Protein 6G58 (pdb70)

Organism: Staphylococcus aureus (strain Mu50 / ATCC 700699) (NCBI:txid158878)

Structure (mmCIF, N/CA/C/O backbone):
data_6G58
#
_entry.id   6G58
#
_cell.length_a   85.543
_cell.length_b   106.767
_cell.length_c   130.835
_cell.angle_alpha   90.00
_cell.angle_beta   90.00
_cell.angle_gamma   90.00
#
_symmetry.space_group_name_H-M   'P 21 21 21'
#
loop_
_entity.id
_entity.type
_entity.pdbx_description
1 polymer 'Alanine racemase 1'
2 non-polymer '(6-but-3-ynyl-4-methyl-5-oxidanyl-pyridin-3-yl)methyl dihydrogen phosphate'
3 non-polymer 'SODIUM ION'
4 non-polymer (4S)-2-METHYL-2,4-PENTANEDIOL
5 non-polymer 'ACETATE ION'
6 non-polymer 'CHLORIDE ION'
7 non-polymer (4R)-2-METHYLPENTANE-2,4-DIOL
8 non-polymer GLYCEROL
9 water water
#
loop_
_atom_site.group_PDB
_atom_site.id
_atom_site.type_symbol
_atom_site.label_atom_id
_atom_site.label_alt_id
_atom_site.label_comp_id
_atom_site.label_asym_id
_atom_site.label_entity_id
_atom_site.label_seq_id
_atom_site.pdbx_PDB_ins_code
_atom_site.Cartn_x
_atom_site.Cartn_y
_atom_site.Cartn_z
_atom_site.occupancy
_atom_site.B_iso_or_equiv
_atom_site.auth_seq_id
_atom_site.auth_comp_id
_atom_site.auth_asym_id
_atom_site.auth_atom_id
_atom_site.pdbx_PDB_model_num
ATOM 1 N N . PHE A 1 23 ? 2.617 30.967 41.348 1.00 79.92 1 PHE A N 1
ATOM 2 C CA . PHE A 1 23 ? 3.532 30.443 40.275 1.00 82.24 1 PHE A CA 1
ATOM 3 C C . PHE A 1 23 ? 4.793 29.812 40.915 1.00 73.67 1 PHE A C 1
ATOM 4 O O . PHE A 1 23 ? 4.661 28.879 41.710 1.00 66.78 1 PHE A O 1
ATOM 12 N N . SER A 1 24 ? 5.994 30.333 40.629 1.00 61.59 2 SER A N 1
ATOM 13 C CA . SER A 1 24 ? 7.277 29.774 41.133 1.00 56.25 2 SER A CA 1
ATOM 14 C C . SER A 1 24 ? 7.484 29.820 42.700 1.00 44.89 2 SER A C 1
ATOM 15 O O . SER A 1 24 ? 7.263 30.854 43.361 1.00 42.08 2 SER A O 1
ATOM 18 N N . ASP A 1 25 ? 7.830 28.658 43.257 1.00 38.77 3 ASP A N 1
ATOM 19 C CA . ASP A 1 25 ? 8.069 28.494 44.676 1.00 37.71 3 ASP A CA 1
ATOM 20 C C . ASP A 1 25 ? 9.464 29.057 45.018 1.00 35.23 3 ASP A C 1
ATOM 21 O O . ASP A 1 25 ? 10.333 29.263 44.175 1.00 40.18 3 ASP A O 1
ATOM 26 N N . LYS A 1 26 ? 9.630 29.343 46.286 1.00 34.20 4 LYS A N 1
ATOM 27 C CA . LYS A 1 26 ? 10.898 29.682 46.878 1.00 32.61 4 LYS A CA 1
ATOM 28 C C . LYS A 1 26 ? 11.508 28.397 47.410 1.00 28.68 4 LYS A C 1
ATOM 29 O O . LYS A 1 26 ? 10.804 27.401 47.510 1.00 26.73 4 LYS A O 1
ATOM 35 N N . TYR A 1 27 ? 12.801 28.408 47.680 1.00 26.57 5 TYR A N 1
ATOM 36 C CA . TYR A 1 27 ? 13.455 27.310 48.379 1.00 25.87 5 TYR A CA 1
ATOM 37 C C . TYR A 1 27 ? 14.608 27.892 49.212 1.00 25.29 5 TYR A C 1
ATOM 38 O O . TYR A 1 27 ? 15.193 28.897 48.848 1.00 24.36 5 TYR A O 1
ATOM 47 N N . TYR A 1 28 ? 14.891 27.245 50.326 1.00 22.90 6 TYR A N 1
ATOM 48 C CA . TYR A 1 28 ? 15.708 27.816 51.370 1.00 23.30 6 TYR A CA 1
ATOM 49 C C . TYR A 1 28 ? 16.906 26.919 51.765 1.00 22.55 6 TYR A C 1
ATOM 50 O O . TYR A 1 28 ? 17.449 27.041 52.870 1.00 23.76 6 TYR A O 1
ATOM 59 N N . ARG A 1 29 ? 17.290 26.021 50.869 1.00 21.21 7 ARG A N 1
ATOM 60 C CA . ARG A 1 29 ? 18.481 25.200 51.042 1.00 21.97 7 ARG A CA 1
ATOM 61 C C . ARG A 1 29 ? 19.069 25.018 49.674 1.00 22.86 7 ARG A C 1
ATOM 62 O O . ARG A 1 29 ? 18.330 24.675 48.766 1.00 22.39 7 ARG A O 1
ATOM 70 N N . SER A 1 30 ? 20.384 25.173 49.531 1.00 23.64 8 SER A N 1
ATOM 71 C CA A SER A 1 30 ? 21.004 25.099 48.200 0.70 26.06 8 SER A CA 1
ATOM 72 C CA B SER A 1 30 ? 21.042 25.101 48.234 0.30 24.79 8 SER A CA 1
ATOM 73 C C . SER A 1 30 ? 21.340 23.664 47.779 1.00 24.89 8 SER A C 1
ATOM 74 O O . SER A 1 30 ? 22.499 23.282 47.645 1.00 25.92 8 SER A O 1
ATOM 79 N N . ALA A 1 31 ? 20.287 22.887 47.556 1.00 22.78 9 ALA A N 1
ATOM 80 C CA . ALA A 1 31 ? 20.364 21.539 47.013 1.00 23.14 9 ALA A CA 1
ATOM 81 C C . ALA A 1 31 ? 19.098 21.371 46.172 1.00 22.92 9 ALA A C 1
ATOM 82 O O . ALA A 1 31 ? 18.001 21.660 46.636 1.00 22.15 9 ALA A O 1
ATOM 84 N N . TYR A 1 32 ? 19.252 20.928 44.934 1.00 21.48 10 TYR A N 1
ATOM 85 C CA . TYR A 1 32 ? 18.148 20.945 44.014 1.00 21.71 10 TYR A CA 1
ATOM 86 C C . TYR A 1 32 ? 18.445 20.108 42.803 1.00 21.54 10 TYR A C 1
ATOM 87 O O . TYR A 1 32 ? 19.591 19.739 42.561 1.00 22.42 10 TYR A O 1
ATOM 96 N N . MET A 1 33 ? 17.382 19.806 42.055 1.00 23.58 11 MET A N 1
ATOM 97 C CA . MET A 1 33 ? 17.472 19.208 40.732 1.00 25.32 11 MET A CA 1
ATOM 98 C C . MET A 1 33 ? 17.221 20.237 39.645 1.00 24.94 11 MET A C 1
ATOM 99 O O . MET A 1 33 ? 16.223 20.961 39.722 1.00 28.08 11 MET A O 1
ATOM 104 N N . ASN A 1 34 ? 18.108 20.318 38.646 1.00 24.84 12 ASN A N 1
ATOM 105 C CA . ASN A 1 34 ? 17.803 21.035 37.411 1.00 25.17 12 ASN A CA 1
ATOM 106 C C . ASN A 1 34 ? 17.130 20.049 36.475 1.00 27.01 12 ASN A C 1
ATOM 107 O O . ASN A 1 34 ? 17.636 18.928 36.268 1.00 26.94 12 ASN A O 1
ATOM 112 N N . VAL A 1 35 ? 15.990 20.446 35.914 1.00 25.63 13 VAL A N 1
ATOM 113 C CA . VAL A 1 35 ? 15.251 19.618 34.967 1.00 25.46 13 VAL A CA 1
ATOM 114 C C . VAL A 1 35 ? 15.148 20.392 33.681 1.00 26.69 13 VAL A C 1
ATOM 115 O O . VAL A 1 35 ? 14.516 21.450 33.641 1.00 27.72 13 VAL A O 1
ATOM 119 N N . ASP A 1 36 ? 15.803 19.885 32.651 1.00 25.58 14 ASP A N 1
ATOM 120 C CA . ASP A 1 36 ? 15.909 20.559 31.362 1.00 28.28 14 ASP A CA 1
ATOM 121 C C . ASP A 1 36 ? 14.701 20.115 30.495 1.00 29.17 14 ASP A C 1
ATOM 122 O O . ASP A 1 36 ? 14.736 19.048 29.872 1.00 27.35 14 ASP A O 1
ATOM 127 N N . LEU A 1 37 ? 13.645 20.930 30.487 1.00 27.15 15 LEU A N 1
ATOM 128 C CA . LEU A 1 37 ? 12.459 20.639 29.669 1.00 29.62 15 LEU A CA 1
ATOM 129 C C . LEU A 1 37 ? 12.738 20.650 28.162 1.00 29.31 15 LEU A C 1
ATOM 130 O O . LEU A 1 37 ? 12.059 19.955 27.405 1.00 28.08 15 LEU A O 1
ATOM 135 N N . ASN A 1 38 ? 13.722 21.429 27.734 1.00 30.82 16 ASN A N 1
ATOM 136 C CA . ASN A 1 38 ? 14.076 21.443 26.326 1.00 32.29 16 ASN A CA 1
ATOM 137 C C . ASN A 1 38 ? 14.656 20.103 25.904 1.00 31.03 16 ASN A C 1
ATOM 138 O O . ASN A 1 38 ? 14.399 19.613 24.799 1.00 29.87 16 ASN A O 1
ATOM 143 N N . ALA A 1 39 ? 15.441 19.503 26.782 1.00 29.55 17 ALA A N 1
ATOM 144 C CA . ALA A 1 39 ? 15.973 18.171 26.522 1.00 28.76 17 ALA A CA 1
ATOM 145 C C . ALA A 1 39 ? 14.849 17.144 26.413 1.00 26.98 17 ALA A C 1
ATOM 146 O O . ALA A 1 39 ? 14.858 16.319 25.492 1.00 27.11 17 ALA A O 1
ATOM 148 N N . VAL A 1 40 ? 13.877 17.211 27.322 1.00 26.51 18 VAL A N 1
ATOM 149 C CA . VAL A 1 40 ? 12.735 16.309 27.279 1.00 27.09 18 VAL A CA 1
ATOM 150 C C . VAL A 1 40 ? 11.945 16.445 25.952 1.00 29.03 18 VAL A C 1
ATOM 151 O O . VAL A 1 40 ? 11.653 15.434 25.290 1.00 26.24 18 VAL A O 1
ATOM 155 N N . ALA A 1 41 ? 11.621 17.679 25.567 1.00 29.28 19 ALA A N 1
ATOM 156 C CA . ALA A 1 41 ? 10.932 17.934 24.300 1.00 30.54 19 ALA A CA 1
ATOM 157 C C . ALA A 1 41 ? 11.751 17.422 23.105 1.00 32.18 19 ALA A C 1
ATOM 158 O O . ALA A 1 41 ? 11.208 16.854 22.147 1.00 30.70 19 ALA A O 1
ATOM 160 N N . SER A 1 42 ? 13.060 17.606 23.180 1.00 32.30 20 SER A N 1
ATOM 161 C CA . SER A 1 42 ? 13.930 17.170 22.114 1.00 35.02 20 SER A CA 1
ATOM 162 C C . SER A 1 42 ? 13.919 15.613 22.000 1.00 30.69 20 SER A C 1
ATOM 163 O O . SER A 1 42 ? 13.838 15.058 20.912 1.00 29.71 20 SER A O 1
ATOM 166 N N . ASN A 1 43 ? 13.935 14.922 23.135 1.00 28.43 21 ASN A N 1
ATOM 167 C CA . ASN A 1 43 ? 13.854 13.465 23.151 1.00 28.13 21 ASN A CA 1
ATOM 168 C C . ASN A 1 43 ? 12.496 12.948 22.647 1.00 27.55 21 ASN A C 1
ATOM 169 O O . ASN A 1 43 ? 12.439 11.972 21.891 1.00 25.88 21 ASN A O 1
ATOM 174 N N . PHE A 1 44 ? 11.420 13.628 23.035 1.00 26.73 22 PHE A N 1
ATOM 175 C CA . PHE A 1 44 ? 10.087 13.338 22.509 1.00 28.25 22 PHE A CA 1
ATOM 176 C C . PHE A 1 44 ? 10.064 13.445 20.965 1.00 30.73 22 PHE A C 1
ATOM 177 O O . PHE A 1 44 ? 9.513 12.579 20.299 1.00 29.98 22 PHE A O 1
ATOM 185 N N . LYS A 1 45 ? 10.673 14.499 20.415 1.00 32.42 23 LYS A N 1
ATOM 186 C CA . LYS A 1 45 ? 10.776 14.686 18.953 1.00 35.49 23 LYS A CA 1
ATOM 187 C C . LYS A 1 45 ? 11.587 13.602 18.253 1.00 33.54 23 LYS A C 1
ATOM 188 O O . LYS A 1 45 ? 11.254 13.216 17.140 1.00 33.46 23 LYS A O 1
ATOM 194 N N . VAL A 1 46 ? 12.658 13.132 18.889 1.00 31.58 24 VAL A N 1
ATOM 195 C CA . VAL A 1 46 ? 13.395 11.985 18.398 1.00 33.34 24 VAL A CA 1
ATOM 196 C C . VAL A 1 46 ? 12.444 10.793 18.204 1.00 32.04 24 VAL A C 1
ATOM 197 O O . VAL A 1 46 ? 12.447 10.189 17.154 1.00 31.84 24 VAL A O 1
ATOM 201 N N . PHE A 1 47 ? 11.638 10.473 19.208 1.00 31.03 25 PHE A N 1
ATOM 202 C CA . PHE A 1 47 ? 10.698 9.344 19.094 1.00 30.70 25 PHE A CA 1
ATOM 203 C C . PHE A 1 47 ? 9.605 9.570 18.063 1.00 31.55 25 PHE A C 1
ATOM 204 O O . PHE A 1 47 ? 9.256 8.638 17.320 1.00 29.05 25 PHE A O 1
ATOM 212 N N . SER A 1 48 ? 9.085 10.796 17.992 1.00 31.25 26 SER A N 1
ATOM 213 C CA A SER A 1 48 ? 8.102 11.120 16.960 0.70 35.21 26 SER A CA 1
ATOM 214 C CA B SER A 1 48 ? 8.114 11.169 16.955 0.30 31.50 26 SER A CA 1
ATOM 215 C C . SER A 1 48 ? 8.669 10.978 15.542 1.00 34.81 26 SER A C 1
ATOM 216 O O . SER A 1 48 ? 7.969 10.546 14.644 1.00 36.51 26 SER A O 1
ATOM 221 N N . THR A 1 49 ? 9.931 11.322 15.366 1.00 34.79 27 THR A N 1
ATOM 222 C CA . THR A 1 49 ? 10.633 11.218 14.089 1.00 39.10 27 THR A CA 1
ATOM 223 C C . THR A 1 49 ? 10.980 9.779 13.762 1.00 37.98 27 THR A C 1
ATOM 224 O O . THR A 1 49 ? 10.848 9.383 12.617 1.00 38.54 27 THR A O 1
ATOM 228 N N . LEU A 1 50 ? 11.402 8.990 14.750 1.00 34.52 28 LEU A N 1
ATOM 229 C CA . LEU A 1 50 ? 11.592 7.540 14.538 1.00 35.56 28 LEU A CA 1
ATOM 230 C C . LEU A 1 50 ? 10.310 6.787 14.144 1.00 34.39 28 LEU A C 1
ATOM 231 O O . LEU A 1 50 ? 10.389 5.783 13.444 1.00 33.01 28 LEU A O 1
ATOM 236 N N . HIS A 1 51 ? 9.157 7.250 14.635 1.00 31.94 29 HIS A N 1
ATOM 237 C CA . HIS A 1 51 ? 7.863 6.583 14.452 1.00 31.56 29 HIS A CA 1
ATOM 238 C C . HIS A 1 51 ? 6.829 7.607 13.959 1.00 32.51 29 HIS A C 1
ATOM 239 O O . HIS A 1 51 ? 5.869 7.947 14.682 1.00 31.64 29 HIS A O 1
ATOM 246 N N . PRO A 1 52 ? 7.026 8.111 12.725 1.00 33.74 30 PRO A N 1
ATOM 247 C CA . PRO A 1 52 ? 6.228 9.233 12.241 1.00 36.37 30 PRO A CA 1
ATOM 248 C C . PRO A 1 52 ? 4.742 8.928 12.068 1.00 37.52 30 PRO A C 1
ATOM 249 O O . PRO A 1 52 ? 3.950 9.853 12.065 1.00 37.97 30 PRO A O 1
ATOM 253 N N . ASN A 1 53 ? 4.356 7.665 11.945 1.00 37.46 31 ASN A N 1
ATOM 254 C CA . ASN A 1 53 ? 2.943 7.325 11.816 1.00 41.79 31 ASN A CA 1
ATOM 255 C C . ASN A 1 53 ? 2.326 6.771 13.095 1.00 38.72 31 ASN A C 1
ATOM 256 O O . ASN A 1 53 ? 1.228 6.213 13.055 1.00 38.38 31 ASN A O 1
ATOM 261 N N . LYS A 1 54 ? 2.998 6.956 14.227 1.00 33.85 32 LYS A N 1
ATOM 262 C CA . LYS A 1 54 ? 2.494 6.485 15.496 1.00 32.65 32 LYS A CA 1
ATOM 263 C C . LYS A 1 54 ? 2.258 7.652 16.488 1.00 32.38 32 LYS A C 1
ATOM 264 O O . LYS A 1 54 ? 2.947 8.675 16.458 1.00 31.80 32 LYS A O 1
ATOM 270 N N . THR A 1 55 ? 1.284 7.456 17.360 1.00 31.83 33 THR A N 1
ATOM 271 C CA . THR A 1 55 ? 1.078 8.314 18.508 1.00 30.19 33 THR A CA 1
ATOM 272 C C . THR A 1 55 ? 2.128 7.981 19.561 1.00 28.77 33 THR A C 1
ATOM 273 O O . THR A 1 55 ? 2.327 6.814 19.873 1.00 27.50 33 THR A O 1
ATOM 277 N N . VAL A 1 56 ? 2.805 8.995 20.108 1.00 28.21 34 VAL A N 1
ATOM 278 C CA . VAL A 1 56 ? 3.771 8.797 21.161 1.00 27.41 34 VAL A CA 1
ATOM 279 C C . VAL A 1 56 ? 3.030 8.980 22.496 1.00 27.18 34 VAL A C 1
ATOM 280 O O . VAL A 1 56 ? 2.720 10.094 22.891 1.00 27.14 34 VAL A O 1
ATOM 284 N N . MET A 1 57 ? 2.739 7.870 23.164 1.00 25.26 35 MET A N 1
ATOM 285 C CA . MET A 1 57 ? 2.029 7.872 24.433 1.00 26.01 35 MET A CA 1
ATOM 286 C C . MET A 1 57 ? 3.102 8.041 25.504 1.00 26.55 35 MET A C 1
ATOM 287 O O . MET A 1 57 ? 3.712 7.059 25.960 1.00 26.87 35 MET A O 1
ATOM 292 N N . ALA A 1 58 ? 3.393 9.290 25.848 1.00 25.85 36 ALA A N 1
ATOM 293 C CA . ALA A 1 58 ? 4.483 9.588 26.745 1.00 24.91 36 ALA A CA 1
ATOM 294 C C . ALA A 1 58 ? 4.201 8.999 28.155 1.00 25.28 36 ALA A C 1
ATOM 295 O O . ALA A 1 58 ? 3.136 9.246 28.744 1.00 22.60 36 ALA A O 1
ATOM 297 N N . VAL A 1 59 ? 5.135 8.211 28.667 1.00 22.46 37 VAL A N 1
ATOM 298 C CA . VAL A 1 59 ? 4.961 7.579 29.959 1.00 22.65 37 VAL A CA 1
ATOM 299 C C . VAL A 1 59 ? 5.499 8.510 31.045 1.00 22.80 37 VAL A C 1
ATOM 300 O O . VAL A 1 59 ? 6.706 8.777 31.112 1.00 24.58 37 VAL A O 1
ATOM 304 N N . VAL A 1 60 ? 4.592 9.027 31.865 1.00 22.11 38 VAL A N 1
ATOM 305 C CA . VAL A 1 60 ? 4.921 9.991 32.896 1.00 21.68 38 VAL A CA 1
ATOM 306 C C . VAL A 1 60 ? 4.523 9.468 34.288 1.00 22.30 38 VAL A C 1
ATOM 307 O O . VAL A 1 60 ? 4.323 10.259 35.248 1.00 22.76 38 VAL A O 1
ATOM 311 N N . LYS A 1 61 ? 4.467 8.145 34.412 1.00 22.45 39 LYS A N 1
ATOM 312 C CA . LYS A 1 61 ? 4.261 7.478 35.714 1.00 23.91 39 LYS A CA 1
ATOM 313 C C . LYS A 1 61 ? 5.361 7.888 36.714 1.00 21.59 39 LYS A C 1
ATOM 314 O O . LYS A 1 61 ? 6.439 8.368 36.332 1.00 21.06 39 LYS A O 1
ATOM 320 N N . ALA A 1 62 ? 5.105 7.633 37.979 1.00 22.37 40 ALA A N 1
ATOM 321 C CA . ALA A 1 62 ? 6.059 7.888 39.055 1.00 21.74 40 ALA A CA 1
ATOM 322 C C . ALA A 1 62 ? 6.609 9.299 39.008 1.00 22.52 40 ALA A C 1
ATOM 323 O O . ALA A 1 62 ? 7.820 9.530 39.146 1.00 21.51 40 ALA A O 1
ATOM 325 N N . ASN A 1 63 ? 5.698 10.251 38.815 1.00 23.58 41 ASN A N 1
ATOM 326 C CA . ASN A 1 63 ? 6.036 11.660 38.774 1.00 24.75 41 ASN A CA 1
ATOM 327 C C . ASN A 1 63 ? 7.028 11.971 37.674 1.00 22.03 41 ASN A C 1
ATOM 328 O O . ASN A 1 63 ? 7.989 12.670 37.896 1.00 20.87 41 ASN A O 1
ATOM 333 N N . ALA A 1 64 ? 6.792 11.391 36.505 1.00 20.41 42 ALA A N 1
ATOM 334 C CA . ALA A 1 64 ? 7.732 11.439 35.369 1.00 21.16 42 ALA A CA 1
ATOM 335 C C . ALA A 1 64 ? 9.123 11.024 35.790 1.00 22.44 42 ALA A C 1
ATOM 336 O O . ALA A 1 64 ? 10.102 11.719 35.544 1.00 21.74 42 ALA A O 1
ATOM 338 N N . TYR A 1 65 ? 9.178 9.889 36.471 1.00 21.44 43 TYR A N 1
ATOM 339 C CA . TYR A 1 65 ? 10.433 9.262 36.884 1.00 23.00 43 TYR A CA 1
ATOM 340 C C . TYR A 1 65 ? 11.236 10.259 37.761 1.00 23.38 43 TYR A C 1
ATOM 341 O O . TYR A 1 65 ? 12.459 10.302 37.727 1.00 25.33 43 TYR A O 1
ATOM 350 N N . GLY A 1 66 ? 10.513 11.021 38.578 1.00 22.68 44 GLY A N 1
ATOM 351 C CA . GLY A 1 66 ? 11.124 11.996 39.487 1.00 23.34 44 GLY A CA 1
ATOM 352 C C . GLY A 1 66 ? 11.255 13.410 38.969 1.00 23.91 44 GLY A C 1
ATOM 353 O O . GLY A 1 66 ? 11.545 14.323 39.751 1.00 22.80 44 GLY A O 1
ATOM 354 N N . LEU A 1 67 ? 11.049 13.623 37.671 1.00 22.18 45 LEU A N 1
ATOM 355 C CA . LEU A 1 67 ? 11.181 14.960 37.088 1.00 23.34 45 LEU A CA 1
ATOM 356 C C . LEU A 1 67 ? 10.035 15.890 37.398 1.00 23.65 45 LEU A C 1
ATOM 357 O O . LEU A 1 67 ? 10.232 17.105 37.378 1.00 24.42 45 LEU A O 1
ATOM 362 N N . GLY A 1 68 ? 8.855 15.331 37.714 1.00 23.74 46 GLY A N 1
ATOM 363 C CA . GLY A 1 68 ? 7.618 16.106 37.952 1.00 23.01 46 GLY A CA 1
ATOM 364 C C . GLY A 1 68 ? 6.642 15.924 36.796 1.00 24.25 46 GLY A C 1
ATOM 365 O O . GLY A 1 68 ? 6.803 16.535 35.723 1.00 23.40 46 GLY A O 1
ATOM 366 N N . SER A 1 69 ? 5.621 15.092 37.003 1.00 24.64 47 SER A N 1
ATOM 367 C CA . SER A 1 69 ? 4.718 14.714 35.917 1.00 23.61 47 SER A CA 1
ATOM 368 C C . SER A 1 69 ? 3.874 15.891 35.416 1.00 25.29 47 SER A C 1
ATOM 369 O O . SER A 1 69 ? 3.621 15.990 34.228 1.00 23.40 47 SER A O 1
ATOM 372 N N . VAL A 1 70 ? 3.464 16.782 36.304 1.00 25.31 48 VAL A N 1
ATOM 373 C CA . VAL A 1 70 ? 2.627 17.913 35.883 1.00 27.66 48 VAL A CA 1
ATOM 374 C C . VAL A 1 70 ? 3.415 18.820 34.918 1.00 28.50 48 VAL A C 1
ATOM 375 O O . VAL A 1 70 ? 2.933 19.134 33.815 1.00 27.35 48 VAL A O 1
ATOM 379 N N . LYS A 1 71 ? 4.612 19.234 35.318 1.00 27.32 49 LYS A N 1
ATOM 380 C CA . LYS A 1 71 ? 5.412 20.121 34.474 1.00 28.33 49 LYS A CA 1
ATOM 381 C C . LYS A 1 71 ? 5.866 19.473 33.183 1.00 26.60 49 LYS A C 1
ATOM 382 O O . LYS A 1 71 ? 5.817 20.112 32.102 1.00 26.70 49 LYS A O 1
ATOM 388 N N . VAL A 1 72 ? 6.279 18.210 33.267 1.00 23.57 50 VAL A N 1
ATOM 389 C CA . VAL A 1 72 ? 6.674 17.462 32.079 1.00 25.78 50 VAL A CA 1
ATOM 390 C C . VAL A 1 72 ? 5.509 17.302 31.087 1.00 27.10 50 VAL A C 1
ATOM 391 O O . VAL A 1 72 ? 5.673 17.565 29.882 1.00 27.80 50 VAL A O 1
ATOM 395 N N . ALA A 1 73 ? 4.342 16.912 31.585 1.00 25.94 51 ALA A N 1
ATOM 396 C CA . ALA A 1 73 ? 3.207 16.681 30.726 1.00 26.83 51 ALA A CA 1
ATOM 397 C C . ALA A 1 73 ? 2.732 17.971 30.084 1.00 29.23 51 ALA A C 1
ATOM 398 O O . ALA A 1 73 ? 2.395 17.968 28.899 1.00 27.14 51 ALA A O 1
ATOM 400 N N . ARG A 1 74 ? 2.715 19.067 30.843 1.00 29.84 52 ARG A N 1
ATOM 401 C CA . ARG A 1 74 ? 2.321 20.367 30.282 1.00 33.19 52 ARG A CA 1
ATOM 402 C C . ARG A 1 74 ? 3.270 20.777 29.156 1.00 31.43 52 ARG A C 1
ATOM 403 O O . ARG A 1 74 ? 2.836 21.219 28.097 1.00 33.34 52 ARG A O 1
ATOM 411 N N . HIS A 1 75 ? 4.565 20.606 29.383 1.00 28.31 53 HIS A N 1
ATOM 412 C CA . HIS A 1 75 ? 5.549 20.974 28.387 1.00 28.99 53 HIS A CA 1
ATOM 413 C C . HIS A 1 75 ? 5.440 20.084 27.134 1.00 29.13 53 HIS A C 1
ATOM 414 O O . HIS A 1 75 ? 5.563 20.556 26.001 1.00 29.69 53 HIS A O 1
ATOM 421 N N . LEU A 1 76 ? 5.216 18.794 27.336 1.00 28.79 54 LEU A N 1
ATOM 422 C CA . LEU A 1 76 ? 5.051 17.895 26.199 1.00 27.80 54 LEU A CA 1
ATOM 423 C C . LEU A 1 76 ? 3.795 18.216 25.396 1.00 28.88 54 LEU A C 1
ATOM 424 O O . LEU A 1 76 ? 3.843 18.189 24.162 1.00 28.42 54 LEU A O 1
ATOM 429 N N . MET A 1 77 ? 2.700 18.587 26.055 1.00 28.62 55 MET A N 1
ATOM 430 C CA . MET A 1 77 ? 1.492 19.034 25.335 1.00 30.76 55 MET A CA 1
ATOM 431 C C . MET A 1 77 ? 1.773 20.248 24.472 1.00 33.13 55 MET A C 1
ATOM 432 O O . MET A 1 77 ? 1.271 20.331 23.358 1.00 33.13 55 MET A O 1
ATOM 437 N N . GLU A 1 78 ? 2.604 21.166 24.963 1.00 32.33 56 GLU A N 1
ATOM 438 C CA . GLU A 1 78 ? 2.980 22.329 24.181 1.00 36.45 56 GLU A CA 1
ATOM 439 C C . GLU A 1 78 ? 3.822 21.960 22.964 1.00 36.19 56 GLU A C 1
ATOM 440 O O . GLU A 1 78 ? 3.923 22.756 22.067 1.00 36.54 56 GLU A O 1
ATOM 446 N N . ASN A 1 79 ? 4.436 20.775 22.959 1.00 33.58 57 ASN A N 1
ATOM 447 C CA . ASN A 1 79 ? 5.210 20.271 21.835 1.00 35.73 57 ASN A CA 1
ATOM 448 C C . ASN A 1 79 ? 4.479 19.143 21.077 1.00 37.59 57 ASN A C 1
ATOM 449 O O . ASN A 1 79 ? 5.100 18.340 20.391 1.00 39.63 57 ASN A O 1
ATOM 454 N N . GLY A 1 80 ? 3.157 19.105 21.191 1.00 35.64 58 GLY A N 1
ATOM 455 C CA . GLY A 1 80 ? 2.343 18.201 20.405 1.00 36.64 58 GLY A CA 1
ATOM 456 C C . GLY A 1 80 ? 1.922 16.875 21.018 1.00 34.57 58 GLY A C 1
ATOM 457 O O . GLY A 1 80 ? 1.228 16.126 20.350 1.00 33.16 58 GLY A O 1
ATOM 458 N N . ALA A 1 81 ? 2.281 16.564 22.268 1.00 31.35 59 ALA A N 1
ATOM 459 C CA . ALA A 1 81 ? 1.799 15.318 22.877 1.00 28.86 59 ALA A CA 1
ATOM 460 C C . ALA A 1 81 ? 0.292 15.317 23.082 1.00 29.12 59 ALA A C 1
ATOM 461 O O . ALA A 1 81 ? -0.272 16.317 23.517 1.00 29.53 59 ALA A O 1
ATOM 463 N N . THR A 1 82 ? -0.347 14.199 22.773 1.00 27.85 60 THR A N 1
ATOM 464 C CA . THR A 1 82 ? -1.791 14.049 22.881 1.00 29.89 60 THR A CA 1
ATOM 465 C C . THR A 1 82 ? -2.241 12.901 23.755 1.00 27.81 60 THR A C 1
ATOM 466 O O . THR A 1 82 ? -3.437 12.709 23.930 1.00 27.48 60 THR A O 1
ATOM 470 N N . PHE A 1 83 ? -1.315 12.134 24.316 1.00 26.59 61 PHE A N 1
ATOM 471 C CA . PHE A 1 83 ? -1.652 10.923 25.049 1.00 26.07 61 PHE A CA 1
ATOM 472 C C . PHE A 1 83 ? -0.510 10.666 26.030 1.00 24.64 61 PHE A C 1
ATOM 473 O O . PHE A 1 83 ? 0.651 10.676 25.641 1.00 24.41 61 PHE A O 1
ATOM 481 N N . PHE A 1 84 ? -0.866 10.464 27.298 1.00 25.23 62 PHE A N 1
ATOM 482 C CA . PHE A 1 84 ? 0.038 10.098 28.380 1.00 23.31 62 PHE A CA 1
ATOM 483 C C . PHE A 1 84 ? -0.391 8.769 28.999 1.00 24.21 62 PHE A C 1
ATOM 484 O O . PHE A 1 84 ? -1.548 8.402 28.946 1.00 23.49 62 PHE A O 1
ATOM 492 N N . ALA A 1 85 ? 0.571 8.068 29.590 1.00 23.61 63 ALA A N 1
ATOM 493 C CA . ALA A 1 85 ? 0.317 6.878 30.376 1.00 23.69 63 ALA A CA 1
ATOM 494 C C . ALA A 1 85 ? 0.889 7.111 31.772 1.00 22.83 63 ALA A C 1
ATOM 495 O O . ALA A 1 85 ? 1.965 7.708 31.933 1.00 22.09 63 ALA A O 1
ATOM 497 N N . VAL A 1 86 ? 0.149 6.650 32.766 1.00 22.41 64 VAL A N 1
ATOM 498 C CA . VAL A 1 86 ? 0.570 6.736 34.167 1.00 23.01 64 VAL A CA 1
ATOM 499 C C . VAL A 1 86 ? 0.303 5.370 34.814 1.00 24.24 64 VAL A C 1
ATOM 500 O O . VAL A 1 86 ? -0.370 4.505 34.222 1.00 24.14 64 VAL A O 1
ATOM 504 N N . ALA A 1 87 ? 0.788 5.190 36.030 1.00 22.01 65 ALA A N 1
ATOM 505 C CA . ALA A 1 87 ? 0.627 3.924 36.751 1.00 24.53 65 ALA A CA 1
ATOM 506 C C . ALA A 1 87 ? -0.696 3.804 37.504 1.00 23.98 65 ALA A C 1
ATOM 507 O O . ALA A 1 87 ? -1.208 2.705 37.651 1.00 24.11 65 ALA A O 1
ATOM 509 N N . THR A 1 88 ? -1.231 4.925 37.993 1.00 23.54 66 THR A N 1
ATOM 510 C CA . THR A 1 88 ? -2.332 4.904 38.927 1.00 23.50 66 THR A CA 1
ATOM 511 C C . THR A 1 88 ? -3.330 6.005 38.587 1.00 22.77 66 THR A C 1
ATOM 512 O O . THR A 1 88 ? -2.980 7.018 37.993 1.00 21.45 66 THR A O 1
ATOM 516 N N . LEU A 1 89 ? -4.565 5.805 39.007 1.00 24.75 67 LEU A N 1
ATOM 517 C CA . LEU A 1 89 ? -5.594 6.857 38.844 1.00 25.00 67 LEU A CA 1
ATOM 518 C C . LEU A 1 89 ? -5.237 8.143 39.602 1.00 24.73 67 LEU A C 1
ATOM 519 O O . LEU A 1 89 ? -5.549 9.216 39.137 1.00 26.46 67 LEU A O 1
ATOM 524 N N . ASP A 1 90 ? -4.588 8.043 40.758 1.00 24.74 68 ASP A N 1
ATOM 525 C CA . ASP A 1 90 ? -4.141 9.242 41.489 1.00 25.48 68 ASP A CA 1
ATOM 526 C C . ASP A 1 90 ? -3.252 10.123 40.578 1.00 22.53 68 ASP A C 1
ATOM 527 O O . ASP A 1 90 ? -3.413 11.337 40.518 1.00 23.49 68 ASP A O 1
ATOM 532 N N . GLU A 1 91 ? -2.321 9.490 39.892 1.00 22.09 69 GLU A N 1
ATOM 533 C CA . GLU A 1 91 ? -1.464 10.169 38.914 1.00 21.65 69 GLU A CA 1
ATOM 534 C C . GLU A 1 91 ? -2.232 10.817 37.775 1.00 22.81 69 GLU A C 1
ATOM 535 O O . GLU A 1 91 ? -1.879 11.912 37.334 1.00 23.83 69 GLU A O 1
ATOM 541 N N . ALA A 1 92 ? -3.262 10.134 37.283 1.00 22.37 70 ALA A N 1
ATOM 542 C CA . ALA A 1 92 ? -4.096 10.661 36.202 1.00 22.93 70 ALA A CA 1
ATOM 543 C C . ALA A 1 92 ? -4.901 11.859 36.691 1.00 24.10 70 ALA A C 1
ATOM 544 O O . ALA A 1 92 ? -4.963 12.880 35.997 1.00 23.54 70 ALA A O 1
ATOM 546 N N . ILE A 1 93 ? -5.473 11.752 37.887 1.00 24.25 71 ILE A N 1
ATOM 547 C CA . ILE A 1 93 ? -6.271 12.843 38.441 1.00 26.60 71 ILE A CA 1
ATOM 548 C C . ILE A 1 93 ? -5.364 14.044 38.727 1.00 27.36 71 ILE A C 1
ATOM 549 O O . ILE A 1 93 ? -5.763 15.187 38.492 1.00 26.31 71 ILE A O 1
ATOM 554 N N . GLU A 1 94 ? -4.158 13.784 39.227 1.00 24.03 72 GLU A N 1
ATOM 555 C CA . GLU A 1 94 ? -3.205 14.883 39.440 1.00 24.74 72 GLU A CA 1
ATOM 556 C C . GLU A 1 94 ? -2.965 15.690 38.137 1.00 24.54 72 GLU A C 1
ATOM 557 O O . GLU A 1 94 ? -2.988 16.946 38.160 1.00 27.52 72 GLU A O 1
ATOM 563 N N . LEU A 1 95 ? -2.779 14.985 37.021 1.00 24.34 73 LEU A N 1
ATOM 564 C CA . LEU A 1 95 ? -2.608 15.643 35.730 1.00 23.94 73 LEU A CA 1
ATOM 565 C C . LEU A 1 95 ? -3.850 16.479 35.372 1.00 26.24 73 LEU A C 1
ATOM 566 O O . LEU A 1 95 ? -3.717 17.671 35.025 1.00 26.48 73 LEU A O 1
ATOM 571 N N . ARG A 1 96 ? -5.039 15.871 35.489 1.00 26.17 74 ARG A N 1
ATOM 572 C CA . ARG A 1 96 ? -6.324 16.552 35.190 1.00 29.06 74 ARG A CA 1
ATOM 573 C C . ARG A 1 96 ? -6.568 17.778 36.051 1.00 29.01 74 ARG A C 1
ATOM 574 O O . ARG A 1 96 ? -7.042 18.790 35.565 1.00 29.78 74 ARG A O 1
ATOM 582 N N . MET A 1 97 ? -6.253 17.694 37.332 1.00 29.73 75 MET A N 1
ATOM 583 C CA . MET A 1 97 ? -6.427 18.828 38.236 1.00 32.65 75 MET A CA 1
ATOM 584 C C . MET A 1 97 ? -5.497 19.994 37.881 1.00 32.48 75 MET A C 1
ATOM 585 O O . MET A 1 97 ? -5.725 21.081 38.344 1.00 33.28 75 MET A O 1
ATOM 590 N N . HIS A 1 98 ? -4.400 19.750 37.173 1.00 31.13 76 HIS A N 1
ATOM 591 C CA . HIS A 1 98 ? -3.444 20.817 36.813 1.00 32.93 76 HIS A CA 1
ATOM 592 C C . HIS A 1 98 ? -3.525 21.178 35.329 1.00 34.56 76 HIS A C 1
ATOM 593 O O . HIS A 1 98 ? -2.597 21.730 34.775 1.00 38.74 76 HIS A O 1
ATOM 600 N N . GLY A 1 99 ? -4.660 20.855 34.713 1.00 34.85 77 GLY A N 1
ATOM 601 C CA . GLY A 1 99 ? -5.011 21.374 33.406 1.00 34.81 77 GLY A CA 1
ATOM 602 C C . GLY A 1 99 ? -4.694 20.483 32.237 1.00 34.03 77 GLY A C 1
ATOM 603 O O . GLY A 1 99 ? -4.897 20.930 31.122 1.00 33.48 77 GLY A O 1
ATOM 604 N N . ILE A 1 100 ? -4.185 19.261 32.447 1.00 31.17 78 ILE A N 1
ATOM 605 C CA . ILE A 1 100 ? -3.872 18.364 31.330 1.00 31.03 78 ILE A CA 1
ATOM 606 C C . ILE A 1 100 ? -5.169 17.804 30.721 1.00 30.38 78 ILE A C 1
ATOM 607 O O . ILE A 1 100 ? -5.990 17.201 31.409 1.00 28.84 78 ILE A O 1
ATOM 612 N N . THR A 1 101 ? -5.350 18.060 29.435 1.00 31.40 79 THR A N 1
ATOM 613 C CA . THR A 1 101 ? -6.564 17.672 28.694 1.00 32.86 79 THR A CA 1
ATOM 614 C C . THR A 1 101 ? -6.306 16.561 27.689 1.00 30.04 79 THR A C 1
ATOM 615 O O . THR A 1 101 ? -7.209 16.132 27.008 1.00 32.32 79 THR A O 1
ATOM 619 N N . ALA A 1 102 ? -5.064 16.093 27.591 1.00 31.02 80 ALA A N 1
ATOM 620 C CA . ALA A 1 102 ? -4.752 14.961 26.752 1.00 30.30 80 ALA A CA 1
ATOM 621 C C . ALA A 1 102 ? -5.422 13.680 27.225 1.00 31.11 80 ALA A C 1
ATOM 622 O O . ALA A 1 102 ? -5.810 13.569 28.388 1.00 30.79 80 ALA A O 1
ATOM 624 N N . LYS A 1 103 ? -5.470 12.686 26.347 1.00 28.74 81 LYS A N 1
ATOM 625 C CA . LYS A 1 103 ? -5.868 11.353 26.734 1.00 29.30 81 LYS A CA 1
ATOM 626 C C . LYS A 1 103 ? -4.862 10.787 27.718 1.00 26.36 81 LYS A C 1
ATOM 627 O O . LYS A 1 103 ? -3.673 11.102 27.657 1.00 26.20 81 LYS A O 1
ATOM 633 N N . ILE A 1 104 ? -5.358 10.051 28.702 1.00 25.48 82 ILE A N 1
ATOM 634 C CA . ILE A 1 104 ? -4.513 9.425 29.726 1.00 25.23 82 ILE A CA 1
ATOM 635 C C . ILE A 1 104 ? -4.954 7.984 29.923 1.00 25.82 82 ILE A C 1
ATOM 636 O O . ILE A 1 104 ? -6.130 7.733 30.151 1.00 29.51 82 ILE A O 1
ATOM 641 N N . LEU A 1 105 ? -3.996 7.057 29.890 1.00 23.83 83 LEU A N 1
ATOM 642 C CA . LEU A 1 105 ? -4.232 5.650 30.199 1.00 24.55 83 LEU A CA 1
ATOM 643 C C . LEU A 1 105 ? -3.561 5.316 31.527 1.00 23.92 83 LEU A C 1
ATOM 644 O O . LEU A 1 105 ? -2.372 5.571 31.704 1.00 23.10 83 LEU A O 1
ATOM 649 N N . VAL A 1 106 ? -4.337 4.723 32.443 1.00 24.18 84 VAL A N 1
ATOM 650 C CA . VAL A 1 106 ? -3.816 4.137 33.669 1.00 23.15 84 VAL A CA 1
ATOM 651 C C . VAL A 1 106 ? -3.375 2.700 33.325 1.00 24.92 84 VAL A C 1
ATOM 652 O O . VAL A 1 106 ? -4.180 1.878 32.879 1.00 25.68 84 VAL A O 1
ATOM 656 N N . LEU A 1 107 ? -2.093 2.430 33.532 1.00 24.05 85 LEU A N 1
ATOM 657 C CA . LEU A 1 107 ? -1.472 1.139 33.199 1.00 25.92 85 LEU A CA 1
ATOM 658 C C . LEU A 1 107 ? -1.661 0.053 34.268 1.00 29.17 85 LEU A C 1
ATOM 659 O O . LEU A 1 107 ? -1.595 -1.142 33.946 1.00 25.29 85 LEU A O 1
ATOM 664 N N . GLY A 1 108 ? -1.853 0.471 35.529 1.00 26.23 86 GLY A N 1
ATOM 665 C CA . GLY A 1 108 ? -2.167 -0.463 36.614 1.00 27.46 86 GLY A CA 1
ATOM 666 C C . GLY A 1 108 ? -3.642 -0.831 36.632 1.00 28.52 86 GLY A C 1
ATOM 667 O O . GLY A 1 108 ? -4.443 -0.266 35.880 1.00 30.02 86 GLY A O 1
ATOM 668 N N . VAL A 1 109 ? -4.002 -1.730 37.535 1.00 29.31 87 VAL A N 1
ATOM 669 C CA . VAL A 1 109 ? -5.365 -2.201 37.675 1.00 31.27 87 VAL A CA 1
ATOM 670 C C . VAL A 1 109 ? -6.099 -1.356 38.721 1.00 31.56 87 VAL A C 1
ATOM 671 O O . VAL A 1 109 ? -5.728 -1.369 39.869 1.00 31.87 87 VAL A O 1
ATOM 675 N N . LEU A 1 110 ? -7.133 -0.633 38.294 1.00 29.17 88 LEU A N 1
ATOM 676 C CA . LEU A 1 110 ? -7.926 0.190 39.178 1.00 31.58 88 LEU A CA 1
ATOM 677 C C . LEU A 1 110 ? -8.807 -0.677 40.064 1.00 32.22 88 LEU A C 1
ATOM 678 O O . LEU A 1 110 ? -9.447 -1.584 39.570 1.00 33.87 88 LEU A O 1
ATOM 683 N N . PRO A 1 111 ? -8.855 -0.414 41.372 1.00 31.70 89 PRO A N 1
ATOM 684 C CA . PRO A 1 111 ? -9.935 -1.096 42.144 1.00 35.35 89 PRO A CA 1
ATOM 685 C C . PRO A 1 111 ? -11.329 -0.842 41.548 1.00 36.14 89 PRO A C 1
ATOM 686 O O . PRO A 1 111 ? -11.675 0.311 41.228 1.00 36.12 89 PRO A O 1
ATOM 690 N N . ALA A 1 112 ? -12.106 -1.905 41.376 1.00 37.47 90 ALA A N 1
ATOM 691 C CA . ALA A 1 112 ? -13.393 -1.830 40.708 1.00 39.98 90 ALA A CA 1
ATOM 692 C C . ALA A 1 112 ? -14.347 -0.818 41.349 1.00 40.28 90 ALA A C 1
ATOM 693 O O . ALA A 1 112 ? -15.114 -0.161 40.624 1.00 40.52 90 ALA A O 1
ATOM 695 N N . LYS A 1 113 ? -14.274 -0.660 42.676 1.00 40.83 91 LYS A N 1
ATOM 696 C CA . LYS A 1 113 ? -15.124 0.302 43.372 1.00 43.22 91 LYS A CA 1
ATOM 697 C C . LYS A 1 113 ? -14.929 1.744 42.925 1.00 41.00 91 LYS A C 1
ATOM 698 O O . LYS A 1 113 ? -15.817 2.561 43.126 1.00 42.95 91 LYS A O 1
ATOM 704 N N . ASP A 1 114 ? -13.766 2.061 42.340 1.00 38.43 92 ASP A N 1
ATOM 705 C CA . ASP A 1 114 ? -13.407 3.434 41.946 1.00 36.63 92 ASP A CA 1
ATOM 706 C C . ASP A 1 114 ? -13.705 3.747 40.475 1.00 36.02 92 ASP A C 1
ATOM 707 O O . ASP A 1 114 ? -13.319 4.796 39.971 1.00 33.09 92 ASP A O 1
ATOM 712 N N . ILE A 1 115 ? -14.405 2.843 39.793 1.00 35.03 93 ILE A N 1
ATOM 713 C CA . ILE A 1 115 ? -14.672 2.998 38.370 1.00 34.95 93 ILE A CA 1
ATOM 714 C C . ILE A 1 115 ? -15.337 4.340 37.981 1.00 35.34 93 ILE A C 1
ATOM 715 O O . ILE A 1 115 ? -14.955 4.937 36.983 1.00 31.65 93 ILE A O 1
ATOM 720 N N . ASP A 1 116 ? -16.290 4.816 38.776 1.00 35.60 94 ASP A N 1
ATOM 721 C CA . ASP A 1 116 ? -16.983 6.077 38.470 1.00 38.68 94 ASP A CA 1
ATOM 722 C C . ASP A 1 116 ? -16.021 7.282 38.408 1.00 37.20 94 ASP A C 1
ATOM 723 O O . ASP A 1 116 ? -16.262 8.209 37.635 1.00 35.12 94 ASP A O 1
ATOM 728 N N . LYS A 1 117 ? -14.945 7.268 39.214 1.00 36.76 95 LYS A N 1
ATOM 729 C CA . LYS A 1 117 ? -13.969 8.363 39.218 1.00 35.72 95 LYS A CA 1
ATOM 730 C C . LYS A 1 117 ? -13.182 8.409 37.933 1.00 33.22 95 LYS A C 1
ATOM 731 O O . LYS A 1 117 ? -12.893 9.490 37.436 1.00 31.24 95 LYS A O 1
ATOM 737 N N . ALA A 1 118 ? -12.838 7.248 37.382 1.00 33.03 96 ALA A N 1
ATOM 738 C CA . ALA A 1 118 ? -12.165 7.201 36.084 1.00 32.64 96 ALA A CA 1
ATOM 739 C C . ALA A 1 118 ? -13.074 7.7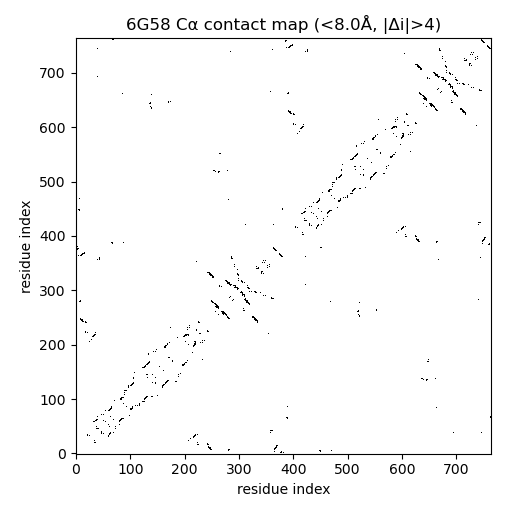69 35.000 1.00 31.40 96 ALA A C 1
ATOM 740 O O . ALA A 1 118 ? -12.642 8.546 34.160 1.00 32.00 96 ALA A O 1
ATOM 742 N N . ILE A 1 119 ? -14.346 7.389 35.039 1.00 32.70 97 ILE A N 1
ATOM 743 C CA . ILE A 1 119 ? -15.319 7.896 34.063 1.00 33.73 97 ILE A CA 1
ATOM 744 C C . ILE A 1 119 ? -15.441 9.408 34.197 1.00 34.38 97 ILE A C 1
ATOM 745 O O . ILE A 1 119 ? -15.363 10.132 33.210 1.00 36.39 97 ILE A O 1
ATOM 750 N N . GLN A 1 120 ? -15.640 9.876 35.418 1.00 35.75 98 GLN A N 1
ATOM 751 C CA . GLN A 1 120 ? -15.790 11.310 35.682 1.00 37.43 98 GLN A CA 1
ATOM 752 C C . GLN A 1 120 ? -14.613 12.122 35.127 1.00 34.16 98 GLN A C 1
ATOM 753 O O . GLN A 1 120 ? -14.809 13.152 34.533 1.00 32.90 98 GLN A O 1
ATOM 759 N N . HIS A 1 121 ? -13.398 11.639 35.346 1.00 32.76 99 HIS A N 1
ATOM 760 C CA . HIS A 1 121 ? -12.185 12.338 34.928 1.00 34.24 99 HIS A CA 1
ATOM 761 C C . HIS A 1 121 ? -11.694 12.006 33.509 1.00 33.48 99 HIS A C 1
ATOM 762 O O . HIS A 1 121 ? -10.630 12.463 33.120 1.00 33.16 99 HIS A O 1
ATOM 769 N N . ARG A 1 122 ? -12.466 11.236 32.735 1.00 32.93 100 ARG A N 1
ATOM 770 C CA . ARG A 1 122 ? -12.141 10.969 31.339 1.00 33.31 100 ARG A CA 1
ATOM 771 C C . ARG A 1 122 ? -10.778 10.296 31.194 1.00 31.75 100 ARG A C 1
ATOM 772 O O . ARG A 1 122 ? -9.951 10.662 30.341 1.00 32.43 100 ARG A O 1
ATOM 780 N N . VAL A 1 123 ? -10.559 9.293 32.030 1.00 30.34 101 VAL A N 1
ATOM 781 C CA . VAL A 1 123 ? -9.306 8.560 32.057 1.00 27.25 101 VAL A CA 1
ATOM 782 C C . VAL A 1 123 ? -9.529 7.147 31.533 1.00 27.54 101 VAL A C 1
ATOM 783 O O . VAL A 1 123 ? -10.460 6.451 31.983 1.00 30.05 101 VAL A O 1
ATOM 787 N N . ALA A 1 124 ? -8.678 6.703 30.615 1.00 26.28 102 ALA A N 1
ATOM 788 C CA . ALA A 1 124 ? -8.775 5.340 30.083 1.00 27.60 102 ALA A CA 1
ATOM 789 C C . ALA A 1 124 ? -8.146 4.368 31.079 1.00 26.90 102 ALA A C 1
ATOM 790 O O . ALA A 1 124 ? -7.182 4.722 31.757 1.00 27.53 102 ALA A O 1
ATOM 792 N N . LEU A 1 125 ? -8.710 3.167 31.160 1.00 27.56 103 LEU A N 1
ATOM 793 C CA . LEU A 1 125 ? -8.257 2.112 32.075 1.00 26.71 103 LEU A CA 1
ATOM 794 C C . LEU A 1 125 ? -7.795 0.868 31.367 1.00 25.97 103 LEU A C 1
ATOM 795 O O . LEU A 1 125 ? -8.273 0.509 30.275 1.00 26.45 103 LEU A O 1
ATOM 800 N N . THR A 1 126 ? -6.870 0.188 32.022 1.00 27.24 104 THR A N 1
ATOM 801 C CA . THR A 1 126 ? -6.372 -1.109 31.614 1.00 26.81 104 THR A CA 1
ATOM 802 C C . THR A 1 126 ? -7.316 -2.241 32.097 1.00 27.11 104 THR A C 1
ATOM 803 O O . THR A 1 126 ? -7.693 -2.290 33.269 1.00 28.89 104 THR A O 1
ATOM 807 N N . VAL A 1 127 ? -7.674 -3.137 31.186 1.00 26.71 105 VAL A N 1
ATOM 808 C CA . VAL A 1 127 ? -8.438 -4.348 31.505 1.00 27.63 105 VAL A CA 1
ATOM 809 C C . VAL A 1 127 ? -7.494 -5.543 31.601 1.00 28.40 105 VAL A C 1
ATOM 810 O O . VAL A 1 127 ? -6.961 -5.977 30.587 1.00 28.14 105 VAL A O 1
ATOM 814 N N . PRO A 1 128 ? -7.305 -6.100 32.815 1.00 29.37 106 PRO A N 1
ATOM 815 C CA . PRO A 1 128 ? -6.352 -7.200 32.969 1.00 30.76 106 PRO A CA 1
ATOM 816 C C . PRO A 1 128 ? -6.946 -8.597 32.833 1.00 32.45 106 PRO A C 1
ATOM 817 O O . PRO A 1 128 ? -6.209 -9.540 32.691 1.00 34.62 106 PRO A O 1
ATOM 821 N N . SER A 1 129 ? -8.265 -8.719 32.904 1.00 32.42 107 SER A N 1
ATOM 822 C CA . SER A 1 129 ? -8.910 -10.025 33.007 1.00 33.87 107 SER A CA 1
ATOM 823 C C . SER A 1 129 ? -10.381 -9.839 32.779 1.00 35.03 107 SER A C 1
ATOM 824 O O . SER A 1 129 ? -10.892 -8.712 32.922 1.00 34.00 107 SER A O 1
ATOM 827 N N . LYS A 1 130 ? -11.067 -10.935 32.468 1.00 35.85 108 LYS A N 1
ATOM 828 C CA . LYS A 1 130 ? -12.519 -10.904 32.324 1.00 40.17 108 LYS A CA 1
ATOM 829 C C . LYS A 1 130 ? -13.222 -10.583 33.648 1.00 40.11 108 LYS A C 1
ATOM 830 O O . LYS A 1 130 ? -14.180 -9.810 33.680 1.00 39.49 108 LYS A O 1
ATOM 836 N N . GLN A 1 131 ? -12.709 -11.128 34.734 1.00 41.89 109 GLN A N 1
ATOM 837 C CA . GLN A 1 131 ? -13.321 -10.987 36.069 1.00 45.42 109 GLN A CA 1
ATOM 838 C C . GLN A 1 131 ? -13.281 -9.506 36.495 1.00 41.66 109 GLN A C 1
ATOM 839 O O . GLN A 1 131 ? -14.263 -8.984 37.032 1.00 41.15 109 GLN A O 1
ATOM 845 N N . TRP A 1 132 ? -12.142 -8.836 36.251 1.00 40.00 110 TRP A N 1
ATOM 846 C CA . TRP A 1 132 ? -12.034 -7.420 36.557 1.00 39.09 110 TRP A CA 1
ATOM 847 C C . TRP A 1 132 ? -13.116 -6.645 35.822 1.00 36.99 110 TRP A C 1
ATOM 848 O O . TRP A 1 132 ? -13.795 -5.809 36.402 1.00 34.63 110 TRP A O 1
ATOM 859 N N . LEU A 1 133 ? -13.264 -6.895 34.533 1.00 36.18 111 LEU A N 1
ATOM 860 C CA . LEU A 1 133 ? -14.251 -6.151 33.746 1.00 36.84 111 LEU A CA 1
ATOM 861 C C . LEU A 1 133 ? -15.674 -6.347 34.270 1.00 39.14 111 LEU A C 1
ATOM 862 O O . LEU A 1 133 ? -16.448 -5.379 34.351 1.00 39.48 111 LEU A O 1
ATOM 867 N N . LYS A 1 134 ? -16.017 -7.573 34.626 1.00 39.18 112 LYS A N 1
ATOM 868 C CA . LYS A 1 134 ? -17.329 -7.839 35.178 1.00 44.36 112 LYS A CA 1
ATOM 869 C C . LYS A 1 134 ? -17.562 -7.097 36.502 1.00 44.64 112 LYS A C 1
ATOM 870 O O . LYS A 1 134 ? -18.638 -6.552 36.716 1.00 43.88 112 LYS A O 1
ATOM 876 N N . GLU A 1 135 ? -16.561 -7.092 37.375 1.00 44.02 113 GLU A N 1
ATOM 877 C CA . GLU A 1 135 ? -16.643 -6.331 38.616 1.00 47.30 113 GLU A CA 1
ATOM 878 C C . GLU A 1 135 ? -16.753 -4.821 38.359 1.00 44.01 113 GLU A C 1
ATOM 879 O O . GLU A 1 135 ? -17.495 -4.120 39.055 1.00 44.14 113 GLU A O 1
ATOM 885 N N . ALA A 1 136 ? -15.996 -4.311 37.390 1.00 40.44 114 ALA A N 1
ATOM 886 C CA . ALA A 1 136 ? -16.045 -2.888 37.081 1.00 39.80 114 ALA A CA 1
ATOM 887 C C . ALA A 1 136 ? -17.435 -2.483 36.646 1.00 40.44 114 ALA A C 1
ATOM 888 O O . ALA A 1 136 ? -17.954 -1.476 37.096 1.00 41.79 114 ALA A O 1
ATOM 890 N N . ILE A 1 137 ? -18.037 -3.301 35.787 1.00 42.78 115 ILE A N 1
ATOM 891 C CA . ILE A 1 137 ? -19.387 -3.071 35.268 1.00 43.55 115 ILE A CA 1
ATOM 892 C C . ILE A 1 137 ? -20.378 -3.036 36.410 1.00 45.00 115 ILE A C 1
ATOM 893 O O . ILE A 1 137 ? -21.204 -2.159 36.425 1.00 45.98 115 ILE A O 1
ATOM 898 N N . LYS A 1 138 ? -20.298 -3.970 37.356 1.00 46.91 116 LYS A N 1
ATOM 899 C CA . LYS A 1 138 ? -21.198 -3.949 38.518 1.00 51.27 116 LYS A CA 1
ATOM 900 C C . LYS A 1 138 ? -21.083 -2.683 39.352 1.00 49.01 116 LYS A C 1
ATOM 901 O O . LYS A 1 138 ? -22.014 -2.335 40.043 1.00 49.60 116 LYS A O 1
ATOM 907 N N . ASN A 1 139 ? -19.931 -2.024 39.337 1.00 45.81 117 ASN A N 1
ATOM 908 C CA . ASN A 1 139 ? -19.730 -0.815 40.147 1.00 45.96 117 ASN A CA 1
ATOM 909 C C . ASN A 1 139 ? -20.044 0.504 39.452 1.00 44.40 117 ASN A C 1
ATOM 910 O O . ASN A 1 139 ? -19.952 1.529 40.063 1.00 44.52 117 ASN A O 1
ATOM 915 N N . ILE A 1 140 ? -20.420 0.482 38.183 1.00 44.35 118 ILE A N 1
ATOM 916 C CA . ILE A 1 140 ? -20.837 1.694 37.472 1.00 45.04 118 ILE A CA 1
ATOM 917 C C . ILE A 1 140 ? -22.241 2.071 37.941 1.00 48.35 118 ILE A C 1
ATOM 918 O O . ILE A 1 140 ? -23.184 1.347 37.699 1.00 48.78 118 ILE A O 1
ATOM 923 N N . SER A 1 141 ? -22.362 3.199 38.629 1.00 49.45 119 SER A N 1
ATOM 924 C CA . SER A 1 141 ? -23.615 3.574 39.288 1.00 54.74 119 SER A CA 1
ATOM 925 C C . SER A 1 141 ? -24.658 4.161 38.340 1.00 56.94 119 SER A C 1
ATOM 926 O O . SER A 1 141 ? -25.835 4.133 38.658 1.00 59.14 119 SER A O 1
ATOM 929 N N . GLY A 1 142 ? -24.225 4.729 37.214 1.00 56.35 120 GLY A N 1
ATOM 930 C CA . GLY A 1 142 ? -25.086 5.571 36.365 1.00 58.71 120 GLY A CA 1
ATOM 931 C C . GLY A 1 142 ? -25.008 7.078 36.619 1.00 59.55 120 GLY A C 1
ATOM 932 O O . GLY A 1 142 ? -25.564 7.855 35.868 1.00 62.30 120 GLY A O 1
ATOM 933 N N . GLU A 1 143 ? -24.319 7.491 37.673 1.00 62.33 121 GLU A N 1
ATOM 934 C CA . GLU A 1 143 ? -24.152 8.919 38.015 1.00 65.59 121 GLU A CA 1
ATOM 935 C C . GLU A 1 143 ? -23.174 9.599 37.049 1.00 61.40 121 GLU A C 1
ATOM 936 O O . GLU A 1 143 ? -23.259 10.787 36.810 1.00 61.44 121 GLU A O 1
ATOM 942 N N . GLN A 1 144 ? -22.219 8.831 36.533 1.00 55.50 122 GLN A N 1
ATOM 943 C CA . GLN A 1 144 ? -21.267 9.290 35.523 1.00 53.74 122 GLN A CA 1
ATOM 944 C C . GLN A 1 144 ? -21.636 8.546 34.240 1.00 53.71 122 GLN A C 1
ATOM 945 O O . GLN A 1 144 ? -21.469 7.334 34.172 1.00 52.72 122 GLN A O 1
ATOM 951 N N . GLU A 1 145 ? -22.169 9.285 33.261 1.00 56.62 123 GLU A N 1
ATOM 952 C CA . GLU A 1 145 ? -22.752 8.730 32.023 1.00 58.82 123 GLU A CA 1
ATOM 953 C C . GLU A 1 145 ? -21.843 8.766 30.780 1.00 54.48 123 GLU A C 1
ATOM 954 O O . GLU A 1 145 ? -22.219 8.256 29.721 1.00 54.06 123 GLU A O 1
ATOM 960 N N . LYS A 1 146 ? -20.671 9.379 30.908 1.00 49.18 124 LYS A N 1
ATOM 961 C CA . LYS A 1 146 ? -19.728 9.506 29.814 1.00 47.70 124 LYS A CA 1
ATOM 962 C C . LYS A 1 146 ? -19.087 8.147 29.484 1.00 44.90 124 LYS A C 1
ATOM 963 O O . LYS A 1 146 ? -19.150 7.196 30.280 1.00 42.19 124 LYS A O 1
ATOM 969 N N . LYS A 1 147 ? -18.492 8.046 28.302 1.00 43.30 125 LYS A N 1
ATOM 970 C CA . LYS A 1 147 ? -17.885 6.783 27.866 1.00 43.69 125 LYS A CA 1
ATOM 971 C C . LYS A 1 147 ? -16.726 6.365 28.760 1.00 39.68 125 LYS A C 1
ATOM 972 O O . LYS A 1 147 ? -15.988 7.201 29.257 1.00 39.10 125 LYS A O 1
ATOM 978 N N . LEU A 1 148 ? -16.601 5.067 28.992 1.00 37.65 126 LEU A N 1
ATOM 979 C CA . LEU A 1 148 ? -15.470 4.494 29.692 1.00 34.88 126 LEU A CA 1
ATOM 980 C C . LEU A 1 148 ? -14.537 3.888 28.636 1.00 32.61 126 LEU A C 1
ATOM 981 O O . LEU A 1 148 ? -14.909 2.942 27.945 1.00 30.70 126 LEU A O 1
ATOM 986 N N . TRP A 1 149 ? -13.343 4.452 28.517 1.00 29.87 127 TRP A N 1
ATOM 987 C CA . TRP A 1 149 ? -12.380 4.040 27.516 1.00 31.40 127 TRP A CA 1
ATOM 988 C C . TRP A 1 149 ? -11.486 2.952 28.120 1.00 29.07 127 TRP A C 1
ATOM 989 O O . TRP A 1 149 ? -10.946 3.136 29.208 1.00 27.57 127 TRP A O 1
ATOM 1000 N N . LEU A 1 150 ? -11.365 1.830 27.411 1.00 27.58 128 LEU A N 1
ATOM 1001 C CA . LEU A 1 150 ? -10.692 0.640 27.890 1.00 26.17 128 LEU A CA 1
ATOM 1002 C C . LEU A 1 150 ? -9.610 0.192 26.932 1.00 26.44 128 LEU A C 1
ATOM 1003 O O . LEU A 1 150 ? -9.821 0.144 25.706 1.00 26.44 128 LEU A O 1
ATOM 1008 N N . HIS A 1 151 ? -8.437 -0.126 27.488 1.00 25.19 129 HIS A N 1
ATOM 1009 C CA . HIS A 1 151 ? -7.351 -0.768 26.755 1.00 25.20 129 HIS A CA 1
ATOM 1010 C C . HIS A 1 151 ? -7.133 -2.137 27.375 1.00 25.99 129 HIS A C 1
ATOM 1011 O O . HIS A 1 151 ? -6.881 -2.235 28.564 1.00 25.11 129 HIS A O 1
ATOM 1018 N N . ILE A 1 152 ? -7.243 -3.181 26.555 1.00 27.89 130 ILE A N 1
ATOM 1019 C CA . ILE A 1 152 ? -7.113 -4.546 27.036 1.00 29.07 130 ILE A CA 1
ATOM 1020 C C . ILE A 1 152 ? -5.640 -4.906 27.065 1.00 26.52 130 ILE A C 1
ATOM 1021 O O . ILE A 1 152 ? -4.938 -4.734 26.074 1.00 26.81 130 ILE A O 1
ATOM 1026 N N . LYS A 1 153 ? -5.179 -5.408 28.207 1.00 25.92 131 LYS A N 1
ATOM 1027 C CA . LYS A 1 153 ? -3.793 -5.790 28.354 1.00 26.15 131 LYS A CA 1
ATOM 1028 C C . LYS A 1 153 ? -3.648 -7.292 28.092 1.00 27.15 131 LYS A C 1
ATOM 1029 O O . LYS A 1 153 ? -4.315 -8.124 28.743 1.00 27.90 131 LYS A O 1
ATOM 1035 N N . LEU A 1 154 ? -2.763 -7.629 27.152 1.00 27.32 132 LEU A N 1
ATOM 1036 C CA . LEU A 1 154 ? -2.369 -9.002 26.886 1.00 27.86 132 LEU A CA 1
ATOM 1037 C C . LEU A 1 154 ? -1.008 -9.342 27.507 1.00 27.97 132 LEU A C 1
ATOM 1038 O O . LEU A 1 154 ? -0.067 -8.548 27.443 1.00 28.12 132 LEU A O 1
ATOM 1043 N N . ASP A 1 155 ? -0.922 -10.540 28.086 1.00 29.68 133 ASP A N 1
ATOM 1044 C CA . ASP A 1 155 ? 0.313 -11.077 28.603 1.00 29.76 133 ASP A CA 1
ATOM 1045 C C . ASP A 1 155 ? 0.899 -11.973 27.517 1.00 30.43 133 ASP A C 1
ATOM 1046 O O . ASP A 1 155 ? 0.316 -13.008 27.200 1.00 32.11 133 ASP A O 1
ATOM 1051 N N . THR A 1 156 ? 2.017 -11.534 26.940 1.00 30.59 134 THR A N 1
ATOM 1052 C CA . THR A 1 156 ? 2.747 -12.286 25.938 1.00 31.51 134 THR A CA 1
ATOM 1053 C C . THR A 1 156 ? 4.099 -12.771 26.460 1.00 37.16 134 THR A C 1
ATOM 1054 O O . THR A 1 156 ? 4.916 -13.212 25.674 1.00 37.35 134 THR A O 1
ATOM 1058 N N . GLY A 1 157 ? 4.341 -12.688 27.777 1.00 37.27 135 GLY A N 1
ATOM 1059 C CA . GLY A 1 157 ? 5.612 -13.159 28.355 1.00 39.78 135 GLY A CA 1
ATOM 1060 C C . GLY A 1 157 ? 6.097 -12.455 29.600 1.00 38.59 135 GLY A C 1
ATOM 1061 O O . GLY A 1 157 ? 6.897 -13.027 30.361 1.00 42.79 135 GLY A O 1
ATOM 1062 N N . MET A 1 158 ? 5.640 -11.229 29.831 1.00 35.87 136 MET A N 1
ATOM 1063 C CA . MET A 1 158 ? 6.017 -10.487 31.060 1.00 36.53 136 MET A CA 1
ATOM 1064 C C . MET A 1 158 ? 5.569 -11.220 32.332 1.00 38.75 136 MET A C 1
ATOM 1065 O O . MET A 1 158 ? 6.240 -11.156 33.389 1.00 40.16 136 MET A O 1
ATOM 1070 N N . GLY A 1 159 ? 4.435 -11.924 32.230 1.00 39.77 137 GLY A N 1
ATOM 1071 C CA . GLY A 1 159 ? 3.952 -12.764 33.316 1.00 41.06 137 GLY A CA 1
ATOM 1072 C C . GLY A 1 159 ? 3.409 -11.980 34.488 1.00 40.88 137 GLY A C 1
ATOM 1073 O O . GLY A 1 159 ? 3.409 -12.488 35.604 1.00 46.75 137 GLY A O 1
ATOM 1074 N N . ARG A 1 160 ? 2.957 -10.746 34.273 1.00 40.62 138 ARG A N 1
ATOM 1075 C CA . ARG A 1 160 ? 2.245 -10.028 35.339 1.00 46.16 138 ARG A CA 1
ATOM 1076 C C . ARG A 1 160 ? 0.748 -10.205 35.040 1.00 49.12 138 ARG A C 1
ATOM 1077 O O . ARG A 1 160 ? 0.334 -11.277 34.564 1.00 52.80 138 ARG A O 1
ATOM 1085 N N . LEU A 1 161 ? -0.088 -9.219 35.313 1.00 47.80 139 LEU A N 1
ATOM 1086 C CA . LEU A 1 161 ? -1.493 -9.372 34.927 1.00 49.16 139 LEU A CA 1
ATOM 1087 C C . LEU A 1 161 ? -1.628 -9.135 33.424 1.00 43.20 139 LEU A C 1
ATOM 1088 O O . LEU A 1 161 ? -0.807 -8.476 32.770 1.00 45.35 139 LEU A O 1
ATOM 1093 N N . GLY A 1 162 ? -2.635 -9.772 32.879 1.00 39.48 140 GLY A N 1
ATOM 1094 C CA . GLY A 1 162 ? -2.953 -9.653 31.480 1.00 36.33 140 GLY A CA 1
ATOM 1095 C C . GLY A 1 162 ? -3.537 -10.952 30.986 1.00 33.30 140 GLY A C 1
ATOM 1096 O O . GLY A 1 162 ? -3.257 -12.018 31.526 1.00 34.01 140 GLY A O 1
ATOM 1097 N N . ILE A 1 163 ? -4.295 -10.835 29.915 1.00 30.14 141 ILE A N 1
ATOM 1098 C CA . ILE A 1 163 ? -4.963 -11.965 29.301 1.00 32.47 141 ILE A CA 1
ATOM 1099 C C . ILE A 1 163 ? -3.970 -12.710 28.425 1.00 30.76 141 ILE A C 1
ATOM 1100 O O . ILE A 1 163 ? -3.306 -12.092 27.576 1.00 27.42 141 ILE A O 1
ATOM 1105 N N . LYS A 1 164 ? -3.828 -14.009 28.642 1.00 34.30 142 LYS A N 1
ATOM 1106 C CA . LYS A 1 164 ? -2.864 -14.785 27.864 1.00 39.30 142 LYS A CA 1
ATOM 1107 C C . LYS A 1 164 ? -3.467 -15.605 26.764 1.00 38.94 142 LYS A C 1
ATOM 1108 O O . LYS A 1 164 ? -2.721 -16.021 25.881 1.00 37.54 142 LYS A O 1
ATOM 1114 N N . ASP A 1 165 ? -4.769 -15.856 26.798 1.00 38.07 143 ASP A N 1
ATOM 1115 C CA . ASP A 1 165 ? -5.369 -16.702 25.778 1.00 42.65 143 ASP A CA 1
ATOM 1116 C C . ASP A 1 165 ? -6.353 -15.928 24.890 1.00 39.14 143 ASP A C 1
ATOM 1117 O O . ASP A 1 165 ? -7.080 -15.052 25.325 1.00 34.61 143 ASP A O 1
ATOM 1122 N N . THR A 1 166 ? -6.352 -16.301 23.620 1.00 37.73 144 THR A N 1
ATOM 1123 C CA . THR A 1 166 ? -7.169 -15.670 22.624 1.00 36.55 144 THR A CA 1
ATOM 1124 C C . THR A 1 166 ? -8.675 -15.739 22.884 1.00 36.83 144 THR A C 1
ATOM 1125 O O . THR A 1 166 ? -9.353 -14.730 22.695 1.00 35.77 144 THR A O 1
ATOM 1129 N N . ASN A 1 167 ? -9.191 -16.879 23.341 1.00 37.62 145 ASN A N 1
ATOM 1130 C CA . ASN A 1 167 ? -10.635 -17.000 23.626 1.00 40.91 145 ASN A CA 1
ATOM 1131 C C . ASN A 1 167 ? -11.090 -15.982 24.656 1.00 38.44 145 ASN A C 1
ATOM 1132 O O . ASN A 1 167 ? -12.139 -15.349 24.494 1.00 37.73 145 ASN A O 1
ATOM 1137 N N . THR A 1 168 ? -10.301 -15.821 25.725 1.00 37.21 146 THR A N 1
ATOM 1138 C CA . THR A 1 168 ? -10.617 -14.829 26.747 1.00 36.12 146 THR A CA 1
ATOM 1139 C C . THR A 1 168 ? -10.595 -13.402 26.190 1.00 32.90 146 THR A C 1
ATOM 1140 O O . THR A 1 168 ? -11.443 -12.582 26.505 1.00 33.65 146 THR A O 1
ATOM 1144 N N . TYR A 1 169 ? -9.604 -13.100 25.367 1.00 31.45 147 TYR A N 1
ATOM 1145 C CA . TYR A 1 169 ? -9.510 -11.801 24.696 1.00 30.16 147 TYR A CA 1
ATOM 1146 C C . TYR A 1 169 ? -10.784 -11.522 23.906 1.00 31.51 147 TYR A C 1
ATOM 1147 O O . TYR A 1 169 ? -11.387 -10.449 24.051 1.00 31.83 147 TYR A O 1
ATOM 1156 N N . GLN A 1 170 ? -11.206 -12.494 23.106 1.00 32.69 148 GLN A N 1
ATOM 1157 C CA . GLN A 1 170 ? -12.430 -12.354 22.320 1.00 34.79 148 GLN A CA 1
ATOM 1158 C C . GLN A 1 170 ? -13.661 -12.166 23.218 1.00 35.58 148 GLN A C 1
ATOM 1159 O O . GLN A 1 170 ? -14.514 -11.331 22.928 1.00 35.01 148 GLN A O 1
ATOM 1165 N N . GLU A 1 171 ? -13.739 -12.911 24.315 1.00 36.44 149 GLU A N 1
ATOM 1166 C CA . GLU A 1 171 ? -14.890 -12.773 25.216 1.00 39.31 149 GLU A CA 1
ATOM 1167 C C . GLU A 1 171 ? -14.964 -11.381 25.860 1.00 37.42 149 GLU A C 1
ATOM 1168 O O . GLU A 1 171 ? -16.050 -10.807 26.043 1.00 38.15 149 GLU A O 1
ATOM 1174 N N . VAL A 1 172 ? -13.805 -10.833 26.209 1.00 34.31 150 VAL A N 1
ATOM 1175 C CA . VAL A 1 172 ? -13.767 -9.515 26.812 1.00 34.58 150 VAL A CA 1
ATOM 1176 C C . VAL A 1 172 ? -14.247 -8.472 25.818 1.00 34.74 150 VAL A C 1
ATOM 1177 O O . VAL A 1 172 ? -15.036 -7.581 26.157 1.00 34.34 150 VAL A O 1
ATOM 1181 N N . ILE A 1 173 ? -13.795 -8.590 24.579 1.00 33.91 151 ILE A N 1
ATOM 1182 C CA . ILE A 1 173 ? -14.268 -7.675 23.528 1.00 33.78 151 ILE A CA 1
ATOM 1183 C C . ILE A 1 173 ? -15.796 -7.819 23.372 1.00 35.66 151 ILE A C 1
ATOM 1184 O O . ILE A 1 173 ? -16.523 -6.824 23.289 1.00 34.94 151 ILE A O 1
ATOM 1189 N N . GLU A 1 174 ? -16.286 -9.056 23.364 1.00 38.41 152 GLU A N 1
ATOM 1190 C CA . GLU A 1 174 ? -17.726 -9.282 23.247 1.00 43.26 152 GLU A CA 1
ATOM 1191 C C . GLU A 1 174 ? -18.516 -8.681 24.416 1.00 41.22 152 GLU A C 1
ATOM 1192 O O . GLU A 1 174 ? -19.623 -8.225 24.238 1.00 42.90 152 GLU A O 1
ATOM 1198 N N . ILE A 1 175 ? -17.962 -8.703 25.611 1.00 39.14 153 ILE A N 1
ATOM 1199 C CA . ILE A 1 175 ? -18.611 -8.051 26.754 1.00 40.50 153 ILE A CA 1
ATOM 1200 C C . ILE A 1 175 ? -18.656 -6.535 26.547 1.00 39.19 153 ILE A C 1
ATOM 1201 O O . ILE A 1 175 ? -19.702 -5.897 26.757 1.00 39.01 153 ILE A O 1
ATOM 1206 N N . ILE A 1 176 ? -17.530 -5.964 26.126 1.00 36.59 154 ILE A N 1
ATOM 1207 C CA . ILE A 1 176 ? -17.481 -4.529 25.859 1.00 37.06 154 ILE A CA 1
ATOM 1208 C C . ILE A 1 176 ? -18.533 -4.138 24.794 1.00 39.53 154 ILE A C 1
ATOM 1209 O O . ILE A 1 176 ? -19.198 -3.083 24.915 1.00 40.94 154 ILE A O 1
ATOM 1214 N N . GLN A 1 177 ? -18.704 -4.981 23.778 1.00 39.59 155 GLN A N 1
ATOM 1215 C CA . GLN A 1 177 ? -19.678 -4.727 22.721 1.00 42.86 155 GLN A CA 1
ATOM 1216 C C . GLN A 1 177 ? -21.135 -4.765 23.168 1.00 46.12 155 GLN A C 1
ATOM 1217 O O . GLN A 1 177 ? -21.973 -4.250 22.460 1.00 49.17 155 GLN A O 1
ATOM 1223 N N . GLN A 1 178 ? -21.438 -5.354 24.318 1.00 47.07 156 GLN A N 1
ATOM 1224 C CA . GLN A 1 178 ? -22.810 -5.369 24.863 1.00 49.17 156 GLN A CA 1
ATOM 1225 C C . GLN A 1 178 ? -23.188 -4.124 25.629 1.00 48.18 156 GLN A C 1
ATOM 1226 O O . GLN A 1 178 ? -24.344 -3.994 25.967 1.00 49.62 156 GLN A O 1
ATOM 1232 N N . TYR A 1 179 ? -22.250 -3.216 25.918 1.00 44.46 157 TYR A N 1
ATOM 1233 C CA . TYR A 1 179 ? -22.563 -1.995 26.694 1.00 45.17 157 TYR A CA 1
ATOM 1234 C C . TYR A 1 179 ? -22.131 -0.767 25.926 1.00 44.49 157 TYR A C 1
ATOM 1235 O O . TYR A 1 179 ? -20.930 -0.573 25.662 1.00 40.90 157 TYR A O 1
ATOM 1244 N N . GLU A 1 180 ? -23.108 0.047 25.553 1.00 45.02 158 GLU A N 1
ATOM 1245 C CA . GLU A 1 180 ? -22.880 1.256 24.796 1.00 47.35 158 GLU A CA 1
ATOM 1246 C C . GLU A 1 180 ? -21.869 2.190 25.492 1.00 42.97 158 GLU A C 1
ATOM 1247 O O . GLU A 1 180 ? -21.080 2.848 24.824 1.00 40.94 158 GLU A O 1
ATOM 1253 N N . GLN A 1 181 ? -21.911 2.264 26.826 1.00 41.32 159 GLN A N 1
ATOM 1254 C CA . GLN A 1 181 ? -21.000 3.130 27.587 1.00 40.15 159 GLN A CA 1
ATOM 1255 C C . GLN A 1 181 ? -19.503 2.709 27.514 1.00 38.62 159 GLN A C 1
ATOM 1256 O O . GLN A 1 181 ? -18.603 3.551 27.649 1.00 37.69 159 GLN A O 1
ATOM 1262 N N . LEU A 1 182 ? -19.244 1.425 27.284 1.00 36.43 160 LEU A N 1
ATOM 1263 C CA . LEU A 1 182 ? -17.911 0.876 27.275 1.00 34.86 160 LEU A CA 1
ATOM 1264 C C . LEU A 1 182 ? -17.287 0.927 25.868 1.00 34.07 160 LEU A C 1
ATOM 1265 O O . LEU A 1 182 ? -17.911 0.515 24.893 1.00 34.58 160 LEU A O 1
ATOM 1270 N N . VAL A 1 183 ? -16.064 1.428 25.759 1.00 31.87 161 VAL A N 1
ATOM 1271 C CA . VAL A 1 183 ? -15.388 1.554 24.475 1.00 32.15 161 VAL A CA 1
ATOM 1272 C C . VAL A 1 183 ? -14.116 0.702 24.494 1.00 31.47 161 VAL A C 1
ATOM 1273 O O . VAL A 1 183 ? -13.276 0.839 25.375 1.00 30.62 161 VAL A O 1
ATOM 1277 N N . PHE A 1 184 ? -13.971 -0.133 23.480 1.00 30.50 162 PHE A N 1
ATOM 1278 C CA . PHE A 1 184 ? -12.732 -0.872 23.238 1.00 30.22 162 PHE A CA 1
ATOM 1279 C C . PHE A 1 184 ? -11.789 0.060 22.476 1.00 29.32 162 PHE A C 1
ATOM 1280 O O . PHE A 1 184 ? -11.817 0.109 21.248 1.00 30.06 162 PHE A O 1
ATOM 1288 N N . GLU A 1 185 ? -10.983 0.813 23.227 1.00 27.36 163 GLU A N 1
ATOM 1289 C CA . GLU A 1 185 ? -10.164 1.876 22.674 1.00 27.47 163 GLU A CA 1
ATOM 1290 C C . GLU A 1 185 ? -8.774 1.359 22.229 1.00 26.26 163 GLU A C 1
ATOM 1291 O O . GLU A 1 185 ? -8.207 1.826 21.235 1.00 26.66 163 GLU A O 1
ATOM 1297 N N . GLY A 1 186 ? -8.234 0.403 22.965 1.00 25.99 164 GLY A N 1
ATOM 1298 C CA . GLY A 1 186 ? -6.904 -0.074 22.700 1.00 25.48 164 GLY A CA 1
ATOM 1299 C C . GLY A 1 186 ? -6.622 -1.470 23.150 1.00 24.98 164 GLY A C 1
ATOM 1300 O O . GLY A 1 186 ? -7.382 -2.071 23.904 1.00 25.55 164 GLY A O 1
ATOM 1301 N N . VAL A 1 187 ? -5.529 -2.005 22.619 1.00 24.30 165 VAL A N 1
ATOM 1302 C CA . VAL A 1 187 ? -5.009 -3.289 23.071 1.00 25.19 165 VAL A CA 1
ATOM 1303 C C . VAL A 1 187 ? -3.493 -3.155 23.141 1.00 24.63 165 VAL A C 1
ATOM 1304 O O . VAL A 1 187 ? -2.889 -2.483 22.306 1.00 26.08 165 VAL A O 1
ATOM 1308 N N . PHE A 1 188 ? -2.884 -3.762 24.157 1.00 24.88 166 PHE A N 1
ATOM 1309 C CA . PHE A 1 188 ? -1.470 -3.643 24.350 1.00 24.02 166 PHE A CA 1
ATOM 1310 C C . PHE A 1 188 ? -0.827 -4.828 25.058 1.00 25.32 166 PHE A C 1
ATOM 1311 O O . PHE A 1 188 ? -1.506 -5.655 25.671 1.00 25.70 166 PHE A O 1
ATOM 1319 N N . THR A 1 189 ? 0.479 -4.906 24.928 1.00 25.34 167 THR A N 1
ATOM 1320 C CA . THR A 1 189 ? 1.297 -5.819 25.720 1.00 25.88 167 THR A CA 1
ATOM 1321 C C . THR A 1 189 ? 2.601 -5.083 26.075 1.00 25.05 167 THR A C 1
ATOM 1322 O O . THR A 1 189 ? 2.772 -3.912 25.737 1.00 24.50 167 THR A O 1
ATOM 1326 N N . HIS A 1 190 ? 3.474 -5.778 26.778 1.00 25.00 168 HIS A N 1
ATOM 1327 C CA . HIS A 1 190 ? 4.702 -5.187 27.323 1.00 27.04 168 HIS A CA 1
ATOM 1328 C C . HIS A 1 190 ? 5.828 -6.203 27.242 1.00 26.24 168 HIS A C 1
ATOM 1329 O O . HIS A 1 190 ? 5.639 -7.369 27.567 1.00 28.20 168 HIS A O 1
ATOM 1336 N N . PHE A 1 191 ? 6.985 -5.734 26.800 1.00 28.71 169 PHE A N 1
ATOM 1337 C CA . PHE A 1 191 ? 8.182 -6.552 26.694 1.00 30.37 169 PHE A CA 1
ATOM 1338 C C . PHE A 1 191 ? 8.943 -6.701 28.000 1.00 32.78 169 PHE A C 1
ATOM 1339 O O . PHE A 1 191 ? 9.224 -5.710 28.682 1.00 32.81 169 PHE A O 1
ATOM 1347 N N . ALA A 1 192 ? 9.357 -7.935 28.287 1.00 32.93 170 ALA A N 1
ATOM 1348 C CA . ALA A 1 192 ? 10.167 -8.235 29.473 1.00 32.72 170 ALA A CA 1
ATOM 1349 C C . ALA A 1 192 ? 11.654 -7.950 29.333 1.00 33.83 170 ALA A C 1
ATOM 1350 O O . ALA A 1 192 ? 12.305 -7.606 30.321 1.00 32.72 170 ALA A O 1
ATOM 1352 N N . CYS A 1 193 ? 12.198 -8.132 28.126 1.00 32.79 171 CYS A N 1
ATOM 1353 C CA . CYS A 1 193 ? 13.641 -8.195 27.899 1.00 34.81 171 CYS A CA 1
ATOM 1354 C C . CYS A 1 193 ? 14.039 -7.423 26.647 1.00 34.87 171 CYS A C 1
ATOM 1355 O O . CYS A 1 193 ? 15.022 -7.767 26.000 1.00 34.95 171 CYS A O 1
ATOM 1358 N N . ALA A 1 194 ? 13.309 -6.352 26.316 1.00 32.14 172 ALA A N 1
ATOM 1359 C CA . ALA A 1 194 ? 13.618 -5.596 25.103 1.00 30.71 172 ALA A CA 1
ATOM 1360 C C . ALA A 1 194 ? 14.962 -4.882 25.185 1.00 32.65 172 ALA A C 1
ATOM 1361 O O . ALA A 1 194 ? 15.502 -4.505 24.170 1.00 33.44 172 ALA A O 1
ATOM 1363 N N . ASP A 1 195 ? 15.505 -4.693 26.395 1.00 33.71 173 ASP A N 1
ATOM 1364 C CA . ASP A 1 195 ? 16.771 -3.998 26.575 1.00 36.32 173 ASP A CA 1
ATOM 1365 C C . ASP A 1 195 ? 17.968 -4.963 26.621 1.00 38.12 173 ASP A C 1
ATOM 1366 O O . ASP A 1 195 ? 19.090 -4.540 26.948 1.00 36.37 173 ASP A O 1
ATOM 1371 N N . GLU A 1 196 ? 17.743 -6.237 26.297 1.00 38.62 174 GLU A N 1
ATOM 1372 C CA . GLU A 1 196 ? 18.838 -7.199 26.267 1.00 43.51 174 GLU A CA 1
ATOM 1373 C C . GLU A 1 196 ? 18.785 -8.063 25.009 1.00 42.38 174 GLU A C 1
ATOM 1374 O O . GLU A 1 196 ? 17.722 -8.220 24.417 1.00 37.21 174 GLU A O 1
ATOM 1380 N N . PRO A 1 197 ? 19.946 -8.595 24.572 1.00 44.71 175 PRO A N 1
ATOM 1381 C CA . PRO A 1 197 ? 19.906 -9.478 23.393 1.00 46.52 175 PRO A CA 1
ATOM 1382 C C . PRO A 1 197 ? 19.120 -10.774 23.689 1.00 45.27 175 PRO A C 1
ATOM 1383 O O . PRO A 1 197 ? 18.985 -11.182 24.841 1.00 47.57 175 PRO A O 1
ATOM 1387 N N . GLY A 1 198 ? 18.590 -11.390 22.651 1.00 45.46 176 GLY A N 1
ATOM 1388 C CA . GLY A 1 198 ? 17.761 -12.577 22.786 1.00 45.28 176 GLY A CA 1
ATOM 1389 C C . GLY A 1 198 ? 16.523 -12.469 21.907 1.00 42.17 176 GLY A C 1
ATOM 1390 O O . GLY A 1 198 ? 16.140 -11.390 21.450 1.00 41.48 176 GLY A O 1
ATOM 1391 N N . ASP A 1 199 ? 15.885 -13.611 21.692 1.00 40.37 177 ASP A N 1
ATOM 1392 C CA . ASP A 1 199 ? 14.699 -13.698 20.861 1.00 39.74 177 ASP A CA 1
ATOM 1393 C C . ASP A 1 199 ? 13.418 -13.396 21.597 1.00 37.10 177 ASP A C 1
ATOM 1394 O O . ASP A 1 199 ? 12.366 -13.368 20.966 1.00 35.00 177 ASP A O 1
ATOM 1399 N N . MET A 1 200 ? 13.448 -13.188 22.915 1.00 35.67 178 MET A N 1
ATOM 1400 C CA . MET A 1 200 ? 12.192 -13.054 23.642 1.00 36.21 178 MET A CA 1
ATOM 1401 C C . MET A 1 200 ? 11.308 -11.931 23.086 1.00 34.06 178 MET A C 1
ATOM 1402 O O . MET A 1 200 ? 10.119 -12.091 22.928 1.00 32.97 178 MET A O 1
ATOM 1407 N N . THR A 1 201 ? 11.903 -10.804 22.764 1.00 34.04 179 THR A N 1
ATOM 1408 C CA . THR A 1 201 ? 11.147 -9.669 22.279 1.00 32.75 179 THR A CA 1
ATOM 1409 C C . THR A 1 201 ? 10.452 -9.928 20.945 1.00 33.64 179 THR A C 1
ATOM 1410 O O . THR A 1 201 ? 9.277 -9.614 20.791 1.00 32.19 179 THR A O 1
ATOM 1414 N N . THR A 1 202 ? 11.158 -10.504 19.984 1.00 35.53 180 THR A N 1
ATOM 1415 C CA A THR A 1 202 ? 10.572 -10.895 18.701 0.70 37.08 180 THR A CA 1
ATOM 1416 C CA B THR A 1 202 ? 10.541 -10.870 18.717 0.30 33.58 180 THR A CA 1
ATOM 1417 C C . THR A 1 202 ? 9.436 -11.904 18.899 1.00 34.20 180 THR A C 1
ATOM 1418 O O . THR A 1 202 ? 8.417 -11.797 18.267 1.00 33.01 180 THR A O 1
ATOM 1425 N N . GLU A 1 203 ? 9.643 -12.886 19.783 1.00 32.93 181 GLU A N 1
ATOM 1426 C CA . GLU A 1 203 ? 8.593 -13.867 20.090 1.00 33.13 181 GLU A CA 1
ATOM 1427 C C . GLU A 1 203 ? 7.338 -13.232 20.690 1.00 29.99 181 GLU A C 1
ATOM 1428 O O . GLU A 1 203 ? 6.214 -13.590 20.319 1.00 27.94 181 GLU A O 1
ATOM 1434 N N . GLN A 1 204 ? 7.528 -12.312 21.631 1.00 29.13 182 GLN A N 1
ATOM 1435 C CA . GLN A 1 204 ? 6.409 -11.605 22.226 1.00 29.32 182 GLN A CA 1
ATOM 1436 C C . GLN A 1 204 ? 5.645 -10.801 21.181 1.00 28.42 182 GLN A C 1
ATOM 1437 O O . GLN A 1 204 ? 4.415 -10.776 21.219 1.00 28.67 182 GLN A O 1
ATOM 1443 N N . TYR A 1 205 ? 6.365 -10.112 20.298 1.00 29.35 183 TYR A N 1
ATOM 1444 C CA . TYR A 1 205 ? 5.743 -9.276 19.257 1.00 28.26 183 TYR A CA 1
ATOM 1445 C C . TYR A 1 205 ? 4.923 -10.127 18.309 1.00 28.69 183 TYR A C 1
ATOM 1446 O O . TYR A 1 205 ? 3.783 -9.771 17.975 1.00 27.55 183 TYR A O 1
ATOM 1455 N N . GLN A 1 206 ? 5.466 -11.270 17.892 1.00 30.08 184 GLN A N 1
ATOM 1456 C CA . GLN A 1 206 ? 4.701 -12.189 17.032 1.00 31.80 184 GLN A CA 1
ATOM 1457 C C . GLN A 1 206 ? 3.463 -12.755 17.757 1.00 30.12 184 GLN A C 1
ATOM 1458 O O . GLN A 1 206 ? 2.404 -12.876 17.158 1.00 30.01 184 GLN A O 1
ATOM 1464 N N . ARG A 1 207 ? 3.609 -13.128 19.023 1.00 30.23 185 ARG A N 1
ATOM 1465 C CA . ARG A 1 207 ? 2.466 -13.611 19.806 1.00 29.91 185 ARG A CA 1
ATOM 1466 C C . ARG A 1 207 ? 1.377 -12.520 19.928 1.00 29.77 185 ARG A C 1
ATOM 1467 O O . ARG A 1 207 ? 0.186 -12.816 19.821 1.00 30.61 185 ARG A O 1
ATOM 1475 N N . PHE A 1 208 ? 1.800 -11.273 20.117 1.00 28.04 186 PHE A N 1
ATOM 1476 C CA . PHE A 1 208 ? 0.879 -10.130 20.211 1.00 27.95 186 PHE A CA 1
ATOM 1477 C C . PHE A 1 208 ? 0.061 -9.992 18.928 1.00 27.89 186 PHE A C 1
ATOM 1478 O O . PHE A 1 208 ? -1.147 -9.886 18.957 1.00 27.39 186 PHE A O 1
ATOM 1486 N N . LYS A 1 209 ? 0.745 -10.002 17.800 1.00 29.96 187 LYS A N 1
ATOM 1487 C CA . LYS A 1 209 ? 0.074 -9.957 16.523 1.00 31.72 187 LYS A CA 1
ATOM 1488 C C . LYS A 1 209 ? -0.880 -11.139 16.320 1.00 32.87 187 LYS A C 1
ATOM 1489 O O . LYS A 1 209 ? -1.988 -10.951 15.808 1.00 32.44 187 LYS A O 1
ATOM 1495 N N . ASP A 1 210 ? -0.441 -12.346 16.691 1.00 33.81 188 ASP A N 1
ATOM 1496 C CA . ASP A 1 210 ? -1.290 -13.524 16.536 1.00 35.11 188 ASP A CA 1
ATOM 1497 C C . ASP A 1 210 ? -2.602 -13.387 17.320 1.00 33.93 188 ASP A C 1
ATOM 1498 O O . ASP A 1 210 ? -3.646 -13.811 16.854 1.00 38.15 188 ASP A O 1
ATOM 1503 N N . MET A 1 211 ? -2.554 -12.812 18.514 1.00 31.35 189 MET A N 1
ATOM 1504 C CA . MET A 1 211 ? -3.760 -12.634 19.317 1.00 30.21 189 MET A CA 1
ATOM 1505 C C . MET A 1 211 ? -4.615 -11.512 18.756 1.00 28.64 189 MET A C 1
ATOM 1506 O O . MET A 1 211 ? -5.802 -11.693 18.548 1.00 30.00 189 MET A O 1
ATOM 1511 N N . VAL A 1 212 ? -3.998 -10.369 18.453 1.00 28.41 190 VAL A N 1
ATOM 1512 C CA . VAL A 1 212 ? -4.748 -9.195 17.995 1.00 27.35 190 VAL A CA 1
ATOM 1513 C C . VAL A 1 212 ? -5.433 -9.461 16.636 1.00 29.33 190 VAL A C 1
ATOM 1514 O O . VAL A 1 212 ? -6.545 -9.001 16.404 1.00 30.11 190 VAL A O 1
ATOM 1518 N N . ASN A 1 213 ? -4.781 -10.236 15.764 1.00 31.18 191 ASN A N 1
ATOM 1519 C CA . ASN A 1 213 ? -5.372 -10.645 14.493 1.00 32.03 191 ASN A CA 1
ATOM 1520 C C . ASN A 1 213 ? -6.565 -11.586 14.603 1.00 33.01 191 ASN A C 1
ATOM 1521 O O . ASN A 1 213 ? -7.195 -11.846 13.597 1.00 32.19 191 ASN A O 1
ATOM 1526 N N . GLU A 1 214 ? -6.892 -12.117 15.783 1.00 32.60 192 GLU A N 1
ATOM 1527 C CA . GLU A 1 214 ? -8.084 -12.974 15.935 1.00 36.29 192 GLU A CA 1
ATOM 1528 C C . GLU A 1 214 ? -9.351 -12.224 16.354 1.00 36.20 192 GLU A C 1
ATOM 1529 O O . GLU A 1 214 ? -10.365 -12.850 16.640 1.00 37.46 192 GLU A O 1
ATOM 1535 N N . ALA A 1 215 ? -9.308 -10.906 16.394 1.00 33.27 193 ALA A N 1
ATOM 1536 C CA . ALA A 1 215 ? -10.511 -10.121 16.712 1.00 34.56 193 ALA A CA 1
ATOM 1537 C C . ALA A 1 215 ? -10.488 -8.795 15.984 1.00 34.98 193 ALA A C 1
ATOM 1538 O O . ALA A 1 215 ? -9.469 -8.391 15.425 1.00 34.85 193 ALA A O 1
ATOM 1540 N N . ILE A 1 216 ? -11.608 -8.101 16.036 1.00 36.49 194 ILE A N 1
ATOM 1541 C CA . ILE A 1 216 ? -11.707 -6.725 15.560 1.00 37.87 194 ILE A CA 1
ATOM 1542 C C . ILE A 1 216 ? -10.614 -5.872 16.219 1.00 34.10 194 ILE A C 1
ATOM 1543 O O . ILE A 1 216 ? -10.299 -6.043 17.385 1.00 34.94 194 ILE A O 1
ATOM 1548 N N . LYS A 1 217 ? -9.980 -5.016 15.438 1.00 33.19 195 LYS A N 1
ATOM 1549 C CA . LYS A 1 217 ? -8.870 -4.196 15.915 1.00 32.67 195 LYS A CA 1
ATOM 1550 C C . LYS A 1 217 ? -9.396 -2.877 16.477 1.00 31.47 195 LYS A C 1
ATOM 1551 O O . LYS A 1 217 ? -10.234 -2.248 15.860 1.00 30.76 195 LYS A O 1
ATOM 1557 N N . PRO A 1 218 ? -8.914 -2.467 17.659 1.00 30.46 196 PRO A N 1
ATOM 1558 C CA . PRO A 1 218 ? -9.282 -1.197 18.216 1.00 31.02 196 PRO A CA 1
ATOM 1559 C C . PRO A 1 218 ? -8.445 -0.072 17.640 1.00 31.12 196 PRO A C 1
ATOM 1560 O O . PRO A 1 218 ? -7.499 -0.319 16.883 1.00 30.75 196 PRO A O 1
ATOM 1564 N N . GLU A 1 219 ? -8.765 1.146 18.042 1.00 32.08 197 GLU A N 1
ATOM 1565 C CA . GLU A 1 219 ? -8.084 2.331 17.543 1.00 33.95 197 GLU A CA 1
ATOM 1566 C C . GLU A 1 219 ? -6.580 2.377 17.866 1.00 32.38 197 GLU A C 1
ATOM 1567 O O . GLU A 1 219 ? -5.794 2.784 17.012 1.00 31.51 197 GLU A O 1
ATOM 1573 N N . TYR A 1 220 ? -6.192 1.983 19.083 1.00 29.47 198 TYR A N 1
ATOM 1574 C CA . TYR A 1 220 ? -4.781 2.042 19.531 1.00 28.76 198 TYR A CA 1
ATOM 1575 C C . TYR A 1 220 ? -4.220 0.650 19.762 1.00 28.07 198 TYR A C 1
ATOM 1576 O O . TYR A 1 220 ? -4.817 -0.173 20.468 1.00 29.99 198 TYR A O 1
ATOM 1585 N N . ILE A 1 221 ? -3.065 0.383 19.164 1.00 27.61 199 ILE A N 1
ATOM 1586 C CA . ILE A 1 221 ? -2.395 -0.909 19.255 1.00 26.26 199 ILE A CA 1
ATOM 1587 C C . ILE A 1 221 ? -0.952 -0.596 19.630 1.00 26.92 199 ILE A C 1
ATOM 1588 O O . ILE A 1 221 ? -0.248 0.071 18.863 1.00 25.54 199 ILE A O 1
ATOM 1593 N N . HIS A 1 222 ? -0.510 -1.037 20.815 1.00 26.42 200 HIS A N 1
ATOM 1594 C CA . HIS A 1 222 ? 0.772 -0.596 21.338 1.00 25.12 200 HIS A CA 1
ATOM 1595 C C . HIS A 1 222 ? 1.514 -1.683 22.137 1.00 25.79 200 HIS A C 1
ATOM 1596 O O . HIS A 1 222 ? 0.921 -2.433 22.911 1.00 24.02 200 HIS A O 1
ATOM 1603 N N . CYS A 1 223 ? 2.816 -1.795 21.898 1.00 26.65 201 CYS A N 1
ATOM 1604 C CA . CYS A 1 223 ? 3.643 -2.736 22.656 1.00 26.84 201 CYS A CA 1
ATOM 1605 C C . CYS A 1 223 ? 5.044 -2.269 23.056 1.00 26.36 201 CYS A C 1
ATOM 1606 O O . CYS A 1 223 ? 5.667 -2.958 23.853 1.00 28.65 201 CYS A O 1
ATOM 1609 N N . GLN A 1 224 ? 5.536 -1.147 22.529 1.00 27.16 202 GLN A N 1
ATOM 1610 C CA . GLN A 1 224 ? 6.949 -0.748 22.672 1.00 25.80 202 GLN A CA 1
ATOM 1611 C C . GLN A 1 224 ? 7.176 0.265 23.822 1.00 23.81 202 GLN A C 1
ATOM 1612 O O . GLN A 1 224 ? 6.587 1.339 23.844 1.00 24.37 202 GLN A O 1
ATOM 1618 N N . ASN A 1 225 ? 8.045 -0.116 24.736 1.00 24.02 203 ASN A N 1
ATOM 1619 C CA . ASN A 1 225 ? 8.663 0.774 25.732 1.00 23.61 203 ASN A CA 1
ATOM 1620 C C . ASN A 1 225 ? 9.829 1.513 25.052 1.00 24.56 203 ASN A C 1
ATOM 1621 O O . ASN A 1 225 ? 9.944 1.477 23.801 1.00 24.46 203 ASN A O 1
ATOM 1626 N N . SER A 1 226 ? 10.688 2.189 25.813 1.00 22.53 204 SER A N 1
ATOM 1627 C CA . SER A 1 226 ? 11.827 2.903 25.204 1.00 23.13 204 SER A CA 1
ATOM 1628 C C . SER A 1 226 ? 12.687 1.953 24.361 1.00 25.96 204 SER A C 1
ATOM 1629 O O . SER A 1 226 ? 13.063 2.259 23.216 1.00 24.05 204 SER A O 1
ATOM 1632 N N . ALA A 1 227 ? 13.041 0.812 24.953 1.00 25.34 205 ALA A N 1
ATOM 1633 C CA . ALA A 1 227 ? 13.924 -0.149 24.279 1.00 26.11 205 ALA A CA 1
ATOM 1634 C C . ALA A 1 227 ? 13.286 -0.670 22.988 1.00 26.89 205 ALA A C 1
ATOM 1635 O O . ALA A 1 227 ? 13.909 -0.711 21.927 1.00 28.44 205 ALA A O 1
ATOM 1637 N N . GLY A 1 228 ? 12.027 -1.073 23.079 1.00 26.52 206 GLY A N 1
ATOM 1638 C CA . GLY A 1 228 ? 11.285 -1.509 21.896 1.00 27.43 206 GLY A CA 1
ATOM 1639 C C . GLY A 1 228 ? 11.175 -0.456 20.804 1.00 26.66 206 GLY A C 1
ATOM 1640 O O . GLY A 1 228 ? 11.224 -0.780 19.609 1.00 27.69 206 GLY A O 1
ATOM 1641 N N . SER A 1 229 ? 10.999 0.792 21.221 1.00 26.49 207 SER A N 1
ATOM 1642 C CA . SER A 1 229 ? 10.857 1.914 20.310 1.00 27.97 207 SER A CA 1
ATOM 1643 C C . SER A 1 229 ? 12.162 2.263 19.636 1.00 29.04 207 SER A C 1
ATOM 1644 O O . SER A 1 229 ? 12.166 2.733 18.498 1.00 30.08 207 SER A O 1
ATOM 1647 N N . LEU A 1 230 ? 13.269 2.066 20.348 1.00 28.77 208 LEU A N 1
ATOM 1648 C CA . LEU A 1 230 ? 14.605 2.318 19.794 1.00 29.42 208 LEU A CA 1
ATOM 1649 C C . LEU A 1 230 ? 15.100 1.193 18.899 1.00 30.74 208 LEU A C 1
ATOM 1650 O O . LEU A 1 230 ? 15.887 1.447 18.039 1.00 31.06 208 LEU A O 1
ATOM 1655 N N . LEU A 1 231 ? 14.645 -0.048 19.098 1.00 31.45 209 LEU A N 1
ATOM 1656 C CA . LEU A 1 231 ? 15.228 -1.219 18.413 1.00 33.38 209 LEU A CA 1
ATOM 1657 C C . LEU A 1 231 ? 14.369 -1.854 17.342 1.00 34.33 209 LEU A C 1
ATOM 1658 O O . LEU A 1 231 ? 14.867 -2.662 16.588 1.00 33.25 209 LEU A O 1
ATOM 1663 N N . MET A 1 232 ? 13.088 -1.520 17.276 1.00 34.91 210 MET A N 1
ATOM 1664 C CA . MET A 1 232 ? 12.163 -2.148 16.330 1.00 36.92 210 MET A CA 1
ATOM 1665 C C . MET A 1 232 ? 11.230 -1.117 15.765 1.00 34.16 210 MET A C 1
ATOM 1666 O O . MET A 1 232 ? 10.886 -0.146 16.448 1.00 29.98 210 MET A O 1
ATOM 1671 N N . ASP A 1 233 ? 10.773 -1.360 14.546 1.00 32.59 211 ASP A N 1
ATOM 1672 C CA . ASP A 1 233 ? 9.763 -0.515 13.937 1.00 35.48 211 ASP A CA 1
ATOM 1673 C C . ASP A 1 233 ? 8.353 -0.880 14.429 1.00 34.50 211 ASP A C 1
ATOM 1674 O O . ASP A 1 233 ? 7.570 -0.003 14.773 1.00 37.29 211 ASP A O 1
ATOM 1679 N N . CYS A 1 234 ? 8.067 -2.176 14.516 1.00 34.09 212 CYS A N 1
ATOM 1680 C CA . CYS A 1 234 ? 6.736 -2.684 14.866 1.00 33.03 212 CYS A CA 1
ATOM 1681 C C . CYS A 1 234 ? 5.615 -2.022 14.057 1.00 33.05 212 CYS A C 1
ATOM 1682 O O . CYS A 1 234 ? 4.769 -1.374 14.627 1.00 31.55 212 CYS A O 1
ATOM 1685 N N . GLN A 1 235 ? 5.597 -2.228 12.746 1.00 33.44 213 GLN A N 1
ATOM 1686 C CA . GLN A 1 235 ? 4.615 -1.614 11.860 1.00 36.96 213 GLN A CA 1
ATOM 1687 C C . GLN A 1 235 ? 3.162 -1.906 12.195 1.00 35.23 213 GLN A C 1
ATOM 1688 O O . GLN A 1 235 ? 2.290 -1.167 11.806 1.00 37.92 213 GLN A O 1
ATOM 1694 N N . PHE A 1 236 ? 2.910 -3.035 12.827 1.00 33.79 214 PHE A N 1
ATOM 1695 C CA . PHE A 1 236 ? 1.577 -3.431 13.244 1.00 32.26 214 PHE A CA 1
ATOM 1696 C C . PHE A 1 236 ? 0.979 -2.468 14.291 1.00 31.69 214 PHE A C 1
ATOM 1697 O O . PHE A 1 236 ? -0.217 -2.296 14.354 1.00 32.67 214 PHE A O 1
ATOM 1705 N N . CYS A 1 237 ? 1.821 -1.903 15.146 1.00 30.86 215 CYS A N 1
ATOM 1706 C CA . CYS A 1 237 ? 1.399 -0.973 16.199 1.00 31.73 215 CYS A CA 1
ATOM 1707 C C . CYS A 1 237 ? 1.229 0.436 15.662 1.00 33.41 215 CYS A C 1
ATOM 1708 O O . CYS A 1 237 ? 1.841 0.796 14.634 1.00 34.36 215 CYS A O 1
ATOM 1711 N N . ASN A 1 238 ? 0.359 1.224 16.287 1.00 28.36 216 ASN A N 1
ATOM 1712 C CA . ASN A 1 238 ? 0.165 2.600 15.859 1.00 30.13 216 ASN A CA 1
ATOM 1713 C C . ASN A 1 238 ? 0.392 3.585 17.022 1.00 28.82 216 ASN A C 1
ATOM 1714 O O . ASN A 1 238 ? 0.080 4.771 16.909 1.00 29.65 216 ASN A O 1
ATOM 1719 N N . ALA A 1 239 ? 0.937 3.090 18.132 1.00 27.65 217 ALA A N 1
ATOM 1720 C CA . ALA A 1 239 ? 1.371 3.918 19.243 1.00 26.47 217 ALA A CA 1
ATOM 1721 C C . ALA A 1 239 ? 2.524 3.233 19.971 1.00 26.23 217 ALA A C 1
ATOM 1722 O O . ALA A 1 239 ? 2.647 1.990 19.944 1.00 25.82 217 ALA A O 1
ATOM 1724 N N . ILE A 1 240 ? 3.372 4.060 20.590 1.00 24.99 218 ILE A N 1
ATOM 1725 C CA . ILE A 1 240 ? 4.514 3.613 21.384 1.00 24.81 218 ILE A CA 1
ATOM 1726 C C . ILE A 1 240 ? 4.426 4.251 22.786 1.00 25.13 218 ILE A C 1
ATOM 1727 O O . ILE A 1 240 ? 3.760 5.290 22.963 1.00 23.15 218 ILE A O 1
ATOM 1732 N N . ARG A 1 241 ? 5.099 3.622 23.754 1.00 22.37 219 ARG A N 1
ATOM 1733 C CA . ARG A 1 241 ? 5.064 4.048 25.161 1.00 23.39 219 ARG A CA 1
ATOM 1734 C C . ARG A 1 241 ? 6.466 4.235 25.715 1.00 23.23 219 ARG A C 1
ATOM 1735 O O . ARG A 1 241 ? 6.884 3.494 26.588 1.00 24.75 219 ARG A O 1
ATOM 1743 N N . PRO A 1 242 ? 7.206 5.239 25.234 1.00 24.38 220 PRO A N 1
ATOM 1744 C CA . PRO A 1 242 ? 8.526 5.496 25.818 1.00 24.75 220 PRO A CA 1
ATOM 1745 C C . PRO A 1 242 ? 8.416 6.252 27.138 1.00 23.16 220 PRO A C 1
ATOM 1746 O O . PRO A 1 242 ? 7.650 7.217 27.232 1.00 24.10 220 PRO A O 1
ATOM 1750 N N . GLY A 1 243 ? 9.180 5.806 28.121 1.00 23.51 221 GLY A N 1
ATOM 1751 C CA . GLY A 1 243 ? 9.347 6.477 29.403 1.00 23.85 221 GLY A CA 1
ATOM 1752 C C . GLY A 1 243 ? 10.770 6.990 29.565 1.00 23.43 221 GLY A C 1
ATOM 1753 O O . GLY A 1 243 ? 11.056 8.139 29.227 1.00 23.30 221 GLY A O 1
ATOM 1754 N N . ILE A 1 244 ? 11.679 6.142 30.034 1.00 23.40 222 ILE A N 1
ATOM 1755 C CA . ILE A 1 244 ? 12.993 6.625 30.451 1.00 23.87 222 ILE A CA 1
ATOM 1756 C C . ILE A 1 244 ? 13.772 7.367 29.367 1.00 25.56 222 ILE A C 1
ATOM 1757 O O . ILE A 1 244 ? 14.502 8.328 29.677 1.00 24.22 222 ILE A O 1
ATOM 1762 N N . SER A 1 245 ? 13.626 6.960 28.104 1.00 23.34 223 SER A N 1
ATOM 1763 C CA . SER A 1 245 ? 14.348 7.642 27.056 1.00 24.16 223 SER A CA 1
ATOM 1764 C C . SER A 1 245 ? 13.790 9.028 26.706 1.00 24.37 223 SER A C 1
ATOM 1765 O O . SER A 1 245 ? 14.525 9.854 26.157 1.00 27.00 223 SER A O 1
ATOM 1768 N N . LEU A 1 246 ? 12.547 9.325 27.068 1.00 24.94 224 LEU A N 1
ATOM 1769 C CA . LEU A 1 246 ? 12.058 10.717 26.980 1.00 25.31 224 LEU A CA 1
ATOM 1770 C C . LEU A 1 246 ? 12.859 11.626 27.858 1.00 24.96 224 LEU A C 1
ATOM 1771 O O . LEU A 1 246 ? 13.006 12.792 27.563 1.00 25.06 224 LEU A O 1
ATOM 1776 N N . TYR A 1 247 ? 13.335 11.091 28.982 1.00 24.64 225 TYR A N 1
ATOM 1777 C CA . TYR A 1 247 ? 14.056 11.885 29.954 1.00 23.63 225 TYR A CA 1
ATOM 1778 C C . TYR A 1 247 ? 15.553 11.901 29.674 1.00 24.70 225 TYR A C 1
ATOM 1779 O O . TYR A 1 247 ? 16.294 12.590 30.344 1.00 25.67 225 TYR A O 1
ATOM 1788 N N . GLY A 1 248 ? 15.971 11.150 28.649 1.00 25.11 226 GLY A N 1
ATOM 1789 C CA . GLY A 1 248 ? 17.286 11.258 28.111 1.00 25.12 226 GLY A CA 1
ATOM 1790 C C . GLY A 1 248 ? 18.230 10.139 28.445 1.00 25.28 226 GLY A C 1
ATOM 1791 O O . GLY A 1 248 ? 19.433 10.315 28.256 1.00 25.58 226 GLY A O 1
ATOM 1792 N N . TYR A 1 249 ? 17.707 9.001 28.907 1.00 24.42 227 TYR A N 1
ATOM 1793 C CA . TYR A 1 249 ? 18.539 7.858 29.329 1.00 24.72 227 TYR A CA 1
ATOM 1794 C C . TYR A 1 249 ? 18.245 6.643 28.463 1.00 24.38 227 TYR A C 1
ATOM 1795 O O . TYR A 1 249 ? 17.076 6.337 28.181 1.00 24.29 227 TYR A O 1
ATOM 1804 N N . TYR A 1 250 ? 19.303 5.927 28.094 1.00 24.82 228 TYR A N 1
ATOM 1805 C CA . TYR A 1 250 ? 19.152 4.652 27.436 1.00 27.53 228 TYR A CA 1
ATOM 1806 C C . TYR A 1 250 ? 18.686 3.609 28.468 1.00 27.47 228 TYR A C 1
ATOM 1807 O O . TYR A 1 250 ? 19.158 3.615 29.589 1.00 27.25 228 TYR A O 1
ATOM 1816 N N . PRO A 1 251 ? 17.777 2.702 28.073 1.00 29.25 229 PRO A N 1
ATOM 1817 C CA . PRO A 1 251 ? 17.302 1.694 29.028 1.00 29.76 229 PRO A CA 1
ATOM 1818 C C . PRO A 1 251 ? 18.345 0.718 29.468 1.00 29.96 229 PRO A C 1
ATOM 1819 O O . PRO A 1 251 ? 18.187 0.118 30.509 1.00 30.70 229 PRO A O 1
ATOM 1823 N N . SER A 1 252 ? 19.380 0.519 28.661 1.00 30.16 230 SER A N 1
ATOM 1824 C CA . SER A 1 252 ? 20.512 -0.286 29.059 1.00 31.25 230 SER A CA 1
ATOM 1825 C C . SER A 1 252 ? 21.703 0.098 28.203 1.00 32.76 230 SER A C 1
ATOM 1826 O O . SER A 1 252 ? 21.587 0.777 27.166 1.00 30.49 230 SER A O 1
ATOM 1829 N N . GLU A 1 253 ? 22.842 -0.405 28.609 1.00 33.10 231 GLU A N 1
ATOM 1830 C CA . GLU A 1 253 ? 24.077 -0.218 27.859 1.00 37.37 231 GLU A CA 1
ATOM 1831 C C . GLU A 1 253 ? 23.997 -0.904 26.493 1.00 37.17 231 GLU A C 1
ATOM 1832 O O . GLU A 1 253 ? 24.459 -0.376 25.506 1.00 36.11 231 GLU A O 1
ATOM 1838 N N . TYR A 1 254 ? 23.412 -2.087 26.464 1.00 36.56 232 TYR A N 1
ATOM 1839 C CA . TYR A 1 254 ? 23.201 -2.798 25.217 1.00 38.98 232 TYR A CA 1
ATOM 1840 C C . TYR A 1 254 ? 22.420 -1.920 24.213 1.00 36.26 232 TYR A C 1
ATOM 1841 O O . TYR A 1 254 ? 22.808 -1.805 23.056 1.00 37.98 232 TYR A O 1
ATOM 1850 N N . VAL A 1 255 ? 21.336 -1.305 24.652 1.00 33.51 233 VAL A N 1
ATOM 1851 C CA . VAL A 1 255 ? 20.565 -0.432 23.772 1.00 33.51 233 VAL A CA 1
ATOM 1852 C C . VAL A 1 255 ? 21.428 0.759 23.265 1.00 33.50 233 VAL A C 1
ATOM 1853 O O . VAL A 1 255 ? 21.474 1.034 22.047 1.00 32.77 233 VAL A O 1
ATOM 1857 N N . GLN A 1 256 ? 22.144 1.412 24.177 1.00 32.14 234 GLN A N 1
ATOM 1858 C CA . GLN A 1 256 ? 23.029 2.522 23.810 1.00 33.52 234 GLN A CA 1
ATOM 1859 C C . GLN A 1 256 ? 24.045 2.091 22.753 1.00 35.84 234 GLN A C 1
ATOM 1860 O O . GLN A 1 256 ? 24.288 2.822 21.791 1.00 36.21 234 GLN A O 1
ATOM 1866 N N . GLN A 1 257 ? 24.617 0.908 22.925 1.00 37.45 235 GLN A N 1
ATOM 1867 C CA . GLN A 1 257 ? 25.615 0.384 22.003 1.00 43.40 235 GLN A CA 1
ATOM 1868 C C . GLN A 1 257 ? 25.005 0.083 20.625 1.00 43.39 235 GLN A C 1
ATOM 1869 O O . GLN A 1 257 ? 25.686 0.253 19.618 1.00 40.67 235 GLN A O 1
ATOM 1875 N N . LYS A 1 258 ? 23.752 -0.371 20.591 1.00 42.20 236 LYS A N 1
ATOM 1876 C CA . LYS A 1 258 ? 23.098 -0.753 19.341 1.00 47.29 236 LYS A CA 1
ATOM 1877 C C . LYS A 1 258 ? 22.565 0.419 18.509 1.00 46.14 236 LYS A C 1
ATOM 1878 O O . LYS A 1 258 ? 22.513 0.293 17.295 1.00 47.87 236 LYS A O 1
ATOM 1884 N N . VAL A 1 259 ? 22.136 1.519 19.131 1.00 41.33 237 VAL A N 1
ATOM 1885 C CA . VAL A 1 259 ? 21.483 2.584 18.369 1.00 42.40 237 VAL A CA 1
ATOM 1886 C C . VAL A 1 259 ? 22.358 3.812 18.135 1.00 43.90 237 VAL A C 1
ATOM 1887 O O . VAL A 1 259 ? 23.235 4.140 18.958 1.00 40.35 237 VAL A O 1
ATOM 1891 N N . LYS A 1 260 ? 22.093 4.504 17.031 1.00 41.52 238 LYS A N 1
ATOM 1892 C CA . LYS A 1 260 ? 22.794 5.753 16.720 1.00 46.01 238 LYS A CA 1
ATOM 1893 C C . LYS A 1 260 ? 22.137 7.026 17.255 1.00 47.36 238 LYS A C 1
ATOM 1894 O O . LYS A 1 260 ? 22.817 8.068 17.323 1.00 53.19 238 LYS A O 1
ATOM 1900 N N . VAL A 1 261 ? 20.878 6.962 17.657 1.00 45.21 239 VAL A N 1
ATOM 1901 C CA . VAL A 1 261 ? 20.179 8.163 18.086 1.00 44.36 239 VAL A CA 1
ATOM 1902 C C . VAL A 1 261 ? 20.794 8.668 19.389 1.00 41.05 239 VAL A C 1
ATOM 1903 O O . VAL A 1 261 ? 21.177 7.869 20.258 1.00 37.42 239 VAL A O 1
ATOM 1907 N N . HIS A 1 262 ? 20.951 9.988 19.468 1.00 40.64 240 HIS A N 1
ATOM 1908 C CA . HIS A 1 262 ? 21.515 10.624 20.640 1.00 44.23 240 HIS A CA 1
ATOM 1909 C C . HIS A 1 262 ? 20.354 11.072 21.533 1.00 38.79 240 HIS A C 1
ATOM 1910 O O . HIS A 1 262 ? 19.435 11.765 21.075 1.00 43.05 240 HIS A O 1
ATOM 1917 N N . LEU A 1 263 ? 20.356 10.627 22.778 1.00 33.54 241 LEU A N 1
ATOM 1918 C CA . LEU A 1 263 ? 19.402 11.108 23.766 1.00 30.53 241 LEU A CA 1
ATOM 1919 C C . LEU A 1 263 ? 20.090 12.133 24.660 1.00 31.05 241 LEU A C 1
ATOM 1920 O O . LEU A 1 263 ? 21.275 11.970 24.969 1.00 33.09 241 LEU A O 1
ATOM 1925 N N . LYS A 1 264 ? 19.358 13.170 25.072 1.00 30.69 242 LYS A N 1
ATOM 1926 C CA . LYS A 1 264 ? 19.902 14.266 25.877 1.00 32.42 242 LYS A CA 1
ATOM 1927 C C . LYS A 1 264 ? 19.427 14.081 27.304 1.00 29.07 242 LYS A C 1
ATOM 1928 O O . LYS A 1 264 ? 18.236 14.207 27.574 1.00 26.64 242 LYS A O 1
ATOM 1934 N N . PRO A 1 265 ? 20.364 13.792 28.226 1.00 29.00 243 PRO A N 1
ATOM 1935 C CA . PRO A 1 265 ? 20.010 13.725 29.647 1.00 28.80 243 PRO A CA 1
ATOM 1936 C C . PRO A 1 265 ? 19.369 15.010 30.163 1.00 27.79 243 PRO A C 1
ATOM 1937 O O . PRO A 1 265 ? 19.854 16.092 29.864 1.00 29.25 243 PRO A O 1
ATOM 1941 N N . SER A 1 266 ? 18.284 14.881 30.923 1.00 25.38 244 SER A N 1
ATOM 1942 C CA . SER A 1 266 ? 17.507 16.040 31.371 1.00 26.02 244 SER A CA 1
ATOM 1943 C C . SER A 1 266 ? 17.742 16.487 32.821 1.00 25.12 244 SER A C 1
ATOM 1944 O O . SER A 1 266 ? 17.285 17.564 33.199 1.00 28.76 244 SER A O 1
ATOM 1947 N N . VAL A 1 267 ? 18.444 15.687 33.613 1.00 24.11 245 VAL A N 1
ATOM 1948 C CA . VAL A 1 267 ? 18.569 15.933 35.059 1.00 24.03 245 VAL A CA 1
ATOM 1949 C C . VAL A 1 267 ? 19.997 16.241 35.479 1.00 25.76 245 VAL A C 1
ATOM 1950 O O . VAL A 1 267 ? 20.959 15.553 35.064 1.00 26.07 245 VAL A O 1
ATOM 1954 N N . GLN A 1 268 ? 20.141 17.284 36.298 1.00 25.74 246 GLN A N 1
ATOM 1955 C CA . GLN A 1 268 ? 21.328 17.419 37.157 1.00 27.51 246 GLN A CA 1
ATOM 1956 C C . GLN A 1 268 ? 20.890 17.451 38.613 1.00 26.20 246 GLN A C 1
ATOM 1957 O O . GLN A 1 268 ? 19.838 18.038 38.930 1.00 24.53 246 GLN A O 1
ATOM 1963 N N . LEU A 1 269 ? 21.718 16.885 39.482 1.00 22.92 247 LEU A N 1
ATOM 1964 C CA . LEU A 1 269 ? 21.534 17.017 40.926 1.00 21.98 247 LEU A CA 1
ATOM 1965 C C . LEU A 1 269 ? 22.681 17.860 41.453 1.00 22.13 247 LEU A C 1
ATOM 1966 O O . LEU A 1 269 ? 23.840 17.480 41.324 1.00 25.14 247 LEU A O 1
ATOM 1971 N N . ILE A 1 270 ? 22.351 18.995 42.070 1.00 23.00 248 ILE A N 1
ATOM 1972 C CA . ILE A 1 270 ? 23.304 20.026 42.440 1.00 24.16 248 ILE A CA 1
ATOM 1973 C C . ILE A 1 270 ? 23.181 20.310 43.934 1.00 24.89 248 ILE A C 1
ATOM 1974 O O . ILE A 1 270 ? 22.083 20.299 44.483 1.00 23.95 248 ILE A O 1
ATOM 1979 N N . ALA A 1 271 ? 24.301 20.600 44.572 1.00 25.32 249 ALA A N 1
ATOM 1980 C CA . ALA A 1 271 ? 24.298 21.190 45.903 1.00 26.79 249 ALA A CA 1
ATOM 1981 C C . ALA A 1 271 ? 25.485 22.135 46.006 1.00 28.50 249 ALA A C 1
ATOM 1982 O O . ALA A 1 271 ? 26.487 21.959 45.299 1.00 33.29 249 ALA A O 1
ATOM 1984 N N . ASN A 1 272 ? 25.354 23.172 46.808 1.00 26.02 250 ASN A N 1
ATOM 1985 C CA . ASN A 1 272 ? 26.443 24.122 47.018 1.00 28.10 250 ASN A CA 1
ATOM 1986 C C . ASN A 1 272 ? 27.124 23.826 48.341 1.00 28.94 250 ASN A C 1
ATOM 1987 O O . ASN A 1 272 ? 26.466 23.510 49.326 1.00 28.55 250 ASN A O 1
ATOM 1992 N N . VAL A 1 273 ? 28.449 23.983 48.366 1.00 30.47 251 VAL A N 1
ATOM 1993 C CA . VAL A 1 273 ? 29.223 23.796 49.577 1.00 30.47 251 VAL A CA 1
ATOM 1994 C C . VAL A 1 273 ? 28.740 24.829 50.581 1.00 30.69 251 VAL A C 1
ATOM 1995 O O . VAL A 1 273 ? 28.702 26.022 50.275 1.00 32.07 251 VAL A O 1
ATOM 1999 N N . VAL A 1 274 ? 28.396 24.375 51.777 1.00 30.32 252 VAL A N 1
ATOM 2000 C CA . VAL A 1 274 ? 27.978 25.282 52.832 1.00 32.08 252 VAL A CA 1
ATOM 2001 C C . VAL A 1 274 ? 29.208 25.960 53.407 1.00 35.63 252 VAL A C 1
ATOM 2002 O O . VAL A 1 274 ? 29.267 27.181 53.474 1.00 38.17 252 VAL A O 1
ATOM 2006 N N . GLN A 1 275 ? 30.162 25.161 53.878 1.00 38.59 253 GLN A N 1
ATOM 2007 C CA . GLN A 1 275 ? 31.471 25.653 54.314 1.00 39.97 253 GLN A CA 1
ATOM 2008 C C . GLN A 1 275 ? 32.478 24.505 54.243 1.00 38.81 253 GLN A C 1
ATOM 2009 O O . GLN A 1 275 ? 32.098 23.330 54.144 1.00 35.79 253 GLN A O 1
ATOM 2015 N N . THR A 1 276 ? 33.753 24.880 54.199 1.00 39.68 254 THR A N 1
ATOM 2016 C CA . THR A 1 276 ? 34.868 23.960 54.281 1.00 41.52 254 THR A CA 1
ATOM 2017 C C . THR A 1 276 ? 35.486 24.023 55.655 1.00 44.45 254 THR A C 1
ATOM 2018 O O . THR A 1 276 ? 35.334 25.009 56.375 1.00 41.82 254 THR A O 1
ATOM 2022 N N . LYS A 1 277 ? 36.240 22.979 55.972 1.00 47.84 255 LYS A N 1
ATOM 2023 C CA . LYS A 1 277 ? 36.841 22.794 57.287 1.00 53.82 255 LYS A CA 1
ATOM 2024 C C . LYS A 1 277 ? 38.107 21.931 57.147 1.00 50.90 255 LYS A C 1
ATOM 2025 O O . LYS A 1 277 ? 38.192 21.120 56.236 1.00 48.61 255 LYS A O 1
ATOM 2031 N N . THR A 1 278 ? 39.074 22.087 58.041 1.00 53.78 256 THR A N 1
ATOM 2032 C CA . THR A 1 278 ? 40.316 21.298 58.019 1.00 55.00 256 THR A CA 1
ATOM 2033 C C . THR A 1 278 ? 40.294 20.267 59.126 1.00 56.34 256 THR A C 1
ATOM 2034 O O . THR A 1 278 ? 40.220 20.629 60.288 1.00 53.88 256 THR A O 1
ATOM 2038 N N . LEU A 1 279 ? 40.346 18.986 58.772 1.00 58.38 257 LEU A N 1
ATOM 2039 C CA . LEU A 1 279 ? 40.576 17.922 59.766 1.00 60.26 257 LEU A CA 1
ATOM 2040 C C . LEU A 1 279 ? 42.049 17.749 59.943 1.00 61.50 257 LEU A C 1
ATOM 2041 O O . LEU A 1 279 ? 42.769 17.715 58.961 1.00 65.35 257 LEU A O 1
ATOM 2046 N N . GLN A 1 280 ? 42.477 17.583 61.179 1.00 63.97 258 GLN A N 1
ATOM 2047 C CA . GLN A 1 280 ? 43.846 17.203 61.481 1.00 70.54 258 GLN A CA 1
ATOM 2048 C C . GLN A 1 280 ? 43.930 15.682 61.594 1.00 69.00 258 GLN A C 1
ATOM 2049 O O . GLN A 1 280 ? 42.909 14.997 61.778 1.00 61.75 258 GLN A O 1
ATOM 2055 N N . ALA A 1 281 ? 45.150 15.167 61.458 1.00 67.09 259 ALA A N 1
ATOM 2056 C CA . ALA A 1 281 ? 45.446 13.746 61.635 1.00 67.45 259 ALA A CA 1
ATOM 2057 C C . ALA A 1 281 ? 44.812 13.219 62.929 1.00 64.58 259 ALA A C 1
ATOM 2058 O O . ALA A 1 281 ? 44.939 13.852 63.983 1.00 61.67 259 ALA A O 1
ATOM 2060 N N . GLY A 1 282 ? 44.115 12.081 62.837 1.00 59.54 260 GLY A N 1
ATOM 2061 C CA . GLY A 1 282 ? 43.456 11.478 64.002 1.00 57.55 260 GLY A CA 1
ATOM 2062 C C . GLY A 1 282 ? 42.019 11.943 64.235 1.00 55.14 260 GLY A C 1
ATOM 2063 O O . GLY A 1 282 ? 41.325 11.377 65.074 1.00 55.35 260 GLY A O 1
ATOM 2064 N N . GLU A 1 283 ? 41.551 12.953 63.508 1.00 52.63 261 GLU A N 1
ATOM 2065 C CA . GLU A 1 283 ? 40.153 13.379 63.639 1.00 51.92 261 GLU A CA 1
ATOM 2066 C C . GLU A 1 283 ? 39.284 12.636 62.650 1.00 47.58 261 GLU A C 1
ATOM 2067 O O . GLU A 1 283 ? 39.653 12.477 61.478 1.00 46.01 261 GLU A O 1
ATOM 2073 N N . SER A 1 284 ? 38.126 12.210 63.133 1.00 43.28 262 SER A N 1
ATOM 2074 C CA . SER A 1 284 ? 37.183 11.442 62.339 1.00 41.61 262 SER A CA 1
ATOM 2075 C C . SER A 1 284 ? 36.029 12.305 61.847 1.00 37.55 262 SER A C 1
ATOM 2076 O O . SER A 1 284 ? 35.888 13.452 62.238 1.00 37.38 262 SER A O 1
ATOM 2079 N N . VAL A 1 285 ? 35.223 11.755 60.962 1.00 35.74 263 VAL A N 1
ATOM 2080 C CA . VAL A 1 285 ? 34.071 12.458 60.467 1.00 35.02 263 VAL A CA 1
ATOM 2081 C C . VAL A 1 285 ? 32.849 11.552 60.355 1.00 31.75 263 VAL A C 1
ATOM 2082 O O . VAL A 1 285 ? 32.912 10.397 59.866 1.00 29.31 263 VAL A O 1
ATOM 2086 N N . SER A 1 286 ? 31.722 12.129 60.794 1.00 29.70 264 SER A N 1
ATOM 2087 C CA . SER A 1 286 ? 30.387 11.594 60.634 1.00 28.74 264 SER A CA 1
ATOM 2088 C C . SER A 1 286 ? 30.111 10.356 61.549 1.00 28.12 264 SER A C 1
ATOM 2089 O O . SER A 1 286 ? 30.930 9.985 62.398 1.00 26.53 264 SER A O 1
ATOM 2092 N N . TYR A 1 287 ? 28.924 9.775 61.395 1.00 27.83 265 TYR A N 1
ATOM 2093 C CA . TYR A 1 287 ? 28.480 8.690 62.291 1.00 27.50 265 TYR A CA 1
ATOM 2094 C C . TYR A 1 287 ? 29.411 7.474 62.192 1.00 28.89 265 TYR A C 1
ATOM 2095 O O . TYR A 1 287 ? 29.839 7.098 61.096 1.00 28.47 265 TYR A O 1
ATOM 2104 N N . GLY A 1 288 ? 29.700 6.865 63.334 1.00 29.36 266 GLY A N 1
ATOM 2105 C CA . GLY A 1 288 ? 30.527 5.695 63.355 1.00 30.89 266 GLY A CA 1
ATOM 2106 C C . GLY A 1 288 ? 32.018 5.986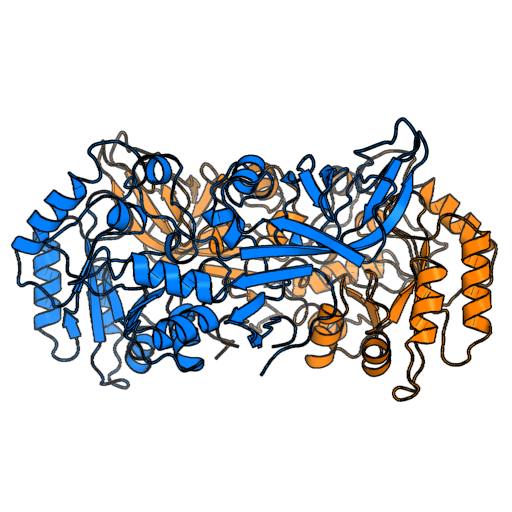 63.249 1.00 33.16 266 GLY A C 1
ATOM 2107 O O . GLY A 1 288 ? 32.826 5.036 63.339 1.00 35.10 266 GLY A O 1
ATOM 2108 N N . ALA A 1 289 ? 32.418 7.260 63.084 1.00 31.77 267 ALA A N 1
ATOM 2109 C CA . ALA A 1 289 ? 33.843 7.618 62.936 1.00 33.08 267 ALA A CA 1
ATOM 2110 C C . ALA A 1 289 ? 34.516 6.696 61.882 1.00 34.49 267 ALA A C 1
ATOM 2111 O O . ALA A 1 289 ? 35.551 6.144 62.083 1.00 36.08 267 ALA A O 1
ATOM 2113 N N . THR A 1 290 ? 33.863 6.575 60.751 1.00 33.51 268 THR A N 1
ATOM 2114 C CA . THR A 1 290 ? 34.181 5.608 59.717 1.00 37.05 268 THR A CA 1
ATOM 2115 C C . THR A 1 290 ? 35.323 6.097 58.784 1.00 36.40 268 THR A C 1
ATOM 2116 O O . THR A 1 290 ? 35.920 5.312 58.028 1.00 37.74 268 THR A O 1
ATOM 2120 N N . TYR A 1 291 ? 35.600 7.400 58.822 1.00 35.28 269 TYR A N 1
ATOM 2121 C CA . TYR A 1 291 ? 36.750 8.005 58.138 1.00 36.98 269 TYR A CA 1
ATOM 2122 C C . TYR A 1 291 ? 37.532 8.775 59.175 1.00 39.72 269 TYR A C 1
ATOM 2123 O O . TYR A 1 291 ? 36.962 9.572 59.918 1.00 34.88 269 TYR A O 1
ATOM 2132 N N . THR A 1 292 ? 38.837 8.527 59.215 1.00 42.62 270 THR A N 1
ATOM 2133 C CA . THR A 1 292 ? 39.769 9.236 60.091 1.00 47.15 270 THR A CA 1
ATOM 2134 C C . THR A 1 292 ? 40.888 9.783 59.204 1.00 48.59 270 THR A C 1
ATOM 2135 O O . THR A 1 292 ? 41.449 9.051 58.402 1.00 48.65 270 THR A O 1
ATOM 2139 N N . ALA A 1 293 ? 41.187 11.068 59.337 1.00 50.19 271 ALA A N 1
ATOM 2140 C CA . ALA A 1 293 ? 42.283 11.687 58.589 1.00 53.58 271 ALA A CA 1
ATOM 2141 C C . ALA A 1 293 ? 43.642 11.161 59.069 1.00 57.49 271 ALA A C 1
ATOM 2142 O O . ALA A 1 293 ? 43.896 11.043 60.279 1.00 57.05 271 ALA A O 1
ATOM 2144 N N . THR A 1 294 ? 44.499 10.844 58.101 1.00 63.26 272 THR A N 1
ATOM 2145 C CA . THR A 1 294 ? 45.895 10.456 58.353 1.00 70.90 272 THR A CA 1
ATOM 2146 C C . THR A 1 294 ? 46.817 11.693 58.372 1.00 74.94 272 THR A C 1
ATOM 2147 O O . THR A 1 294 ? 47.753 11.735 59.163 1.00 79.12 272 THR A O 1
ATOM 2151 N N . ASP A 1 295 ? 46.538 12.687 57.517 1.00 76.49 273 ASP A N 1
ATOM 2152 C CA . ASP A 1 295 ? 47.238 13.999 57.521 1.00 81.88 273 ASP A CA 1
ATOM 2153 C C . ASP A 1 295 ? 46.231 15.144 57.275 1.00 78.86 273 ASP A C 1
ATOM 2154 O O . ASP A 1 295 ? 45.069 14.865 56.972 1.00 70.22 273 ASP A O 1
ATOM 2159 N N . PRO A 1 296 ? 46.658 16.431 57.434 1.00 77.73 274 PRO A N 1
ATOM 2160 C CA . PRO A 1 296 ? 45.729 17.562 57.243 1.00 68.81 274 PRO A CA 1
ATOM 2161 C C . PRO A 1 296 ? 44.920 17.499 55.942 1.00 64.43 274 PRO A C 1
ATOM 2162 O O . PRO A 1 296 ? 45.476 17.502 54.856 1.00 62.12 274 PRO A O 1
ATOM 2166 N N . THR A 1 297 ? 43.604 17.442 56.101 1.00 59.92 275 THR A N 1
ATOM 2167 C CA . THR A 1 297 ? 42.670 17.169 55.035 1.00 59.30 275 THR A CA 1
ATOM 2168 C C . THR A 1 297 ? 41.592 18.254 55.070 1.00 55.86 275 THR A C 1
ATOM 2169 O O . THR A 1 297 ? 40.981 18.465 56.113 1.00 56.49 275 THR A O 1
ATOM 2173 N N . THR A 1 298 ? 41.366 18.942 53.958 1.00 51.85 276 THR A N 1
ATOM 2174 C CA . THR A 1 298 ? 40.228 19.839 53.835 1.00 48.15 276 THR A CA 1
ATOM 2175 C C . THR A 1 298 ? 38.969 19.054 53.441 1.00 42.96 276 THR A C 1
ATOM 2176 O O . THR A 1 298 ? 39.005 18.195 52.536 1.00 40.34 276 THR A O 1
ATOM 2180 N N . ILE A 1 299 ? 37.864 19.332 54.145 1.00 37.95 277 ILE A N 1
ATOM 2181 C CA . ILE A 1 299 ? 36.574 18.739 53.840 1.00 35.20 277 ILE A CA 1
ATOM 2182 C C . ILE A 1 299 ? 35.529 19.831 53.557 1.00 33.41 277 ILE A C 1
ATOM 2183 O O . ILE A 1 299 ? 35.695 20.984 53.955 1.00 32.77 277 ILE A O 1
ATOM 2188 N N . ALA A 1 300 ? 34.498 19.455 52.820 1.00 29.55 278 ALA A N 1
ATOM 2189 C CA . ALA A 1 300 ? 33.401 20.342 52.488 1.00 29.75 278 ALA A CA 1
ATOM 2190 C C . ALA A 1 300 ? 32.110 19.660 52.950 1.00 27.79 278 ALA A C 1
ATOM 2191 O O . ALA A 1 300 ? 31.936 18.468 52.718 1.00 27.36 278 ALA A O 1
ATOM 2193 N N . LEU A 1 301 ? 31.222 20.444 53.567 1.00 27.83 279 LEU A N 1
ATOM 2194 C CA . LEU A 1 301 ? 29.880 20.004 53.936 1.00 28.65 279 LEU A CA 1
ATOM 2195 C C . LEU A 1 301 ? 28.857 20.423 52.873 1.00 27.18 279 LEU A C 1
ATOM 2196 O O . LEU A 1 301 ? 28.796 21.596 52.514 1.00 25.96 279 LEU A O 1
ATOM 2201 N N . LEU A 1 302 ? 28.086 19.451 52.391 1.00 25.34 280 LEU A N 1
ATOM 2202 C CA . LEU A 1 302 ? 27.038 19.650 51.420 1.00 25.31 280 LEU A CA 1
ATOM 2203 C C . LEU A 1 302 ? 25.694 19.418 52.081 1.00 24.18 280 LEU A C 1
ATOM 2204 O O . LEU A 1 302 ? 25.537 18.452 52.841 1.00 21.78 280 LEU A O 1
ATOM 2209 N N . PRO A 1 303 ? 24.701 20.280 51.784 1.00 24.18 281 PRO A N 1
ATOM 2210 C CA . PRO A 1 303 ? 23.395 20.214 52.404 1.00 24.01 281 PRO A CA 1
ATOM 2211 C C . PRO A 1 303 ? 22.469 19.259 51.637 1.00 22.88 281 PRO A C 1
ATOM 2212 O O . PRO A 1 303 ? 21.416 19.656 51.145 1.00 23.37 281 PRO A O 1
ATOM 2216 N N . ILE A 1 304 ? 22.876 18.008 51.550 1.00 21.76 282 ILE A N 1
ATOM 2217 C CA . ILE A 1 304 ? 22.082 16.975 50.907 1.00 21.75 282 ILE A CA 1
ATOM 2218 C C . ILE A 1 304 ? 22.476 15.647 51.551 1.00 21.50 282 ILE A C 1
ATOM 2219 O O . ILE A 1 304 ? 23.619 15.473 51.972 1.00 21.55 282 ILE A O 1
ATOM 2224 N N . GLY A 1 305 ? 21.523 14.733 51.662 1.00 20.38 283 GLY A N 1
ATOM 2225 C CA . GLY A 1 305 ? 21.784 13.435 52.279 1.00 21.17 283 GLY A CA 1
ATOM 2226 C C . GLY A 1 305 ? 20.822 12.357 51.794 1.00 20.86 283 GLY A C 1
ATOM 2227 O O . GLY A 1 305 ? 20.111 12.530 50.772 1.00 20.83 283 GLY A O 1
ATOM 2228 N N . TYR A 1 306 ? 20.765 11.256 52.523 1.00 20.11 284 TYR A N 1
ATOM 2229 C CA . TYR A 1 306 ? 19.958 10.128 52.063 1.00 20.18 284 TYR A CA 1
ATOM 2230 C C . TYR A 1 306 ? 18.455 10.317 52.119 1.00 20.66 284 TYR A C 1
ATOM 2231 O O . TYR A 1 306 ? 17.741 9.651 51.352 1.00 19.79 284 TYR A O 1
ATOM 2240 N N . ALA A 1 307 ? 17.952 11.253 52.920 1.00 17.86 285 ALA A N 1
ATOM 2241 C CA . ALA A 1 307 ? 16.540 11.593 52.847 1.00 18.94 285 ALA A CA 1
ATOM 2242 C C . ALA A 1 307 ? 16.182 12.327 51.573 1.00 19.64 285 ALA A C 1
ATOM 2243 O O . ALA A 1 307 ? 14.997 12.426 51.241 1.00 22.49 285 ALA A O 1
ATOM 2245 N N . ASP A 1 308 ? 17.185 12.851 50.870 1.00 19.52 286 ASP A N 1
ATOM 2246 C CA . ASP A 1 308 ? 16.993 13.431 49.539 1.00 20.34 286 ASP A CA 1
ATOM 2247 C C . ASP A 1 308 ? 17.109 12.420 48.405 1.00 21.41 286 ASP A C 1
ATOM 2248 O O . ASP A 1 308 ? 16.805 12.774 47.243 1.00 19.39 286 ASP A O 1
ATOM 2253 N N . GLY A 1 309 ? 17.520 11.191 48.727 1.00 20.34 287 GLY A N 1
ATOM 2254 C CA . GLY A 1 309 ? 17.738 10.163 47.714 1.00 25.28 287 GLY A CA 1
ATOM 2255 C C . GLY A 1 309 ? 19.179 9.918 47.342 1.00 23.38 287 GLY A C 1
ATOM 2256 O O . GLY A 1 309 ? 19.449 9.048 46.488 1.00 23.06 287 GLY A O 1
ATOM 2257 N N . TYR A 1 310 ? 20.108 10.662 47.960 1.00 22.74 288 TYR A N 1
ATOM 2258 C CA . TYR A 1 310 ? 21.548 10.424 47.794 1.00 21.47 288 TYR A CA 1
ATOM 2259 C C . TYR A 1 310 ? 21.944 9.393 48.867 1.00 22.02 288 TYR A C 1
ATOM 2260 O O . TYR A 1 310 ? 22.356 9.731 49.995 1.00 22.62 288 TYR A O 1
ATOM 2269 N N . LEU A 1 311 ? 21.731 8.134 48.538 1.00 20.71 289 LEU A N 1
ATOM 2270 C CA . LEU A 1 311 ? 21.709 7.063 49.555 1.00 21.73 289 LEU A CA 1
ATOM 2271 C C . LEU A 1 311 ? 23.055 6.812 50.236 1.00 22.67 289 LEU A C 1
ATOM 2272 O O . LEU A 1 311 ? 24.127 7.203 49.730 1.00 22.78 289 LEU A O 1
ATOM 2277 N N . ARG A 1 312 ? 23.006 6.133 51.375 1.00 21.39 290 ARG A N 1
ATOM 2278 C CA . ARG A 1 312 ? 24.199 5.886 52.199 1.00 22.68 290 ARG A CA 1
ATOM 2279 C C . ARG A 1 312 ? 25.291 5.163 51.410 1.00 23.46 290 ARG A C 1
ATOM 2280 O O . ARG A 1 312 ? 26.474 5.427 51.606 1.00 23.95 290 ARG A O 1
ATOM 2288 N N . ILE A 1 313 ? 24.878 4.286 50.499 1.00 22.92 291 ILE A N 1
ATOM 2289 C CA . ILE A 1 313 ? 25.835 3.538 49.669 1.00 24.57 291 ILE A CA 1
ATOM 2290 C C . ILE A 1 313 ? 26.707 4.438 48.789 1.00 23.98 291 ILE A C 1
ATOM 2291 O O . ILE A 1 313 ? 27.709 3.986 48.273 1.00 24.13 291 ILE A O 1
ATOM 2296 N N . MET A 1 314 ? 26.330 5.708 48.626 1.00 23.01 292 MET A N 1
ATOM 2297 C CA . MET A 1 314 ? 27.133 6.658 47.858 1.00 24.71 292 MET A CA 1
ATOM 2298 C C . MET A 1 314 ? 28.474 6.993 48.503 1.00 25.19 292 MET A C 1
ATOM 2299 O O . MET A 1 314 ? 29.346 7.548 47.845 1.00 24.59 292 MET A O 1
ATOM 2304 N N . GLN A 1 315 ? 28.663 6.679 49.786 1.00 25.51 293 GLN A N 1
ATOM 2305 C CA . GLN A 1 315 ? 29.978 6.819 50.402 1.00 25.07 293 GLN A CA 1
ATOM 2306 C C . GLN A 1 315 ? 31.050 6.118 49.555 1.00 26.99 293 GLN A C 1
ATOM 2307 O O . GLN A 1 315 ? 30.871 4.971 49.115 1.00 27.10 293 GLN A O 1
ATOM 2313 N N . GLY A 1 316 ? 32.150 6.828 49.303 1.00 27.56 294 GLY A N 1
ATOM 2314 C CA . GLY A 1 316 ? 33.202 6.341 48.404 1.00 31.48 294 GLY A CA 1
ATOM 2315 C C . GLY A 1 316 ? 33.060 6.768 46.939 1.00 32.33 294 GLY A C 1
ATOM 2316 O O . GLY A 1 316 ? 33.958 6.496 46.164 1.00 33.55 294 GLY A O 1
ATOM 2317 N N A SER A 1 317 ? 31.952 7.425 46.578 0.70 31.67 295 SER A N 1
ATOM 2318 N N B SER A 1 317 ? 31.953 7.426 46.576 0.30 31.09 295 SER A N 1
ATOM 2319 C CA A SER A 1 317 ? 31.770 7.972 45.221 0.70 32.22 295 SER A CA 1
ATOM 2320 C CA B SER A 1 317 ? 31.778 7.965 45.218 0.30 31.38 295 SER A CA 1
ATOM 2321 C C A SER A 1 317 ? 32.583 9.240 45.049 0.70 32.15 295 SER A C 1
ATOM 2322 C C B SER A 1 317 ? 32.568 9.245 45.049 0.30 31.69 295 SER A C 1
ATOM 2323 O O A SER A 1 317 ? 33.049 9.829 46.022 0.70 31.03 295 SER A O 1
ATOM 2324 O O B SER A 1 317 ? 33.046 9.825 46.024 0.30 31.28 295 SER A O 1
ATOM 2329 N N . PHE A 1 318 ? 32.666 9.690 43.800 1.00 31.73 296 PHE A N 1
ATOM 2330 C CA . PHE A 1 318 ? 33.255 10.964 43.462 1.00 32.60 296 PHE A CA 1
ATOM 2331 C C . PHE A 1 318 ? 32.141 11.890 42.977 1.00 33.97 296 PHE A C 1
ATOM 2332 O O . PHE A 1 318 ? 31.195 11.458 42.278 1.00 34.69 296 PHE A O 1
ATOM 2340 N N . VAL A 1 319 ? 32.235 13.151 43.399 1.00 30.43 297 VAL A N 1
ATOM 2341 C CA . VAL A 1 319 ? 31.359 14.220 42.927 1.00 29.62 297 VAL A CA 1
ATOM 2342 C C . VAL A 1 319 ? 32.262 15.280 42.308 1.00 31.36 297 VAL A C 1
ATOM 2343 O O . VAL A 1 319 ? 33.466 15.246 42.503 1.00 31.45 297 VAL A O 1
ATOM 2347 N N . ASN A 1 320 ? 31.663 16.229 41.593 1.00 30.50 298 ASN A N 1
ATOM 2348 C CA . ASN A 1 320 ? 32.392 17.227 40.843 1.00 31.61 298 ASN A CA 1
ATOM 2349 C C . ASN A 1 320 ? 32.212 18.560 41.535 1.00 32.17 298 ASN A C 1
ATOM 2350 O O . ASN A 1 320 ? 31.166 19.197 41.403 1.00 30.66 298 ASN A O 1
ATOM 2355 N N . VAL A 1 321 ? 33.237 18.978 42.271 1.00 34.93 299 VAL A N 1
ATOM 2356 C CA . VAL A 1 321 ? 33.200 20.232 43.023 1.00 36.20 299 VAL A CA 1
ATOM 2357 C C . VAL A 1 321 ? 33.945 21.267 42.223 1.00 40.15 299 VAL A C 1
ATOM 2358 O O . VAL A 1 321 ? 35.180 21.252 42.162 1.00 43.01 299 VAL A O 1
ATOM 2362 N N . ASN A 1 322 ? 33.174 22.135 41.569 1.00 42.69 300 ASN A N 1
ATOM 2363 C CA . ASN A 1 322 ? 33.711 23.224 40.769 1.00 46.22 300 ASN A CA 1
ATOM 2364 C C . ASN A 1 322 ? 34.848 22.761 39.827 1.00 46.88 300 ASN A C 1
ATOM 2365 O O . ASN A 1 322 ? 35.861 23.426 39.704 1.00 47.83 300 ASN A O 1
ATOM 2370 N N . GLY A 1 323 ? 34.665 21.607 39.179 1.00 44.15 301 GLY A N 1
ATOM 2371 C CA . GLY A 1 323 ? 35.661 21.034 38.249 1.00 45.99 301 GLY A CA 1
ATOM 2372 C C . GLY A 1 323 ? 36.568 19.937 38.818 1.00 47.71 301 GLY A C 1
ATOM 2373 O O . GLY A 1 323 ? 37.155 19.165 38.058 1.00 47.97 301 GLY A O 1
ATOM 2374 N N . HIS A 1 324 ? 36.682 19.848 40.145 1.00 44.61 302 HIS A N 1
ATOM 2375 C CA . HIS A 1 324 ? 37.564 18.884 40.799 1.00 45.36 302 HIS A CA 1
ATOM 2376 C C . HIS A 1 324 ? 36.806 17.626 41.192 1.00 40.60 302 HIS A C 1
ATOM 2377 O O . HIS A 1 324 ? 35.741 17.723 41.827 1.00 40.21 302 HIS A O 1
ATOM 2384 N N . GLN A 1 325 ? 37.367 16.458 40.887 1.00 38.61 303 GLN A N 1
ATOM 2385 C CA . GLN A 1 325 ? 36.778 15.178 41.320 1.00 37.79 303 GLN A CA 1
ATOM 2386 C C . GLN A 1 325 ? 37.093 14.928 42.814 1.00 38.05 303 GLN A C 1
ATOM 2387 O O . GLN A 1 325 ? 38.248 14.810 43.187 1.00 40.95 303 GLN A O 1
ATOM 2393 N N . CYS A 1 326 ? 36.053 14.845 43.641 1.00 34.77 304 CYS A N 1
ATOM 2394 C CA . CYS A 1 326 ? 36.194 14.788 45.108 1.00 36.39 304 CYS A CA 1
ATOM 2395 C C . CYS A 1 326 ? 35.439 13.622 45.716 1.00 32.63 304 CYS A C 1
ATOM 2396 O O . CYS A 1 326 ? 34.274 13.408 45.400 1.00 32.00 304 CYS A O 1
ATOM 2399 N N . GLU A 1 327 ? 36.098 12.906 46.625 1.00 32.87 305 GLU A N 1
ATOM 2400 C CA . GLU A 1 327 ? 35.539 11.708 47.236 1.00 32.31 305 GLU A CA 1
ATOM 2401 C C . GLU A 1 327 ? 34.537 12.013 48.377 1.00 29.88 305 GLU A C 1
ATOM 2402 O O . GLU A 1 327 ? 34.832 12.799 49.268 1.00 29.39 305 GLU A O 1
ATOM 2408 N N . VAL A 1 328 ? 33.398 11.330 48.376 1.00 26.95 306 VAL A N 1
ATOM 2409 C CA . VAL A 1 328 ? 32.471 11.348 49.495 1.00 26.83 306 VAL A CA 1
ATOM 2410 C C . VAL A 1 328 ? 33.061 10.488 50.607 1.00 28.02 306 VAL A C 1
ATOM 2411 O O . VAL A 1 328 ? 33.324 9.306 50.403 1.00 27.92 306 VAL A O 1
ATOM 2415 N N . ILE A 1 329 ? 33.282 11.087 51.764 1.00 27.93 307 ILE A N 1
ATOM 2416 C CA . ILE A 1 329 ? 33.951 10.417 52.868 1.00 29.78 307 ILE A CA 1
ATOM 2417 C C . ILE A 1 329 ? 33.086 10.438 54.128 1.00 28.05 307 ILE A C 1
ATOM 2418 O O . ILE A 1 329 ? 32.263 11.345 54.334 1.00 26.26 307 ILE A O 1
ATOM 2423 N N . GLY A 1 330 ? 33.297 9.424 54.969 1.00 27.27 308 GLY A N 1
ATOM 2424 C CA . GLY A 1 330 ? 32.448 9.209 56.129 1.00 27.60 308 GLY A CA 1
ATOM 2425 C C . GLY A 1 330 ? 31.038 8.822 55.734 1.00 26.61 308 GLY A C 1
ATOM 2426 O O . GLY A 1 330 ? 30.678 8.839 54.545 1.00 24.94 308 GLY A O 1
ATOM 2427 N N . ARG A 1 331 ? 30.227 8.485 56.723 1.00 25.90 309 ARG A N 1
ATOM 2428 C CA . ARG A 1 331 ? 28.844 8.122 56.469 1.00 25.10 309 ARG A CA 1
ATOM 2429 C C . ARG A 1 331 ? 28.081 9.300 55.887 1.00 23.71 309 ARG A C 1
ATOM 2430 O O . ARG A 1 331 ? 28.194 10.441 56.360 1.00 23.68 309 ARG A O 1
ATOM 2438 N N . VAL A 1 332 ? 27.296 9.000 54.857 1.00 23.15 310 VAL A N 1
ATOM 2439 C CA . VAL A 1 332 ? 26.302 9.937 54.361 1.00 22.85 310 VAL A CA 1
ATOM 2440 C C . VAL A 1 332 ? 25.203 10.003 55.425 1.00 21.72 310 VAL A C 1
ATOM 2441 O O . VAL A 1 332 ? 24.748 8.950 55.930 1.00 22.74 310 VAL A O 1
ATOM 2445 N N . CYS A 1 333 ? 24.809 11.216 55.785 1.00 21.76 311 CYS A N 1
ATOM 2446 C CA . CYS A 1 333 ? 23.764 11.429 56.798 1.00 22.37 311 CYS A CA 1
ATOM 2447 C C . CYS A 1 333 ? 22.436 11.703 56.120 1.00 19.81 311 CYS A C 1
ATOM 2448 O O . CYS A 1 333 ? 22.355 11.841 54.904 1.00 19.52 311 CYS A O 1
ATOM 2451 N N . MET A 1 334 ? 21.387 11.762 56.920 1.00 19.45 312 MET A N 1
ATOM 2452 C CA . MET A 1 334 ? 20.040 12.010 56.420 1.00 22.22 312 MET A CA 1
ATOM 2453 C C . MET A 1 334 ? 19.984 13.299 55.589 1.00 20.70 312 MET A C 1
ATOM 2454 O O . MET A 1 334 ? 19.337 13.344 54.523 1.00 17.67 312 MET A O 1
ATOM 2459 N N . ASP A 1 335 ? 20.676 14.333 56.081 1.00 19.12 313 ASP A N 1
ATOM 2460 C CA . ASP A 1 335 ? 20.572 15.677 55.507 1.00 21.77 313 ASP A CA 1
ATOM 2461 C C . ASP A 1 335 ? 21.896 16.312 55.072 1.00 22.59 313 ASP A C 1
ATOM 2462 O O . ASP A 1 335 ? 21.887 17.460 54.585 1.00 21.20 313 ASP A O 1
ATOM 2467 N N . GLN A 1 336 ? 23.011 15.595 55.242 1.00 21.36 314 GLN A N 1
ATOM 2468 C CA . GLN A 1 336 ? 24.337 16.174 55.047 1.00 22.44 314 GLN A CA 1
ATOM 2469 C C . GLN A 1 336 ? 25.293 15.127 54.491 1.00 22.99 314 GLN A C 1
ATOM 2470 O O . GLN A 1 336 ? 25.199 13.933 54.835 1.00 22.99 314 GLN A O 1
ATOM 2476 N N . THR A 1 337 ? 26.221 15.594 53.639 1.00 23.17 315 THR A N 1
ATOM 2477 C CA . THR A 1 337 ? 27.196 14.733 52.999 1.00 22.33 315 THR A CA 1
ATOM 2478 C C . THR A 1 337 ? 28.542 15.414 53.116 1.00 23.00 315 THR A C 1
ATOM 2479 O O . THR A 1 337 ? 28.630 16.623 52.935 1.00 23.39 315 THR A O 1
ATOM 2483 N N . ILE A 1 338 ? 29.585 14.655 53.422 1.00 23.24 316 ILE A N 1
ATOM 2484 C CA . ILE A 1 338 ? 30.926 15.210 53.546 1.00 26.49 316 ILE A CA 1
ATOM 2485 C C . ILE A 1 338 ? 31.797 14.782 52.357 1.00 26.15 316 ILE A C 1
ATOM 2486 O O . ILE A 1 338 ? 31.823 13.611 52.009 1.00 25.42 316 ILE A O 1
ATOM 2491 N N A VAL A 1 339 ? 32.546 15.727 51.799 0.70 28.68 317 VAL A N 1
ATOM 2492 N N B VAL A 1 339 ? 32.518 15.739 51.767 0.30 26.51 317 VAL A N 1
ATOM 2493 C CA A VAL A 1 339 ? 33.425 15.487 50.657 0.70 30.81 317 VAL A CA 1
ATOM 2494 C CA B VAL A 1 339 ? 33.442 15.457 50.666 0.30 27.19 317 VAL A CA 1
ATOM 2495 C C A VAL A 1 339 ? 34.841 15.981 50.953 0.70 31.19 317 VAL A C 1
ATOM 2496 C C B VAL A 1 339 ? 34.841 15.982 50.948 0.30 29.54 317 VAL A C 1
ATOM 2497 O O A VAL A 1 339 ? 35.019 17.039 51.570 0.70 31.83 317 VAL A O 1
ATOM 2498 O O B VAL A 1 339 ? 35.011 17.039 51.560 0.30 30.30 317 VAL A O 1
ATOM 2505 N N . LYS A 1 340 ? 35.841 15.206 50.532 1.00 31.64 318 LYS A N 1
ATOM 2506 C CA . LYS A 1 340 ? 37.245 15.573 50.666 1.00 34.75 318 LYS A CA 1
ATOM 2507 C C . LYS A 1 340 ? 37.631 16.420 49.462 1.00 36.24 318 LYS A C 1
ATOM 2508 O O . LYS A 1 340 ? 37.450 16.000 48.321 1.00 35.97 318 LYS A O 1
ATOM 2514 N N . VAL A 1 341 ? 38.186 17.596 49.714 1.00 36.61 319 VAL A N 1
ATOM 2515 C CA . VAL A 1 341 ? 38.363 18.601 48.677 1.00 38.10 319 VAL A CA 1
ATOM 2516 C C . VAL A 1 341 ? 39.738 19.238 48.684 1.00 41.60 319 VAL A C 1
ATOM 2517 O O . VAL A 1 341 ? 40.386 19.287 49.730 1.00 42.08 319 VAL A O 1
ATOM 2521 N N . PRO A 1 342 ? 40.194 19.723 47.509 1.00 44.76 320 PRO A N 1
ATOM 2522 C CA . PRO A 1 342 ? 41.412 20.509 47.478 1.00 48.18 320 PRO A CA 1
ATOM 2523 C C . PRO A 1 342 ? 41.210 21.894 48.102 1.00 51.97 320 PRO A C 1
ATOM 2524 O O . PRO A 1 342 ? 40.078 22.361 48.220 1.00 48.45 320 PRO A O 1
ATOM 2528 N N . ASP A 1 343 ? 42.309 22.540 48.473 1.00 55.85 321 ASP A N 1
ATOM 2529 C CA . ASP A 1 343 ? 42.282 23.820 49.209 1.00 59.75 321 ASP A CA 1
ATOM 2530 C C . ASP A 1 343 ? 41.618 24.986 48.456 1.00 57.44 321 ASP A C 1
ATOM 2531 O O . ASP A 1 343 ? 41.139 25.917 49.070 1.00 54.86 321 ASP A O 1
ATOM 2536 N N . GLN A 1 344 ? 41.584 24.915 47.133 1.00 59.57 322 GLN A N 1
ATOM 2537 C CA . GLN A 1 344 ? 40.888 25.904 46.284 1.00 63.00 322 GLN A CA 1
ATOM 2538 C C . GLN A 1 344 ? 39.346 25.934 46.497 1.00 58.44 322 GLN A C 1
ATOM 2539 O O . GLN A 1 344 ? 38.695 26.954 46.280 1.00 60.04 322 GLN A O 1
ATOM 2545 N N . VAL A 1 345 ? 38.764 24.809 46.900 1.00 53.93 323 VAL A N 1
ATOM 2546 C CA . VAL A 1 345 ? 37.323 24.733 47.156 1.00 47.57 323 VAL A CA 1
ATOM 2547 C C . VAL A 1 345 ? 36.938 25.655 48.311 1.00 48.65 323 VAL A C 1
ATOM 2548 O O . VAL A 1 345 ? 37.632 25.679 49.348 1.00 46.52 323 VAL A O 1
ATOM 2552 N N . LYS A 1 346 ? 35.862 26.432 48.099 1.00 47.59 324 LYS A N 1
ATOM 2553 C CA . LYS A 1 346 ? 35.327 27.339 49.128 1.00 48.91 324 LYS A CA 1
ATOM 2554 C C . LYS A 1 346 ? 33.791 27.311 49.201 1.00 45.63 324 LYS A C 1
ATOM 2555 O O . LYS A 1 346 ? 33.109 26.759 48.304 1.00 40.28 324 LYS A O 1
ATOM 2561 N N . ALA A 1 347 ? 33.265 27.913 50.274 1.00 41.83 325 ALA A N 1
ATOM 2562 C CA . ALA A 1 347 ? 31.828 28.054 50.500 1.00 40.01 325 ALA A CA 1
ATOM 2563 C C . ALA A 1 347 ? 31.152 28.654 49.279 1.00 38.66 325 ALA A C 1
ATOM 2564 O O . ALA A 1 347 ? 31.667 29.581 48.674 1.00 39.57 325 ALA A O 1
ATOM 2566 N N . GLY A 1 348 ? 30.020 28.082 48.903 1.00 34.91 326 GLY A N 1
ATOM 2567 C CA . GLY A 1 348 ? 29.254 28.564 47.768 1.00 36.02 326 GLY A CA 1
ATOM 2568 C C . GLY A 1 348 ? 29.562 27.859 46.459 1.00 37.76 326 GLY A C 1
ATOM 2569 O O . GLY A 1 348 ? 28.815 28.037 45.505 1.00 38.96 326 GLY A O 1
ATOM 2570 N N . ASP A 1 349 ? 30.650 27.078 46.377 1.00 37.32 327 ASP A N 1
ATOM 2571 C CA . ASP A 1 349 ? 30.992 26.388 45.135 1.00 37.28 327 ASP A CA 1
ATOM 2572 C C . ASP A 1 349 ? 29.899 25.378 44.797 1.00 35.08 327 ASP A C 1
ATOM 2573 O O . ASP A 1 349 ? 29.379 24.699 45.683 1.00 32.38 327 ASP A O 1
ATOM 2578 N N . SER A 1 350 ? 29.565 25.280 43.513 1.00 36.13 328 SER A N 1
ATOM 2579 C CA . SER A 1 350 ? 28.611 24.309 43.020 1.00 35.96 328 SER A CA 1
ATOM 2580 C C . SER A 1 350 ? 29.205 22.923 42.954 1.00 34.09 328 SER A C 1
ATOM 2581 O O . SER A 1 350 ? 30.341 22.743 42.530 1.00 35.43 328 SER A O 1
ATOM 2584 N N . VAL A 1 351 ? 28.403 21.939 43.345 1.00 31.21 329 VAL A N 1
ATOM 2585 C CA . VAL A 1 351 ? 28.768 20.554 43.286 1.00 29.86 329 VAL A CA 1
ATOM 2586 C C . VAL A 1 351 ? 27.763 19.843 42.414 1.00 29.14 329 VAL A C 1
ATOM 2587 O O . VAL A 1 351 ? 26.546 19.938 42.641 1.00 29.90 329 VAL A O 1
ATOM 2591 N N . ILE A 1 352 ? 28.266 19.145 41.396 1.00 30.00 330 ILE A N 1
ATOM 2592 C CA . ILE A 1 352 ? 27.431 18.276 40.593 1.00 26.78 330 ILE A CA 1
ATOM 2593 C C . ILE A 1 352 ? 27.553 16.873 41.168 1.00 26.33 330 ILE A C 1
ATOM 2594 O O . ILE A 1 352 ? 28.637 16.287 41.171 1.00 27.81 330 ILE A O 1
ATOM 2599 N N . LEU A 1 353 ? 26.437 16.346 41.660 1.00 25.71 331 LEU A N 1
ATOM 2600 C CA . LEU A 1 353 ? 26.352 14.999 42.159 1.00 25.89 331 LEU A CA 1
ATOM 2601 C C . LEU A 1 353 ? 25.782 14.053 41.098 1.00 24.49 331 LEU A C 1
ATOM 2602 O O . LEU A 1 353 ? 26.122 12.867 41.101 1.00 25.87 331 LEU A O 1
ATOM 2607 N N . ILE A 1 354 ? 24.872 14.549 40.253 1.00 24.13 332 ILE A N 1
ATOM 2608 C CA . ILE A 1 354 ? 24.407 13.804 39.066 1.00 24.58 332 ILE A CA 1
ATOM 2609 C C . ILE A 1 354 ? 24.499 14.765 37.925 1.00 25.90 332 ILE A C 1
ATOM 2610 O O . ILE A 1 354 ? 23.970 15.883 38.005 1.00 26.27 332 ILE A O 1
ATOM 2615 N N . ASP A 1 355 ? 25.239 14.366 36.895 1.00 24.53 333 ASP A N 1
ATOM 2616 C CA . ASP A 1 355 ? 25.531 15.227 35.776 1.00 27.76 333 ASP A CA 1
ATOM 2617 C C . ASP A 1 355 ? 24.631 14.867 34.582 1.00 28.52 333 ASP A C 1
ATOM 2618 O O . ASP A 1 355 ? 24.268 13.698 34.400 1.00 29.10 333 ASP A O 1
ATOM 2623 N N . ASN A 1 356 ? 24.326 15.871 33.755 1.00 28.18 334 ASN A N 1
ATOM 2624 C CA . ASN A 1 356 ? 23.487 15.682 32.571 1.00 28.89 334 ASN A CA 1
ATOM 2625 C C . ASN A 1 356 ? 24.314 15.300 31.348 1.00 30.55 334 ASN A C 1
ATOM 2626 O O . ASN A 1 356 ? 24.101 15.829 30.272 1.00 30.91 334 ASN A O 1
ATOM 2631 N N . HIS A 1 357 ? 25.269 14.391 31.521 1.00 31.55 335 HIS A N 1
ATOM 2632 C CA . HIS A 1 357 ? 26.073 13.870 30.427 1.00 33.41 335 HIS A CA 1
ATOM 2633 C C . HIS A 1 357 ? 26.283 12.403 30.712 1.00 32.57 335 HIS A C 1
ATOM 2634 O O . HIS A 1 357 ? 26.566 12.023 31.862 1.00 32.49 335 HIS A O 1
ATOM 2641 N N . ARG A 1 358 ? 26.141 11.580 29.681 1.00 32.93 336 ARG A N 1
ATOM 2642 C CA . ARG A 1 358 ? 26.327 10.144 29.839 1.00 33.80 336 ARG A CA 1
ATOM 2643 C C . ARG A 1 358 ? 27.785 9.754 30.105 1.00 34.15 336 ARG A C 1
ATOM 2644 O O . ARG A 1 358 ? 28.022 8.857 30.895 1.00 33.58 336 ARG A O 1
ATOM 2652 N N . GLU A 1 359 ? 28.727 10.456 29.476 1.00 40.94 337 GLU A N 1
ATOM 2653 C CA . GLU A 1 359 ? 30.161 10.205 29.604 1.00 45.26 337 GLU A CA 1
ATOM 2654 C C . GLU A 1 359 ? 30.743 11.019 30.747 1.00 41.66 337 GLU A C 1
ATOM 2655 O O . GLU A 1 359 ? 31.506 11.950 30.542 1.00 45.06 337 GLU A O 1
ATOM 2661 N N . SER A 1 360 ? 30.366 10.708 31.952 1.00 38.13 338 SER A N 1
ATOM 2662 C CA . SER A 1 360 ? 30.762 11.529 33.094 1.00 36.89 338 SER A CA 1
ATOM 2663 C C . SER A 1 360 ? 30.882 10.586 34.267 1.00 34.87 338 SER A C 1
ATOM 2664 O O . SER A 1 360 ? 30.070 9.646 34.380 1.00 32.40 338 SER A O 1
ATOM 2667 N N . PRO A 1 361 ? 31.845 10.863 35.164 1.00 35.15 339 PRO A N 1
ATOM 2668 C CA . PRO A 1 361 ? 31.890 10.108 36.423 1.00 35.30 339 PRO A CA 1
ATOM 2669 C C . PRO A 1 361 ? 30.730 10.374 37.391 1.00 33.24 339 PRO A C 1
ATOM 2670 O O . PRO A 1 361 ? 30.617 9.695 38.428 1.00 33.71 339 PRO A O 1
ATOM 2674 N N . GLN A 1 362 ? 29.867 11.342 37.066 1.00 31.41 340 GLN A N 1
ATOM 2675 C CA . GLN A 1 362 ? 28.648 11.610 37.802 1.00 28.66 340 GLN A CA 1
ATOM 2676 C C . GLN A 1 362 ? 27.397 11.322 36.976 1.00 27.21 340 GLN A C 1
ATOM 2677 O O . GLN A 1 362 ? 26.314 11.802 37.307 1.00 26.18 340 GLN A O 1
ATOM 2683 N N . SER A 1 363 ? 27.516 10.535 35.911 1.00 28.26 341 SER A N 1
ATOM 2684 C CA . SER A 1 363 ? 26.357 10.179 35.139 1.00 27.86 341 SER A CA 1
ATOM 2685 C C . SER A 1 363 ? 25.389 9.375 36.004 1.00 28.36 341 SER A C 1
ATOM 2686 O O . SER A 1 363 ? 25.803 8.732 36.972 1.00 28.27 341 SER A O 1
ATOM 2689 N N . VAL A 1 364 ? 24.120 9.383 35.643 1.00 26.88 342 VAL A N 1
ATOM 2690 C CA A VAL A 1 364 ? 23.122 8.554 36.331 0.70 27.03 342 VAL A CA 1
ATOM 2691 C CA B VAL A 1 364 ? 23.128 8.550 36.328 0.30 25.81 342 VAL A CA 1
ATOM 2692 C C . VAL A 1 364 ? 23.509 7.061 36.305 1.00 26.82 342 VAL A C 1
ATOM 2693 O O . VAL A 1 364 ? 23.247 6.336 37.278 1.00 25.46 342 VAL A O 1
ATOM 2700 N N . GLU A 1 365 ? 24.115 6.607 35.217 1.00 27.08 343 GLU A N 1
ATOM 2701 C CA . GLU A 1 365 ? 24.511 5.203 35.112 1.00 29.49 343 GLU A CA 1
ATOM 2702 C C . GLU A 1 365 ? 25.647 4.840 36.110 1.00 30.41 343 GLU A C 1
ATOM 2703 O O . GLU A 1 365 ? 25.682 3.719 36.618 1.00 30.89 343 GLU A O 1
ATOM 2709 N N . VAL A 1 366 ? 26.587 5.763 36.321 1.00 29.28 344 VAL A N 1
ATOM 2710 C CA . VAL A 1 366 ? 27.690 5.544 37.257 1.00 30.44 344 VAL A CA 1
ATOM 2711 C C . VAL A 1 366 ? 27.124 5.537 38.686 1.00 29.03 344 VAL A C 1
ATOM 2712 O O . VAL A 1 366 ? 27.513 4.692 39.513 1.00 30.49 344 VAL A O 1
ATOM 2716 N N . VAL A 1 367 ? 26.195 6.451 38.968 1.00 25.32 345 VAL A N 1
ATOM 2717 C CA . VAL A 1 367 ? 25.506 6.476 40.232 1.00 25.15 345 VAL A CA 1
ATOM 2718 C C . VAL A 1 367 ? 24.712 5.198 40.452 1.00 25.96 345 VAL A C 1
ATOM 2719 O O . VAL A 1 367 ? 24.721 4.647 41.578 1.00 25.43 345 VAL A O 1
ATOM 2723 N N . ALA A 1 368 ? 24.061 4.704 39.404 1.00 24.02 346 ALA A N 1
ATOM 2724 C CA . ALA A 1 368 ? 23.340 3.453 39.483 1.00 25.68 346 ALA A CA 1
ATOM 2725 C C . ALA A 1 368 ? 24.289 2.273 39.799 1.00 27.58 346 ALA A C 1
ATOM 2726 O O . ALA A 1 368 ? 23.936 1.383 40.599 1.00 27.83 346 ALA A O 1
ATOM 2728 N N . GLU A 1 369 ? 25.456 2.255 39.169 1.00 29.48 347 GLU A N 1
ATOM 2729 C CA . GLU A 1 369 ? 26.453 1.205 39.457 1.00 34.26 347 GLU A CA 1
ATOM 2730 C C . GLU A 1 369 ? 26.896 1.270 40.937 1.00 31.20 347 GLU A C 1
ATOM 2731 O O . GLU A 1 369 ? 26.964 0.247 41.586 1.00 31.88 347 GLU A O 1
ATOM 2737 N N . LYS A 1 370 ? 27.157 2.466 41.455 1.00 28.99 348 LYS A N 1
ATOM 2738 C CA . LYS A 1 370 ? 27.501 2.615 42.900 1.00 29.41 348 LYS A CA 1
ATOM 2739 C C . LYS A 1 370 ? 26.379 2.084 43.804 1.00 27.92 348 LYS A C 1
ATOM 2740 O O . LYS A 1 370 ? 26.648 1.426 44.815 1.00 28.39 348 LYS A O 1
ATOM 2746 N N . GLN A 1 371 ? 25.128 2.351 43.412 1.00 26.07 349 GLN A N 1
ATOM 2747 C CA . GLN A 1 371 ? 23.949 1.867 44.117 1.00 25.06 349 GLN A CA 1
ATOM 2748 C C . GLN A 1 371 ? 23.567 0.417 43.850 1.00 26.85 349 GLN A C 1
ATOM 2749 O O . GLN A 1 371 ? 22.602 -0.078 44.462 1.00 27.50 349 GLN A O 1
ATOM 2755 N N . HIS A 1 372 ? 24.287 -0.273 42.947 1.00 28.62 350 HIS A N 1
ATOM 2756 C CA . HIS A 1 372 ? 23.992 -1.650 42.552 1.00 30.79 350 HIS A CA 1
ATOM 2757 C C . HIS A 1 372 ? 22.565 -1.761 42.078 1.00 28.88 350 HIS A C 1
ATOM 2758 O O . HIS A 1 372 ? 21.809 -2.655 42.496 1.00 30.15 350 HIS A O 1
ATOM 2765 N N . THR A 1 373 ? 22.191 -0.840 41.199 1.00 26.41 351 THR A N 1
ATOM 2766 C CA . THR A 1 373 ? 20.829 -0.791 40.693 1.00 26.15 351 THR A CA 1
ATOM 2767 C C . THR A 1 373 ? 20.830 -0.281 39.246 1.00 26.61 351 THR A C 1
ATOM 2768 O O . THR A 1 373 ? 21.864 -0.258 38.607 1.00 25.32 351 THR A O 1
ATOM 2772 N N . ILE A 1 374 ? 19.673 0.161 38.767 1.00 26.20 352 ILE A N 1
ATOM 2773 C CA . ILE A 1 374 ? 19.528 0.664 37.410 1.00 25.86 352 ILE A CA 1
ATOM 2774 C C . ILE A 1 374 ? 19.156 2.145 37.451 1.00 25.59 352 ILE A C 1
ATOM 2775 O O . ILE A 1 374 ? 18.696 2.673 38.505 1.00 23.77 352 ILE A O 1
ATOM 2780 N N . ASN A 1 375 ? 19.442 2.842 36.351 1.00 25.51 353 ASN A N 1
ATOM 2781 C CA . ASN A 1 375 ? 19.214 4.306 36.253 1.00 23.87 353 ASN A CA 1
ATOM 2782 C C . ASN A 1 375 ? 17.784 4.715 36.679 1.00 22.86 353 ASN A C 1
ATOM 2783 O O . ASN A 1 375 ? 17.616 5.678 37.402 1.00 21.55 353 ASN A O 1
ATOM 2788 N N . TYR A 1 376 ? 16.786 3.908 36.310 1.00 21.59 354 TYR A N 1
ATOM 2789 C CA . TYR A 1 376 ? 15.388 4.138 36.698 1.00 21.81 354 TYR A CA 1
ATOM 2790 C C . TYR A 1 376 ? 15.236 4.413 38.206 1.00 21.76 354 TYR A C 1
ATOM 2791 O O . TYR A 1 376 ? 14.512 5.350 38.624 1.00 21.04 354 TYR A O 1
ATOM 2800 N N . GLU A 1 377 ? 15.894 3.582 39.019 1.00 21.32 355 GLU A N 1
ATOM 2801 C CA . GLU A 1 377 ? 15.739 3.675 40.461 1.00 21.80 355 GLU A CA 1
ATOM 2802 C C . GLU A 1 377 ? 16.487 4.853 41.032 1.00 21.67 355 GLU A C 1
ATOM 2803 O O . GLU A 1 377 ? 16.024 5.482 41.994 1.00 22.32 355 GLU A O 1
ATOM 2809 N N . VAL A 1 378 ? 17.618 5.207 40.429 1.00 21.88 356 VAL A N 1
ATOM 2810 C CA . VAL A 1 378 ? 18.372 6.373 40.896 1.00 21.61 356 VAL A CA 1
ATOM 2811 C C . VAL A 1 378 ? 17.464 7.630 40.828 1.00 22.61 356 VAL A C 1
ATOM 2812 O O . VAL A 1 378 ? 17.425 8.433 41.772 1.00 22.09 356 VAL A O 1
ATOM 2816 N N . LEU A 1 379 ? 16.769 7.773 39.709 1.00 22.57 357 LEU A N 1
ATOM 2817 C CA . LEU A 1 379 ? 15.855 8.896 39.478 1.00 23.14 357 LEU A CA 1
ATOM 2818 C C . LEU A 1 379 ? 14.629 8.831 40.412 1.00 23.21 357 LEU A C 1
ATOM 2819 O O . LEU A 1 379 ? 14.246 9.842 40.985 1.00 24.72 357 LEU A O 1
ATOM 2824 N N . CYS A 1 380 ? 14.022 7.656 40.558 1.00 21.75 358 CYS A N 1
ATOM 2825 C CA . CYS A 1 380 ? 12.873 7.527 41.419 1.00 21.83 358 CYS A CA 1
ATOM 2826 C C . CYS A 1 380 ? 13.195 7.803 42.897 1.00 21.84 358 CYS A C 1
ATOM 2827 O O . CYS A 1 380 ? 12.310 8.242 43.635 1.00 21.79 358 CYS A O 1
ATOM 2830 N N . ASN A 1 381 ? 14.434 7.539 43.304 1.00 19.89 359 ASN A N 1
ATOM 2831 C CA . ASN A 1 381 ? 14.860 7.764 44.687 1.00 21.12 359 ASN A CA 1
ATOM 2832 C C . ASN A 1 381 ? 14.878 9.268 45.089 1.00 19.69 359 ASN A C 1
ATOM 2833 O O . ASN A 1 381 ? 14.898 9.568 46.251 1.00 18.33 359 ASN A O 1
ATOM 2838 N N . LEU A 1 382 ? 14.943 10.181 44.133 1.00 21.78 360 LEU A N 1
ATOM 2839 C CA . LEU A 1 382 ? 15.112 11.599 44.424 1.00 21.92 360 LEU A CA 1
ATOM 2840 C C . LEU A 1 382 ? 13.847 12.113 45.086 1.00 21.04 360 LEU A C 1
ATOM 2841 O O . LEU A 1 382 ? 12.772 12.015 44.532 1.00 24.20 360 LEU A O 1
ATOM 2846 N N . SER A 1 383 ? 13.970 12.599 46.311 1.00 20.68 361 SER A N 1
ATOM 2847 C CA . SER A 1 383 ? 12.804 12.697 47.182 1.00 22.09 361 SER A CA 1
ATOM 2848 C C . SER A 1 383 ? 12.076 14.020 47.008 1.00 21.43 361 SER A C 1
ATOM 2849 O O . SER A 1 383 ? 12.552 14.938 46.342 1.00 20.34 361 SER A O 1
ATOM 2852 N N . ARG A 1 384 ? 10.922 14.095 47.636 1.00 20.27 362 ARG A N 1
ATOM 2853 C CA . ARG A 1 384 ? 10.095 15.297 47.610 1.00 22.02 362 ARG A CA 1
ATOM 2854 C C . ARG A 1 384 ? 10.789 16.549 48.211 1.00 21.53 362 ARG A C 1
ATOM 2855 O O . ARG A 1 384 ? 10.351 17.668 47.961 1.00 22.15 362 ARG A O 1
ATOM 2863 N N . ARG A 1 385 ? 11.830 16.353 49.017 1.00 20.99 363 ARG A N 1
ATOM 2864 C CA . ARG A 1 385 ? 12.496 17.479 49.656 1.00 20.54 363 ARG A CA 1
ATOM 2865 C C . ARG A 1 385 ? 13.342 18.282 48.674 1.00 21.62 363 ARG A C 1
ATOM 2866 O O . ARG A 1 385 ? 13.607 19.465 48.918 1.00 22.45 363 ARG A O 1
ATOM 2874 N N . LEU A 1 386 ? 13.752 17.670 47.552 1.00 19.98 364 LEU A N 1
ATOM 2875 C CA . LEU A 1 386 ? 14.499 18.404 46.551 1.00 20.02 364 LEU A CA 1
ATOM 2876 C C . LEU A 1 386 ? 13.599 19.285 45.698 1.00 19.85 364 LEU A C 1
ATOM 2877 O O . LEU A 1 386 ? 12.717 18.788 45.003 1.00 19.53 364 LEU A O 1
ATOM 2882 N N . PRO A 1 387 ? 13.864 20.590 45.693 1.00 20.14 365 PRO A N 1
ATOM 2883 C CA . PRO A 1 387 ? 13.162 21.398 44.672 1.00 21.38 365 PRO A CA 1
ATOM 2884 C C . PRO A 1 387 ? 13.533 20.949 43.237 1.00 21.65 365 PRO A C 1
ATOM 2885 O O . PRO A 1 387 ? 14.659 20.526 43.005 1.00 20.91 365 PRO A O 1
ATOM 2889 N N . ARG A 1 388 ? 12.590 21.060 42.315 1.00 20.90 366 ARG A N 1
ATOM 2890 C CA . ARG A 1 388 ? 12.847 20.890 40.894 1.00 21.69 366 ARG A CA 1
ATOM 2891 C C . ARG A 1 388 ? 12.854 22.244 40.282 1.00 23.27 366 ARG A C 1
ATOM 2892 O O . ARG A 1 388 ? 11.880 22.977 40.409 1.00 23.63 366 ARG A O 1
ATOM 2900 N N . ILE A 1 389 ? 13.967 22.600 39.644 1.00 23.54 367 ILE A N 1
ATOM 2901 C CA . ILE A 1 389 ? 14.109 23.855 38.945 1.00 24.63 367 ILE A CA 1
ATOM 2902 C C . ILE A 1 389 ? 14.078 23.566 37.441 1.00 26.13 367 ILE A C 1
ATOM 2903 O O . ILE A 1 389 ? 15.005 22.950 36.887 1.00 25.57 367 ILE A O 1
ATOM 2908 N N . TYR A 1 390 ? 13.018 24.016 36.795 1.00 26.62 368 TYR A N 1
ATOM 2909 C CA . TYR A 1 390 ? 12.766 23.730 35.408 1.00 28.93 368 TYR A CA 1
ATOM 2910 C C . TYR A 1 390 ? 13.376 24.807 34.528 1.00 32.32 368 TYR A C 1
ATOM 2911 O O . TYR A 1 390 ? 13.215 26.000 34.799 1.00 33.23 368 TYR A O 1
ATOM 2920 N N . HIS A 1 391 ? 14.022 24.359 33.448 1.00 33.47 369 HIS A N 1
ATOM 2921 C CA . HIS A 1 391 ? 14.623 25.229 32.481 1.00 36.33 369 HIS A CA 1
ATOM 2922 C C . HIS A 1 391 ? 13.915 25.034 31.158 1.00 39.68 369 HIS A C 1
ATOM 2923 O O . HIS A 1 391 ? 13.763 23.915 30.678 1.00 36.33 369 HIS A O 1
ATOM 2930 N N . ASP A 1 392 ? 13.441 26.152 30.614 1.00 40.86 370 ASP A N 1
ATOM 2931 C CA . ASP A 1 392 ? 12.909 26.203 29.274 1.00 46.54 370 ASP A CA 1
ATOM 2932 C C . ASP A 1 392 ? 13.440 27.450 28.576 1.00 49.97 370 ASP A C 1
ATOM 2933 O O . ASP A 1 392 ? 12.875 28.536 28.742 1.00 53.65 370 ASP A O 1
ATOM 2938 N N . GLY A 1 393 ? 14.547 27.300 27.836 1.00 49.07 371 GLY A N 1
ATOM 2939 C CA . GLY A 1 393 ? 15.286 28.432 27.316 1.00 54.76 371 GLY A CA 1
ATOM 2940 C C . GLY A 1 393 ? 15.920 29.199 28.472 1.00 56.52 371 GLY A C 1
ATOM 2941 O O . GLY A 1 393 ? 16.508 28.599 29.397 1.00 54.41 371 GLY A O 1
ATOM 2942 N N . ASP A 1 394 ? 15.782 30.513 28.429 1.00 61.58 372 ASP A N 1
ATOM 2943 C CA . ASP A 1 394 ? 16.141 31.375 29.565 1.00 64.18 372 ASP A CA 1
ATOM 2944 C C . ASP A 1 394 ? 15.090 31.362 30.685 1.00 58.80 372 ASP A C 1
ATOM 2945 O O . ASP A 1 394 ? 15.400 31.885 31.761 1.00 58.13 372 ASP A O 1
ATOM 2950 N N . GLN A 1 395 ? 13.909 30.765 30.504 1.00 54.69 373 GLN A N 1
ATOM 2951 C CA . GLN A 1 395 ? 12.915 30.726 31.587 1.00 52.67 373 GLN A CA 1
ATOM 2952 C C . GLN A 1 395 ? 13.216 29.647 32.624 1.00 46.63 373 GLN A C 1
ATOM 2953 O O . GLN A 1 395 ? 13.671 28.554 32.295 1.00 42.15 373 GLN A O 1
ATOM 2959 N N . ARG A 1 396 ? 12.949 29.990 33.872 1.00 44.39 374 ARG A N 1
ATOM 2960 C CA . ARG A 1 396 ? 13.304 29.209 35.024 1.00 43.23 374 ARG A CA 1
ATOM 2961 C C . ARG A 1 396 ? 12.055 29.195 35.910 1.00 41.78 374 ARG A C 1
ATOM 2962 O O . ARG A 1 396 ? 11.411 30.232 36.071 1.00 43.01 374 ARG A O 1
ATOM 2970 N N . PHE A 1 397 ? 11.706 28.039 36.478 1.00 38.18 375 PHE A N 1
ATOM 2971 C CA . PHE A 1 397 ? 10.482 27.866 37.291 1.00 37.56 375 PHE A CA 1
ATOM 2972 C C . PHE A 1 397 ? 10.801 26.836 38.357 1.00 32.09 375 PHE A C 1
ATOM 2973 O O . PHE A 1 397 ? 11.376 25.801 38.039 1.00 29.65 375 PHE A O 1
ATOM 2981 N N . VAL A 1 398 ? 10.377 27.068 39.588 1.00 29.56 376 VAL A N 1
ATOM 2982 C CA . VAL A 1 398 ? 10.708 26.212 40.721 1.00 27.40 376 VAL A CA 1
ATOM 2983 C C . VAL A 1 398 ? 9.465 25.563 41.328 1.00 26.66 376 VAL A C 1
ATOM 2984 O O . VAL A 1 398 ? 8.484 26.239 41.536 1.00 28.40 376 VAL A O 1
ATOM 2988 N N A THR A 1 399 ? 9.521 24.260 41.583 0.70 26.65 377 THR A N 1
ATOM 2989 N N B THR A 1 399 ? 9.513 24.253 41.565 0.30 24.56 377 THR A N 1
ATOM 2990 C CA A THR A 1 399 ? 8.536 23.539 42.378 0.70 27.94 377 THR A CA 1
ATOM 2991 C CA B THR A 1 399 ? 8.524 23.557 42.391 0.30 23.89 377 THR A CA 1
ATOM 2992 C C A THR A 1 399 ? 9.232 23.045 43.643 0.70 26.24 377 THR A C 1
ATOM 2993 C C B THR A 1 399 ? 9.226 23.043 43.642 0.30 23.34 377 THR A C 1
ATOM 2994 O O A THR A 1 399 ? 10.270 22.391 43.578 0.70 24.48 377 THR A O 1
ATOM 2995 O O B THR A 1 399 ? 10.272 22.400 43.571 0.30 22.09 377 THR A O 1
ATOM 3002 N N . ASN A 1 400 ? 8.652 23.364 44.794 1.00 23.69 378 ASN A N 1
ATOM 3003 C CA . ASN A 1 400 ? 9.185 22.931 46.079 1.00 23.60 378 ASN A CA 1
ATOM 3004 C C . ASN A 1 400 ? 7.972 22.386 46.800 1.00 23.58 378 ASN A C 1
ATOM 3005 O O . ASN A 1 400 ? 7.135 23.161 47.277 1.00 24.97 378 ASN A O 1
ATOM 3010 N N . GLU A 1 401 ? 7.876 21.067 46.864 1.00 23.77 379 GLU A N 1
ATOM 3011 C CA . GLU A 1 401 ? 6.701 20.352 47.392 1.00 26.57 379 GLU A CA 1
ATOM 3012 C C . GLU A 1 401 ? 6.380 20.719 48.840 1.00 24.86 379 GLU A C 1
ATOM 3013 O O . GLU A 1 401 ? 5.220 20.726 49.214 1.00 24.52 379 GLU A O 1
ATOM 3019 N N . LEU A 1 402 ? 7.407 21.035 49.636 1.00 23.12 380 LEU A N 1
ATOM 3020 C CA . LEU A 1 402 ? 7.229 21.370 51.045 1.00 23.34 380 LEU A CA 1
ATOM 3021 C C . LEU A 1 402 ? 6.401 22.618 51.222 1.00 25.46 380 LEU A C 1
ATOM 3022 O O . LEU A 1 402 ? 5.727 22.753 52.221 1.00 27.01 380 LEU A O 1
ATOM 3027 N N . LEU A 1 403 ? 6.471 23.553 50.268 1.00 26.98 381 LEU A N 1
ATOM 3028 C CA . LEU A 1 403 ? 5.768 24.829 50.365 1.00 30.00 381 LEU A CA 1
ATOM 3029 C C . LEU A 1 403 ? 4.501 24.913 49.521 1.00 32.63 381 LEU A C 1
ATOM 3030 O O . LEU A 1 403 ? 3.929 25.981 49.420 1.00 33.87 381 LEU A O 1
ATOM 3035 N N . LYS A 1 404 ? 4.053 23.786 48.969 1.00 37.52 382 LYS A N 1
ATOM 3036 C CA . LYS A 1 404 ? 2.920 23.683 48.012 1.00 48.95 382 LYS A CA 1
ATOM 3037 C C . LYS A 1 404 ? 1.682 23.493 48.841 1.00 57.66 382 LYS A C 1
ATOM 3038 O O . LYS A 1 404 ? 0.639 24.096 48.574 1.00 68.37 382 LYS A O 1
ATOM 3045 N N . PHE B 1 23 ? -8.720 17.061 46.927 1.00 77.26 1 PHE B N 1
ATOM 3046 C CA . PHE B 1 23 ? -9.147 15.623 47.099 1.00 75.03 1 PHE B CA 1
ATOM 3047 C C . PHE B 1 23 ? -8.104 14.775 47.874 1.00 70.13 1 PHE B C 1
ATOM 3048 O O . PHE B 1 23 ? -8.105 13.541 47.748 1.00 66.54 1 PHE B O 1
ATOM 3056 N N . SER B 1 24 ? -7.245 15.404 48.690 1.00 67.85 2 SER B N 1
ATOM 3057 C CA . SER B 1 24 ? -6.059 14.709 49.289 1.00 68.79 2 SER B CA 1
ATOM 3058 C C . SER B 1 24 ? -6.352 13.658 50.369 1.00 65.86 2 SER B C 1
ATOM 3059 O O . SER B 1 24 ? -5.413 13.077 50.929 1.00 60.26 2 SER B O 1
ATOM 3062 N N . ASP B 1 25 ? -7.634 13.475 50.678 1.00 66.61 3 ASP B N 1
ATOM 3063 C CA . ASP B 1 25 ? -8.081 12.518 51.686 1.00 66.22 3 ASP B CA 1
ATOM 3064 C C . ASP B 1 25 ? -8.700 11.261 51.064 1.00 59.27 3 ASP B C 1
ATOM 3065 O O . ASP B 1 25 ? -9.443 10.531 51.699 1.00 61.61 3 ASP B O 1
ATOM 3070 N N . LYS B 1 26 ? -8.379 11.038 49.803 1.00 53.42 4 LYS B N 1
ATOM 3071 C CA . LYS B 1 26 ? -8.818 9.878 49.055 1.00 48.04 4 LYS B CA 1
ATOM 3072 C C . LYS B 1 26 ? -7.607 9.278 48.338 1.00 38.16 4 LYS B C 1
ATOM 3073 O O . LYS B 1 26 ? -6.625 9.963 48.082 1.00 34.35 4 LYS B O 1
ATOM 3079 N N . TYR B 1 27 ? -7.676 7.991 48.037 1.00 31.85 5 TYR B N 1
ATOM 3080 C CA . TYR B 1 27 ? -6.616 7.310 47.300 1.00 28.98 5 TYR B CA 1
ATOM 3081 C C . TYR B 1 27 ? -7.253 6.275 46.372 1.00 28.51 5 TYR B C 1
ATOM 3082 O O . TYR B 1 27 ? -8.316 5.764 46.655 1.00 28.17 5 TYR B O 1
ATOM 3091 N N . TYR B 1 28 ? -6.562 5.948 45.295 1.00 25.95 6 TYR B N 1
ATOM 3092 C CA . TYR B 1 28 ? -7.132 5.156 44.237 1.00 27.75 6 TYR B CA 1
ATOM 3093 C C . TYR B 1 28 ? -6.265 3.950 43.823 1.00 26.80 6 TYR B C 1
ATOM 3094 O O . TYR B 1 28 ? -6.385 3.420 42.695 1.00 28.80 6 TYR B O 1
ATOM 3103 N N . ARG B 1 29 ? -5.400 3.520 44.720 1.00 25.50 7 ARG B N 1
ATOM 3104 C CA . ARG B 1 29 ? -4.584 2.309 44.528 1.00 25.82 7 ARG B CA 1
ATOM 3105 C C . ARG B 1 29 ? -4.407 1.730 45.911 1.00 26.43 7 ARG B C 1
ATOM 3106 O O . ARG B 1 29 ? -4.085 2.472 46.850 1.00 24.47 7 ARG B O 1
ATOM 3114 N N . SER B 1 30 ? -4.564 0.417 46.048 1.00 27.58 8 SER B N 1
ATOM 3115 C CA . SER B 1 30 ? -4.531 -0.221 47.373 1.00 29.81 8 SER B CA 1
ATOM 3116 C C . SER B 1 30 ? -3.113 -0.543 47.857 1.00 27.10 8 SER B C 1
ATOM 3117 O O . SER B 1 30 ? -2.743 -1.689 48.011 1.00 29.13 8 SER B O 1
ATOM 3120 N N . ALA B 1 31 ? -2.331 0.509 48.091 1.00 24.99 9 ALA B N 1
ATOM 3121 C CA . ALA B 1 31 ? -0.987 0.431 48.648 1.00 26.08 9 ALA B CA 1
ATOM 3122 C C . ALA B 1 31 ? -0.834 1.694 49.495 1.00 25.24 9 ALA B C 1
ATOM 3123 O O . ALA B 1 31 ? -1.131 2.780 49.022 1.00 25.32 9 ALA B O 1
ATOM 3125 N N . TYR B 1 32 ? -0.384 1.546 50.731 1.00 25.40 10 TYR B N 1
ATOM 3126 C CA . TYR B 1 32 ? -0.414 2.649 51.660 1.00 23.09 10 TYR B CA 1
ATOM 3127 C C . TYR B 1 32 ? 0.425 2.348 52.870 1.00 23.12 10 TYR B C 1
ATOM 3128 O O . TYR B 1 32 ? 0.808 1.189 53.109 1.00 22.95 10 TYR B O 1
ATOM 3137 N N . MET B 1 33 ? 0.744 3.407 53.608 1.00 23.18 11 MET B N 1
ATOM 3138 C CA . MET B 1 33 ? 1.351 3.313 54.947 1.00 23.28 11 MET B CA 1
ATOM 3139 C C . MET B 1 33 ? 0.308 3.553 56.024 1.00 24.52 11 MET B C 1
ATOM 3140 O O . MET B 1 33 ? -0.409 4.564 55.940 1.00 27.92 11 MET B O 1
ATOM 3145 N N . ASN B 1 34 ? 0.202 2.674 57.015 1.00 24.61 12 ASN B N 1
ATOM 3146 C CA . ASN B 1 34 ? -0.503 2.997 58.265 1.00 24.83 12 ASN B CA 1
ATOM 3147 C C . ASN B 1 34 ? 0.495 3.670 59.196 1.00 25.88 12 ASN B C 1
ATOM 3148 O O . ASN B 1 34 ? 1.593 3.141 59.412 1.00 26.95 12 ASN B O 1
ATOM 3153 N N . VAL B 1 35 ? 0.132 4.832 59.728 1.00 25.66 13 VAL B N 1
ATOM 3154 C CA . VAL B 1 35 ? 0.952 5.556 60.684 1.00 24.34 13 VAL B CA 1
ATOM 3155 C C . VAL B 1 35 ? 0.153 5.675 61.968 1.00 24.42 13 VAL B C 1
ATOM 3156 O O . VAL B 1 35 ? -0.888 6.325 62.002 1.00 25.06 13 VAL B O 1
ATOM 3160 N N . ASP B 1 36 ? 0.639 5.003 63.014 1.00 23.75 14 ASP B N 1
ATOM 3161 C CA . ASP B 1 36 ? -0.038 4.948 64.290 1.00 25.25 14 ASP B CA 1
ATOM 3162 C C . ASP B 1 36 ? 0.422 6.156 65.146 1.00 23.20 14 ASP B C 1
ATOM 3163 O O . ASP B 1 36 ? 1.483 6.111 65.767 1.00 22.67 14 ASP B O 1
ATOM 3168 N N . LEU B 1 37 ? -0.356 7.240 65.130 1.00 23.97 15 LEU B N 1
ATOM 3169 C CA . LEU B 1 37 ? 0.001 8.446 65.911 1.00 24.52 15 LEU B CA 1
ATOM 3170 C C . LEU B 1 37 ? -0.058 8.193 67.426 1.00 26.38 15 LEU B C 1
ATOM 3171 O O . LEU B 1 37 ? 0.621 8.862 68.182 1.00 25.41 15 LEU B O 1
ATOM 3176 N N . ASN B 1 38 ? -0.862 7.239 67.877 1.00 27.20 16 ASN B N 1
ATOM 3177 C CA . ASN B 1 38 ? -0.912 6.908 69.280 1.00 29.76 16 ASN B CA 1
ATOM 3178 C C . ASN B 1 38 ? 0.397 6.283 69.720 1.00 28.61 16 ASN B C 1
ATOM 3179 O O . ASN B 1 38 ? 0.887 6.533 70.833 1.00 26.31 16 ASN B O 1
ATOM 3184 N N . ALA B 1 39 ? 0.989 5.479 68.856 1.00 25.94 17 ALA B N 1
ATOM 3185 C CA . ALA B 1 39 ? 2.308 4.915 69.133 1.00 25.14 17 ALA B CA 1
ATOM 3186 C C . ALA B 1 39 ? 3.363 6.028 69.250 1.00 26.49 17 ALA B C 1
ATOM 3187 O O . ALA B 1 39 ? 4.179 6.020 70.179 1.00 23.96 17 ALA B O 1
ATOM 3189 N N . VAL B 1 40 ? 3.326 6.986 68.321 1.00 24.75 18 VAL B N 1
ATOM 3190 C CA . VAL B 1 40 ? 4.240 8.114 68.366 1.00 23.43 18 VAL B CA 1
ATOM 3191 C C . VAL B 1 40 ? 4.098 8.926 69.680 1.00 23.50 18 VAL B C 1
ATOM 3192 O O . VAL B 1 40 ? 5.107 9.225 70.343 1.00 24.94 18 VAL B O 1
ATOM 3196 N N . ALA B 1 41 ? 2.873 9.259 70.054 1.00 23.39 19 ALA B N 1
ATOM 3197 C CA . ALA B 1 41 ? 2.607 9.984 71.296 1.00 26.58 19 ALA B CA 1
ATOM 3198 C C . ALA B 1 41 ? 3.089 9.175 72.516 1.00 27.62 19 ALA B C 1
ATOM 3199 O O . ALA B 1 41 ? 3.654 9.733 73.465 1.00 27.32 19 ALA B O 1
ATOM 3201 N N . SER B 1 42 ? 2.881 7.867 72.461 1.00 26.46 20 SER B N 1
ATOM 3202 C CA . SER B 1 42 ? 3.312 6.997 73.531 1.00 29.57 20 SER B CA 1
ATOM 3203 C C . SER B 1 42 ? 4.862 7.003 73.662 1.00 28.04 20 SER B C 1
ATOM 3204 O O . SER B 1 42 ? 5.394 7.102 74.783 1.00 26.04 20 SER B O 1
ATOM 3207 N N . ASN B 1 43 ? 5.574 6.980 72.529 1.00 24.32 21 ASN B N 1
ATOM 3208 C CA . ASN B 1 43 ? 7.019 7.029 72.540 1.00 24.18 21 ASN B CA 1
ATOM 3209 C C . ASN B 1 43 ? 7.538 8.379 73.044 1.00 24.19 21 ASN B C 1
ATOM 3210 O O . ASN B 1 43 ? 8.499 8.437 73.808 1.00 23.24 21 ASN B O 1
ATOM 3215 N N . PHE B 1 44 ? 6.885 9.465 72.629 1.00 23.42 22 PHE B N 1
ATOM 3216 C CA . PHE B 1 44 ? 7.185 10.801 73.142 1.00 24.03 22 PHE B CA 1
ATOM 3217 C C . PHE B 1 44 ? 7.062 10.849 74.683 1.00 26.59 22 PHE B C 1
ATOM 3218 O O . PHE B 1 44 ? 7.934 11.388 75.338 1.00 25.19 22 PHE B O 1
ATOM 3226 N N . LYS B 1 45 ? 5.993 10.269 75.224 1.00 28.75 23 LYS B N 1
ATOM 3227 C CA . LYS B 1 45 ? 5.781 10.192 76.687 1.00 32.39 23 LYS B CA 1
ATOM 3228 C C . LYS B 1 45 ? 6.842 9.370 77.413 1.00 30.44 23 LYS B C 1
ATOM 3229 O O . LYS B 1 45 ? 7.209 9.708 78.526 1.00 31.21 23 LYS B O 1
ATOM 3235 N N . VAL B 1 46 ? 7.311 8.288 76.798 1.00 28.85 24 VAL B N 1
ATOM 3236 C CA . VAL B 1 46 ? 8.430 7.532 77.327 1.00 29.00 24 VAL B CA 1
ATOM 3237 C C . VAL B 1 46 ? 9.640 8.468 77.519 1.00 27.25 24 VAL B C 1
ATOM 3238 O O . VAL B 1 46 ? 10.237 8.462 78.579 1.00 24.86 24 VAL B O 1
ATOM 3242 N N . PHE B 1 47 ? 9.978 9.257 76.504 1.00 24.47 25 PHE B N 1
ATOM 3243 C CA . PHE B 1 47 ? 11.104 10.195 76.608 1.00 24.89 25 PHE B CA 1
ATOM 3244 C C . PHE B 1 47 ? 10.880 11.287 77.650 1.00 27.48 25 PHE B C 1
ATOM 3245 O O . PHE B 1 47 ? 11.809 11.631 78.403 1.00 27.65 25 PHE B O 1
ATOM 3253 N N . SER B 1 48 ? 9.661 11.827 77.694 1.00 28.34 26 SER B N 1
ATOM 3254 C CA . SER B 1 48 ? 9.296 12.818 78.696 1.00 30.85 26 SER B CA 1
ATOM 3255 C C . SER B 1 48 ? 9.463 12.283 80.133 1.00 31.74 26 SER B C 1
ATOM 3256 O O . SER B 1 48 ? 9.886 13.015 81.018 1.00 33.32 26 SER B O 1
ATOM 3259 N N . THR B 1 49 ? 9.098 11.025 80.328 1.00 31.05 27 THR B N 1
ATOM 3260 C CA . THR B 1 49 ? 9.164 10.347 81.594 1.00 33.13 27 THR B CA 1
ATOM 3261 C C . THR B 1 49 ? 10.589 9.980 81.961 1.00 32.86 27 THR B C 1
ATOM 3262 O O . THR B 1 49 ? 10.955 10.107 83.119 1.00 31.16 27 THR B O 1
ATOM 3266 N N . LEU B 1 50 ? 11.389 9.534 81.008 1.00 30.91 28 LEU B N 1
ATOM 3267 C CA . LEU B 1 50 ? 12.830 9.325 81.252 1.00 30.68 28 LEU B CA 1
ATOM 3268 C C . LEU B 1 50 ? 13.608 10.596 81.621 1.00 30.69 28 LEU B C 1
ATOM 3269 O O . LEU B 1 50 ? 14.601 10.507 82.332 1.00 27.37 28 LEU B O 1
ATOM 3274 N N . HIS B 1 51 ? 13.166 11.753 81.110 1.00 27.20 29 HIS B N 1
ATOM 3275 C CA . HIS B 1 51 ? 13.847 13.020 81.286 1.00 27.37 29 HIS B CA 1
ATOM 3276 C C . HIS B 1 51 ? 12.828 14.075 81.759 1.00 28.14 29 HIS B C 1
ATOM 3277 O O . HIS B 1 51 ? 12.537 15.040 81.039 1.00 25.68 29 HIS B O 1
ATOM 3284 N N . PRO B 1 52 ? 12.289 13.894 82.988 1.00 28.41 30 PRO B N 1
ATOM 3285 C CA . PRO B 1 52 ? 11.203 14.748 83.450 1.00 30.01 30 PRO B CA 1
ATOM 3286 C C . PRO B 1 52 ? 11.582 16.221 83.624 1.00 30.00 30 PRO B C 1
ATOM 3287 O O . PRO B 1 52 ? 10.709 17.058 83.656 1.00 32.32 30 PRO B O 1
ATOM 3291 N N . ASN B 1 53 ? 12.856 16.544 83.742 1.00 32.00 31 ASN B N 1
ATOM 3292 C CA . ASN B 1 53 ? 13.280 17.941 83.894 1.00 36.32 31 ASN B CA 1
ATOM 3293 C C . ASN B 1 53 ? 13.822 18.555 82.588 1.00 31.73 31 ASN B C 1
ATOM 3294 O O . ASN B 1 53 ? 14.406 19.629 82.630 1.00 32.54 31 ASN B O 1
ATOM 3299 N N . LYS B 1 54 ? 13.607 17.883 81.454 1.00 27.97 32 LYS B N 1
ATOM 3300 C CA . LYS B 1 54 ? 14.069 18.365 80.186 1.00 27.08 32 LYS B CA 1
ATOM 3301 C C . LYS B 1 54 ? 12.929 18.599 79.195 1.00 26.53 32 LYS B C 1
ATOM 3302 O O . LYS B 1 54 ? 11.912 17.883 79.203 1.00 26.74 32 LYS B O 1
ATOM 3308 N N . THR B 1 55 ? 13.129 19.572 78.315 1.00 24.03 33 THR B N 1
ATOM 3309 C CA . THR B 1 55 ? 12.268 19.777 77.174 1.00 23.81 33 THR B CA 1
ATOM 3310 C C . THR B 1 55 ? 12.603 18.717 76.113 1.00 23.66 33 THR B C 1
ATOM 3311 O O . THR B 1 55 ? 13.760 18.511 75.810 1.00 21.89 33 THR B O 1
ATOM 3315 N N . VAL B 1 56 ? 11.591 18.052 75.571 1.00 22.58 34 VAL B N 1
ATOM 3316 C CA . VAL B 1 56 ? 11.778 17.088 74.498 1.00 23.02 34 VAL B CA 1
ATOM 3317 C C . VAL B 1 56 ? 11.610 17.822 73.169 1.00 23.50 34 VAL B C 1
ATOM 3318 O O . VAL B 1 56 ? 10.509 18.157 72.769 1.00 26.33 34 VAL B O 1
ATOM 3322 N N . MET B 1 57 ? 12.728 18.108 72.512 1.00 22.59 35 MET B N 1
ATOM 3323 C CA . MET B 1 57 ? 12.755 18.785 71.225 1.00 21.54 35 MET B CA 1
ATOM 3324 C C . MET B 1 57 ? 12.591 17.701 70.171 1.00 22.28 35 MET B C 1
ATOM 3325 O O . MET B 1 57 ? 13.560 17.076 69.752 1.00 23.42 35 MET B O 1
ATOM 3330 N N . ALA B 1 58 ? 11.347 17.419 69.811 1.00 21.66 36 ALA B N 1
ATOM 3331 C CA . ALA B 1 58 ? 11.043 16.322 68.892 1.00 20.36 36 ALA B CA 1
ATOM 3332 C C . ALA B 1 58 ? 11.664 16.598 67.506 1.00 20.50 36 ALA B C 1
ATOM 3333 O O . ALA B 1 58 ? 11.447 17.661 66.907 1.00 19.68 36 ALA B O 1
ATOM 3335 N N . VAL B 1 59 ? 12.450 15.652 67.013 1.00 19.84 37 VAL B N 1
ATOM 3336 C CA . VAL B 1 59 ? 13.093 15.798 65.724 1.00 19.21 37 VAL B CA 1
ATOM 3337 C C . VAL B 1 59 ? 12.179 15.261 64.639 1.00 20.45 37 VAL B C 1
ATOM 3338 O O . VAL B 1 59 ? 11.913 14.049 64.575 1.00 20.64 37 VAL B O 1
ATOM 3342 N N . VAL B 1 60 ? 11.673 16.168 63.806 1.00 18.61 38 VAL B N 1
ATOM 3343 C CA . VAL B 1 60 ? 10.715 15.828 62.772 1.00 19.74 38 VAL B CA 1
ATOM 3344 C C . VAL B 1 60 ? 11.253 16.198 61.375 1.00 19.89 38 VAL B C 1
ATOM 3345 O O . VAL B 1 60 ? 10.482 16.346 60.427 1.00 19.02 38 VAL B O 1
ATOM 3349 N N . LYS B 1 61 ? 12.576 16.295 61.264 1.00 20.37 39 LYS B N 1
ATOM 3350 C CA . LYS B 1 61 ? 13.250 16.480 59.960 1.00 20.95 39 LYS B CA 1
ATOM 3351 C C . LYS B 1 61 ? 12.858 15.360 58.970 1.00 20.07 39 LYS B C 1
ATOM 3352 O O . LYS B 1 61 ? 12.384 14.272 59.343 1.00 20.54 39 LYS B O 1
ATOM 3358 N N . ALA B 1 62 ? 13.109 15.631 57.690 1.00 22.09 40 ALA B N 1
ATOM 3359 C CA . ALA B 1 62 ? 12.894 14.654 56.624 1.00 20.51 40 ALA B CA 1
ATOM 3360 C C . ALA B 1 62 ? 11.471 14.093 56.656 1.00 19.97 40 ALA B C 1
ATOM 3361 O O . ALA B 1 62 ? 11.238 12.883 56.521 1.00 18.24 40 ALA B O 1
ATOM 3363 N N . ASN B 1 63 ? 10.517 15.006 56.840 1.00 19.66 41 ASN B N 1
ATOM 3364 C CA . ASN B 1 63 ? 9.121 14.659 56.855 1.00 20.46 41 ASN B CA 1
ATOM 3365 C C . ASN B 1 63 ? 8.789 13.675 57.954 1.00 19.70 41 ASN B C 1
ATOM 3366 O O . ASN B 1 63 ? 8.079 12.720 57.735 1.00 18.68 41 ASN B O 1
ATOM 3371 N N . ALA B 1 64 ? 9.362 13.913 59.133 1.00 20.51 42 ALA B N 1
ATOM 3372 C CA . ALA B 1 64 ? 9.288 12.978 60.267 1.00 21.69 42 ALA B CA 1
ATOM 3373 C C . ALA B 1 64 ? 9.697 11.577 59.854 1.00 21.51 42 ALA B C 1
ATOM 3374 O O . ALA B 1 64 ? 8.989 10.593 60.087 1.00 19.37 42 ALA B O 1
ATOM 3376 N N . TYR B 1 65 ? 10.839 11.519 59.170 1.00 22.18 43 TYR B N 1
ATOM 3377 C CA . TYR B 1 65 ? 11.454 10.262 58.764 1.00 22.21 43 TYR B CA 1
ATOM 3378 C C . TYR B 1 65 ? 10.452 9.460 57.877 1.00 24.81 43 TYR B C 1
ATOM 3379 O O . TYR B 1 65 ? 10.346 8.232 57.972 1.00 27.15 43 TYR B O 1
ATOM 3388 N N . GLY B 1 66 ? 9.696 10.186 57.055 1.00 22.67 44 GLY B N 1
ATOM 3389 C CA . GLY B 1 66 ? 8.709 9.606 56.156 1.00 23.15 44 GLY B CA 1
ATOM 3390 C C . GLY B 1 66 ? 7.294 9.440 56.681 1.00 24.50 44 GLY B C 1
ATOM 3391 O O . GLY B 1 66 ? 6.409 9.128 55.899 1.00 22.77 44 GLY B O 1
ATOM 3392 N N . LEU B 1 67 ? 7.069 9.657 57.978 1.00 20.94 45 LEU B N 1
ATOM 3393 C CA . LEU B 1 67 ? 5.724 9.547 58.540 1.00 22.16 45 LEU B CA 1
ATOM 3394 C C . LEU B 1 67 ? 4.810 10.706 58.181 1.00 23.13 45 LEU B C 1
ATOM 3395 O O . LEU B 1 67 ? 3.596 10.522 58.153 1.00 23.93 45 LEU B O 1
ATOM 3400 N N . GLY B 1 68 ? 5.396 11.873 57.881 1.00 21.39 46 GLY B N 1
ATOM 3401 C CA . GLY B 1 68 ? 4.644 13.111 57.615 1.00 21.82 46 GLY B CA 1
ATOM 3402 C C . GLY B 1 68 ? 4.837 14.092 58.769 1.00 21.03 46 GLY B C 1
ATOM 3403 O O . GLY B 1 68 ? 4.216 13.936 59.843 1.00 20.25 46 GLY B O 1
ATOM 3404 N N . SER B 1 69 ? 5.692 15.100 58.576 1.00 18.74 47 SER B N 1
ATOM 3405 C CA . SER B 1 69 ? 6.064 15.994 59.656 1.00 20.13 47 SER B CA 1
ATOM 3406 C C . SER B 1 69 ? 4.898 16.860 60.108 1.00 21.74 47 SER B C 1
ATOM 3407 O O . SER B 1 69 ? 4.785 17.136 61.296 1.00 21.05 47 SER B O 1
ATOM 3410 N N . VAL B 1 70 ? 4.015 17.255 59.189 1.00 21.15 48 VAL B N 1
ATOM 3411 C CA . VAL B 1 70 ? 2.902 18.104 59.570 1.00 22.09 48 VAL B CA 1
ATOM 3412 C C . VAL B 1 70 ? 1.990 17.351 60.546 1.00 22.94 48 VAL B C 1
ATOM 3413 O O . VAL B 1 70 ? 1.699 17.850 61.637 1.00 22.77 48 VAL B O 1
ATOM 3417 N N . LYS B 1 71 ? 1.532 16.155 60.152 1.00 23.70 49 LYS B N 1
ATOM 3418 C CA A LYS B 1 71 ? 0.648 15.384 61.007 0.70 26.88 49 LYS B CA 1
ATOM 3419 C CA B LYS B 1 71 ? 0.629 15.378 60.996 0.30 22.90 49 LYS B CA 1
ATOM 3420 C C . LYS B 1 71 ? 1.292 14.956 62.324 1.00 23.71 49 LYS B C 1
ATOM 3421 O O . LYS B 1 71 ? 0.655 15.024 63.379 1.00 24.82 49 LYS B O 1
ATOM 3432 N N . VAL B 1 72 ? 2.545 14.516 62.270 1.00 22.99 50 VAL B N 1
ATOM 3433 C CA . VAL B 1 72 ? 3.282 14.149 63.476 1.00 21.77 50 VAL B CA 1
ATOM 3434 C C . VAL B 1 72 ? 3.449 15.321 64.448 1.00 23.14 50 VAL B C 1
ATOM 3435 O O . VAL B 1 72 ? 3.178 15.195 65.651 1.00 21.06 50 VAL B O 1
ATOM 3439 N N . ALA B 1 73 ? 3.863 16.476 63.936 1.00 21.64 51 ALA B N 1
ATOM 3440 C CA . ALA B 1 73 ? 4.102 17.610 64.787 1.00 21.51 51 ALA B CA 1
ATOM 3441 C C . ALA B 1 73 ? 2.807 18.119 65.390 1.00 22.17 51 ALA B C 1
ATOM 3442 O O . ALA B 1 73 ? 2.780 18.476 66.574 1.00 22.42 51 ALA B O 1
ATOM 3444 N N . ARG B 1 74 ? 1.736 18.153 64.594 1.00 22.68 52 ARG B N 1
ATOM 3445 C CA . ARG B 1 74 ? 0.422 18.581 65.120 1.00 23.89 52 ARG B CA 1
ATOM 3446 C C . ARG B 1 74 ? -0.045 17.646 66.247 1.00 25.76 52 ARG B C 1
ATOM 3447 O O . ARG B 1 74 ? -0.510 18.105 67.292 1.00 21.46 52 ARG B O 1
ATOM 3455 N N . HIS B 1 75 ? 0.118 16.341 66.038 1.00 24.31 53 HIS B N 1
ATOM 3456 C CA . HIS B 1 75 ? -0.287 15.386 67.054 1.00 26.07 53 HIS B CA 1
ATOM 3457 C C . HIS B 1 75 ? 0.585 15.499 68.324 1.00 24.24 53 HIS B C 1
ATOM 3458 O O . HIS B 1 75 ? 0.089 15.390 69.432 1.00 25.60 53 HIS B O 1
ATOM 3465 N N . LEU B 1 76 ? 1.886 15.703 68.153 1.00 24.46 54 LEU B N 1
ATOM 3466 C CA . LEU B 1 76 ? 2.754 15.873 69.299 1.00 24.42 54 LEU B CA 1
ATOM 3467 C C . LEU B 1 76 ? 2.421 17.144 70.084 1.00 25.17 54 LEU B C 1
ATOM 3468 O O . LEU B 1 76 ? 2.416 17.105 71.313 1.00 24.88 54 LEU B O 1
ATOM 3473 N N . MET B 1 77 ? 2.076 18.238 69.399 1.00 22.87 55 MET B N 1
ATOM 3474 C CA . MET B 1 77 ? 1.614 19.442 70.107 1.00 25.13 55 MET B CA 1
ATOM 3475 C C . MET B 1 77 ? 0.378 19.185 70.937 1.00 26.57 55 MET B C 1
ATOM 3476 O O . MET B 1 77 ? 0.268 19.687 72.036 1.00 26.96 55 MET B O 1
ATOM 3481 N N . GLU B 1 78 ? -0.537 18.358 70.425 1.00 27.72 56 GLU B N 1
ATOM 3482 C CA . GLU B 1 78 ? -1.724 17.985 71.175 1.00 29.58 56 GLU B CA 1
ATOM 3483 C C . GLU B 1 78 ? -1.389 17.156 72.406 1.00 30.20 56 GLU B C 1
ATOM 3484 O O . GLU B 1 78 ? -2.216 17.056 73.273 1.00 30.15 56 GLU B O 1
ATOM 3490 N N . ASN B 1 79 ? -0.211 16.543 72.453 1.00 27.74 57 ASN B N 1
ATOM 3491 C CA . ASN B 1 79 ? 0.256 15.765 73.601 1.00 30.28 57 ASN B CA 1
ATOM 3492 C C . ASN B 1 79 ? 1.376 16.493 74.375 1.00 32.69 57 ASN B C 1
ATOM 3493 O O . ASN B 1 79 ? 2.176 15.863 75.067 1.00 35.37 57 ASN B O 1
ATOM 3498 N N . GLY B 1 80 ? 1.420 17.817 74.257 1.00 30.89 58 GLY B N 1
ATOM 3499 C CA . GLY B 1 80 ? 2.310 18.634 75.055 1.00 31.81 58 GLY B CA 1
ATOM 3500 C C . GLY B 1 80 ? 3.669 19.031 74.479 1.00 31.42 58 GLY B C 1
ATOM 3501 O O . GLY B 1 80 ? 4.410 19.721 75.160 1.00 30.11 58 GLY B O 1
ATOM 3502 N N . ALA B 1 81 ? 4.019 18.645 73.252 1.00 27.30 59 ALA B N 1
ATOM 3503 C CA . ALA B 1 81 ? 5.278 19.106 72.664 1.00 25.83 59 ALA B CA 1
ATOM 3504 C C . ALA B 1 81 ? 5.294 20.611 72.436 1.00 27.60 59 ALA B C 1
ATOM 3505 O O . ALA B 1 81 ? 4.306 21.193 71.986 1.00 26.56 59 ALA B O 1
ATOM 3507 N N . THR B 1 82 ? 6.419 21.236 72.765 1.00 25.11 60 THR B N 1
ATOM 3508 C CA . THR B 1 82 ? 6.590 22.677 72.669 1.00 26.02 60 THR B CA 1
ATOM 3509 C C . THR B 1 82 ? 7.771 23.100 71.811 1.00 23.84 60 THR B C 1
ATOM 3510 O O . THR B 1 82 ? 7.983 24.296 71.648 1.00 24.86 60 THR B O 1
ATOM 3514 N N . PHE B 1 83 ? 8.535 22.151 71.254 1.00 21.90 61 PHE B N 1
ATOM 3515 C CA . PHE B 1 83 ? 9.746 22.477 70.538 1.00 22.39 61 PHE B CA 1
ATOM 3516 C C . PHE B 1 83 ? 10.021 21.336 69.562 1.00 21.51 61 PHE B C 1
ATOM 3517 O O . PHE B 1 83 ? 9.986 20.165 69.950 1.00 21.50 61 PHE B O 1
ATOM 3525 N N . PHE B 1 84 ? 10.234 21.688 68.296 1.00 21.23 62 PHE B N 1
ATOM 3526 C CA . PHE B 1 84 ? 10.618 20.776 67.235 1.00 20.69 62 PHE B CA 1
ATOM 3527 C C . PHE B 1 84 ? 11.953 21.189 66.638 1.00 21.29 62 PHE B C 1
ATOM 3528 O O . PHE B 1 84 ? 12.309 22.360 66.658 1.00 20.20 62 PHE B O 1
ATOM 3536 N N . ALA B 1 85 ? 12.644 20.213 66.056 1.00 18.86 63 ALA B N 1
ATOM 3537 C CA . ALA B 1 85 ? 13.825 20.468 65.270 1.00 20.00 63 ALA B CA 1
ATOM 3538 C C . ALA B 1 85 ? 13.606 19.871 63.891 1.00 19.79 63 ALA B C 1
ATOM 3539 O O . ALA B 1 85 ? 12.994 18.800 63.747 1.00 18.80 63 ALA B O 1
ATOM 3541 N N . VAL B 1 86 ? 14.080 20.602 62.889 1.00 18.92 64 VAL B N 1
ATOM 3542 C CA . VAL B 1 86 ? 14.021 20.172 61.492 1.00 19.86 64 VAL B CA 1
ATOM 3543 C C . VAL B 1 86 ? 15.370 20.432 60.853 1.00 19.39 64 VAL B C 1
ATOM 3544 O O . VAL B 1 86 ? 16.221 21.088 61.446 1.00 18.74 64 VAL B O 1
ATOM 3548 N N . ALA B 1 87 ? 15.564 19.942 59.627 1.00 18.59 65 ALA B N 1
ATOM 3549 C CA . ALA B 1 87 ? 16.828 20.092 58.923 1.00 20.44 65 ALA B CA 1
ATOM 3550 C C . ALA B 1 87 ? 16.970 21.398 58.168 1.00 18.97 65 ALA B C 1
ATOM 3551 O O . ALA B 1 87 ? 18.079 21.906 58.044 1.00 20.21 65 ALA B O 1
ATOM 3553 N N . THR B 1 88 ? 15.854 21.947 57.670 1.00 18.68 66 THR B N 1
ATOM 3554 C CA . THR B 1 88 ? 15.903 23.028 56.727 1.00 18.14 66 THR B CA 1
ATOM 3555 C C . THR B 1 88 ? 14.804 24.048 57.047 1.00 19.26 66 THR B C 1
ATOM 3556 O O . THR B 1 88 ? 13.782 23.711 57.639 1.00 18.68 66 THR B O 1
ATOM 3560 N N . LEU B 1 89 ? 15.012 25.279 56.604 1.00 17.50 67 LEU B N 1
ATOM 3561 C CA . LEU B 1 89 ? 13.997 26.314 56.752 1.00 18.54 67 LEU B CA 1
ATOM 3562 C C . LEU B 1 89 ? 12.703 25.965 55.988 1.00 18.76 67 LEU B C 1
ATOM 3563 O O . LEU B 1 89 ? 11.629 26.300 56.439 1.00 18.71 67 LEU B O 1
ATOM 3568 N N . ASP B 1 90 ? 12.807 25.296 54.844 1.00 20.39 68 ASP B N 1
ATOM 3569 C CA . ASP B 1 90 ? 11.605 24.851 54.113 1.00 21.36 68 ASP B CA 1
ATOM 3570 C C . ASP B 1 90 ? 10.723 23.991 55.024 1.00 19.85 68 ASP B C 1
ATOM 3571 O O . ASP B 1 90 ? 9.506 24.159 55.069 1.00 21.57 68 ASP B O 1
ATOM 3576 N N . GLU B 1 91 ? 11.342 23.052 55.718 1.00 18.13 69 GLU B N 1
ATOM 3577 C CA . GLU B 1 91 ? 10.650 22.204 56.681 1.00 19.25 69 GLU B CA 1
ATOM 3578 C C . GLU B 1 91 ? 9.992 23.006 57.825 1.00 18.57 69 GLU B C 1
ATOM 3579 O O . GLU B 1 91 ? 8.922 22.658 58.264 1.00 20.29 69 GLU B O 1
ATOM 3585 N N . ALA B 1 92 ? 10.665 24.041 58.312 1.00 19.55 70 ALA B N 1
ATOM 3586 C CA . ALA B 1 92 ? 10.146 24.868 59.372 1.00 18.84 70 ALA B CA 1
ATOM 3587 C C . ALA B 1 92 ? 8.954 25.687 58.863 1.00 18.95 70 ALA B C 1
ATOM 3588 O O . ALA B 1 92 ? 7.946 25.779 59.546 1.00 19.89 70 ALA B O 1
ATOM 3590 N N . ILE B 1 93 ? 9.078 26.267 57.668 1.00 18.67 71 ILE B N 1
ATOM 3591 C CA . ILE B 1 93 ? 8.005 27.057 57.087 1.00 19.63 71 ILE B CA 1
ATOM 3592 C C . ILE B 1 93 ? 6.797 26.151 56.800 1.00 21.71 71 ILE B C 1
ATOM 3593 O O . ILE B 1 93 ? 5.646 26.542 57.032 1.00 20.25 71 ILE B O 1
ATOM 3598 N N . GLU B 1 94 ? 7.061 24.940 56.339 1.00 20.71 72 GLU B N 1
ATOM 3599 C CA . GLU B 1 94 ? 5.970 23.979 56.105 1.00 22.47 72 GLU B CA 1
ATOM 3600 C C . GLU B 1 94 ? 5.168 23.745 57.411 1.00 21.93 72 GLU B C 1
ATOM 3601 O O . GLU B 1 94 ? 3.956 23.749 57.397 1.00 23.84 72 GLU B O 1
ATOM 3607 N N . LEU B 1 95 ? 5.863 23.560 58.524 1.00 20.20 73 LEU B N 1
ATOM 3608 C CA . LEU B 1 95 ? 5.203 23.415 59.824 1.00 19.53 73 LEU B CA 1
ATOM 3609 C C . LEU B 1 95 ? 4.371 24.655 60.170 1.00 21.02 73 LEU B C 1
ATOM 3610 O O . LEU B 1 95 ? 3.203 24.514 60.538 1.00 20.79 73 LEU B O 1
ATOM 3615 N N . ARG B 1 96 ? 4.963 25.848 60.032 1.00 20.95 74 ARG B N 1
ATOM 3616 C CA . ARG B 1 96 ? 4.258 27.135 60.313 1.00 22.24 74 ARG B CA 1
ATOM 3617 C C . ARG B 1 96 ? 3.015 27.335 59.460 1.00 23.71 74 ARG B C 1
ATOM 3618 O O . ARG B 1 96 ? 1.980 27.767 59.950 1.00 23.44 74 ARG B O 1
ATOM 3626 N N . MET B 1 97 ? 3.115 27.006 58.171 1.00 23.63 75 MET B N 1
ATOM 3627 C CA . MET B 1 97 ? 1.997 27.137 57.269 1.00 25.69 75 MET B CA 1
ATOM 3628 C C . MET B 1 97 ? 0.851 26.175 57.630 1.00 26.23 75 MET B C 1
ATOM 3629 O O . MET B 1 97 ? -0.236 26.349 57.154 1.00 24.43 75 MET B O 1
ATOM 3634 N N . HIS B 1 98 ? 1.123 25.087 58.334 1.00 23.57 76 HIS B N 1
ATOM 3635 C CA . HIS B 1 98 ? 0.101 24.079 58.655 1.00 23.26 76 HIS B CA 1
ATOM 3636 C C . HIS B 1 98 ? -0.196 24.081 60.156 1.00 24.83 76 HIS B C 1
ATOM 3637 O O . HIS B 1 98 ? -0.672 23.080 60.723 1.00 24.46 76 HIS B O 1
ATOM 3644 N N . GLY B 1 99 ? 0.019 25.244 60.778 1.00 24.71 77 GLY B N 1
ATOM 3645 C CA . GLY B 1 99 ? -0.568 25.554 62.081 1.00 25.19 77 GLY B CA 1
ATOM 3646 C C . GLY B 1 99 ? 0.313 25.295 63.292 1.00 23.58 77 GLY B C 1
ATOM 3647 O O . GLY B 1 99 ? -0.133 25.417 64.420 1.00 25.61 77 GLY B O 1
ATOM 3648 N N . ILE B 1 100 ? 1.566 24.909 63.094 1.00 21.99 78 ILE B N 1
ATOM 3649 C CA . ILE B 1 100 ? 2.489 24.673 64.224 1.00 21.23 78 ILE B CA 1
ATOM 3650 C C . ILE B 1 100 ? 2.956 26.030 64.779 1.00 23.25 78 ILE B C 1
ATOM 3651 O O . ILE B 1 100 ? 3.520 26.858 64.062 1.00 21.57 78 ILE B O 1
ATOM 3656 N N . THR B 1 101 ? 2.685 26.250 66.057 1.00 23.59 79 THR B N 1
ATOM 3657 C CA . THR B 1 101 ? 3.060 27.469 66.778 1.00 25.45 79 THR B CA 1
ATOM 3658 C C . THR B 1 101 ? 4.142 27.201 67.814 1.00 26.50 79 THR B C 1
ATOM 3659 O O . THR B 1 101 ? 4.581 28.110 68.493 1.00 27.73 79 THR B O 1
ATOM 3663 N N . ALA B 1 102 ? 4.600 25.961 67.927 1.00 25.87 80 ALA B N 1
ATOM 3664 C CA . ALA B 1 102 ? 5.732 25.630 68.785 1.00 24.27 80 ALA B CA 1
ATOM 3665 C C . ALA B 1 102 ? 7.027 26.290 68.311 1.00 22.81 80 ALA B C 1
ATOM 3666 O O . ALA B 1 102 ? 7.157 26.685 67.157 1.00 21.07 80 ALA B O 1
ATOM 3668 N N . LYS B 1 103 ? 8.005 26.317 69.197 1.00 21.64 81 LYS B N 1
ATOM 3669 C CA . LYS B 1 103 ? 9.356 26.713 68.819 1.00 22.98 81 LYS B CA 1
ATOM 3670 C C . LYS B 1 103 ? 9.916 25.687 67.845 1.00 19.96 81 LYS B C 1
ATOM 3671 O O . LYS B 1 103 ? 9.590 24.493 67.921 1.00 21.66 81 LYS B O 1
ATOM 3677 N N . ILE B 1 104 ? 10.646 26.175 66.865 1.00 19.64 82 ILE B N 1
ATOM 3678 C CA . ILE B 1 104 ? 11.284 25.319 65.853 1.00 19.79 82 ILE B CA 1
ATOM 3679 C C . ILE B 1 104 ? 12.739 25.765 65.678 1.00 21.12 82 ILE B C 1
ATOM 3680 O O . ILE B 1 104 ? 12.995 26.935 65.439 1.00 22.59 82 ILE B O 1
ATOM 3685 N N . LEU B 1 105 ? 13.653 24.806 65.702 1.00 19.83 83 LEU B N 1
ATOM 3686 C CA . LEU B 1 105 ? 15.066 25.021 65.400 1.00 20.17 83 LEU B CA 1
ATOM 3687 C C . LEU B 1 105 ? 15.394 24.329 64.084 1.00 19.02 83 LEU B C 1
ATOM 3688 O O . LEU B 1 105 ? 15.127 23.149 63.919 1.00 17.54 83 LEU B O 1
ATOM 3693 N N . VAL B 1 106 ? 16.013 25.080 63.177 1.00 18.98 84 VAL B N 1
ATOM 3694 C CA . VAL B 1 106 ? 16.613 24.540 61.949 1.00 18.98 84 VAL B CA 1
ATOM 3695 C C . VAL B 1 106 ? 18.032 24.112 62.309 1.00 18.98 84 VAL B C 1
ATOM 3696 O O . VAL B 1 106 ? 18.858 24.930 62.751 1.00 18.87 84 VAL B O 1
ATOM 3700 N N . LEU B 1 107 ? 18.292 22.827 62.121 1.00 19.83 85 LEU B N 1
ATOM 3701 C CA . LEU B 1 107 ? 19.600 22.195 62.463 1.00 20.58 85 LEU B CA 1
ATOM 3702 C C . LEU B 1 107 ? 20.694 22.393 61.419 1.00 23.30 85 LEU B C 1
ATOM 3703 O O . LEU B 1 107 ? 21.871 22.328 61.754 1.00 21.95 85 LEU B O 1
ATOM 3708 N N . GLY B 1 108 ? 20.302 22.580 60.158 1.00 22.41 86 GLY B N 1
ATOM 3709 C CA . GLY B 1 108 ? 21.246 22.882 59.075 1.00 23.39 86 GLY B CA 1
ATOM 3710 C C . GLY B 1 108 ? 21.598 24.364 59.038 1.00 22.79 86 GLY B C 1
ATOM 3711 O O . GLY B 1 108 ? 21.076 25.162 59.811 1.00 23.29 86 GLY B O 1
ATOM 3712 N N . VAL B 1 109 ? 22.470 24.725 58.128 1.00 22.15 87 VAL B N 1
ATOM 3713 C CA . VAL B 1 109 ? 22.983 26.078 57.989 1.00 24.64 87 VAL B CA 1
ATOM 3714 C C . VAL B 1 109 ? 22.148 26.808 56.938 1.00 27.35 87 VAL B C 1
ATOM 3715 O O . VAL B 1 109 ? 22.160 26.417 55.773 1.00 27.17 87 VAL B O 1
ATOM 3719 N N . LEU B 1 110 ? 21.430 27.847 57.348 1.00 22.69 88 LEU B N 1
ATOM 3720 C CA . LEU B 1 110 ? 20.622 28.643 56.447 1.00 22.66 88 LEU B CA 1
ATOM 3721 C C . LEU B 1 110 ? 21.516 29.530 55.598 1.00 25.38 88 LEU B C 1
ATOM 3722 O O . LEU B 1 110 ? 22.409 30.167 56.110 1.00 27.41 88 LEU B O 1
ATOM 3727 N N . PRO B 1 111 ? 21.291 29.577 54.271 1.00 27.15 89 PRO B N 1
ATOM 3728 C CA . PRO B 1 111 ? 21.995 30.645 53.519 1.00 26.94 89 PRO B CA 1
ATOM 3729 C C . PRO B 1 111 ? 21.734 32.049 54.109 1.00 27.27 89 PRO B C 1
ATOM 3730 O O . PRO B 1 111 ? 20.577 32.405 54.390 1.00 23.02 89 PRO B O 1
ATOM 3734 N N . ALA B 1 112 ? 22.792 32.830 54.272 1.00 27.30 90 ALA B N 1
ATOM 3735 C CA . ALA B 1 112 ? 22.710 34.109 54.954 1.00 30.74 90 ALA B CA 1
ATOM 3736 C C . ALA B 1 112 ? 21.730 35.070 54.278 1.00 31.83 90 ALA B C 1
ATOM 3737 O O . ALA B 1 112 ? 21.056 35.853 54.969 1.00 28.38 90 ALA B O 1
ATOM 3739 N N . LYS B 1 113 ? 21.613 34.997 52.949 1.00 33.02 91 LYS B N 1
ATOM 3740 C CA . LYS B 1 113 ? 20.679 35.859 52.230 1.00 35.63 91 LYS B CA 1
ATOM 3741 C C . LYS B 1 113 ? 19.220 35.658 52.621 1.00 33.00 91 LYS B C 1
ATOM 3742 O O . LYS B 1 113 ? 18.408 36.538 52.371 1.00 33.24 91 LYS B O 1
ATOM 3748 N N . ASP B 1 114 ? 18.881 34.507 53.206 1.00 28.80 92 ASP B N 1
ATOM 3749 C CA . ASP B 1 114 ? 17.495 34.155 53.571 1.00 27.71 92 ASP B CA 1
ATOM 3750 C C . ASP B 1 114 ? 17.143 34.455 55.028 1.00 25.64 92 ASP B C 1
ATOM 3751 O O . ASP B 1 114 ? 16.076 34.083 55.510 1.00 24.90 92 ASP B O 1
ATOM 3756 N N . ILE B 1 115 ? 18.031 35.146 55.727 1.00 26.91 93 ILE B N 1
ATOM 3757 C CA . ILE B 1 115 ? 17.869 35.395 57.172 1.00 25.81 93 ILE B CA 1
ATOM 3758 C C . ILE B 1 115 ? 16.548 36.060 57.545 1.00 22.83 93 ILE B C 1
ATOM 3759 O O . ILE B 1 115 ? 15.949 35.680 58.518 1.00 21.65 93 ILE B O 1
ATOM 3764 N N . ASP B 1 116 ? 16.090 37.031 56.757 1.00 23.69 94 ASP B N 1
ATOM 3765 C CA . ASP B 1 116 ? 14.829 37.742 57.054 1.00 27.15 94 ASP B CA 1
ATOM 3766 C C . ASP B 1 116 ? 13.611 36.778 57.102 1.00 27.02 94 ASP B C 1
ATOM 3767 O O . ASP B 1 116 ? 12.679 37.036 57.856 1.00 24.81 94 ASP B O 1
ATOM 3772 N N . LYS B 1 117 ? 13.623 35.698 56.300 1.00 25.35 95 LYS B N 1
ATOM 3773 C CA . LYS B 1 117 ? 12.523 34.727 56.301 1.00 26.68 95 LYS B CA 1
ATOM 3774 C C . LYS B 1 117 ? 12.466 33.935 57.587 1.00 25.15 95 LYS B C 1
ATOM 3775 O O . LYS B 1 117 ? 11.380 33.671 58.090 1.00 26.21 95 LYS B O 1
ATOM 3781 N N . ALA B 1 118 ? 13.614 33.596 58.143 1.00 24.12 96 ALA B N 1
ATOM 3782 C CA . ALA B 1 118 ? 13.652 32.931 59.439 1.00 23.81 96 ALA B CA 1
ATOM 3783 C C . ALA B 1 118 ? 13.100 33.851 60.525 1.00 24.41 96 ALA B C 1
ATOM 3784 O O . ALA B 1 118 ? 12.300 33.425 61.378 1.00 24.60 96 ALA B O 1
ATOM 3786 N N . ILE B 1 119 ? 13.485 35.116 60.471 1.00 23.69 97 ILE B N 1
ATOM 3787 C CA . ILE B 1 119 ? 12.991 36.104 61.445 1.00 24.86 97 ILE B CA 1
ATOM 3788 C C . ILE B 1 119 ? 11.493 36.234 61.306 1.00 26.69 97 ILE B C 1
ATOM 3789 O O . ILE B 1 119 ? 10.765 36.193 62.304 1.00 25.19 97 ILE B O 1
ATOM 3794 N N . GLN B 1 120 ? 11.018 36.416 60.075 1.00 24.96 98 GLN B N 1
ATOM 3795 C CA . GLN B 1 120 ? 9.602 36.601 59.829 1.00 26.18 98 GLN B CA 1
ATOM 3796 C C . GLN B 1 120 ? 8.771 35.457 60.380 1.00 26.27 98 GLN B C 1
ATOM 3797 O O . GLN B 1 120 ? 7.723 35.674 60.942 1.00 24.00 98 GLN B O 1
ATOM 3803 N N . HIS B 1 121 ? 9.231 34.227 60.165 1.00 26.45 99 HIS B N 1
ATOM 3804 C CA . HIS B 1 121 ? 8.487 33.026 60.577 1.00 25.41 99 HIS B CA 1
ATOM 3805 C C . HIS B 1 121 ? 8.809 32.544 62.001 1.00 24.56 99 HIS B C 1
ATOM 3806 O O . HIS B 1 121 ? 8.320 31.492 62.405 1.00 25.26 99 HIS B O 1
ATOM 3813 N N . ARG B 1 122 ? 9.598 33.302 62.771 1.00 23.73 100 ARG B N 1
ATOM 3814 C CA . ARG B 1 122 ? 9.842 33.000 64.174 1.00 25.02 100 ARG B CA 1
ATOM 3815 C C . ARG B 1 122 ? 10.486 31.606 64.334 1.00 23.00 100 ARG B C 1
ATOM 3816 O O . ARG B 1 122 ? 10.107 30.798 65.193 1.00 22.65 100 ARG B O 1
ATOM 3824 N N . VAL B 1 123 ? 11.473 31.365 63.501 1.00 21.43 101 VAL B N 1
ATOM 3825 C CA . VAL B 1 123 ? 12.201 30.103 63.481 1.00 21.09 101 VAL B CA 1
ATOM 3826 C C . VAL B 1 123 ? 13.607 30.319 64.009 1.00 20.57 101 VAL B C 1
ATOM 3827 O O . VAL B 1 123 ? 14.314 31.242 63.547 1.00 23.40 101 VAL B O 1
ATOM 3831 N N . ALA B 1 124 ? 14.034 29.481 64.951 1.00 19.29 102 ALA B N 1
ATOM 3832 C CA . ALA B 1 124 ? 15.384 29.577 65.485 1.00 19.97 102 ALA B CA 1
ATOM 3833 C C . ALA B 1 124 ? 16.363 28.914 64.500 1.00 20.49 102 ALA B C 1
ATOM 3834 O O . ALA B 1 124 ? 16.004 27.943 63.836 1.00 19.80 102 ALA B O 1
ATOM 3836 N N . LEU B 1 125 ? 17.565 29.471 64.417 1.00 19.75 103 LEU B N 1
ATOM 3837 C CA . LEU B 1 125 ? 18.612 29.007 63.522 1.00 20.12 103 LEU B CA 1
ATOM 3838 C C . LEU B 1 125 ? 19.858 28.539 64.270 1.00 20.31 103 LEU B C 1
ATOM 3839 O O . LEU B 1 125 ? 20.204 29.004 65.369 1.00 20.17 103 LEU B O 1
ATOM 3844 N N . THR B 1 126 ? 20.537 27.615 63.625 1.00 20.49 104 THR B N 1
ATOM 3845 C CA . THR B 1 126 ? 21.833 27.104 64.033 1.00 19.58 104 THR B CA 1
ATOM 3846 C C . THR B 1 126 ? 22.956 28.033 63.562 1.00 19.88 104 THR B C 1
ATOM 3847 O O . THR B 1 126 ? 23.025 28.406 62.395 1.00 20.23 104 THR B O 1
ATOM 3851 N N . VAL B 1 127 ? 23.840 28.393 64.487 1.00 18.61 105 VAL B N 1
ATOM 3852 C CA . VAL B 1 127 ? 25.080 29.126 64.180 1.00 19.17 105 VAL B CA 1
ATOM 3853 C C . VAL B 1 127 ? 26.248 28.151 64.083 1.00 20.49 105 VAL B C 1
ATOM 3854 O O . VAL B 1 127 ? 26.651 27.597 65.098 1.00 20.31 105 VAL B O 1
ATOM 3858 N N . PRO B 1 128 ? 26.823 27.961 62.872 1.00 19.82 106 PRO B N 1
ATOM 3859 C CA . PRO B 1 128 ? 27.895 26.994 62.724 1.00 22.30 106 PRO B CA 1
ATOM 3860 C C . PRO B 1 128 ? 29.296 27.539 62.877 1.00 24.35 106 PRO B C 1
ATOM 3861 O O . PRO B 1 128 ? 30.242 26.746 62.999 1.00 24.73 106 PRO B O 1
ATOM 3865 N N . SER B 1 129 ? 29.439 28.866 62.805 1.00 24.69 107 SER B N 1
ATOM 3866 C CA . SER B 1 129 ? 30.722 29.497 62.737 1.00 25.70 107 SER B CA 1
ATOM 3867 C C . SER B 1 129 ? 30.543 30.976 62.995 1.00 25.59 107 SER B C 1
ATOM 3868 O O . SER B 1 129 ? 29.449 31.502 62.836 1.00 25.33 107 SER B O 1
ATOM 3871 N N . LYS B 1 130 ? 31.638 31.643 63.352 1.00 26.14 108 LYS B N 1
ATOM 3872 C CA . LYS B 1 130 ? 31.626 33.084 63.537 1.00 28.37 108 LYS B CA 1
ATOM 3873 C C . LYS B 1 130 ? 31.356 33.809 62.197 1.00 29.69 108 LYS B C 1
ATOM 3874 O O . LYS B 1 130 ? 30.591 34.792 62.160 1.00 28.28 108 LYS B O 1
ATOM 3880 N N . GLN B 1 131 ? 31.944 33.306 61.115 1.00 29.32 109 GLN B N 1
ATOM 3881 C CA . GLN B 1 131 ? 31.777 33.968 59.812 1.00 31.78 109 GLN B CA 1
ATOM 3882 C C . GLN B 1 131 ? 30.332 33.924 59.329 1.00 28.24 109 GLN B C 1
ATOM 3883 O O . GLN B 1 131 ? 29.832 34.910 58.788 1.00 29.03 109 GLN B O 1
ATOM 3889 N N . TRP B 1 132 ? 29.657 32.797 59.531 1.00 26.15 110 TRP B N 1
ATOM 3890 C CA . TRP B 1 132 ? 28.237 32.698 59.196 1.00 25.31 110 TRP B CA 1
ATOM 3891 C C . TRP B 1 132 ? 27.460 33.792 59.945 1.00 25.02 110 TRP B C 1
ATOM 3892 O O . TRP B 1 132 ? 26.639 34.482 59.361 1.00 24.51 110 TRP B O 1
ATOM 3903 N N . LEU B 1 133 ? 27.692 33.934 61.234 1.00 24.00 111 LEU B N 1
ATOM 3904 C CA . LEU B 1 133 ? 26.964 34.950 62.004 1.00 24.29 111 LEU B CA 1
ATOM 3905 C C . LEU B 1 133 ? 27.199 36.375 61.501 1.00 24.90 111 LEU B C 1
ATOM 3906 O O . LEU B 1 133 ? 26.262 37.177 61.408 1.00 26.57 111 LEU B O 1
ATOM 3911 N N . LYS B 1 134 ? 28.425 36.688 61.172 1.00 26.18 112 LYS B N 1
ATOM 3912 C CA . LYS B 1 134 ? 28.737 38.004 60.613 1.00 32.11 112 LYS B CA 1
ATOM 3913 C C . LYS B 1 134 ? 28.023 38.241 59.273 1.00 31.81 112 LYS B C 1
ATOM 3914 O O . LYS B 1 134 ? 27.495 39.328 59.046 1.00 31.04 112 LYS B O 1
ATOM 3920 N N . GLU B 1 135 ? 27.989 37.228 58.415 1.00 30.93 113 GLU B N 1
ATOM 3921 C CA . GLU B 1 135 ? 27.239 37.319 57.166 1.00 34.00 113 GLU B CA 1
ATOM 3922 C C . GLU B 1 135 ? 25.744 37.450 57.400 1.00 31.05 113 GLU B C 1
ATOM 3923 O O . GLU B 1 135 ? 25.066 38.200 56.689 1.00 30.32 113 GLU B O 1
ATOM 3929 N N . ALA B 1 136 ? 25.212 36.715 58.358 1.00 27.81 114 ALA B N 1
ATOM 3930 C CA . ALA B 1 136 ? 23.781 36.787 58.667 1.00 27.69 114 ALA B CA 1
ATOM 3931 C C . ALA B 1 136 ? 23.402 38.196 59.082 1.00 28.73 114 ALA B C 1
ATOM 3932 O O . ALA B 1 136 ? 22.402 38.720 58.595 1.00 30.77 114 ALA B O 1
ATOM 3934 N N . ILE B 1 137 ? 24.226 38.800 59.940 1.00 28.36 115 ILE B N 1
ATOM 3935 C CA . ILE B 1 137 ? 24.015 40.155 60.426 1.00 30.87 115 ILE B CA 1
ATOM 3936 C C . ILE B 1 137 ? 23.995 41.135 59.276 1.00 33.68 115 ILE B C 1
ATOM 3937 O O . ILE B 1 137 ? 23.117 41.972 59.240 1.00 34.62 115 ILE B O 1
ATOM 3942 N N . LYS B 1 138 ? 24.938 41.027 58.340 1.00 33.86 116 LYS B N 1
ATOM 3943 C CA . LYS B 1 138 ? 24.945 41.918 57.174 1.00 38.02 116 LYS B CA 1
ATOM 3944 C C . LYS B 1 138 ? 23.685 41.798 56.316 1.00 34.72 116 LYS B C 1
ATOM 3945 O O . LYS B 1 138 ? 23.364 42.702 55.605 1.00 34.39 116 LYS B O 1
ATOM 3951 N N . ASN B 1 139 ? 23.022 40.657 56.336 1.00 32.01 117 ASN B N 1
ATOM 3952 C CA . ASN B 1 139 ? 21.829 40.451 55.499 1.00 35.62 117 ASN B CA 1
ATOM 3953 C C . ASN B 1 139 ? 20.487 40.773 56.160 1.00 34.90 117 ASN B C 1
ATOM 3954 O O . ASN B 1 139 ? 19.475 40.670 55.519 1.00 34.64 117 ASN B O 1
ATOM 3959 N N . ILE B 1 140 ? 20.489 41.164 57.426 1.00 33.65 118 ILE B N 1
ATOM 3960 C CA . ILE B 1 140 ? 19.262 41.579 58.105 1.00 33.52 118 ILE B CA 1
ATOM 3961 C C . ILE B 1 140 ? 18.887 42.969 57.625 1.00 34.20 118 ILE B C 1
ATOM 3962 O O . ILE B 1 140 ? 19.597 43.913 57.894 1.00 35.65 118 ILE B O 1
ATOM 3967 N N . SER B 1 141 ? 17.777 43.085 56.901 1.00 35.51 119 SER B N 1
ATOM 3968 C CA . SER B 1 141 ? 17.443 44.326 56.196 1.00 41.72 119 SER B CA 1
ATOM 3969 C C . SER B 1 141 ? 16.841 45.408 57.099 1.00 45.48 119 SER B C 1
ATOM 3970 O O . SER B 1 141 ? 16.908 46.578 56.749 1.00 48.21 119 SER B O 1
ATOM 3973 N N . GLY B 1 142 ? 16.241 45.014 58.229 1.00 45.49 120 GLY B N 1
ATOM 3974 C CA . GLY B 1 142 ? 15.394 45.937 59.010 1.00 52.28 120 GLY B CA 1
ATOM 3975 C C . GLY B 1 142 ? 13.893 45.873 58.717 1.00 52.16 120 GLY B C 1
ATOM 3976 O O . GLY B 1 142 ? 13.109 46.458 59.443 1.00 54.09 120 GLY B O 1
ATOM 3977 N N . GLU B 1 143 ? 13.496 45.141 57.678 1.00 53.84 121 GLU B N 1
ATOM 3978 C CA . GLU B 1 143 ? 12.071 44.960 57.336 1.00 57.72 121 GLU B CA 1
ATOM 3979 C C . GLU B 1 143 ? 11.402 43.996 58.332 1.00 53.41 121 GLU B C 1
ATOM 3980 O O . GLU B 1 143 ? 10.208 44.095 58.585 1.00 51.56 121 GLU B O 1
ATOM 3986 N N . GLN B 1 144 ? 12.180 43.046 58.858 1.00 44.18 122 GLN B N 1
ATOM 3987 C CA . GLN B 1 144 ? 11.717 42.106 59.876 1.00 42.35 122 GLN B CA 1
ATOM 3988 C C . GLN B 1 144 ? 12.444 42.481 61.157 1.00 43.94 122 GLN B C 1
ATOM 3989 O O . GLN B 1 144 ? 13.658 42.306 61.239 1.00 41.42 122 GLN B O 1
ATOM 3995 N N . GLU B 1 145 ? 11.700 43.027 62.122 1.00 46.36 123 GLU B N 1
ATOM 3996 C CA . GLU B 1 145 ? 12.251 43.629 63.352 1.00 51.01 123 GLU B CA 1
ATOM 3997 C C . GLU B 1 145 ? 12.198 42.735 64.608 1.00 46.60 123 GLU B C 1
ATOM 3998 O O . GLU B 1 145 ? 12.707 43.122 65.659 1.00 50.75 123 GLU B O 1
ATOM 4004 N N . LYS B 1 146 ? 11.569 41.569 64.494 1.00 42.05 124 LYS B N 1
ATOM 4005 C CA . LYS B 1 146 ? 11.449 40.639 65.604 1.00 41.14 124 LYS B CA 1
ATOM 4006 C C . LYS B 1 146 ? 12.797 39.998 65.933 1.00 36.17 124 LYS B C 1
ATOM 4007 O O . LYS B 1 146 ? 13.740 40.034 65.135 1.00 32.23 124 LYS B O 1
ATOM 4013 N N . LYS B 1 147 ? 12.867 39.382 67.101 1.00 35.56 125 LYS B N 1
ATOM 4014 C CA . LYS B 1 147 ? 14.115 38.759 67.550 1.00 34.93 125 LYS B CA 1
ATOM 4015 C C . LYS B 1 147 ? 14.503 37.599 66.668 1.00 31.55 125 LYS B C 1
ATOM 4016 O O . LYS B 1 147 ? 13.648 36.887 66.154 1.00 30.21 125 LYS B O 1
ATOM 4022 N N . LEU B 1 148 ? 15.805 37.424 66.461 1.00 27.58 126 LEU B N 1
ATOM 4023 C CA . LEU B 1 148 ? 16.339 36.254 65.796 1.00 25.23 126 LEU B CA 1
ATOM 4024 C C . LEU B 1 148 ? 16.902 35.328 66.882 1.00 25.28 126 LEU B C 1
ATOM 4025 O O . LEU B 1 148 ? 17.842 35.699 67.601 1.00 23.82 126 LEU B O 1
ATOM 4030 N N . TRP B 1 149 ? 16.309 34.150 67.008 1.00 24.32 127 TRP B N 1
ATOM 4031 C CA . TRP B 1 149 ? 16.694 33.189 68.021 1.00 24.08 127 TRP B CA 1
ATOM 4032 C C . TRP B 1 149 ? 17.778 32.268 67.453 1.00 21.87 127 TRP B C 1
ATOM 4033 O O . TRP B 1 149 ? 17.610 31.728 66.361 1.00 21.14 127 TRP B O 1
ATOM 4044 N N . LEU B 1 150 ? 18.876 32.125 68.191 1.00 20.25 128 LEU B N 1
ATOM 4045 C CA . LEU B 1 150 ? 20.065 31.424 67.745 1.00 20.13 128 LEU B CA 1
ATOM 4046 C C . LEU B 1 150 ? 20.478 30.333 68.712 1.00 20.32 128 LEU B C 1
ATOM 4047 O O . LEU B 1 150 ? 20.509 30.550 69.934 1.00 19.52 128 LEU B O 1
ATOM 4052 N N . HIS B 1 151 ? 20.797 29.158 68.168 1.00 19.60 129 HIS B N 1
ATOM 4053 C CA . HIS B 1 151 ? 21.417 28.067 68.918 1.00 19.70 129 HIS B CA 1
ATOM 4054 C C . HIS B 1 151 ? 22.787 27.816 68.303 1.00 20.22 129 HIS B C 1
ATOM 4055 O O . HIS B 1 151 ? 22.902 27.576 67.095 1.00 20.76 129 HIS B O 1
ATOM 4062 N N . ILE B 1 152 ? 23.820 27.913 69.123 1.00 19.69 130 ILE B N 1
ATOM 4063 C CA . ILE B 1 152 ? 25.190 27.787 68.651 1.00 20.93 130 ILE B CA 1
ATOM 4064 C C . ILE B 1 152 ? 25.557 26.308 68.618 1.00 20.97 130 ILE B C 1
ATOM 4065 O O . ILE B 1 152 ? 25.385 25.622 69.615 1.00 20.28 130 ILE B O 1
ATOM 4070 N N . LYS B 1 153 ? 26.069 25.836 67.479 1.00 18.61 131 LYS B N 1
ATOM 4071 C CA . LYS B 1 153 ? 26.438 24.447 67.345 1.00 20.42 131 LYS B CA 1
ATOM 4072 C C . LYS B 1 153 ? 27.922 24.269 67.586 1.00 18.77 131 LYS B C 1
ATOM 4073 O O . LYS B 1 153 ? 28.754 24.892 66.903 1.00 20.54 131 LYS B O 1
ATOM 4079 N N . LEU B 1 154 ? 28.250 23.385 68.525 1.00 19.23 132 LEU B N 1
ATOM 4080 C CA . LEU B 1 154 ? 29.623 22.963 68.811 1.00 19.11 132 LEU B CA 1
ATOM 4081 C C . LEU B 1 154 ? 29.922 21.599 68.192 1.00 20.95 132 LEU B C 1
ATOM 4082 O O . LEU B 1 154 ? 29.103 20.660 68.268 1.00 21.78 132 LEU B O 1
ATOM 4087 N N . ASP B 1 155 ? 31.115 21.471 67.617 1.00 21.66 133 ASP B N 1
ATOM 4088 C CA . ASP B 1 155 ? 31.621 20.214 67.116 1.00 22.93 133 ASP B CA 1
ATOM 4089 C C . ASP B 1 155 ? 32.541 19.683 68.221 1.00 24.16 133 ASP B C 1
ATOM 4090 O O . ASP B 1 155 ? 33.603 20.255 68.513 1.00 22.64 133 ASP B O 1
ATOM 4095 N N . THR B 1 156 ? 32.092 18.587 68.831 1.00 22.74 134 THR B N 1
ATOM 4096 C CA . THR B 1 156 ? 32.825 17.871 69.835 1.00 24.40 134 THR B CA 1
ATOM 4097 C C . THR B 1 156 ? 33.320 16.508 69.341 1.00 25.60 134 THR B C 1
ATOM 4098 O O . THR B 1 156 ? 33.761 15.712 70.142 1.00 25.75 134 THR B O 1
ATOM 4102 N N . GLY B 1 157 ? 33.251 16.242 68.033 1.00 24.35 135 GLY B N 1
ATOM 4103 C CA . GLY B 1 157 ? 33.730 14.959 67.458 1.00 25.27 135 GLY B CA 1
ATOM 4104 C C . GLY B 1 157 ? 32.994 14.447 66.230 1.00 26.15 135 GLY B C 1
ATOM 4105 O O . GLY B 1 157 ? 33.502 13.590 65.508 1.00 28.47 135 GLY B O 1
ATOM 4106 N N . MET B 1 158 ? 31.773 14.940 65.982 1.00 25.78 136 MET B N 1
ATOM 4107 C CA . MET B 1 158 ? 31.036 14.557 64.760 1.00 28.68 136 MET B CA 1
ATOM 4108 C C . MET B 1 158 ? 31.784 14.967 63.469 1.00 30.83 136 MET B C 1
ATOM 4109 O O . MET B 1 158 ? 31.706 14.290 62.431 1.00 32.43 136 MET B O 1
ATOM 4114 N N . GLY B 1 159 ? 32.513 16.075 63.549 1.00 29.43 137 GLY B N 1
ATOM 4115 C CA . GLY B 1 159 ? 33.357 16.526 62.468 1.00 30.58 137 GLY B CA 1
ATOM 4116 C C . GLY B 1 159 ? 32.593 17.061 61.251 1.00 34.74 137 GLY B C 1
ATOM 4117 O O . GLY B 1 159 ? 33.094 17.008 60.132 1.00 35.59 137 GLY B O 1
ATOM 4118 N N . ARG B 1 160 ? 31.375 17.553 61.453 1.00 31.29 138 ARG B N 1
ATOM 4119 C CA . ARG B 1 160 ? 30.672 18.242 60.355 1.00 34.61 138 ARG B CA 1
ATOM 4120 C C . ARG B 1 160 ? 30.865 19.746 60.616 1.00 33.99 138 ARG B C 1
ATOM 4121 O O . ARG B 1 160 ? 31.937 20.158 61.083 1.00 31.17 138 ARG B O 1
ATOM 4129 N N . LEU B 1 161 ? 29.885 20.587 60.342 1.00 35.06 139 LEU B N 1
ATOM 4130 C CA . LEU B 1 161 ? 30.035 21.985 60.754 1.00 43.40 139 LEU B CA 1
ATOM 4131 C C . LEU B 1 161 ? 29.823 22.109 62.271 1.00 39.29 139 LEU B C 1
ATOM 4132 O O . LEU B 1 161 ? 29.138 21.296 62.930 1.00 45.38 139 LEU B O 1
ATOM 4137 N N . GLY B 1 162 ? 30.498 23.104 62.808 1.00 30.73 140 GLY B N 1
ATOM 4138 C CA . GLY B 1 162 ? 30.311 23.478 64.183 1.00 28.19 140 GLY B CA 1
ATOM 4139 C C . GLY B 1 162 ? 31.616 24.046 64.686 1.00 25.27 140 GLY B C 1
ATOM 4140 O O . GLY B 1 162 ? 32.709 23.721 64.164 1.00 24.62 140 GLY B O 1
ATOM 4141 N N . ILE B 1 163 ? 31.489 24.797 65.763 1.00 22.44 141 ILE B N 1
ATOM 4142 C CA . ILE B 1 163 ? 32.601 25.474 66.371 1.00 22.47 141 ILE B CA 1
ATOM 4143 C C . ILE B 1 163 ? 33.358 24.454 67.248 1.00 22.79 141 ILE B C 1
ATOM 4144 O O . ILE B 1 163 ? 32.743 23.789 68.086 1.00 22.48 141 ILE B O 1
ATOM 4149 N N . LYS B 1 164 ? 34.655 24.363 67.063 1.00 21.81 142 LYS B N 1
ATOM 4150 C CA . LYS B 1 164 ? 35.469 23.425 67.784 1.00 27.02 142 LYS B CA 1
ATOM 4151 C C . LYS B 1 164 ? 36.218 24.002 68.961 1.00 27.12 142 LYS B C 1
ATOM 4152 O O . LYS B 1 164 ? 36.614 23.256 69.856 1.00 28.65 142 LYS B O 1
ATOM 4158 N N . ASP B 1 165 ? 36.471 25.300 68.926 1.00 25.79 143 ASP B N 1
ATOM 4159 C CA . ASP B 1 165 ? 37.291 25.917 69.965 1.00 26.74 143 ASP B CA 1
ATOM 4160 C C . ASP B 1 165 ? 36.498 26.878 70.833 1.00 25.35 143 ASP B C 1
ATOM 4161 O O . ASP B 1 165 ? 35.574 27.590 70.373 1.00 23.22 143 ASP B O 1
ATOM 4166 N N . THR B 1 166 ? 36.851 26.895 72.107 1.00 24.43 144 THR B N 1
ATOM 4167 C CA . THR B 1 166 ? 36.160 27.691 73.091 1.00 24.79 144 THR B CA 1
ATOM 4168 C C . THR B 1 166 ? 36.205 29.187 72.823 1.00 24.45 144 THR B C 1
ATOM 4169 O O . THR B 1 166 ? 35.190 29.856 73.012 1.00 23.25 144 THR B O 1
ATOM 4173 N N . ASN B 1 167 ? 37.340 29.721 72.374 1.00 24.35 145 ASN B N 1
ATOM 4174 C CA . ASN B 1 167 ? 37.437 31.146 72.073 1.00 25.17 145 ASN B CA 1
ATOM 4175 C C . ASN B 1 167 ? 36.451 31.589 71.021 1.00 24.87 145 ASN B C 1
ATOM 4176 O O . ASN B 1 167 ? 35.824 32.633 71.171 1.00 24.46 145 ASN B O 1
ATOM 4181 N N . THR B 1 168 ? 36.298 30.800 69.956 1.00 23.99 146 THR B N 1
ATOM 4182 C CA . THR B 1 168 ? 35.304 31.107 68.934 1.00 22.70 146 THR B CA 1
ATOM 4183 C C . THR B 1 168 ? 33.875 31.118 69.529 1.00 22.26 146 THR B C 1
ATOM 4184 O O . THR B 1 168 ? 33.075 32.004 69.227 1.00 20.88 146 THR B O 1
ATOM 4188 N N . TYR B 1 169 ? 33.562 30.136 70.366 1.00 22.11 147 TYR B N 1
ATOM 4189 C CA . TYR B 1 169 ? 32.282 30.066 71.023 1.00 20.92 147 TYR B CA 1
ATOM 4190 C C . TYR B 1 169 ? 32.013 31.364 71.829 1.00 22.82 147 TYR B C 1
ATOM 4191 O O . TYR B 1 169 ? 30.957 31.995 71.702 1.00 21.46 147 TYR B O 1
ATOM 4200 N N . GLN B 1 170 ? 33.010 31.761 72.624 1.00 23.52 148 GLN B N 1
ATOM 4201 C CA . GLN B 1 170 ? 32.906 32.994 73.418 1.00 25.78 148 GLN B CA 1
ATOM 4202 C C . GLN B 1 170 ? 32.726 34.220 72.526 1.00 25.83 148 GLN B C 1
ATOM 4203 O O . GLN B 1 170 ? 31.917 35.086 72.825 1.00 26.30 148 GLN B O 1
ATOM 4209 N N . GLU B 1 171 ? 33.455 34.284 71.416 1.00 25.39 149 GLU B N 1
ATOM 4210 C CA . GLU B 1 171 ? 33.342 35.447 70.521 1.00 27.39 149 GLU B CA 1
ATOM 4211 C C . GLU B 1 171 ? 31.973 35.549 69.897 1.00 25.23 149 GLU B C 1
ATOM 4212 O O . GLU B 1 171 ? 31.427 36.653 69.744 1.00 24.13 149 GLU B O 1
ATOM 4218 N N . VAL B 1 172 ? 31.403 34.413 69.531 1.00 24.84 150 VAL B N 1
ATOM 4219 C CA . VAL B 1 172 ? 30.074 34.396 68.926 1.00 24.64 150 VAL B CA 1
ATOM 4220 C C . VAL B 1 172 ? 29.056 34.907 69.931 1.00 24.09 150 VAL B C 1
ATOM 4221 O O . VAL B 1 172 ? 28.212 35.725 69.602 1.00 22.91 150 VAL B O 1
ATOM 4225 N N . ILE B 1 173 ? 29.150 34.444 71.162 1.00 23.56 151 ILE B N 1
ATOM 4226 C CA . ILE B 1 173 ? 28.257 34.947 72.218 1.00 24.19 151 ILE B CA 1
ATOM 4227 C C . ILE B 1 173 ? 28.446 36.465 72.392 1.00 25.57 151 ILE B C 1
ATOM 4228 O O . ILE B 1 173 ? 27.466 37.216 72.472 1.00 24.88 151 ILE B O 1
ATOM 4233 N N . GLU B 1 174 ? 29.701 36.924 72.400 1.00 26.08 152 GLU B N 1
ATOM 4234 C CA . GLU B 1 174 ? 29.952 38.352 72.573 1.00 29.88 152 GLU B CA 1
ATOM 4235 C C . GLU B 1 174 ? 29.384 39.168 71.408 1.00 27.90 152 GLU B C 1
ATOM 4236 O O . GLU B 1 174 ? 28.941 40.305 71.615 1.00 25.97 152 GLU B O 1
ATOM 4242 N N . ILE B 1 175 ? 29.415 38.624 70.190 1.00 25.74 153 ILE B N 1
ATOM 4243 C CA . ILE B 1 175 ? 28.796 39.306 69.061 1.00 25.54 153 ILE B CA 1
ATOM 4244 C C . ILE B 1 175 ? 27.289 39.378 69.248 1.00 24.46 153 ILE B C 1
ATOM 4245 O O . ILE B 1 175 ? 26.678 40.442 69.037 1.00 25.08 153 ILE B O 1
ATOM 4250 N N . ILE B 1 176 ? 26.680 38.259 69.633 1.00 24.12 154 ILE B N 1
ATOM 4251 C CA . ILE B 1 176 ? 25.239 38.224 69.862 1.00 26.02 154 ILE B CA 1
ATOM 4252 C C . ILE B 1 176 ? 24.851 39.280 70.926 1.00 27.21 154 ILE B C 1
ATOM 4253 O O . ILE B 1 176 ? 23.831 39.965 70.790 1.00 28.16 154 ILE B O 1
ATOM 4258 N N . GLN B 1 177 ? 25.669 39.417 71.967 1.00 29.40 155 GLN B N 1
ATOM 4259 C CA . GLN B 1 177 ? 25.386 40.376 73.038 1.00 31.60 155 GLN B CA 1
ATOM 4260 C C . GLN B 1 177 ? 25.450 41.835 72.627 1.00 31.55 155 GLN B C 1
ATOM 4261 O O . GLN B 1 177 ? 24.902 42.672 73.320 1.00 32.21 155 GLN B O 1
ATOM 4267 N N . GLN B 1 178 ? 26.100 42.145 71.511 1.00 31.52 156 GLN B N 1
ATOM 4268 C CA . GLN B 1 178 ? 26.181 43.520 70.996 1.00 33.06 156 GLN B CA 1
ATOM 4269 C C . GLN B 1 178 ? 25.030 43.922 70.110 1.00 29.54 156 GLN B C 1
ATOM 4270 O O . GLN B 1 178 ? 25.029 45.032 69.661 1.00 29.48 156 GLN B O 1
ATOM 4276 N N . TYR B 1 179 ? 24.105 43.030 69.800 1.00 29.01 157 TYR B N 1
ATOM 4277 C CA . TYR B 1 179 ? 22.954 43.330 68.909 1.00 30.10 157 TYR B CA 1
ATOM 4278 C C . TYR B 1 179 ? 21.673 42.934 69.610 1.00 29.99 157 TYR B C 1
ATOM 4279 O O . TYR B 1 179 ? 21.429 41.721 69.898 1.00 27.07 157 TYR B O 1
ATOM 4288 N N . GLU B 1 180 ? 20.857 43.930 69.909 1.00 30.80 158 GLU B N 1
ATOM 4289 C CA . GLU B 1 180 ? 19.618 43.737 70.640 1.00 33.91 158 GLU B CA 1
ATOM 4290 C C . GLU B 1 180 ? 18.690 42.739 69.927 1.00 32.75 158 GLU B C 1
ATOM 4291 O O . GLU B 1 180 ? 17.993 41.971 70.586 1.00 30.42 158 GLU B O 1
ATOM 4297 N N . GLN B 1 181 ? 18.669 42.759 68.590 1.00 30.38 159 GLN B N 1
ATOM 4298 C CA . GLN B 1 181 ? 17.810 41.832 67.822 1.00 30.40 159 GLN B CA 1
ATOM 4299 C C . GLN B 1 181 ? 18.198 40.332 67.923 1.00 28.53 159 GLN B C 1
ATOM 4300 O O . GLN B 1 181 ? 17.348 39.445 67.771 1.00 29.57 159 GLN B O 1
ATOM 4306 N N . LEU B 1 182 ? 19.455 40.058 68.225 1.00 27.30 160 LEU B N 1
ATOM 4307 C CA A LEU B 1 182 ? 19.981 38.685 68.262 0.70 26.59 160 LEU B CA 1
ATOM 4308 C CA B LEU B 1 182 ? 19.975 38.679 68.265 0.30 25.32 160 LEU B CA 1
ATOM 4309 C C . LEU B 1 182 ? 19.858 38.085 69.672 1.00 26.26 160 LEU B C 1
ATOM 4310 O O . LEU B 1 182 ? 20.237 38.729 70.636 1.00 25.77 160 LEU B O 1
ATOM 4319 N N . VAL B 1 183 ? 19.330 36.872 69.789 1.00 24.61 161 VAL B N 1
ATOM 4320 C CA . VAL B 1 183 ? 19.183 36.209 71.088 1.00 25.33 161 VAL B CA 1
ATOM 4321 C C . VAL B 1 183 ? 19.986 34.911 71.108 1.00 24.50 161 VAL B C 1
ATOM 4322 O O . VAL B 1 183 ? 19.837 34.037 70.225 1.00 21.49 161 VAL B O 1
ATOM 4326 N N . PHE B 1 184 ? 20.780 34.753 72.140 1.00 22.76 162 PHE B N 1
ATOM 4327 C CA . PHE B 1 184 ? 21.510 33.488 72.396 1.00 22.90 162 PHE B CA 1
ATOM 4328 C C . PHE B 1 184 ? 20.547 32.569 73.144 1.00 23.20 162 PHE B C 1
ATOM 4329 O O . PHE B 1 184 ? 20.453 32.610 74.375 1.00 23.51 162 PHE B O 1
ATOM 4337 N N . GLU B 1 185 ? 19.820 31.752 72.394 1.00 21.34 163 GLU B N 1
ATOM 4338 C CA . GLU B 1 185 ? 18.773 30.910 72.956 1.00 22.06 163 GLU B CA 1
ATOM 4339 C C . GLU B 1 185 ? 19.278 29.545 73.412 1.00 20.90 163 GLU B C 1
ATOM 4340 O O . GLU B 1 185 ? 18.793 28.980 74.412 1.00 22.38 163 GLU B O 1
ATOM 4346 N N . GLY B 1 186 ? 20.233 28.998 72.693 1.00 20.70 164 GLY B N 1
ATOM 4347 C CA . GLY B 1 186 ? 20.693 27.657 72.979 1.00 21.00 164 GLY B CA 1
ATOM 4348 C C . GLY B 1 186 ? 22.095 27.366 72.529 1.00 20.14 164 GLY B C 1
ATOM 4349 O O . GLY B 1 186 ? 22.721 28.112 71.780 1.00 20.23 164 GLY B O 1
ATOM 4350 N N . VAL B 1 187 ? 22.605 26.267 73.042 1.00 20.07 165 VAL B N 1
ATOM 4351 C CA . VAL B 1 187 ? 23.883 25.726 72.619 1.00 20.49 165 VAL B CA 1
ATOM 4352 C C . VAL B 1 187 ? 23.732 24.217 72.539 1.00 21.13 165 VAL B C 1
ATOM 4353 O O . VAL B 1 187 ? 23.061 23.627 73.376 1.00 18.08 165 VAL B O 1
ATOM 4357 N N . PHE B 1 188 ? 24.337 23.603 71.518 1.00 18.85 166 PHE B N 1
ATOM 4358 C CA . PHE B 1 188 ? 24.223 22.182 71.346 1.00 19.12 166 PHE B CA 1
ATOM 4359 C C . PHE B 1 188 ? 25.416 21.529 70.660 1.00 19.76 166 PHE B C 1
ATOM 4360 O O . PHE B 1 188 ? 26.255 22.197 70.042 1.00 18.59 166 PHE B O 1
ATOM 4368 N N . THR B 1 189 ? 25.494 20.217 70.824 1.00 18.47 167 THR B N 1
ATOM 4369 C CA . THR B 1 189 ? 26.385 19.390 70.036 1.00 20.62 167 THR B CA 1
ATOM 4370 C C . THR B 1 189 ? 25.643 18.093 69.682 1.00 21.99 167 THR B C 1
ATOM 4371 O O . THR B 1 189 ? 24.471 17.925 70.041 1.00 20.42 167 THR B O 1
ATOM 4375 N N . HIS B 1 190 ? 26.342 17.169 69.039 1.00 22.35 168 HIS B N 1
ATOM 4376 C CA . HIS B 1 190 ? 25.743 15.944 68.518 1.00 20.54 168 HIS B CA 1
ATOM 4377 C C . HIS B 1 190 ? 26.762 14.823 68.605 1.00 20.75 168 HIS B C 1
ATOM 4378 O O . HIS B 1 190 ? 27.935 15.004 68.264 1.00 20.71 168 HIS B O 1
ATOM 4385 N N . PHE B 1 191 ? 26.293 13.661 69.042 1.00 20.99 169 PHE B N 1
ATOM 4386 C CA . PHE B 1 191 ? 27.119 12.475 69.171 1.00 22.41 169 PHE B CA 1
ATOM 4387 C C . PHE B 1 191 ? 27.288 11.703 67.880 1.00 22.41 169 PHE B C 1
ATOM 4388 O O . PHE B 1 191 ? 26.309 11.411 67.199 1.00 25.17 169 PHE B O 1
ATOM 4396 N N . ALA B 1 192 ? 28.519 11.278 67.613 1.00 22.33 170 ALA B N 1
ATOM 4397 C CA . ALA B 1 192 ? 28.848 10.460 66.441 1.00 24.16 170 ALA B CA 1
ATOM 4398 C C . ALA B 1 192 ? 28.577 8.970 66.610 1.00 26.45 170 ALA B C 1
ATOM 4399 O O . ALA B 1 192 ? 28.245 8.303 65.624 1.00 24.94 170 ALA B O 1
ATOM 4401 N N . CYS B 1 193 ? 28.742 8.439 67.832 1.00 26.00 171 CYS B N 1
ATOM 4402 C CA . CYS B 1 193 ? 28.787 7.007 68.077 1.00 25.91 171 CYS B CA 1
ATOM 4403 C C . CYS B 1 193 ? 27.984 6.626 69.327 1.00 25.63 171 CYS B C 1
ATOM 4404 O O . CYS B 1 193 ? 28.319 5.659 70.011 1.00 26.87 171 CYS B O 1
ATOM 4407 N N . ALA B 1 194 ? 26.911 7.359 69.627 1.00 24.02 172 ALA B N 1
ATOM 4408 C CA . ALA B 1 194 ? 26.153 7.062 70.852 1.00 23.87 172 ALA B CA 1
ATOM 4409 C C . ALA B 1 194 ? 25.429 5.716 70.784 1.00 25.34 172 ALA B C 1
ATOM 4410 O O . ALA B 1 194 ? 25.032 5.186 71.804 1.00 25.90 172 ALA B O 1
ATOM 4412 N N . ASP B 1 195 ? 25.264 5.159 69.577 1.00 26.12 173 ASP B N 1
ATOM 4413 C CA . ASP B 1 195 ? 24.575 3.900 69.389 1.00 28.09 173 ASP B CA 1
ATOM 4414 C C . ASP B 1 195 ? 25.520 2.699 69.383 1.00 27.46 173 ASP B C 1
ATOM 4415 O O . ASP B 1 195 ? 25.105 1.577 69.040 1.00 27.25 173 ASP B O 1
ATOM 4420 N N . GLU B 1 196 ? 26.786 2.920 69.743 1.00 28.27 174 GLU B N 1
ATOM 4421 C CA . GLU B 1 196 ? 27.744 1.829 69.846 1.00 31.49 174 GLU B CA 1
ATOM 4422 C C . GLU B 1 196 ? 28.553 1.934 71.162 1.00 30.24 174 GLU B C 1
ATOM 4423 O O . GLU B 1 196 ? 28.653 3.021 71.729 1.00 26.63 174 GLU B O 1
ATOM 4429 N N . PRO B 1 197 ? 29.106 0.807 71.640 1.00 31.10 175 PRO B N 1
ATOM 4430 C CA . PRO B 1 197 ? 29.925 0.897 72.864 1.00 33.79 175 PRO B CA 1
ATOM 4431 C C . PRO B 1 197 ? 31.205 1.729 72.635 1.00 33.93 175 PRO B C 1
ATOM 4432 O O . PRO B 1 197 ? 31.681 1.824 71.504 1.00 31.97 175 PRO B O 1
ATOM 4436 N N . GLY B 1 198 ? 31.746 2.308 73.699 1.00 32.97 176 GLY B N 1
ATOM 4437 C CA . GLY B 1 198 ? 33.065 2.954 73.644 1.00 32.50 176 GLY B CA 1
ATOM 4438 C C . GLY B 1 198 ? 33.075 4.263 74.419 1.00 30.40 176 GLY B C 1
ATOM 4439 O O . GLY B 1 198 ? 32.051 4.691 74.921 1.00 32.25 176 GLY B O 1
ATOM 4440 N N . ASP B 1 199 ? 34.238 4.887 74.511 1.00 29.88 177 ASP B N 1
ATOM 4441 C CA . ASP B 1 199 ? 34.394 6.136 75.266 1.00 28.32 177 ASP B CA 1
ATOM 4442 C C . ASP B 1 199 ? 34.024 7.375 74.492 1.00 28.05 177 ASP B C 1
ATOM 4443 O O . ASP B 1 199 ? 33.936 8.427 75.099 1.00 26.76 177 ASP B O 1
ATOM 4448 N N . MET B 1 200 ? 33.777 7.279 73.179 1.00 26.86 178 MET B N 1
ATOM 4449 C CA . MET B 1 200 ? 33.643 8.502 72.410 1.00 26.02 178 MET B CA 1
ATOM 4450 C C . MET B 1 200 ? 32.501 9.366 72.922 1.00 23.99 178 MET B C 1
ATOM 4451 O O . MET B 1 200 ? 32.639 10.591 73.028 1.00 23.22 178 MET B O 1
ATOM 4456 N N . THR B 1 201 ? 31.371 8.757 73.254 1.00 23.53 179 THR B N 1
ATOM 4457 C CA . THR B 1 201 ? 30.226 9.538 73.665 1.00 23.52 179 THR B CA 1
ATOM 4458 C C . THR B 1 201 ? 30.462 10.300 74.976 1.00 24.18 179 THR B C 1
ATOM 4459 O O . THR B 1 201 ? 30.119 11.474 75.091 1.00 23.18 179 THR B O 1
ATOM 4463 N N . THR B 1 202 ? 31.041 9.631 75.964 1.00 25.37 180 THR B N 1
ATOM 4464 C CA A THR B 1 202 ? 31.374 10.287 77.225 0.70 26.85 180 THR B CA 1
ATOM 4465 C CA B THR B 1 202 ? 31.364 10.315 77.223 0.30 26.42 180 THR B CA 1
ATOM 4466 C C . THR B 1 202 ? 32.396 11.401 77.018 1.00 27.35 180 THR B C 1
ATOM 4467 O O . THR B 1 202 ? 32.267 12.447 77.600 1.00 26.95 180 THR B O 1
ATOM 4474 N N . GLU B 1 203 ? 33.404 11.166 76.171 1.00 26.40 181 GLU B N 1
ATOM 4475 C CA . GLU B 1 203 ? 34.375 12.223 75.822 1.00 28.12 181 GLU B CA 1
ATOM 4476 C C . GLU B 1 203 ? 33.723 13.441 75.164 1.00 26.67 181 GLU B C 1
ATOM 4477 O O . GLU B 1 203 ? 34.075 14.579 75.489 1.00 26.33 181 GLU B O 1
ATOM 4483 N N . GLN B 1 204 ? 32.791 13.214 74.246 1.00 24.84 182 GLN B N 1
ATOM 4484 C CA . GLN B 1 204 ? 32.086 14.328 73.622 1.00 24.09 182 GLN B CA 1
ATOM 4485 C C . GLN B 1 204 ? 31.279 15.131 74.631 1.00 24.16 182 GLN B C 1
ATOM 4486 O O . GLN B 1 204 ? 31.268 16.368 74.572 1.00 24.67 182 GLN B O 1
ATOM 4492 N N . TYR B 1 205 ? 30.571 14.427 75.520 1.00 22.73 183 TYR B N 1
ATOM 4493 C CA . TYR B 1 205 ? 29.745 15.066 76.548 1.00 21.83 183 TYR B CA 1
ATOM 4494 C C . TYR B 1 205 ? 30.612 15.912 77.484 1.00 21.31 183 TYR B C 1
ATOM 4495 O O . TYR B 1 205 ? 30.266 17.040 77.803 1.00 22.59 183 TYR B O 1
ATOM 4504 N N . GLN B 1 206 ? 31.752 15.378 77.896 1.00 23.08 184 GLN B N 1
ATOM 4505 C CA . GLN B 1 206 ? 32.690 16.132 78.763 1.00 25.16 184 GLN B CA 1
ATOM 4506 C C . GLN B 1 206 ? 33.276 17.336 78.029 1.00 25.29 184 GLN B C 1
ATOM 4507 O O . GLN B 1 206 ? 33.425 18.392 78.612 1.00 24.66 184 GLN B O 1
ATOM 4513 N N . ARG B 1 207 ? 33.629 17.177 76.765 1.00 23.18 185 ARG B N 1
ATOM 4514 C CA . ARG B 1 207 ? 34.134 18.306 75.969 1.00 23.34 185 ARG B CA 1
ATOM 4515 C C . ARG B 1 207 ? 33.066 19.400 75.835 1.00 21.88 185 ARG B C 1
ATOM 4516 O O . ARG B 1 207 ? 33.374 20.590 75.928 1.00 20.74 185 ARG B O 1
ATOM 4524 N N . PHE B 1 208 ? 31.814 18.995 75.661 1.00 21.22 186 PHE B N 1
ATOM 4525 C CA . PHE B 1 208 ? 30.685 19.930 75.548 1.00 20.92 186 PHE B CA 1
ATOM 4526 C C . PHE B 1 208 ? 30.551 20.736 76.823 1.00 22.74 186 PHE B C 1
ATOM 4527 O O . PHE B 1 208 ? 30.447 21.948 76.782 1.00 23.62 186 PHE B O 1
ATOM 4535 N N . LYS B 1 209 ? 30.551 20.064 77.956 1.00 22.97 187 LYS B N 1
ATOM 4536 C CA . LYS B 1 209 ? 30.514 20.753 79.233 1.00 26.86 187 LYS B CA 1
ATOM 4537 C C . LYS B 1 209 ? 31.705 21.688 79.425 1.00 26.88 187 LYS B C 1
ATOM 4538 O O . LYS B 1 209 ? 31.528 22.792 79.935 1.00 25.03 187 LYS B O 1
ATOM 4544 N N . ASP B 1 210 ? 32.908 21.243 79.051 1.00 25.62 188 ASP B N 1
ATOM 4545 C CA . ASP B 1 210 ? 34.089 22.087 79.180 1.00 28.44 188 ASP B CA 1
ATOM 4546 C C . ASP B 1 210 ? 33.951 23.393 78.396 1.00 27.63 188 ASP B C 1
ATOM 4547 O O . ASP B 1 210 ? 34.376 24.440 78.862 1.00 29.41 188 ASP B O 1
ATOM 4552 N N . MET B 1 211 ? 33.376 23.343 77.210 1.00 24.18 189 MET B N 1
ATOM 4553 C CA . MET B 1 211 ? 33.188 24.560 76.404 1.00 24.57 189 MET B CA 1
ATOM 4554 C C . MET B 1 211 ? 32.065 25.407 76.981 1.00 24.07 189 MET B C 1
ATOM 4555 O O . MET B 1 211 ? 32.240 26.603 77.190 1.00 24.12 189 MET B O 1
ATOM 4560 N N . VAL B 1 212 ? 30.927 24.789 77.281 1.00 22.42 190 VAL B N 1
ATOM 4561 C CA . VAL B 1 212 ? 29.743 25.533 77.745 1.00 23.71 190 VAL B CA 1
ATOM 4562 C C . VAL B 1 212 ? 30.000 26.213 79.110 1.00 23.53 190 VAL B C 1
ATOM 4563 O O . VAL B 1 212 ? 29.528 27.317 79.343 1.00 24.61 190 VAL B O 1
ATOM 4567 N N . ASN B 1 213 ? 30.782 25.564 79.969 1.00 23.59 191 ASN B N 1
ATOM 4568 C CA . ASN B 1 213 ? 31.182 26.150 81.251 1.00 25.71 191 ASN B CA 1
ATOM 4569 C C . ASN B 1 213 ? 32.111 27.357 81.152 1.00 26.98 191 ASN B C 1
ATOM 4570 O O . ASN B 1 213 ? 32.318 28.009 82.152 1.00 27.07 191 ASN B O 1
ATOM 4575 N N . GLU B 1 214 ? 32.655 27.674 79.976 1.00 26.81 192 GLU B N 1
ATOM 4576 C CA . GLU B 1 214 ? 33.515 28.851 79.829 1.00 30.45 192 GLU B CA 1
ATOM 4577 C C . GLU B 1 214 ? 32.768 30.120 79.371 1.00 28.31 192 GLU B C 1
ATOM 4578 O O . GLU B 1 214 ? 33.391 31.096 79.018 1.00 28.85 192 GLU B O 1
ATOM 4584 N N . ALA B 1 215 ? 31.457 30.094 79.341 1.00 28.25 193 ALA B N 1
ATOM 4585 C CA . ALA B 1 215 ? 30.674 31.278 79.008 1.00 27.97 193 ALA B CA 1
ATOM 4586 C C . ALA B 1 215 ? 29.345 31.264 79.732 1.00 28.36 193 ALA B C 1
ATOM 4587 O O . ALA B 1 215 ? 28.934 30.245 80.297 1.00 27.03 193 ALA B O 1
ATOM 4589 N N . ILE B 1 216 ? 28.647 32.386 79.645 1.00 29.08 194 ILE B N 1
ATOM 4590 C CA . ILE B 1 216 ? 27.284 32.489 80.142 1.00 30.15 194 ILE B CA 1
ATOM 4591 C C . ILE B 1 216 ? 26.417 31.397 79.486 1.00 27.48 194 ILE B C 1
ATOM 4592 O O . ILE B 1 216 ? 26.589 31.083 78.323 1.00 26.01 194 ILE B O 1
ATOM 4597 N N . LYS B 1 217 ? 25.551 30.773 80.270 1.00 26.23 195 LYS B N 1
ATOM 4598 C CA . LYS B 1 217 ? 24.712 29.695 79.799 1.00 28.09 195 LYS B CA 1
ATOM 4599 C C . LYS B 1 217 ? 23.405 30.212 79.207 1.00 26.87 195 LYS B C 1
ATOM 4600 O O . LYS B 1 217 ? 22.777 31.053 79.794 1.00 27.18 195 LYS B O 1
ATOM 4606 N N . PRO B 1 218 ? 23.013 29.695 78.040 1.00 25.01 196 PRO B N 1
ATOM 4607 C CA . PRO B 1 218 ? 21.750 30.075 77.447 1.00 24.69 196 PRO B CA 1
ATOM 4608 C C . PRO B 1 218 ? 20.625 29.228 78.039 1.00 25.41 196 PRO B C 1
ATOM 4609 O O . PRO B 1 218 ? 20.858 28.287 78.813 1.00 26.48 196 PRO B O 1
ATOM 4613 N N . GLU B 1 219 ? 19.416 29.539 77.620 1.00 27.52 197 GLU B N 1
ATOM 4614 C CA . GLU B 1 219 ? 18.229 28.865 78.106 1.00 28.93 197 GLU B CA 1
ATOM 4615 C C . GLU B 1 219 ? 18.191 27.363 77.782 1.00 25.57 197 GLU B C 1
ATOM 4616 O O . GLU B 1 219 ? 17.770 26.576 78.633 1.00 25.29 197 GLU B O 1
ATOM 4622 N N . TYR B 1 220 ? 18.607 26.975 76.564 1.00 22.16 198 TYR B N 1
ATOM 4623 C CA . TYR B 1 220 ? 18.549 25.564 76.129 1.00 22.42 198 TYR B CA 1
ATOM 4624 C C . TYR B 1 220 ? 19.937 24.995 75.924 1.00 21.29 198 TYR B C 1
ATOM 4625 O O . TYR B 1 220 ? 20.760 25.575 75.215 1.00 21.92 198 TYR B O 1
ATOM 4634 N N . ILE B 1 221 ? 20.193 23.855 76.543 1.00 21.30 199 ILE B N 1
ATOM 4635 C CA . ILE B 1 221 ? 21.485 23.173 76.446 1.00 21.79 199 ILE B CA 1
ATOM 4636 C C . ILE B 1 221 ? 21.176 21.729 76.078 1.00 21.28 199 ILE B C 1
ATOM 4637 O O . ILE B 1 221 ? 20.525 21.042 76.845 1.00 21.44 199 ILE B O 1
ATOM 4642 N N . HIS B 1 222 ? 21.627 21.273 74.910 1.00 20.63 200 HIS B N 1
ATOM 4643 C CA . HIS B 1 222 ? 21.171 19.994 74.389 1.00 20.90 200 HIS B CA 1
ATOM 4644 C C . HIS B 1 222 ? 22.249 19.229 73.592 1.00 21.27 200 HIS B C 1
ATOM 4645 O O . HIS B 1 222 ? 22.999 19.819 72.815 1.00 19.56 200 HIS B O 1
ATOM 4652 N N . CYS B 1 223 ? 22.360 17.927 73.855 1.00 22.15 201 CYS B N 1
ATOM 4653 C CA . CYS B 1 223 ? 23.282 17.083 73.129 1.00 22.10 201 CYS B CA 1
ATOM 4654 C C . CYS B 1 223 ? 22.818 15.680 72.730 1.00 22.76 201 CYS B C 1
ATOM 4655 O O . CYS B 1 223 ? 23.520 15.036 71.945 1.00 24.49 201 CYS B O 1
ATOM 4658 N N . GLN B 1 224 ? 21.684 15.203 73.249 1.00 20.76 202 GLN B N 1
ATOM 4659 C CA . GLN B 1 224 ? 21.276 13.800 73.114 1.00 21.69 202 GLN B CA 1
ATOM 4660 C C . GLN B 1 224 ? 20.272 13.552 71.969 1.00 20.58 202 GLN B C 1
ATOM 4661 O O . GLN B 1 224 ? 19.210 14.146 71.928 1.00 21.08 202 GLN B O 1
ATOM 4667 N N . ASN B 1 225 ? 20.652 12.669 71.068 1.00 20.18 203 ASN B N 1
ATOM 4668 C CA . ASN B 1 225 ? 19.785 12.069 70.058 1.00 20.28 203 ASN B CA 1
ATOM 4669 C C . ASN B 1 225 ? 19.033 10.901 70.726 1.00 19.90 203 ASN B C 1
ATOM 4670 O O . ASN B 1 225 ? 19.044 10.789 71.961 1.00 18.71 203 ASN B O 1
ATOM 4675 N N . SER B 1 226 ? 18.376 10.032 69.952 1.00 20.05 204 SER B N 1
ATOM 4676 C CA . SER B 1 226 ? 17.663 8.909 70.540 1.00 19.91 204 SER B CA 1
ATOM 4677 C C . SER B 1 226 ? 18.583 8.052 71.402 1.00 21.16 204 SER B C 1
ATOM 4678 O O . SER B 1 226 ? 18.229 7.674 72.549 1.00 20.76 204 SER B O 1
ATOM 4681 N N . ALA B 1 227 ? 19.726 7.689 70.845 1.00 21.63 205 ALA B N 1
ATOM 4682 C CA . ALA B 1 227 ? 20.664 6.800 71.552 1.00 21.38 205 ALA B CA 1
ATOM 4683 C C . ALA B 1 227 ? 21.153 7.449 72.850 1.00 21.42 205 ALA B C 1
ATOM 4684 O O . ALA B 1 227 ? 21.154 6.831 73.934 1.00 21.55 205 ALA B O 1
ATOM 4686 N N . GLY B 1 228 ? 21.562 8.703 72.744 1.00 22.05 206 GLY B N 1
ATOM 4687 C CA . GLY B 1 228 ? 21.972 9.458 73.938 1.00 24.08 206 GLY B CA 1
ATOM 4688 C C . GLY B 1 228 ? 20.909 9.581 75.008 1.00 24.18 206 GLY B C 1
ATOM 4689 O O . GLY B 1 228 ? 21.206 9.523 76.198 1.00 26.45 206 GLY B O 1
ATOM 4690 N N . SER B 1 229 ? 19.670 9.764 74.564 1.00 23.22 207 SER B N 1
ATOM 4691 C CA . SER B 1 229 ? 18.532 9.934 75.441 1.00 23.12 207 SER B CA 1
ATOM 4692 C C . SER B 1 229 ? 18.152 8.633 76.123 1.00 24.43 207 SER B C 1
ATOM 4693 O O . SER B 1 229 ? 17.660 8.666 77.257 1.00 26.84 207 SER B O 1
ATOM 4696 N N . LEU B 1 230 ? 18.349 7.513 75.429 1.00 22.69 208 LEU B N 1
ATOM 4697 C CA . LEU B 1 230 ? 18.047 6.203 75.980 1.00 24.93 208 LEU B CA 1
ATOM 4698 C C . LEU B 1 230 ? 19.125 5.676 76.905 1.00 25.10 208 LEU B C 1
ATOM 4699 O O . LEU B 1 230 ? 18.805 4.913 77.779 1.00 24.12 208 LEU B O 1
ATOM 4704 N N . LEU B 1 231 ? 20.385 6.085 76.728 1.00 25.48 209 LEU B N 1
ATOM 4705 C CA . LEU B 1 231 ? 21.495 5.494 77.469 1.00 28.38 209 LEU B CA 1
ATOM 4706 C C . LEU B 1 231 ? 22.080 6.366 78.582 1.00 29.73 209 LEU B C 1
ATOM 4707 O O . LEU B 1 231 ? 22.776 5.835 79.427 1.00 31.15 209 LEU B O 1
ATOM 4712 N N . MET B 1 232 ? 21.818 7.666 78.575 1.00 27.97 210 MET B N 1
ATOM 4713 C CA . MET B 1 232 ? 22.478 8.586 79.496 1.00 30.93 210 MET B CA 1
ATOM 4714 C C . MET B 1 232 ? 21.480 9.572 80.032 1.00 32.48 210 MET B C 1
ATOM 4715 O O . MET B 1 232 ? 20.529 9.938 79.341 1.00 27.39 210 MET B O 1
ATOM 4720 N N . ASP B 1 233 ? 21.728 10.030 81.245 1.00 32.30 211 ASP B N 1
ATOM 4721 C CA . ASP B 1 233 ? 20.918 11.068 81.845 1.00 36.47 211 ASP B CA 1
ATOM 4722 C C . ASP B 1 233 ? 21.346 12.455 81.326 1.00 32.58 211 ASP B C 1
ATOM 4723 O O . ASP B 1 233 ? 20.490 13.269 80.963 1.00 33.52 211 ASP B O 1
ATOM 4728 N N . CYS B 1 234 ? 22.645 12.704 81.263 1.00 29.03 212 CYS B N 1
ATOM 4729 C CA . CYS B 1 234 ? 23.212 14.010 80.937 1.00 28.44 212 CYS B CA 1
ATOM 4730 C C . CYS B 1 234 ? 22.551 15.161 81.698 1.00 28.60 212 CYS B C 1
ATOM 4731 O O . CYS B 1 234 ? 21.916 16.020 81.082 1.00 28.95 212 CYS B O 1
ATOM 4734 N N . GLN B 1 235 ? 22.724 15.190 83.018 1.00 28.79 213 GLN B N 1
ATOM 4735 C CA . GLN B 1 235 ? 22.105 16.204 83.871 1.00 31.62 213 GLN B CA 1
ATOM 4736 C C . GLN B 1 235 ? 22.410 17.630 83.528 1.00 28.83 213 GLN B C 1
ATOM 4737 O O . GLN B 1 235 ? 21.633 18.515 83.883 1.00 29.13 213 GLN B O 1
ATOM 4743 N N . PHE B 1 236 ? 23.564 17.865 82.925 1.00 27.52 214 PHE B N 1
ATOM 4744 C CA . PHE B 1 236 ? 23.978 19.193 82.510 1.00 27.95 214 PHE B CA 1
ATOM 4745 C C . PHE B 1 236 ? 23.028 19.803 81.448 1.00 28.27 214 PHE B C 1
ATOM 4746 O O . PHE B 1 236 ? 22.852 21.008 81.399 1.00 27.93 214 PHE B O 1
ATOM 4754 N N . CYS B 1 237 ? 22.470 18.964 80.581 1.00 28.80 215 CYS B N 1
ATOM 4755 C CA . CYS B 1 237 ? 21.546 19.410 79.531 1.00 27.66 215 CYS B CA 1
ATOM 4756 C C . CYS B 1 237 ? 20.137 19.585 80.052 1.00 27.28 215 CYS B C 1
ATOM 4757 O O . CYS B 1 237 ? 19.763 18.976 81.046 1.00 29.01 215 CYS B O 1
ATOM 4760 N N . ASN B 1 238 ? 19.356 20.466 79.442 1.00 24.40 216 ASN B N 1
ATOM 4761 C CA . ASN B 1 238 ? 17.975 20.653 79.856 1.00 25.20 216 ASN B CA 1
ATOM 4762 C C . ASN B 1 238 ? 16.998 20.435 78.670 1.00 23.69 216 ASN B C 1
ATOM 4763 O O . ASN B 1 238 ? 15.809 20.757 78.777 1.00 24.79 216 ASN B O 1
ATOM 4768 N N . ALA B 1 239 ? 17.506 19.888 77.569 1.00 22.85 217 ALA B N 1
ATOM 4769 C CA . ALA B 1 239 ? 16.675 19.438 76.466 1.00 21.86 217 ALA B CA 1
ATOM 4770 C C . ALA B 1 239 ? 17.333 18.265 75.762 1.00 20.83 217 ALA B C 1
ATOM 4771 O O . ALA B 1 239 ? 18.581 18.134 75.778 1.00 20.94 217 ALA B O 1
ATOM 4773 N N . ILE B 1 240 ? 16.489 17.433 75.150 1.00 20.42 218 ILE B N 1
ATOM 4774 C CA . ILE B 1 240 ? 16.930 16.273 74.339 1.00 21.25 218 ILE B CA 1
ATOM 4775 C C . ILE B 1 240 ? 16.319 16.372 72.932 1.00 21.50 218 ILE B C 1
ATOM 4776 O O . ILE B 1 240 ? 15.317 17.064 72.740 1.00 20.25 218 ILE B O 1
ATOM 4781 N N . ARG B 1 241 ? 16.946 15.685 71.977 1.00 20.90 219 ARG B N 1
ATOM 4782 C CA . ARG B 1 241 ? 16.556 15.705 70.565 1.00 19.91 219 ARG B CA 1
ATOM 4783 C C . ARG B 1 241 ? 16.364 14.302 70.014 1.00 20.19 219 ARG B C 1
ATOM 4784 O O . ARG B 1 241 ? 17.110 13.868 69.155 1.00 21.65 219 ARG B O 1
ATOM 4792 N N . PRO B 1 242 ? 15.349 13.563 70.501 1.00 22.20 220 PRO B N 1
ATOM 4793 C CA . PRO B 1 242 ? 15.093 12.255 69.931 1.00 23.03 220 PRO B CA 1
ATOM 4794 C C . PRO B 1 242 ? 14.355 12.364 68.583 1.00 22.52 220 PRO B C 1
ATOM 4795 O O . PRO B 1 242 ? 13.405 13.145 68.455 1.00 20.60 220 PRO B O 1
ATOM 4799 N N . GLY B 1 243 ? 14.808 11.565 67.613 1.00 20.69 221 GLY B N 1
ATOM 4800 C CA . GLY B 1 243 ? 14.154 11.418 66.334 1.00 20.86 221 GLY B CA 1
ATOM 4801 C C . GLY B 1 243 ? 13.611 10.004 66.170 1.00 20.50 221 GLY B C 1
ATOM 4802 O O . GLY B 1 243 ? 12.458 9.730 66.481 1.00 20.48 221 GLY B O 1
ATOM 4803 N N . ILE B 1 244 ? 14.454 9.079 65.717 1.00 21.06 222 ILE B N 1
ATOM 4804 C CA . ILE B 1 244 ? 13.960 7.774 65.303 1.00 21.45 222 ILE B CA 1
ATOM 4805 C C . ILE B 1 244 ? 13.189 7.011 66.379 1.00 21.64 222 ILE B C 1
ATOM 4806 O O . ILE B 1 244 ? 12.244 6.277 66.057 1.00 21.17 222 ILE B O 1
ATOM 4811 N N . SER B 1 245 ? 13.578 7.156 67.647 1.00 21.18 223 SER B N 1
ATOM 4812 C CA . SER B 1 245 ? 12.892 6.447 68.682 1.00 21.89 223 SER B CA 1
ATOM 4813 C C . SER B 1 245 ? 11.499 7.011 69.013 1.00 23.69 223 SER B C 1
ATOM 4814 O O . SER B 1 245 ? 10.671 6.267 69.555 1.00 23.64 223 SER B O 1
ATOM 4817 N N . LEU B 1 246 ? 11.208 8.259 68.632 1.00 21.78 224 LEU B N 1
ATOM 4818 C CA . LEU B 1 246 ? 9.842 8.748 68.701 1.00 22.66 224 LEU B CA 1
ATOM 4819 C C . LEU B 1 246 ? 8.928 7.947 67.809 1.00 22.23 224 LEU B C 1
ATOM 4820 O O . LEU B 1 246 ? 7.757 7.803 68.082 1.00 23.22 224 LEU B O 1
ATOM 4825 N N . TYR B 1 247 ? 9.471 7.461 66.706 1.00 22.10 225 TYR B N 1
ATOM 4826 C CA . TYR B 1 247 ? 8.695 6.734 65.726 1.00 22.42 225 TYR B CA 1
ATOM 4827 C C . TYR B 1 247 ? 8.660 5.242 66.029 1.00 23.92 225 TYR B C 1
ATOM 4828 O O . TYR B 1 247 ? 7.953 4.493 65.366 1.00 24.95 225 TYR B O 1
ATOM 4837 N N . GLY B 1 248 ? 9.388 4.826 67.058 1.00 23.76 226 GLY B N 1
ATOM 4838 C CA . GLY B 1 248 ? 9.264 3.525 67.621 1.00 24.53 226 GLY B CA 1
ATOM 4839 C C . GLY B 1 248 ? 10.386 2.567 67.311 1.00 23.14 226 GLY B C 1
ATOM 4840 O O . GLY B 1 248 ? 10.200 1.361 67.510 1.00 23.90 226 GLY B O 1
ATOM 4841 N N . TYR B 1 249 ? 11.532 3.089 66.845 1.00 22.18 227 TYR B N 1
ATOM 4842 C CA . TYR B 1 249 ? 12.673 2.251 66.431 1.00 23.02 227 TYR B CA 1
ATOM 4843 C C . TYR B 1 249 ? 13.888 2.539 67.293 1.00 24.08 227 TYR B C 1
ATOM 4844 O O . TYR B 1 249 ? 14.193 3.709 67.589 1.00 21.92 227 TYR B O 1
ATOM 4853 N N . TYR B 1 250 ? 14.594 1.472 67.689 1.00 24.54 228 TYR B N 1
ATOM 4854 C CA . TYR B 1 250 ? 15.860 1.628 68.373 1.00 24.69 228 TYR B CA 1
ATOM 4855 C C . TYR B 1 250 ? 16.926 2.079 67.347 1.00 24.21 228 TYR B C 1
ATOM 4856 O O . TYR B 1 250 ? 16.939 1.598 66.227 1.00 24.26 228 TYR B O 1
ATOM 4865 N N . PRO B 1 251 ? 17.819 3.008 67.726 1.00 23.72 229 PRO B N 1
ATOM 4866 C CA . PRO B 1 251 ? 18.839 3.454 66.814 1.00 23.92 229 PRO B CA 1
ATOM 4867 C C . PRO B 1 251 ? 19.845 2.401 66.403 1.00 25.32 229 PRO B C 1
ATOM 4868 O O . PRO B 1 251 ? 20.478 2.558 65.372 1.00 25.89 229 PRO B O 1
ATOM 4872 N N . SER B 1 252 ? 20.020 1.377 67.216 1.00 23.63 230 SER B N 1
ATOM 4873 C CA . SER B 1 252 ? 20.823 0.237 66.842 1.00 24.80 230 SER B CA 1
ATOM 4874 C C . SER B 1 252 ? 20.407 -0.954 67.683 1.00 25.12 230 SER B C 1
ATOM 4875 O O . SER B 1 252 ? 19.720 -0.822 68.709 1.00 23.74 230 SER B O 1
ATOM 4878 N N . GLU B 1 253 ? 20.899 -2.105 67.285 1.00 26.16 231 GLU B N 1
ATOM 4879 C CA . GLU B 1 253 ? 20.696 -3.339 68.041 1.00 29.44 231 GLU B CA 1
ATOM 4880 C C . GLU B 1 253 ? 21.367 -3.256 69.394 1.00 27.19 231 GLU B C 1
ATOM 4881 O O . GLU B 1 253 ? 20.822 -3.730 70.396 1.00 27.43 231 GLU B O 1
ATOM 4887 N N . TYR B 1 254 ? 22.566 -2.689 69.436 1.00 27.13 232 TYR B N 1
ATOM 4888 C CA . TYR B 1 254 ? 23.268 -2.488 70.684 1.00 27.30 232 TYR B CA 1
ATOM 4889 C C . TYR B 1 254 ? 22.390 -1.718 71.673 1.00 25.95 232 TYR B C 1
ATOM 4890 O O . TYR B 1 254 ? 22.256 -2.121 72.848 1.00 27.50 232 TYR B O 1
ATOM 4899 N N . VAL B 1 255 ? 21.795 -0.619 71.230 1.00 23.18 233 VAL B N 1
ATOM 4900 C CA . VAL B 1 255 ? 20.921 0.156 72.120 1.00 24.74 233 VAL B CA 1
ATOM 4901 C C . VAL B 1 255 ? 19.725 -0.674 72.601 1.00 25.81 233 VAL B C 1
ATOM 4902 O O . VAL B 1 255 ? 19.450 -0.718 73.805 1.00 25.66 233 VAL B O 1
ATOM 4906 N N . GLN B 1 256 ? 19.055 -1.374 71.684 1.00 26.78 234 GLN B N 1
ATOM 4907 C CA . GLN B 1 256 ? 17.923 -2.238 72.041 1.00 28.21 234 GLN B CA 1
ATOM 4908 C C . GLN B 1 256 ? 18.332 -3.255 73.114 1.00 29.49 234 GLN B C 1
ATOM 4909 O O . GLN B 1 256 ? 17.576 -3.473 74.089 1.00 30.11 234 GLN B O 1
ATOM 4915 N N . GLN B 1 257 ? 19.509 -3.865 72.951 1.00 29.45 235 GLN B N 1
ATOM 4916 C CA . GLN B 1 257 ? 19.987 -4.862 73.910 1.00 32.74 235 GLN B CA 1
ATOM 4917 C C . GLN B 1 257 ? 20.287 -4.237 75.285 1.00 33.39 235 GLN B C 1
ATOM 4918 O O . GLN B 1 257 ? 20.117 -4.894 76.300 1.00 34.76 235 GLN B O 1
ATOM 4924 N N . LYS B 1 258 ? 20.759 -2.995 75.303 1.00 31.76 236 LYS B N 1
ATOM 4925 C CA . LYS B 1 258 ? 21.125 -2.327 76.561 1.00 34.28 236 LYS B CA 1
ATOM 4926 C C . LYS B 1 258 ? 19.972 -1.740 77.362 1.00 33.26 236 LYS B C 1
ATOM 4927 O O . LYS B 1 258 ? 20.098 -1.645 78.549 1.00 33.82 236 LYS B O 1
ATOM 4933 N N . VAL B 1 259 ? 18.887 -1.321 76.732 1.00 29.84 237 VAL B N 1
ATOM 4934 C CA . VAL B 1 259 ? 17.835 -0.590 77.455 1.00 32.92 237 VAL B CA 1
ATOM 4935 C C . VAL B 1 259 ? 16.578 -1.414 77.738 1.00 34.57 237 VAL B C 1
ATOM 4936 O O . VAL B 1 259 ? 16.228 -2.323 76.988 1.00 32.83 237 VAL B O 1
ATOM 4940 N N . LYS B 1 260 ? 15.901 -1.061 78.824 1.00 35.06 238 LYS B N 1
ATOM 4941 C CA . LYS B 1 260 ? 14.647 -1.704 79.223 1.00 36.59 238 LYS B CA 1
ATOM 4942 C C . LYS B 1 260 ? 13.380 -1.069 78.673 1.00 38.25 238 LYS B C 1
ATOM 4943 O O . LYS B 1 260 ? 12.307 -1.677 78.735 1.00 41.00 238 LYS B O 1
ATOM 4949 N N . VAL B 1 261 ? 13.461 0.144 78.148 1.00 37.80 239 VAL B N 1
ATOM 4950 C CA . VAL B 1 261 ? 12.231 0.822 77.697 1.00 39.76 239 VAL B CA 1
ATOM 4951 C C . VAL B 1 261 ? 11.745 0.129 76.433 1.00 35.25 239 VAL B C 1
ATOM 4952 O O . VAL B 1 261 ? 12.546 -0.255 75.565 1.00 32.82 239 VAL B O 1
ATOM 4956 N N . HIS B 1 262 ? 10.432 -0.021 76.345 1.00 35.19 240 HIS B N 1
ATOM 4957 C CA . HIS B 1 262 ? 9.785 -0.576 75.175 1.00 38.19 240 HIS B CA 1
ATOM 4958 C C . HIS B 1 262 ? 9.362 0.562 74.247 1.00 33.81 240 HIS B C 1
ATOM 4959 O O . HIS B 1 262 ? 8.682 1.481 74.670 1.00 37.49 240 HIS B O 1
ATOM 4966 N N . LEU B 1 263 ? 9.825 0.524 73.011 1.00 28.82 241 LEU B N 1
ATOM 4967 C CA . LEU B 1 263 ? 9.359 1.466 71.988 1.00 28.03 241 LEU B CA 1
ATOM 4968 C C . LEU B 1 263 ? 8.326 0.768 71.099 1.00 29.30 241 LEU B C 1
ATOM 4969 O O . LEU B 1 263 ? 8.468 -0.407 70.821 1.00 29.63 241 LEU B O 1
ATOM 4974 N N . LYS B 1 264 ? 7.306 1.513 70.657 1.00 30.17 242 LYS B N 1
ATOM 4975 C CA . LYS B 1 264 ? 6.214 0.988 69.847 1.00 29.20 242 LYS B CA 1
ATOM 4976 C C . LYS B 1 264 ? 6.417 1.425 68.419 1.00 26.90 242 LYS B C 1
ATOM 4977 O O . LYS B 1 264 ? 6.295 2.618 68.129 1.00 26.24 242 LYS B O 1
ATOM 4983 N N . PRO B 1 265 ? 6.701 0.480 67.518 1.00 27.04 243 PRO B N 1
ATOM 4984 C CA . PRO B 1 265 ? 6.796 0.813 66.090 1.00 26.57 243 PRO B CA 1
ATOM 4985 C C . PRO B 1 265 ? 5.495 1.447 65.555 1.00 27.20 243 PRO B C 1
ATOM 4986 O O . PRO B 1 265 ? 4.385 0.989 65.882 1.00 26.46 243 PRO B O 1
ATOM 4990 N N . SER B 1 266 ? 5.637 2.502 64.767 1.00 25.37 244 SER B N 1
ATOM 4991 C CA . SER B 1 266 ? 4.477 3.299 64.332 1.00 26.34 244 SER B CA 1
ATOM 4992 C C . SER B 1 266 ? 4.030 3.051 62.871 1.00 24.99 244 SER B C 1
ATOM 4993 O O . SER B 1 266 ? 2.965 3.518 62.482 1.00 26.39 244 SER B O 1
ATOM 4996 N N . VAL B 1 267 ? 4.828 2.333 62.090 1.00 23.15 245 VAL B N 1
ATOM 4997 C CA . VAL B 1 267 ? 4.603 2.206 60.651 1.00 24.21 245 VAL B CA 1
ATOM 4998 C C . VAL B 1 267 ? 4.288 0.779 60.220 1.00 25.35 245 VAL B C 1
ATOM 4999 O O . VAL B 1 267 ? 4.954 -0.175 60.641 1.00 26.21 245 VAL B O 1
ATOM 5003 N N . GLN B 1 268 ? 3.247 0.640 59.399 1.00 25.54 246 GLN B N 1
ATOM 5004 C CA . GLN B 1 268 ? 3.099 -0.536 58.538 1.00 25.61 246 GLN B CA 1
ATOM 5005 C C . GLN B 1 268 ? 3.092 -0.094 57.083 1.00 25.84 246 GLN B C 1
ATOM 5006 O O . GLN B 1 268 ? 2.515 0.964 56.758 1.00 25.68 246 GLN B O 1
ATOM 5012 N N . LEU B 1 269 ? 3.642 -0.933 56.212 1.00 24.67 247 LEU B N 1
ATOM 5013 C CA . LEU B 1 269 ? 3.514 -0.754 54.770 1.00 24.26 247 LEU B CA 1
ATOM 5014 C C . LEU B 1 269 ? 2.665 -1.893 54.242 1.00 24.88 247 LEU B C 1
ATOM 5015 O O . LEU B 1 269 ? 3.034 -3.055 54.393 1.00 27.86 247 LEU B O 1
ATOM 5020 N N . ILE B 1 270 ? 1.532 -1.555 53.621 1.00 24.62 248 ILE B N 1
ATOM 5021 C CA . ILE B 1 270 ? 0.498 -2.509 53.244 1.00 26.60 248 ILE B CA 1
ATOM 5022 C C . ILE B 1 270 ? 0.213 -2.390 51.757 1.00 27.25 248 ILE B C 1
ATOM 5023 O O . ILE B 1 270 ? 0.220 -1.294 51.203 1.00 27.52 248 ILE B O 1
ATOM 5028 N N . ALA B 1 271 ? -0.066 -3.510 51.114 1.00 29.00 249 ALA B N 1
ATOM 5029 C CA . ALA B 1 271 ? -0.653 -3.498 49.772 1.00 29.84 249 ALA B CA 1
ATOM 5030 C C . ALA B 1 271 ? -1.603 -4.682 49.659 1.00 32.87 249 ALA B C 1
ATOM 5031 O O . ALA B 1 271 ? -1.430 -5.702 50.362 1.00 35.67 249 ALA B O 1
ATOM 5033 N N . ASN B 1 272 ? -2.628 -4.535 48.831 1.00 31.39 250 ASN B N 1
ATOM 5034 C CA . ASN B 1 272 ? -3.580 -5.621 48.614 1.00 33.74 250 ASN B CA 1
ATOM 5035 C C . ASN B 1 272 ? -3.271 -6.318 47.300 1.00 33.37 250 ASN B C 1
ATOM 5036 O O . ASN B 1 272 ? -2.894 -5.682 46.315 1.00 32.91 250 ASN B O 1
ATOM 5041 N N . VAL B 1 273 ? -3.486 -7.630 47.278 1.00 34.11 251 VAL B N 1
ATOM 5042 C CA . VAL B 1 273 ? -3.298 -8.420 46.069 1.00 34.61 251 VAL B CA 1
ATOM 5043 C C . VAL B 1 273 ? -4.303 -7.914 45.044 1.00 35.37 251 VAL B C 1
ATOM 5044 O O . VAL B 1 273 ? -5.501 -7.839 45.327 1.00 36.01 251 VAL B O 1
ATOM 5048 N N . VAL B 1 274 ? -3.822 -7.577 43.855 1.00 35.67 252 VAL B N 1
ATOM 5049 C CA . VAL B 1 274 ? -4.706 -7.137 42.791 1.00 38.77 252 VAL B CA 1
ATOM 5050 C C . VAL B 1 274 ? -5.390 -8.372 42.197 1.00 45.17 252 VAL B C 1
ATOM 5051 O O . VAL B 1 274 ? -6.623 -8.434 42.134 1.00 47.38 252 VAL B O 1
ATOM 5055 N N . GLN B 1 275 ? -4.591 -9.332 41.739 1.00 45.75 253 GLN B N 1
ATOM 5056 C CA . GLN B 1 275 ? -5.124 -10.651 41.335 1.00 49.35 253 GLN B CA 1
ATOM 5057 C C . GLN B 1 275 ? -3.999 -11.678 41.448 1.00 48.42 253 GLN B C 1
ATOM 5058 O O . GLN B 1 275 ? -2.790 -11.306 41.559 1.00 44.09 253 GLN B O 1
ATOM 5064 N N . THR B 1 276 ? -4.401 -12.942 41.505 1.00 49.50 254 THR B N 1
ATOM 5065 C CA . THR B 1 276 ? -3.485 -14.062 41.428 1.00 50.37 254 THR B CA 1
ATOM 5066 C C . THR B 1 276 ? -3.540 -14.684 40.051 1.00 52.81 254 THR B C 1
ATOM 5067 O O . THR B 1 276 ? -4.516 -14.539 39.323 1.00 51.60 254 THR B O 1
ATOM 5071 N N . LYS B 1 277 ? -2.494 -15.432 39.738 1.00 55.76 255 LYS B N 1
ATOM 5072 C CA . LYS B 1 277 ? -2.293 -16.029 38.419 1.00 56.54 255 LYS B CA 1
ATOM 5073 C C . LYS B 1 277 ? -1.459 -17.309 38.582 1.00 57.04 255 LYS B C 1
ATOM 5074 O O . LYS B 1 277 ? -0.660 -17.420 39.515 1.00 52.60 255 LYS B O 1
ATOM 5080 N N . THR B 1 278 ? -1.632 -18.261 37.670 1.00 59.50 256 THR B N 1
ATOM 5081 C CA . THR B 1 278 ? -0.885 -19.529 37.712 1.00 62.08 256 THR B CA 1
ATOM 5082 C C . THR B 1 278 ? 0.172 -19.532 36.626 1.00 63.44 256 THR B C 1
ATOM 5083 O O . THR B 1 278 ? -0.164 -19.439 35.455 1.00 65.55 256 THR B O 1
ATOM 5087 N N . LEU B 1 279 ? 1.442 -19.633 37.004 1.00 62.81 257 LEU B N 1
ATOM 5088 C CA . LEU B 1 279 ? 2.511 -19.878 36.037 1.00 65.00 257 LEU B CA 1
ATOM 5089 C C . LEU 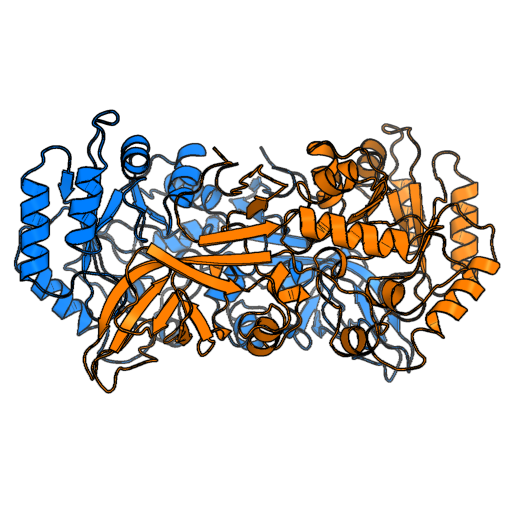B 1 279 ? 2.655 -21.353 35.870 1.00 68.70 257 LEU B C 1
ATOM 5090 O O . LEU B 1 279 ? 2.648 -22.083 36.857 1.00 72.31 257 LEU B O 1
ATOM 5095 N N . GLN B 1 280 ? 2.830 -21.790 34.630 1.00 72.94 258 GLN B N 1
ATOM 5096 C CA . GLN B 1 280 ? 3.212 -23.160 34.340 1.00 77.31 258 GLN B CA 1
ATOM 5097 C C . GLN B 1 280 ? 4.725 -23.264 34.258 1.00 73.60 258 GLN B C 1
ATOM 5098 O O . GLN B 1 280 ? 5.423 -22.262 34.086 1.00 73.02 258 GLN B O 1
ATOM 5104 N N . ALA B 1 281 ? 5.218 -24.490 34.400 1.00 73.99 259 ALA B N 1
ATOM 5105 C CA . ALA B 1 281 ? 6.640 -24.814 34.252 1.00 72.07 259 ALA B CA 1
ATOM 5106 C C . ALA B 1 281 ? 7.194 -24.186 32.966 1.00 69.94 259 ALA B C 1
ATOM 5107 O O . ALA B 1 281 ? 6.573 -24.292 31.901 1.00 69.51 259 ALA B O 1
ATOM 5109 N N . GLY B 1 282 ? 8.342 -23.516 33.079 1.00 67.26 260 GLY B N 1
ATOM 5110 C CA . GLY B 1 282 ? 8.977 -22.859 31.933 1.00 67.55 260 GLY B CA 1
ATOM 5111 C C . GLY B 1 282 ? 8.549 -21.417 31.692 1.00 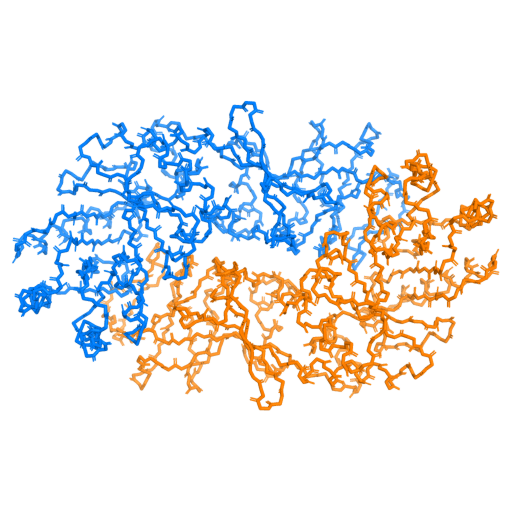64.86 260 GLY B C 1
ATOM 5112 O O . GLY B 1 282 ? 9.155 -20.737 30.869 1.00 65.58 260 GLY B O 1
ATOM 5113 N N . GLU B 1 283 ? 7.526 -20.930 32.392 1.00 62.69 261 GLU B N 1
ATOM 5114 C CA . GLU B 1 283 ? 7.114 -19.531 32.239 1.00 61.94 261 GLU B CA 1
ATOM 5115 C C . GLU B 1 283 ? 7.842 -18.669 33.243 1.00 56.21 261 GLU B C 1
ATOM 5116 O O . GLU B 1 283 ? 7.983 -19.040 34.407 1.00 53.83 261 GLU B O 1
ATOM 5122 N N . SER B 1 284 ? 8.299 -17.516 32.764 1.00 53.61 262 SER B N 1
ATOM 5123 C CA . SER B 1 284 ? 9.086 -16.593 33.563 1.00 53.53 262 SER B CA 1
ATOM 5124 C C . SER B 1 284 ? 8.221 -15.423 34.015 1.00 48.83 262 SER B C 1
ATOM 5125 O O . SER B 1 284 ? 7.081 -15.249 33.573 1.00 49.25 262 SER B O 1
ATOM 5128 N N . VAL B 1 285 ? 8.757 -14.631 34.925 1.00 46.99 263 VAL B N 1
ATOM 5129 C CA . VAL B 1 285 ? 8.043 -13.472 35.402 1.00 45.68 263 VAL B CA 1
ATOM 5130 C C . VAL B 1 285 ? 8.962 -12.256 35.538 1.00 43.79 263 VAL B C 1
ATOM 5131 O O . VAL B 1 285 ? 10.105 -12.346 36.031 1.00 42.13 263 VAL B O 1
ATOM 5135 N N . SER B 1 286 ? 8.416 -11.118 35.083 1.00 40.47 264 SER B N 1
ATOM 5136 C CA . SER B 1 286 ? 8.989 -9.797 35.250 1.00 36.68 264 SER B CA 1
ATOM 5137 C C . SER B 1 286 ? 10.236 -9.536 34.363 1.00 38.09 264 SER B C 1
ATOM 5138 O O . SER B 1 286 ? 10.619 -10.385 33.520 1.00 35.44 264 SER B O 1
ATOM 5141 N N . TYR B 1 287 ? 10.823 -8.339 34.515 1.00 35.98 265 TYR B N 1
ATOM 5142 C CA . TYR B 1 287 ? 11.916 -7.912 33.619 1.00 37.95 265 TYR B CA 1
ATOM 5143 C C . TYR B 1 287 ? 13.118 -8.835 33.727 1.00 38.61 265 TYR B C 1
ATOM 5144 O O . TYR B 1 287 ? 13.491 -9.240 34.824 1.00 38.09 265 TYR B O 1
ATOM 5153 N N . GLY B 1 288 ? 13.722 -9.150 32.585 1.00 40.38 266 GLY B N 1
ATOM 5154 C CA . GLY B 1 288 ? 14.895 -9.992 32.566 1.00 42.75 266 GLY B CA 1
ATOM 5155 C C . GLY B 1 288 ? 14.622 -11.479 32.738 1.00 44.16 266 GLY B C 1
ATOM 5156 O O . GLY B 1 288 ? 15.574 -12.286 32.690 1.00 45.71 266 GLY B O 1
ATOM 5157 N N . ALA B 1 289 ? 13.353 -11.866 32.912 1.00 43.56 267 ALA B N 1
ATOM 5158 C CA . ALA B 1 289 ? 12.981 -13.293 33.057 1.00 47.04 267 ALA B CA 1
ATOM 5159 C C . ALA B 1 289 ? 13.863 -13.945 34.136 1.00 44.60 267 ALA B C 1
ATOM 5160 O O . ALA B 1 289 ? 14.395 -15.003 33.932 1.00 45.46 267 ALA B O 1
ATOM 5162 N N . THR B 1 290 ? 13.991 -13.278 35.269 1.00 44.09 268 THR B N 1
ATOM 5163 C CA . THR B 1 290 ? 14.949 -13.697 36.303 1.00 44.70 268 THR B CA 1
ATOM 5164 C C . THR B 1 290 ? 14.393 -14.784 37.231 1.00 47.32 268 THR B C 1
ATOM 5165 O O . THR B 1 290 ? 15.157 -15.390 37.998 1.00 46.31 268 THR B O 1
ATOM 5169 N N . TYR B 1 291 ? 13.080 -15.025 37.165 1.00 46.42 269 TYR B N 1
ATOM 5170 C CA . TYR B 1 291 ? 12.446 -16.163 37.838 1.00 47.66 269 TYR B CA 1
ATOM 5171 C C . TYR B 1 291 ? 11.682 -16.948 36.800 1.00 48.62 269 TYR B C 1
ATOM 5172 O O . TYR B 1 291 ? 10.901 -16.367 36.045 1.00 45.13 269 TYR B O 1
ATOM 5181 N N . THR B 1 292 ? 11.912 -18.258 36.775 1.00 51.01 270 THR B N 1
ATOM 5182 C CA . THR B 1 292 ? 11.199 -19.175 35.888 1.00 57.52 270 THR B CA 1
ATOM 5183 C C . THR B 1 292 ? 10.620 -20.288 36.757 1.00 59.95 270 THR B C 1
ATOM 5184 O O . THR B 1 292 ? 11.336 -20.870 37.569 1.00 63.24 270 THR B O 1
ATOM 5188 N N . ALA B 1 293 ? 9.326 -20.559 36.604 1.00 61.27 271 ALA B N 1
ATOM 5189 C CA . ALA B 1 293 ? 8.681 -21.646 37.345 1.00 64.63 271 ALA B CA 1
ATOM 5190 C C . ALA B 1 293 ? 9.187 -23.019 36.873 1.00 68.58 271 ALA B C 1
ATOM 5191 O O . ALA B 1 293 ? 9.316 -23.274 35.660 1.00 65.42 271 ALA B O 1
ATOM 5193 N N . THR B 1 294 ? 9.484 -23.879 37.845 1.00 74.73 272 THR B N 1
ATOM 5194 C CA . THR B 1 294 ? 9.859 -25.288 37.590 1.00 80.25 272 THR B CA 1
ATOM 5195 C C . THR B 1 294 ? 8.616 -26.201 37.555 1.00 80.88 272 THR B C 1
ATOM 5196 O O . THR B 1 294 ? 8.572 -27.137 36.774 1.00 87.47 272 THR B O 1
ATOM 5200 N N . ASP B 1 295 ? 7.618 -25.910 38.394 1.00 81.91 273 ASP B N 1
ATOM 5201 C CA . ASP B 1 295 ? 6.296 -26.593 38.390 1.00 83.94 273 ASP B CA 1
ATOM 5202 C C . ASP B 1 295 ? 5.161 -25.564 38.615 1.00 82.19 273 ASP B C 1
ATOM 5203 O O . ASP B 1 295 ? 5.458 -24.397 38.893 1.00 74.76 273 ASP B O 1
ATOM 5208 N N . PRO B 1 296 ? 3.870 -25.976 38.466 1.00 83.68 274 PRO B N 1
ATOM 5209 C CA . PRO B 1 296 ? 2.754 -25.026 38.631 1.00 79.69 274 PRO B CA 1
ATOM 5210 C C . PRO B 1 296 ? 2.816 -24.194 39.917 1.00 75.33 274 PRO B C 1
ATOM 5211 O O . PRO B 1 296 ? 2.799 -24.731 41.015 1.00 75.28 274 PRO B O 1
ATOM 5215 N N . THR B 1 297 ? 2.902 -22.880 39.736 1.00 67.46 275 THR B N 1
ATOM 5216 C CA . THR B 1 297 ? 3.190 -21.934 40.788 1.00 64.98 275 THR B CA 1
ATOM 5217 C C . THR B 1 297 ? 2.127 -20.836 40.736 1.00 60.54 275 THR B C 1
ATOM 5218 O O . THR B 1 297 ? 1.900 -20.262 39.681 1.00 64.02 275 THR B O 1
ATOM 5222 N N . THR B 1 298 ? 1.460 -20.569 41.851 1.00 55.14 276 THR B N 1
ATOM 5223 C CA . THR B 1 298 ? 0.577 -19.421 41.947 1.00 51.20 276 THR B CA 1
ATOM 5224 C C . THR B 1 298 ? 1.385 -18.170 42.335 1.00 47.81 276 THR B C 1
ATOM 5225 O O . THR B 1 298 ? 2.235 -18.207 43.248 1.00 44.61 276 THR B O 1
ATOM 5229 N N . ILE B 1 299 ? 1.126 -17.073 41.615 1.00 44.19 277 ILE B N 1
ATOM 5230 C CA . ILE B 1 299 ? 1.726 -15.779 41.923 1.00 41.76 277 ILE B CA 1
ATOM 5231 C C . ILE B 1 299 ? 0.648 -14.726 42.182 1.00 38.45 277 ILE B C 1
ATOM 5232 O O . ILE B 1 299 ? -0.502 -14.866 41.750 1.00 39.00 277 ILE B O 1
ATOM 5237 N N . ALA B 1 300 ? 1.025 -13.719 42.944 1.00 36.11 278 ALA B N 1
ATOM 5238 C CA . ALA B 1 300 ? 0.159 -12.607 43.279 1.00 36.39 278 ALA B CA 1
ATOM 5239 C C . ALA B 1 300 ? 0.853 -11.326 42.836 1.00 34.42 278 ALA B C 1
ATOM 5240 O O . ALA B 1 300 ? 2.048 -11.167 43.063 1.00 32.99 278 ALA B O 1
ATOM 5242 N N . LEU B 1 301 ? 0.089 -10.434 42.203 1.00 34.59 279 LEU B N 1
ATOM 5243 C CA . LEU B 1 301 ? 0.558 -9.110 41.815 1.00 33.96 279 LEU B CA 1
ATOM 5244 C C . LEU B 1 301 ? 0.147 -8.068 42.845 1.00 31.50 279 LEU B C 1
ATOM 5245 O O . LEU B 1 301 ? -1.032 -7.984 43.181 1.00 32.86 279 LEU B O 1
ATOM 5250 N N . LEU B 1 302 ? 1.125 -7.303 43.325 1.00 29.56 280 LEU B N 1
ATOM 5251 C CA . LEU B 1 302 ? 0.936 -6.251 44.291 1.00 29.60 280 LEU B CA 1
ATOM 5252 C C . LEU B 1 302 ? 1.180 -4.912 43.621 1.00 28.90 280 LEU B C 1
ATOM 5253 O O . LEU B 1 302 ? 2.163 -4.775 42.897 1.00 27.83 280 LEU B O 1
ATOM 5258 N N . PRO B 1 303 ? 0.301 -3.915 43.873 1.00 27.40 281 PRO B N 1
ATOM 5259 C CA . PRO B 1 303 ? 0.399 -2.613 43.263 1.00 26.63 281 PRO B CA 1
ATOM 5260 C C . PRO B 1 303 ? 1.360 -1.688 44.049 1.00 25.54 281 PRO B C 1
ATOM 5261 O O . PRO B 1 303 ? 0.978 -0.632 44.536 1.00 25.24 281 PRO B O 1
ATOM 5265 N N . ILE B 1 304 ? 2.604 -2.106 44.155 1.00 24.83 282 ILE B N 1
ATOM 5266 C CA . ILE B 1 304 ? 3.644 -1.329 44.806 1.00 24.11 282 ILE B CA 1
ATOM 5267 C C . ILE B 1 304 ? 4.970 -1.734 44.183 1.00 24.34 282 ILE B C 1
ATOM 5268 O O . ILE B 1 304 ? 5.139 -2.873 43.770 1.00 25.26 282 ILE B O 1
ATOM 5273 N N . GLY B 1 305 ? 5.897 -0.792 44.077 1.00 21.69 283 GLY B N 1
ATOM 5274 C CA . GLY B 1 305 ? 7.180 -1.055 43.477 1.00 22.58 283 GLY B CA 1
ATOM 5275 C C . GLY B 1 305 ? 8.259 -0.102 43.957 1.00 22.54 283 GLY B C 1
ATOM 5276 O O . GLY B 1 305 ? 8.077 0.631 44.972 1.00 21.03 283 GLY B O 1
ATOM 5277 N N . TYR B 1 306 ? 9.373 -0.077 43.241 1.00 22.11 284 TYR B N 1
ATOM 5278 C CA . TYR B 1 306 ? 10.499 0.732 43.695 1.00 22.53 284 TYR B CA 1
ATOM 5279 C C . TYR B 1 306 ? 10.324 2.232 43.638 1.00 22.40 284 TYR B C 1
ATOM 5280 O O . TYR B 1 306 ? 10.987 2.931 44.412 1.00 22.80 284 TYR B O 1
ATOM 5289 N N . ALA B 1 307 ? 9.412 2.739 42.815 1.00 23.02 285 ALA B N 1
ATOM 5290 C CA . ALA B 1 307 ? 9.085 4.169 42.878 1.00 24.32 285 ALA B CA 1
ATOM 5291 C C . ALA B 1 307 ? 8.331 4.543 44.142 1.00 21.93 285 ALA B C 1
ATOM 5292 O O . ALA B 1 307 ? 8.225 5.730 44.461 1.00 21.47 285 ALA B O 1
ATOM 5294 N N . ASP B 1 308 ? 7.800 3.545 44.851 1.00 22.66 286 ASP B N 1
ATOM 5295 C CA . ASP B 1 308 ? 7.225 3.746 46.182 1.00 22.39 286 ASP B CA 1
ATOM 5296 C C . ASP B 1 308 ? 8.221 3.649 47.320 1.00 22.39 286 ASP B C 1
ATOM 5297 O O . ASP B 1 308 ? 7.878 3.957 48.479 1.00 21.93 286 ASP B O 1
ATOM 5302 N N . GLY B 1 309 ? 9.447 3.246 47.012 1.00 22.50 287 GLY B N 1
ATOM 5303 C CA . GLY B 1 309 ? 10.479 3.013 48.028 1.00 23.39 287 GLY B CA 1
ATOM 5304 C C . GLY B 1 309 ? 10.690 1.571 48.412 1.00 24.73 287 GLY B C 1
ATOM 5305 O O . GLY B 1 309 ? 11.517 1.311 49.280 1.00 23.27 287 GLY B O 1
ATOM 5306 N N . TYR B 1 310 ? 9.931 0.632 47.787 1.00 22.26 288 TYR B N 1
ATOM 5307 C CA . TYR B 1 310 ? 10.149 -0.797 47.971 1.00 22.89 288 TYR B CA 1
ATOM 5308 C C . TYR B 1 310 ? 11.183 -1.218 46.929 1.00 24.03 288 TYR B C 1
ATOM 5309 O O . TYR B 1 310 ? 10.857 -1.636 45.799 1.00 25.48 288 TYR B O 1
ATOM 5318 N N . LEU B 1 311 ? 12.448 -1.017 47.277 1.00 23.30 289 LEU B N 1
ATOM 5319 C CA . LEU B 1 311 ? 13.519 -1.015 46.278 1.00 23.38 289 LEU B CA 1
ATOM 5320 C C . LEU B 1 311 ? 13.771 -2.379 45.605 1.00 23.45 289 LEU B C 1
ATOM 5321 O O . LEU B 1 311 ? 13.380 -3.426 46.118 1.00 23.43 289 LEU B O 1
ATOM 5326 N N . ARG B 1 312 ? 14.478 -2.337 44.472 1.00 22.99 290 ARG B N 1
ATOM 5327 C CA . ARG B 1 312 ? 14.736 -3.537 43.671 1.00 25.26 290 ARG B CA 1
ATOM 5328 C C . ARG B 1 312 ? 15.426 -4.638 44.480 1.00 26.52 290 ARG B C 1
ATOM 5329 O O . ARG B 1 312 ? 15.164 -5.816 44.287 1.00 25.32 290 ARG B O 1
ATOM 5337 N N . ILE B 1 313 ? 16.294 -4.228 45.403 1.00 25.60 291 ILE B N 1
ATOM 5338 C CA . ILE B 1 313 ? 17.026 -5.184 46.225 1.00 26.50 291 ILE B CA 1
ATOM 5339 C C . ILE B 1 313 ? 16.100 -6.053 47.111 1.00 26.84 291 ILE B C 1
ATOM 5340 O O . ILE B 1 313 ? 16.532 -7.052 47.655 1.00 26.63 291 ILE B O 1
ATOM 5345 N N . MET B 1 314 ? 14.839 -5.654 47.265 1.00 25.66 292 MET B N 1
ATOM 5346 C CA . MET B 1 314 ? 13.863 -6.443 48.014 1.00 25.24 292 MET B CA 1
ATOM 5347 C C . MET B 1 314 ? 13.519 -7.791 47.374 1.00 26.42 292 MET B C 1
ATOM 5348 O O . MET B 1 314 ? 12.965 -8.660 48.041 1.00 25.81 292 MET B O 1
ATOM 5353 N N . GLN B 1 315 ? 13.848 -7.987 46.101 1.00 27.05 293 GLN B N 1
ATOM 5354 C CA . GLN B 1 315 ? 13.703 -9.299 45.486 1.00 29.04 293 GLN B CA 1
ATOM 5355 C C . GLN B 1 315 ? 14.383 -10.382 46.353 1.00 31.60 293 GLN B C 1
ATOM 5356 O O . GLN B 1 315 ? 15.517 -10.202 46.803 1.00 31.89 293 GLN B O 1
ATOM 5362 N N . GLY B 1 316 ? 13.668 -11.480 46.598 1.00 32.15 294 GLY B N 1
ATOM 5363 C CA . GLY B 1 316 ? 14.127 -12.525 47.502 1.00 33.10 294 GLY B CA 1
ATOM 5364 C C . GLY B 1 316 ? 13.692 -12.385 48.963 1.00 33.98 294 GLY B C 1
ATOM 5365 O O . GLY B 1 316 ? 13.940 -13.300 49.741 1.00 33.70 294 GLY B O 1
ATOM 5366 N N A SER B 1 317 ? 13.049 -11.270 49.322 0.70 31.94 295 SER B N 1
ATOM 5367 N N B SER B 1 317 ? 13.069 -11.276 49.350 0.30 31.79 295 SER B N 1
ATOM 5368 C CA A SER B 1 317 ? 12.489 -11.076 50.667 0.70 33.30 295 SER B CA 1
ATOM 5369 C CA B SER B 1 317 ? 12.563 -11.133 50.715 0.30 32.19 295 SER B CA 1
ATOM 5370 C C A SER B 1 317 ? 11.208 -11.870 50.831 0.70 35.23 295 SER B C 1
ATOM 5371 C C B SER B 1 317 ? 11.187 -11.774 50.832 0.30 34.09 295 SER B C 1
ATOM 5372 O O A SER B 1 317 ? 10.624 -12.345 49.851 0.70 36.32 295 SER B O 1
ATOM 5373 O O B SER B 1 317 ? 10.555 -12.104 49.821 0.30 35.18 295 SER B O 1
ATOM 5378 N N . PHE B 1 318 ? 10.747 -11.954 52.075 1.00 35.27 296 PHE B N 1
ATOM 5379 C CA . PHE B 1 318 ? 9.466 -12.523 52.400 1.00 35.63 296 PHE B CA 1
ATOM 5380 C C . PHE B 1 318 ? 8.548 -11.393 52.876 1.00 35.39 296 PHE B C 1
ATOM 5381 O O . PHE B 1 318 ? 8.988 -10.430 53.570 1.00 31.37 296 PHE B O 1
ATOM 5389 N N . VAL B 1 319 ? 7.286 -11.494 52.452 1.00 32.85 297 VAL B N 1
ATOM 5390 C CA . VAL B 1 319 ? 6.221 -10.605 52.904 1.00 31.99 297 VAL B CA 1
ATOM 5391 C C . VAL B 1 319 ? 5.147 -11.494 53.517 1.00 32.21 297 VAL B C 1
ATOM 5392 O O . VAL B 1 319 ? 5.165 -12.702 53.325 1.00 32.94 297 VAL B O 1
ATOM 5396 N N . ASN B 1 320 ? 4.199 -10.883 54.212 1.00 31.93 298 ASN B N 1
ATOM 5397 C CA . ASN B 1 320 ? 3.173 -11.601 54.952 1.00 34.35 298 ASN B CA 1
ATOM 5398 C C . ASN B 1 320 ? 1.852 -11.418 54.244 1.00 35.51 298 ASN B C 1
ATOM 5399 O O . ASN B 1 320 ? 1.220 -10.365 54.357 1.00 35.09 298 ASN B O 1
ATOM 5404 N N . VAL B 1 321 ? 1.439 -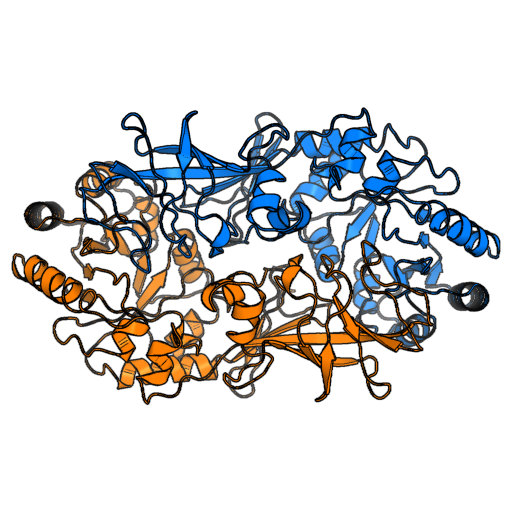12.447 53.509 1.00 39.10 299 VAL B N 1
ATOM 5405 C CA . VAL B 1 321 ? 0.198 -12.406 52.734 1.00 40.54 299 VAL B CA 1
ATOM 5406 C C . VAL B 1 321 ? -0.852 -13.136 53.527 1.00 43.51 299 VAL B C 1
ATOM 5407 O O . VAL B 1 321 ? -0.851 -14.377 53.596 1.00 45.55 299 VAL B O 1
ATOM 5411 N N . ASN B 1 322 ? -1.723 -12.354 54.156 1.00 46.38 300 ASN B N 1
ATOM 5412 C CA . ASN B 1 322 ? -2.832 -12.875 54.929 1.00 52.50 300 ASN B CA 1
ATOM 5413 C C . ASN B 1 322 ? -2.400 -14.009 55.893 1.00 51.06 300 ASN B C 1
ATOM 5414 O O . ASN B 1 322 ? -3.076 -15.022 55.999 1.00 55.00 300 ASN B O 1
ATOM 5419 N N . GLY B 1 323 ? -1.259 -13.824 56.565 1.00 48.42 301 GLY B N 1
ATOM 5420 C CA . GLY B 1 323 ? -0.702 -14.813 57.503 1.00 50.09 301 GLY B CA 1
ATOM 5421 C C . GLY B 1 323 ? 0.390 -15.742 56.966 1.00 51.11 301 GLY B C 1
ATOM 5422 O O . GLY B 1 323 ? 1.146 -16.313 57.744 1.00 54.80 301 GLY B O 1
ATOM 5423 N N . HIS B 1 324 ? 0.499 -15.880 55.646 1.00 49.48 302 HIS B N 1
ATOM 5424 C CA . HIS B 1 324 ? 1.473 -16.780 55.017 1.00 47.96 302 HIS B CA 1
ATOM 5425 C C . HIS B 1 324 ? 2.742 -16.019 54.638 1.00 44.19 302 HIS B C 1
ATOM 5426 O O . HIS B 1 324 ? 2.664 -14.958 54.010 1.00 42.47 302 HIS B O 1
ATOM 5433 N N . GLN B 1 325 ? 3.905 -16.560 54.979 1.00 41.63 303 GLN B N 1
ATOM 5434 C CA . GLN B 1 325 ? 5.189 -16.000 54.560 1.00 41.18 303 GLN B CA 1
ATOM 5435 C C . GLN B 1 325 ? 5.464 -16.336 53.071 1.00 42.41 303 GLN B C 1
ATOM 5436 O O . GLN B 1 325 ? 5.588 -17.492 52.718 1.00 44.89 303 GLN B O 1
ATOM 5442 N N . CYS B 1 326 ? 5.568 -15.312 52.226 1.00 40.16 304 CYS B N 1
ATOM 5443 C CA . CYS B 1 326 ? 5.627 -15.482 50.764 1.00 40.80 304 CYS B CA 1
ATOM 5444 C C . CYS B 1 326 ? 6.798 -14.717 50.157 1.00 38.53 304 CYS B C 1
ATOM 5445 O O . CYS B 1 326 ? 7.027 -13.540 50.473 1.00 36.30 304 CYS B O 1
ATOM 5448 N N . GLU B 1 327 ? 7.505 -15.371 49.240 1.00 36.85 305 GLU B N 1
ATOM 5449 C CA . GLU B 1 327 ? 8.706 -14.817 48.646 1.00 35.96 305 GLU B CA 1
ATOM 5450 C C . GLU B 1 327 ? 8.418 -13.818 47.503 1.00 33.23 305 GLU B C 1
ATOM 5451 O O . GLU B 1 327 ? 7.641 -14.112 46.603 1.00 34.30 305 GLU B O 1
ATOM 5457 N N . VAL B 1 328 ? 9.119 -12.694 47.504 1.00 31.26 306 VAL B N 1
ATOM 5458 C CA . VAL B 1 328 ? 9.125 -11.759 46.374 1.00 31.18 306 VAL B CA 1
ATOM 5459 C C . VAL B 1 328 ? 9.996 -12.385 45.295 1.00 31.78 306 VAL B C 1
ATOM 5460 O O . VAL B 1 328 ? 11.169 -12.651 45.523 1.00 31.66 306 VAL B O 1
ATOM 5464 N N . ILE B 1 329 ? 9.413 -12.616 44.130 1.00 32.71 307 ILE B N 1
ATOM 5465 C CA . ILE B 1 329 ? 10.096 -13.289 43.040 1.00 34.57 307 ILE B CA 1
ATOM 5466 C C . ILE B 1 329 ? 10.092 -12.422 41.781 1.00 34.40 307 ILE B C 1
ATOM 5467 O O . ILE B 1 329 ? 9.194 -11.572 41.573 1.00 31.79 307 ILE B O 1
ATOM 5472 N N . GLY B 1 330 ? 11.094 -12.644 40.942 1.00 34.26 308 GLY B N 1
ATOM 5473 C CA . GLY B 1 330 ? 11.325 -11.819 39.762 1.00 33.66 308 GLY B CA 1
ATOM 5474 C C . GLY B 1 330 ? 11.729 -10.409 40.159 1.00 32.77 308 GLY B C 1
ATOM 5475 O O . GLY B 1 330 ? 11.701 -10.038 41.338 1.00 29.88 308 GLY B O 1
ATOM 5476 N N . ARG B 1 331 ? 12.081 -9.609 39.172 1.00 31.88 309 ARG B N 1
ATOM 5477 C CA . ARG B 1 331 ? 12.455 -8.227 39.429 1.00 30.39 309 ARG B CA 1
ATOM 5478 C C . ARG B 1 331 ? 11.273 -7.447 39.989 1.00 28.12 309 ARG B C 1
ATOM 5479 O O . ARG B 1 331 ? 10.132 -7.553 39.502 1.00 28.38 309 ARG B O 1
ATOM 5487 N N . VAL B 1 332 ? 11.576 -6.652 40.992 1.00 26.12 310 VAL B N 1
ATOM 5488 C CA . VAL B 1 332 ? 10.668 -5.627 41.468 1.00 26.01 310 VAL B CA 1
ATOM 5489 C C . VAL B 1 332 ? 10.627 -4.540 40.392 1.00 26.08 310 VAL B C 1
ATOM 5490 O O . VAL B 1 332 ? 11.669 -4.112 39.914 1.00 27.31 310 VAL B O 1
ATOM 5494 N N . CYS B 1 333 ? 9.423 -4.130 40.008 1.00 26.67 311 CYS B N 1
ATOM 5495 C CA . CYS B 1 333 ? 9.220 -3.098 38.983 1.00 27.21 311 CYS B CA 1
ATOM 5496 C C . CYS B 1 333 ? 8.939 -1.761 39.642 1.00 25.29 311 CYS B C 1
ATOM 5497 O O . CYS B 1 333 ? 8.793 -1.678 40.878 1.00 24.29 311 CYS B O 1
ATOM 5500 N N . MET B 1 334 ? 8.877 -0.711 38.826 1.00 25.60 312 MET B N 1
ATOM 5501 C CA A MET B 1 334 ? 8.658 0.639 39.331 0.50 24.29 312 MET B CA 1
ATOM 5502 C CA B MET B 1 334 ? 8.640 0.656 39.328 0.50 25.44 312 MET B CA 1
ATOM 5503 C C . MET B 1 334 ? 7.364 0.723 40.152 1.00 24.64 312 MET B C 1
ATOM 5504 O O . MET B 1 334 ? 7.320 1.365 41.204 1.00 21.98 312 MET B O 1
ATOM 5513 N N . ASP B 1 335 ? 6.330 0.052 39.657 1.00 24.05 313 ASP B N 1
ATOM 5514 C CA . ASP B 1 335 ? 4.986 0.145 40.216 1.00 25.81 313 ASP B CA 1
ATOM 5515 C C . ASP B 1 335 ? 4.346 -1.179 40.646 1.00 26.57 313 ASP B C 1
ATOM 5516 O O . ASP B 1 335 ? 3.217 -1.154 41.129 1.00 27.34 313 ASP B O 1
ATOM 5521 N N . GLN B 1 336 ? 5.059 -2.300 40.481 1.00 26.53 314 GLN B N 1
ATOM 5522 C CA . GLN B 1 336 ? 4.480 -3.630 40.692 1.00 28.25 314 GLN B CA 1
ATOM 5523 C C . GLN B 1 336 ? 5.508 -4.578 41.280 1.00 29.09 314 GLN B C 1
ATOM 5524 O O . GLN B 1 336 ? 6.699 -4.491 40.953 1.00 26.75 314 GLN B O 1
ATOM 5530 N N . THR B 1 337 ? 5.033 -5.488 42.141 1.00 27.87 315 THR B N 1
ATOM 5531 C CA . THR B 1 337 ? 5.878 -6.480 42.787 1.00 28.18 315 THR B CA 1
ATOM 5532 C C . THR B 1 337 ? 5.174 -7.817 42.680 1.00 27.90 315 THR B C 1
ATOM 5533 O O . THR B 1 337 ? 3.960 -7.893 42.845 1.00 28.36 315 THR B O 1
ATOM 5537 N N . ILE B 1 338 ? 5.915 -8.866 42.380 1.00 29.62 316 ILE B N 1
ATOM 5538 C CA . ILE B 1 338 ? 5.327 -10.214 42.252 1.00 32.41 316 ILE B CA 1
ATOM 5539 C C . ILE B 1 338 ? 5.736 -11.087 43.453 1.00 31.94 316 ILE B C 1
ATOM 5540 O O . ILE B 1 338 ? 6.895 -11.122 43.828 1.00 29.38 316 ILE B O 1
ATOM 5545 N N . VAL B 1 339 ? 4.767 -11.804 44.018 1.00 34.00 317 VAL B N 1
ATOM 5546 C CA . VAL B 1 339 ? 4.986 -12.677 45.169 1.00 37.18 317 VAL B CA 1
ATOM 5547 C C . VAL B 1 339 ? 4.476 -14.092 44.871 1.00 39.55 317 VAL B C 1
ATOM 5548 O O . VAL B 1 339 ? 3.424 -14.269 44.232 1.00 39.76 317 VAL B O 1
ATOM 5552 N N . LYS B 1 340 ? 5.240 -15.088 45.313 1.00 38.74 318 LYS B N 1
ATOM 5553 C CA . LYS B 1 340 ? 4.870 -16.496 45.160 1.00 42.13 318 LYS B CA 1
ATOM 5554 C C . LYS B 1 340 ? 4.011 -16.880 46.353 1.00 42.05 318 LYS B C 1
ATOM 5555 O O . LYS B 1 340 ? 4.424 -16.686 47.499 1.00 43.89 318 LYS B O 1
ATOM 5561 N N . VAL B 1 341 ? 2.828 -17.427 46.087 1.00 43.30 319 VAL B N 1
ATOM 5562 C CA . VAL B 1 341 ? 1.812 -17.584 47.117 1.00 45.08 319 VAL B CA 1
ATOM 5563 C C . VAL B 1 341 ? 1.165 -18.960 47.092 1.00 49.30 319 VAL B C 1
ATOM 5564 O O . VAL B 1 341 ? 1.121 -19.612 46.041 1.00 48.66 319 VAL B O 1
ATOM 5568 N N . PRO B 1 342 ? 0.654 -19.413 48.254 1.00 52.63 320 PRO B N 1
ATOM 5569 C CA . PRO B 1 342 ? -0.149 -20.634 48.261 1.00 54.28 320 PRO B CA 1
ATOM 5570 C C . PRO B 1 342 ? -1.516 -20.411 47.609 1.00 56.53 320 PRO B C 1
ATOM 5571 O O . PRO B 1 342 ? -1.971 -19.269 47.487 1.00 53.42 320 PRO B O 1
ATOM 5575 N N . ASP B 1 343 ? -2.165 -21.501 47.200 1.00 62.32 321 ASP B N 1
ATOM 5576 C CA . ASP B 1 343 ? -3.427 -21.454 46.441 1.00 66.05 321 ASP B CA 1
ATOM 5577 C C . ASP B 1 343 ? -4.598 -20.777 47.182 1.00 65.29 321 ASP B C 1
ATOM 5578 O O . ASP B 1 343 ? -5.507 -20.279 46.546 1.00 66.28 321 ASP B O 1
ATOM 5583 N N . GLN B 1 344 ? -4.558 -20.760 48.511 1.00 68.33 322 GLN B N 1
ATOM 5584 C CA . GLN B 1 344 ? -5.557 -20.066 49.341 1.00 72.24 322 GLN B CA 1
ATOM 5585 C C . GLN B 1 344 ? -5.575 -18.523 49.151 1.00 70.27 322 GLN B C 1
ATOM 5586 O O . GLN B 1 344 ? -6.606 -17.870 49.358 1.00 70.49 322 GLN B O 1
ATOM 5592 N N . VAL B 1 345 ? -4.436 -17.940 48.781 1.00 60.84 323 VAL B N 1
ATOM 5593 C CA . VAL B 1 345 ? -4.355 -16.501 48.538 1.00 57.45 323 VAL B CA 1
ATOM 5594 C C . VAL B 1 345 ? -5.263 -16.101 47.368 1.00 58.25 323 VAL B C 1
ATOM 5595 O O . VAL B 1 345 ? -5.287 -16.785 46.335 1.00 58.52 323 VAL B O 1
ATOM 5599 N N . LYS B 1 346 ? -6.027 -15.021 47.565 1.00 57.83 324 LYS B N 1
ATOM 5600 C CA . LYS B 1 346 ? -6.916 -14.471 46.528 1.00 59.34 324 LYS B CA 1
ATOM 5601 C C . LYS B 1 346 ? -6.871 -12.934 46.447 1.00 53.75 324 LYS B C 1
ATOM 5602 O O . LYS B 1 346 ? -6.332 -12.264 47.335 1.00 48.42 324 LYS B O 1
ATOM 5608 N N . ALA B 1 347 ? -7.440 -12.409 45.362 1.00 50.33 325 ALA B N 1
ATOM 5609 C CA . ALA B 1 347 ? -7.553 -10.969 45.119 1.00 47.16 325 ALA B CA 1
ATOM 5610 C C . ALA B 1 347 ? -8.177 -10.272 46.312 1.00 45.98 325 ALA B C 1
ATOM 5611 O O . ALA B 1 347 ? -9.134 -10.781 46.910 1.00 44.42 325 ALA B O 1
ATOM 5613 N N . GLY B 1 348 ? -7.584 -9.135 46.692 1.00 42.66 326 GLY B N 1
ATOM 5614 C CA . GLY B 1 348 ? -8.062 -8.378 47.829 1.00 42.12 326 GLY B CA 1
ATOM 5615 C C . GLY B 1 348 ? -7.390 -8.701 49.150 1.00 42.23 326 GLY B C 1
ATOM 5616 O O . GLY B 1 348 ? -7.561 -7.949 50.091 1.00 44.37 326 GLY B O 1
ATOM 5617 N N . ASP B 1 349 ? -6.629 -9.792 49.240 1.00 42.52 327 ASP B N 1
ATOM 5618 C CA . ASP B 1 349 ? -5.933 -10.133 50.487 1.00 43.38 327 ASP B CA 1
ATOM 5619 C C . ASP B 1 349 ? -4.912 -9.057 50.835 1.00 40.08 327 ASP B C 1
ATOM 5620 O O . ASP B 1 349 ? -4.225 -8.558 49.958 1.00 36.89 327 ASP B O 1
ATOM 5625 N N . SER B 1 350 ? -4.827 -8.722 52.115 1.00 41.24 328 SER B N 1
ATOM 5626 C CA . SER B 1 350 ? -3.844 -7.777 52.629 1.00 41.23 328 SER B CA 1
ATOM 5627 C C . SER B 1 350 ? -2.466 -8.386 52.718 1.00 38.94 328 SER B C 1
ATOM 5628 O O . SER B 1 350 ? -2.312 -9.526 53.155 1.00 41.93 328 SER B O 1
ATOM 5631 N N . VAL B 1 351 ? -1.469 -7.596 52.347 1.00 34.69 329 VAL B N 1
ATOM 5632 C CA . VAL B 1 351 ? -0.087 -7.986 52.432 1.00 33.51 329 VAL B CA 1
ATOM 5633 C C . VAL B 1 351 ? 0.632 -6.969 53.298 1.00 33.57 329 VAL B C 1
ATOM 5634 O O . VAL B 1 351 ? 0.569 -5.752 53.049 1.00 31.67 329 VAL B O 1
ATOM 5638 N N . ILE B 1 352 ? 1.310 -7.459 54.325 1.00 32.73 330 ILE B N 1
ATOM 5639 C CA . ILE B 1 352 ? 2.173 -6.630 55.134 1.00 30.27 330 ILE B CA 1
ATOM 5640 C C . ILE B 1 352 ? 3.594 -6.761 54.585 1.00 29.12 330 ILE B C 1
ATOM 5641 O O . ILE B 1 352 ? 4.167 -7.856 54.596 1.00 28.14 330 ILE B O 1
ATOM 5646 N N . LEU B 1 353 ? 4.131 -5.655 54.090 1.00 25.74 331 LEU B N 1
ATOM 5647 C CA . LEU B 1 353 ? 5.488 -5.588 53.594 1.00 27.52 331 LEU B CA 1
ATOM 5648 C C . LEU B 1 353 ? 6.443 -5.034 54.651 1.00 26.94 331 LEU B C 1
ATOM 5649 O O . LEU B 1 353 ? 7.609 -5.414 54.673 1.00 26.67 331 LEU B O 1
ATOM 5654 N N . ILE B 1 354 ? 5.960 -4.108 55.483 1.00 26.38 332 ILE B N 1
ATOM 5655 C CA . ILE B 1 354 ? 6.694 -3.656 56.671 1.00 26.70 332 ILE B CA 1
ATOM 5656 C C . ILE B 1 354 ? 5.712 -3.731 57.816 1.00 26.62 332 ILE B C 1
ATOM 5657 O O . ILE B 1 354 ? 4.612 -3.192 57.724 1.00 27.30 332 ILE B O 1
ATOM 5662 N N . ASP B 1 355 ? 6.092 -4.451 58.854 1.00 25.84 333 ASP B N 1
ATOM 5663 C CA . ASP B 1 355 ? 5.224 -4.727 59.979 1.00 28.03 333 ASP B CA 1
ATOM 5664 C C . ASP B 1 355 ? 5.595 -3.845 61.174 1.00 26.78 333 ASP B C 1
ATOM 5665 O O . ASP B 1 355 ? 6.758 -3.494 61.355 1.00 29.02 333 ASP B O 1
ATOM 5670 N N . ASN B 1 356 ? 4.604 -3.527 62.002 1.00 26.63 334 ASN B N 1
ATOM 5671 C CA . ASN B 1 356 ? 4.800 -2.675 63.184 1.00 26.46 334 ASN B CA 1
ATOM 5672 C C . ASN B 1 356 ? 5.163 -3.499 64.415 1.00 28.17 334 ASN B C 1
ATOM 5673 O O . ASN B 1 356 ? 4.623 -3.283 65.484 1.00 29.83 334 ASN B O 1
ATOM 5678 N N . HIS B 1 357 ? 6.069 -4.459 64.258 1.00 29.16 335 HIS B N 1
ATOM 5679 C CA . HIS B 1 357 ? 6.575 -5.256 65.366 1.00 31.25 335 HIS B CA 1
ATOM 5680 C C . HIS B 1 357 ? 8.049 -5.469 65.104 1.00 30.93 335 HIS B C 1
ATOM 5681 O O . HIS B 1 357 ? 8.434 -5.753 63.963 1.00 31.71 335 HIS B O 1
ATOM 5688 N N . ARG B 1 358 ? 8.873 -5.330 66.143 1.00 29.42 336 ARG B N 1
ATOM 5689 C CA A ARG B 1 358 ? 10.310 -5.504 65.980 0.70 29.20 336 ARG B CA 1
ATOM 5690 C CA B ARG B 1 358 ? 10.323 -5.512 66.030 0.30 28.23 336 ARG B CA 1
ATOM 5691 C C . ARG B 1 358 ? 10.693 -6.970 65.723 1.00 29.58 336 ARG B C 1
ATOM 5692 O O . ARG B 1 358 ? 11.591 -7.228 64.949 1.00 30.34 336 ARG B O 1
ATOM 5707 N N . GLU B 1 359 ? 10.012 -7.909 66.370 1.00 39.36 337 GLU B N 1
ATOM 5708 C CA . GLU B 1 359 ? 10.289 -9.348 66.221 1.00 43.96 337 GLU B CA 1
ATOM 5709 C C . GLU B 1 359 ? 9.428 -9.935 65.117 1.00 42.59 337 GLU B C 1
ATOM 5710 O O . GLU B 1 359 ? 8.513 -10.691 65.363 1.00 49.84 337 GLU B O 1
ATOM 5716 N N . SER B 1 360 ? 9.705 -9.556 63.902 1.00 38.15 338 SER B N 1
ATOM 5717 C CA . SER B 1 360 ? 8.873 -9.939 62.771 1.00 36.72 338 SER B CA 1
ATOM 5718 C C . SER B 1 360 ? 9.802 -10.090 61.596 1.00 33.92 338 SER B C 1
ATOM 5719 O O . SER B 1 360 ? 10.752 -9.307 61.471 1.00 30.62 338 SER B O 1
ATOM 5722 N N . PRO B 1 361 ? 9.500 -11.053 60.706 1.00 34.43 339 PRO B N 1
ATOM 5723 C CA . PRO B 1 361 ? 10.268 -11.137 59.455 1.00 34.09 339 PRO B CA 1
ATOM 5724 C C . PRO B 1 361 ? 10.035 -9.981 58.471 1.00 31.90 339 PRO B C 1
ATOM 5725 O O . PRO B 1 361 ? 10.724 -9.895 57.448 1.00 33.81 339 PRO B O 1
ATOM 5729 N N . GLN B 1 362 ? 9.076 -9.102 58.774 1.00 30.23 340 GLN B N 1
ATOM 5730 C CA . GLN B 1 362 ? 8.836 -7.886 58.020 1.00 28.50 340 GLN B CA 1
ATOM 5731 C C . GLN B 1 362 ? 9.129 -6.634 58.838 1.00 27.60 340 GLN B C 1
ATOM 5732 O O . GLN B 1 362 ? 8.661 -5.548 58.490 1.00 27.44 340 GLN B O 1
ATOM 5738 N N . SER B 1 363 ? 9.907 -6.756 59.911 1.00 27.41 341 SER B N 1
ATOM 5739 C CA . SER B 1 363 ? 10.265 -5.595 60.682 1.00 27.46 341 SER B CA 1
ATOM 5740 C C . SER B 1 363 ? 11.091 -4.633 59.806 1.00 25.95 341 SER B C 1
ATOM 5741 O O . SER B 1 363 ? 11.740 -5.057 58.856 1.00 26.24 341 SER B O 1
ATOM 5744 N N A VAL B 1 364 ? 11.088 -3.358 60.168 0.70 25.65 342 VAL B N 1
ATOM 5745 N N B VAL B 1 364 ? 11.084 -3.350 60.174 0.30 25.16 342 VAL B N 1
ATOM 5746 C CA A VAL B 1 364 ? 11.950 -2.380 59.499 0.70 25.14 342 VAL B CA 1
ATOM 5747 C CA B VAL B 1 364 ? 11.933 -2.356 59.510 0.30 23.92 342 VAL B CA 1
ATOM 5748 C C A VAL B 1 364 ? 13.432 -2.784 59.517 0.70 25.12 342 VAL B C 1
ATOM 5749 C C B VAL B 1 364 ? 13.430 -2.703 59.561 0.30 24.16 342 VAL B C 1
ATOM 5750 O O A VAL B 1 364 ? 14.159 -2.538 58.547 0.70 25.09 342 VAL B O 1
ATOM 5751 O O B VAL B 1 364 ? 14.163 -2.350 58.637 0.30 23.61 342 VAL B O 1
ATOM 5758 N N . GLU B 1 365 ? 13.877 -3.397 60.617 1.00 25.30 343 GLU B N 1
ATOM 5759 C CA . GLU B 1 365 ? 15.272 -3.808 60.730 1.00 26.64 343 GLU B CA 1
ATOM 5760 C C . GLU B 1 365 ? 15.628 -4.952 59.742 1.00 27.35 343 GLU B C 1
ATOM 5761 O O . GLU B 1 365 ? 16.756 -5.011 59.241 1.00 26.24 343 GLU B O 1
ATOM 5767 N N . VAL B 1 366 ? 14.693 -5.879 59.535 1.00 26.29 344 VAL B N 1
ATOM 5768 C CA . VAL B 1 366 ? 14.901 -6.994 58.597 1.00 29.00 344 VAL B CA 1
ATOM 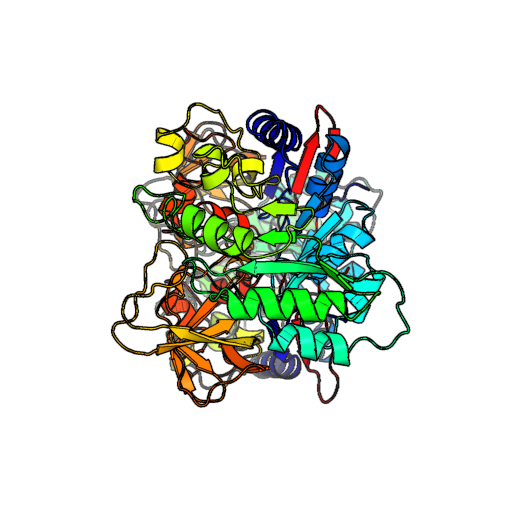5769 C C . VAL B 1 366 ? 14.940 -6.430 57.159 1.00 26.24 344 VAL B C 1
ATOM 5770 O O . VAL B 1 366 ? 15.787 -6.817 56.356 1.00 28.20 344 VAL B O 1
ATOM 5774 N N . VAL B 1 367 ? 14.037 -5.500 56.870 1.00 24.41 345 VAL B N 1
ATOM 5775 C CA . VAL B 1 367 ? 14.027 -4.809 55.603 1.00 24.80 345 VAL B CA 1
ATOM 5776 C C . VAL B 1 367 ? 15.327 -4.026 55.397 1.00 25.52 345 VAL B C 1
ATOM 5777 O O . VAL B 1 367 ? 15.900 -4.047 54.285 1.00 25.00 345 VAL B O 1
ATOM 5781 N N . ALA B 1 368 ? 15.813 -3.374 56.445 1.00 23.26 346 ALA B N 1
ATOM 5782 C CA . ALA B 1 368 ? 17.087 -2.668 56.371 1.00 23.53 346 ALA B CA 1
ATOM 5783 C C . ALA B 1 368 ? 18.260 -3.622 56.072 1.00 25.89 346 ALA B C 1
ATOM 5784 O O . ALA B 1 368 ? 19.165 -3.285 55.279 1.00 24.51 346 ALA B O 1
ATOM 5786 N N . GLU B 1 369 ? 18.248 -4.792 56.702 1.00 27.16 347 GLU B N 1
ATOM 5787 C CA . GLU B 1 369 ? 19.291 -5.803 56.429 1.00 31.57 347 GLU B CA 1
ATOM 5788 C C . GLU B 1 369 ? 19.241 -6.253 54.959 1.00 29.79 347 GLU B C 1
ATOM 5789 O O . GLU B 1 369 ? 20.282 -6.336 54.312 1.00 28.22 347 GLU B O 1
ATOM 5795 N N . LYS B 1 370 ? 18.039 -6.495 54.427 1.00 27.76 348 LYS B N 1
ATOM 5796 C CA . LYS B 1 370 ? 17.899 -6.854 52.987 1.00 28.43 348 LYS B CA 1
ATOM 5797 C C . LYS B 1 370 ? 18.453 -5.735 52.081 1.00 27.66 348 LYS B C 1
ATOM 5798 O O . LYS B 1 370 ? 19.117 -6.008 51.085 1.00 28.71 348 LYS B O 1
ATOM 5804 N N . GLN B 1 371 ? 18.206 -4.492 52.464 1.00 25.84 349 GLN B N 1
ATOM 5805 C CA . GLN B 1 371 ? 18.685 -3.306 51.746 1.00 25.49 349 GLN B CA 1
ATOM 5806 C C . GLN B 1 371 ? 20.150 -2.928 52.037 1.00 27.71 349 GLN B C 1
ATOM 5807 O O . GLN B 1 371 ? 20.667 -1.982 51.415 1.00 26.64 349 GLN B O 1
ATOM 5813 N N . HIS B 1 372 ? 20.831 -3.661 52.936 1.00 27.59 350 HIS B N 1
ATOM 5814 C CA . HIS B 1 372 ? 22.209 -3.381 53.324 1.00 29.39 350 HIS B CA 1
ATOM 5815 C C . HIS B 1 372 ? 22.333 -1.952 53.803 1.00 27.83 350 HIS B C 1
ATOM 5816 O O . HIS B 1 372 ? 23.223 -1.206 53.386 1.00 28.52 350 HIS B O 1
ATOM 5823 N N . THR B 1 373 ? 21.412 -1.567 54.680 1.00 26.01 351 THR B N 1
ATOM 5824 C CA . THR B 1 373 ? 21.370 -0.202 55.188 1.00 24.84 351 THR B CA 1
ATOM 5825 C C . THR B 1 373 ? 20.853 -0.188 56.621 1.00 25.15 351 THR B C 1
ATOM 5826 O O . THR B 1 373 ? 20.830 -1.224 57.274 1.00 25.12 351 THR B O 1
ATOM 5830 N N . ILE B 1 374 ? 20.396 0.972 57.086 1.00 23.38 352 ILE B N 1
ATOM 5831 C CA . ILE B 1 374 ? 19.893 1.131 58.450 1.00 23.10 352 ILE B CA 1
ATOM 5832 C C . ILE B 1 374 ? 18.402 1.503 58.372 1.00 22.33 352 ILE B C 1
ATOM 5833 O O . ILE B 1 374 ? 17.909 1.977 57.332 1.00 19.98 352 ILE B O 1
ATOM 5838 N N . ASN B 1 375 ? 17.695 1.255 59.472 1.00 22.58 353 ASN B N 1
ATOM 5839 C CA . ASN B 1 375 ? 16.250 1.504 59.579 1.00 23.31 353 ASN B CA 1
ATOM 5840 C C . ASN B 1 375 ? 15.859 2.916 59.136 1.00 22.00 353 ASN B C 1
ATOM 5841 O O . ASN B 1 375 ? 14.892 3.077 58.381 1.00 21.53 353 ASN B O 1
ATOM 5846 N N . TYR B 1 376 ? 16.670 3.922 59.505 1.00 20.29 354 TYR B N 1
ATOM 5847 C CA . TYR B 1 376 ? 16.449 5.313 59.100 1.00 20.63 354 TYR B CA 1
ATOM 5848 C C . TYR B 1 376 ? 16.184 5.449 57.578 1.00 21.22 354 TYR B C 1
ATOM 5849 O O . TYR B 1 376 ? 15.268 6.162 57.160 1.00 20.95 354 TYR B O 1
ATOM 5858 N N . GLU B 1 377 ? 16.986 4.769 56.782 1.00 20.99 355 GLU B N 1
ATOM 5859 C CA . GLU B 1 377 ? 16.926 4.914 55.334 1.00 21.19 355 GLU B CA 1
ATOM 5860 C C . GLU B 1 377 ? 15.745 4.183 54.761 1.00 21.22 355 GLU B C 1
ATOM 5861 O O . GLU B 1 377 ? 15.135 4.651 53.786 1.00 21.03 355 GLU B O 1
ATOM 5867 N N . VAL B 1 378 ? 15.378 3.051 55.354 1.00 21.04 356 VAL B N 1
ATOM 5868 C CA . VAL B 1 378 ? 14.208 2.315 54.892 1.00 20.66 356 VAL B CA 1
ATOM 5869 C C . VAL B 1 378 ? 12.965 3.234 54.937 1.00 21.01 356 VAL B C 1
ATOM 5870 O O . VAL B 1 378 ? 12.161 3.268 53.991 1.00 19.39 356 VAL B O 1
ATOM 5874 N N . LEU B 1 379 ? 12.832 3.948 56.042 1.00 19.48 357 LEU B N 1
ATOM 5875 C CA . LEU B 1 379 ? 11.724 4.871 56.260 1.00 21.43 357 LEU B CA 1
ATOM 5876 C C . LEU B 1 379 ? 11.801 6.080 55.335 1.00 20.56 357 LEU B C 1
ATOM 5877 O O . LEU B 1 379 ? 10.794 6.465 54.751 1.00 20.12 357 LEU B O 1
ATOM 5882 N N . CYS B 1 380 ? 12.979 6.673 55.191 1.00 20.52 358 CYS B N 1
ATOM 5883 C CA . CYS B 1 380 ? 13.139 7.830 54.332 1.00 21.01 358 CYS B CA 1
ATOM 5884 C C . CYS B 1 380 ? 12.856 7.517 52.862 1.00 22.39 358 CYS B C 1
ATOM 5885 O O . CYS B 1 380 ? 12.424 8.418 52.119 1.00 20.98 358 CYS B O 1
ATOM 5888 N N . ASN B 1 381 ? 13.111 6.274 52.454 1.00 20.29 359 ASN B N 1
ATOM 5889 C CA . ASN B 1 381 ? 12.877 5.843 51.083 1.00 22.58 359 ASN B CA 1
ATOM 5890 C C . ASN B 1 381 ? 11.388 5.848 50.663 1.00 21.79 359 ASN B C 1
ATOM 5891 O O . ASN B 1 381 ? 11.103 5.866 49.470 1.00 21.94 359 ASN B O 1
ATOM 5896 N N . LEU B 1 382 ? 10.463 5.803 51.620 1.00 22.68 360 LEU B N 1
ATOM 5897 C CA . LEU B 1 382 ? 9.051 5.640 51.297 1.00 23.30 360 LEU B CA 1
ATOM 5898 C C . LEU B 1 382 ? 8.561 6.928 50.616 1.00 23.46 360 LEU B C 1
ATOM 5899 O O . LEU B 1 382 ? 8.660 7.998 51.170 1.00 22.78 360 LEU B O 1
ATOM 5904 N N . SER B 1 383 ? 8.092 6.813 49.386 1.00 21.75 361 SER B N 1
ATOM 5905 C CA . SER B 1 383 ? 7.982 7.960 48.527 1.00 22.60 361 SER B CA 1
ATOM 5906 C C . SER B 1 383 ? 6.66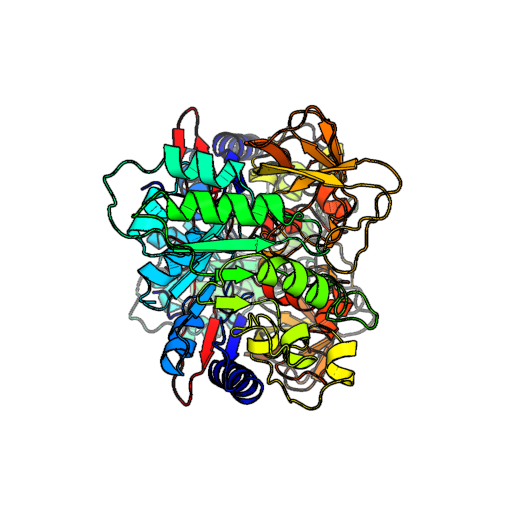1 8.695 48.690 1.00 20.80 361 SER B C 1
ATOM 5907 O O . SER B 1 383 ? 5.721 8.221 49.354 1.00 23.38 361 SER B O 1
ATOM 5910 N N . ARG B 1 384 ? 6.589 9.832 48.032 1.00 20.92 362 ARG B N 1
ATOM 5911 C CA . ARG B 1 384 ? 5.391 10.661 48.048 1.00 23.13 362 ARG B CA 1
ATOM 5912 C C . ARG B 1 384 ? 4.137 9.974 47.463 1.00 22.38 362 ARG B C 1
ATOM 5913 O O . ARG B 1 384 ? 3.029 10.417 47.704 1.00 23.99 362 ARG B O 1
ATOM 5921 N N . ARG B 1 385 ? 4.328 8.936 46.659 1.00 21.12 363 ARG B N 1
ATOM 5922 C CA . ARG B 1 385 ? 3.201 8.266 46.012 1.00 22.86 363 ARG B CA 1
ATOM 5923 C C . ARG B 1 385 ? 2.383 7.440 46.990 1.00 23.90 363 ARG B C 1
ATOM 5924 O O . ARG B 1 385 ? 1.203 7.188 46.721 1.00 24.41 363 ARG B O 1
ATOM 5932 N N . LEU B 1 386 ? 2.989 7.020 48.121 1.00 22.71 364 LEU B N 1
ATOM 5933 C CA . LEU B 1 386 ? 2.242 6.289 49.121 1.00 21.89 364 LEU B CA 1
ATOM 5934 C C . LEU B 1 386 ? 1.346 7.201 49.952 1.00 21.87 364 LEU B C 1
ATOM 5935 O O . LEU B 1 386 ? 1.828 8.104 50.659 1.00 22.41 364 LEU B O 1
ATOM 5940 N N . PRO B 1 387 ? 0.033 6.946 49.937 1.00 21.11 365 PRO B N 1
ATOM 5941 C CA . PRO B 1 387 ? -0.781 7.613 50.961 1.00 21.95 365 PRO B CA 1
ATOM 5942 C C . PRO B 1 387 ? -0.337 7.249 52.396 1.00 22.63 365 PRO B C 1
ATOM 5943 O O . PRO B 1 387 ? 0.100 6.126 52.633 1.00 22.78 365 PRO B O 1
ATOM 5947 N N . ARG B 1 388 ? -0.456 8.194 53.324 1.00 22.39 366 ARG B N 1
ATOM 5948 C CA . ARG B 1 388 ? -0.297 7.918 54.728 1.00 22.41 366 ARG B CA 1
ATOM 5949 C C . ARG B 1 388 ? -1.650 7.930 55.338 1.00 22.72 366 ARG B C 1
ATOM 5950 O O . ARG B 1 388 ? -2.389 8.914 55.205 1.00 23.65 366 ARG B O 1
ATOM 5958 N N . ILE B 1 389 ? -2.007 6.829 55.994 1.00 23.78 367 ILE B N 1
ATOM 5959 C CA . ILE B 1 389 ? -3.269 6.718 56.706 1.00 23.76 367 ILE B CA 1
ATOM 5960 C C . ILE B 1 389 ? -2.975 6.768 58.208 1.00 23.44 367 ILE B C 1
ATOM 5961 O O . ILE B 1 389 ? -2.364 5.849 58.773 1.00 23.09 367 ILE B O 1
ATOM 5966 N N . TYR B 1 390 ? -3.414 7.842 58.833 1.00 23.41 368 TYR B N 1
ATOM 5967 C CA . TYR B 1 390 ? -3.121 8.119 60.220 1.00 25.00 368 TYR B CA 1
ATOM 5968 C C . TYR B 1 390 ? -4.210 7.557 61.105 1.00 28.18 368 TYR B C 1
ATOM 5969 O O . TYR B 1 390 ? -5.406 7.756 60.850 1.00 30.20 368 TYR B O 1
ATOM 5978 N N . HIS B 1 391 ? -3.790 6.926 62.189 1.00 31.08 369 HIS B N 1
ATOM 5979 C CA . HIS B 1 391 ? -4.695 6.388 63.187 1.00 36.98 369 HIS B CA 1
ATOM 5980 C C . HIS B 1 391 ? -4.475 7.175 64.470 1.00 38.24 369 HIS B C 1
ATOM 5981 O O . HIS B 1 391 ? -3.341 7.306 64.944 1.00 34.96 369 HIS B O 1
ATOM 5988 N N . ASP B 1 392 ? -5.552 7.769 64.959 1.00 43.70 370 ASP B N 1
ATOM 5989 C CA . ASP B 1 392 ? -5.586 8.399 66.258 1.00 54.20 370 ASP B CA 1
ATOM 5990 C C . ASP B 1 392 ? -6.888 7.971 66.961 1.00 64.43 370 ASP B C 1
ATOM 5991 O O . ASP B 1 392 ? -7.948 8.594 66.738 1.00 72.53 370 ASP B O 1
ATOM 5996 N N . GLY B 1 393 ? -6.807 6.937 67.795 1.00 61.44 371 GLY B N 1
ATOM 5997 C CA . GLY B 1 393 ? -7.967 6.388 68.451 1.00 70.66 371 GLY B CA 1
ATOM 5998 C C . GLY B 1 393 ? -8.845 5.689 67.427 1.00 78.87 371 GLY B C 1
ATOM 5999 O O . GLY B 1 393 ? -8.347 4.919 66.604 1.00 82.18 371 GLY B O 1
ATOM 6000 N N . ASP B 1 394 ? -10.154 5.958 67.485 1.00 84.40 372 ASP B N 1
ATOM 6001 C CA . ASP B 1 394 ? -11.093 5.585 66.415 1.00 86.90 372 ASP B CA 1
ATOM 6002 C C . ASP B 1 394 ? -10.892 6.371 65.110 1.00 76.02 372 ASP B C 1
ATOM 6003 O O . ASP B 1 394 ? -11.286 5.895 64.030 1.00 71.58 372 ASP B O 1
ATOM 6008 N N . GLN B 1 395 ? -10.346 7.599 65.225 1.00 60.99 373 GLN B N 1
ATOM 6009 C CA . GLN B 1 395 ? -10.321 8.493 64.060 1.00 49.12 373 GLN B CA 1
ATOM 6010 C C . GLN B 1 395 ? -9.177 8.202 63.116 1.00 41.57 373 GLN B C 1
ATOM 6011 O O . GLN B 1 395 ? -8.078 7.840 63.505 1.00 39.71 373 GLN B O 1
ATOM 6017 N N . ARG B 1 396 ? -9.494 8.380 61.841 1.00 37.51 374 ARG B N 1
ATOM 6018 C CA A ARG B 1 396 ? -8.639 8.014 60.737 0.70 35.22 374 ARG B CA 1
ATOM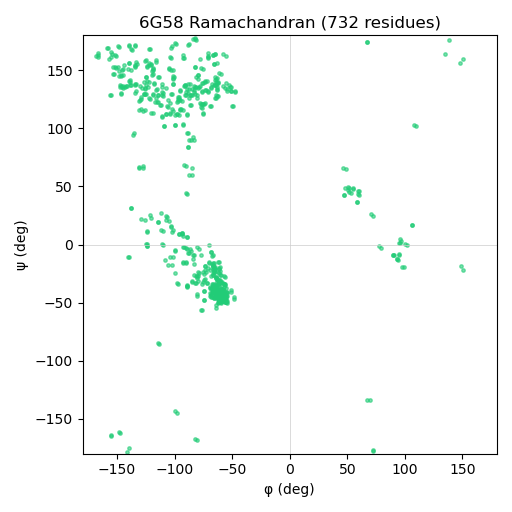 6019 C CA B ARG B 1 396 ? -8.627 8.015 60.730 0.30 34.78 374 ARG B CA 1
ATOM 6020 C C . ARG B 1 396 ? -8.536 9.264 59.845 1.00 32.35 374 ARG B C 1
ATOM 6021 O O . ARG B 1 396 ? -9.530 9.989 59.682 1.00 31.59 374 ARG B O 1
ATOM 6036 N N . PHE B 1 397 ? -7.340 9.540 59.324 1.00 30.05 375 PHE B N 1
ATOM 6037 C CA . PHE B 1 397 ? -7.099 10.652 58.401 1.00 28.34 375 PHE B CA 1
ATOM 6038 C C . PHE B 1 397 ? -6.155 10.174 57.299 1.00 26.78 375 PHE B C 1
ATOM 6039 O O . PHE B 1 397 ? -5.180 9.493 57.585 1.00 26.78 375 PHE B O 1
ATOM 6047 N N . VAL B 1 398 ? -6.416 10.583 56.068 1.00 26.08 376 VAL B N 1
ATOM 6048 C CA . VAL B 1 398 ? -5.613 10.203 54.919 1.00 27.12 376 VAL B CA 1
ATOM 6049 C C . VAL B 1 398 ? -4.924 11.421 54.299 1.00 27.24 376 VAL B C 1
ATOM 6050 O O . VAL B 1 398 ? -5.572 12.429 54.065 1.00 29.40 376 VAL B O 1
ATOM 6054 N N A THR B 1 399 ? -3.616 11.310 54.055 0.70 27.20 377 THR B N 1
ATOM 6055 N N B THR B 1 399 ? -3.621 11.320 54.042 0.30 25.46 377 THR B N 1
ATOM 6056 C CA A THR B 1 399 ? -2.870 12.275 53.238 0.70 26.75 377 THR B CA 1
ATOM 6057 C CA B THR B 1 399 ? -2.902 12.323 53.240 0.30 24.30 377 THR B CA 1
ATOM 6058 C C A THR B 1 399 ? -2.411 11.560 51.975 0.70 24.93 377 THR B C 1
ATOM 6059 C C B THR B 1 399 ? -2.320 11.653 52.005 0.30 23.79 377 THR B C 1
ATOM 6060 O O A THR B 1 399 ? -1.813 10.492 52.038 0.70 25.70 377 THR B O 1
ATOM 6061 O O B THR B 1 399 ? -1.527 10.724 52.116 0.30 23.81 377 THR B O 1
ATOM 6068 N N . ASN B 1 400 ? -2.708 12.151 50.836 1.00 24.47 378 ASN B N 1
ATOM 6069 C CA . ASN B 1 400 ? -2.270 11.625 49.545 1.00 23.93 378 ASN B CA 1
ATOM 6070 C C . ASN B 1 400 ? -1.710 12.845 48.831 1.00 23.90 378 ASN B C 1
ATOM 6071 O O . ASN B 1 400 ? -2.469 13.667 48.338 1.00 24.42 378 ASN B O 1
ATOM 6076 N N . GLU B 1 401 ? -0.387 12.937 48.784 1.00 23.41 379 GLU B N 1
ATOM 6077 C CA . GLU B 1 401 ? 0.313 14.113 48.271 1.00 27.16 379 GLU B CA 1
ATOM 6078 C C . GLU B 1 401 ? 0.004 14.427 46.806 1.00 26.79 379 GLU B C 1
ATOM 6079 O O . GLU B 1 401 ? 0.000 15.603 46.395 1.00 25.18 379 GLU B O 1
ATOM 6085 N N . LEU B 1 402 ? -0.284 13.372 46.025 1.00 25.03 380 LEU B N 1
ATOM 6086 C CA . LEU B 1 402 ? -0.608 13.534 44.613 1.00 26.71 380 LEU B CA 1
ATOM 6087 C C . LEU B 1 402 ? -1.858 14.376 44.394 1.00 28.27 380 LEU B C 1
ATOM 6088 O O . LEU B 1 402 ? -1.984 15.001 43.361 1.00 29.08 380 LEU B O 1
ATOM 6093 N N . LEU B 1 403 ? -2.791 14.326 45.334 1.00 28.18 381 LEU B N 1
ATOM 6094 C CA . LEU B 1 403 ? -4.065 15.008 45.191 1.00 31.87 381 LEU B CA 1
ATOM 6095 C C . LEU B 1 403 ? -4.172 16.301 45.996 1.00 34.68 381 LEU B C 1
ATOM 6096 O O . LEU B 1 403 ? -5.257 16.816 46.084 1.00 34.16 381 LEU B O 1
ATOM 6101 N N . LYS B 1 404 ? -3.050 16.844 46.478 1.00 42.31 382 LYS B N 1
ATOM 6102 C CA . LYS B 1 404 ? -2.929 18.254 46.975 1.00 53.67 382 LYS B CA 1
ATOM 6103 C C . LYS B 1 404 ? -3.440 19.408 46.071 1.00 64.64 382 LYS B C 1
ATOM 6104 O O . LYS B 1 404 ? -4.166 20.309 46.553 1.00 76.46 382 LYS B O 1
#

Solvent-accessible surface area: 28162 Å² total; per-residue (Å²): 238,56,37,142,54,19,20,34,0,35,0,27,0,44,12,64,4,0,6,28,0,12,100,36,0,39,106,67,6,103,141,34,39,10,0,0,6,0,28,10,27,0,9,6,0,10,2,21,56,0,0,102,15,0,61,130,45,53,4,87,1,0,0,0,6,7,1,9,3,0,1,8,0,48,72,55,47,3,115,7,58,1,0,2,28,14,29,3,31,20,159,14,0,31,68,0,0,76,27,55,1,2,0,1,0,6,19,51,99,22,0,100,78,0,32,154,58,34,70,43,146,50,150,133,85,1,61,0,0,0,15,2,12,18,24,8,4,24,13,9,7,79,62,29,104,30,0,54,69,0,6,99,32,5,108,133,99,153,42,12,44,29,6,0,0,5,1,24,0,2,10,7,46,73,91,62,102,48,15,89,110,3,30,91,92,0,50,67,0,0,79,102,24,111,98,13,117,27,8,0,0,0,28,4,2,0,3,20,52,41,103,6,170,46,5,52,0,0,10,0,4,2,0,0,0,2,7,14,11,26,83,70,0,54,132,127,28,209,38,128,2,96,18,1,0,37,0,9,0,29,4,39,62,32,30,68,0,93,60,60,52,18,0,0,74,31,33,59,50,69,2,123,89,96,8,25,0,0,5,1,16,0,0,12,8,0,4,4,12,39,66,2,46,32,12,104,0,29,0,95,63,65,88,2,63,2,4,0,86,2,2,9,17,27,0,0,0,88,10,46,120,126,6,134,43,49,12,54,0,39,2,1,18,38,108,64,169,15,72,3,1,1,43,67,7,5,133,67,18,152,20,64,8,44,7,2,0,17,20,9,24,36,14,2,6,18,6,7,58,48,56,151,127,136,59,1,35,1,23,2,28,107,128,33,98,110,49,14,21,34,0,33,0,27,0,45,6,65,4,0,6,29,1,10,101,37,0,39,107,72,6,104,138,27,40,10,0,0,6,0,28,10,26,0,8,5,0,10,2,30,61,0,0,103,13,0,61,125,45,54,4,87,1,0,0,0,6,6,1,9,4,0,10,10,0,50,95,66,46,2,116,7,59,1,0,2,28,13,30,4,44,20,169,26,0,33,77,0,0,71,45,48,1,3,1,1,0,7,30,66,89,22,0,82,59,0,35,150,58,32,73,45,147,49,148,120,80,1,62,0,0,0,14,2,8,17,24,8,3,24,14,11,8,78,65,26,99,30,0,54,71,0,5,104,22,5,111,133,98,151,42,12,46,29,6,0,0,5,1,25,0,2,10,6,48,76,91,63,106,50,15,88,109,3,32,86,91,0,51,66,0,0,78,101,25,110,101,14,118,28,8,0,0,0,29,4,2,0,3,18,65,47,82,7,155,45,5,53,0,0,10,0,4,2,0,0,0,3,7,14,12,26,82,61,0,57,126,128,26,208,35,129,3,95,19,2,0,36,0,10,0,29,4,38,54,32,30,70,2,93,60,60,56,18,0,0,72,26,34,60,48,69,3,122,89,95,8,24,0,0,4,1,15,0,0,13,8,0,5,4,12,41,66,2,44,32,12,104,0,29,0,96,63,66,88,3,64,2,5,0,83,2,3,7,18,27,0,0,0,88,9,46,119,127,6,134,42,50,12,54,0,39,1,2,17,40,108,67,179,15,72,2,1,1,42,73,6,5,133,67,19,150,20,63,9,44,7,2,0,16,20,10,24,38,13,2,6,17,6,2,65,41,58,150,119,137,88,12,31,1,24,3,0,99

Foldseek 3Di:
DFDDDDAFWFKEFELVLLLVLVVVLCVLQVQAQEAEECELCLLQQGSQVNQVSNVVSPHQHYEYAAVVSLVVNLVSPRPHAYEHPHQYDLLCLLVCLVSNHEYEDQFQVSVVSNVVNPPCPRQAAHHYEAEDELDLPDGHHDDLVRVAVSVVVQVVDPRYAHAYYEYEDDALLHDDCRVVSSLVSLCVSCVVDDHHNFYEYAEQSRSQPDNSPVGRYYYYRPQSQFDDQDPSSVVPGDDHRWHGIWIKWFFAFKDWAAAQDADDPPSQDGDNHIWIKTKTFAFQLQLLDQLQQQAWKAWLNDTWGFHDTTDNGITMTTDDPPGGGGTMITQDDRDCPDSNHLQVSCVSVVHGSSVSSSSRDLQHWYWYDDPPDIHIDRPVVD/DFFDDDAFWFKEFELVLLLVLVVVLCVLQVQAQEAEECELLLLQQGSQVNQVSNVVSPHQHYEYAAVVSVVVNLVSPDPHAYEHPHQYDLLCLLVCLVSNHEYEDQFLVSVVSNVVNNDCPRQAAHHYEAEDELDLPDTHHDDLVRVQVSVVVQVVDPRYDHAYYEYEDDPLLHDDCRVVSSLVSLCVSCVVDDHHNFYEYAEQSRSQPHNSPVGRYYYYRPQSQFDDQDPSSVVPGDDHRWHGIWIKWFFQFKDWAAAQDADDPPSQDGDNHIWIKTKTFAFVLQLLDQLQQQAWKAWLNDTWGFHDTTDNGITMTTDDPPGGGGTMITQDDRDCPDSRHLQVSQVSVVHGSSVSSSSRDLQHWYWYDDPPDIGIGRPVVD

Radius of gyration: 26.99 Å; Cα contacts (8 Å, |Δi|>4): 1887; chains: 2; bounding box: 72×72×72 Å

Nearest PDB structures (foldseek):
  6g56-assembly1_A  TM=9.954E-01  e=1.321E-81  Staphylococcus aureus subsp. aureus Mu50
  1bd0-assembly1_B  TM=9.617E-01  e=2.687E-48  Geobacillus stearothermophilus
  1xql-assembly1_A  TM=9.604E-01  e=5.171E-48  Geobacillus stearothermophilus
  2vd9-assembly1_B  TM=9.477E-01  e=9.155E-46  Bacillus anthracis str. Ames
  7xll-assembly1_B  TM=9.528E-01  e=7.479E-44  Latilactobacillus sakei

CATH classification: 2.40.37.10 (+1 more: 3.20.20.10)

Secondary structure (DSSP, 8-state):
-PPP--SSEEEEEEHHHHHHHHHHHHHHSTTSEE-EE-HHHHHTT-HHHHHHHHHHTT--EEEESSHHHHHHHHHTT--SEEEE-SPPPGGGHHHHHHTT-EEEE--HHHHHHHHHT--SS--S-EEEEEEB-SSS-SSSB-SHHHHHHHHHHHHT-TTEEEEEEE---SSTTSSSSHHHHHHHHHHHHHTTS---SEEE---HHHHHH---TT-SEE---GGGGT--S-HHHHHH--PPP---EEEEEE--EEEEEPTT-EETGGG-EE-SS-EEEEEES--GGGT--GGGTT-EEEETTEEEEB-SPPPSS-EEEE--TT--TT-EEEEE-S-SSSTTSHHHHHHHTTS-HHHHHHT--TTS-EEEEETTEEEEE-GGG-/-TT--SSSEEEEEEHHHHHHHHHHHHHHSTTSEE-EE-HHHHHTT-HHHHHHHHHHTT--EEEESSHHHHHHHHHTT--SEEEE-S---GGGHHHHHHTT-EEEE--HHHHHHHHHT--SS--SPEEEEEEB-SSS-SSSB-SHHHHHHHHHHHHT-TTEEEEEEE---SSTTSSSSHHHHHHHHHHHHHTTS---SEEE---HHHHHH---TT-SEE---GGGGT--S-HHHHHH--PPP---EEEEEE--EEEEEPTT-EESGGG-EE-SS-EEEEEES--GGGT--GGGTT-EEEETTEEEEB-SPPPSS-EEEEE-TT--TT-EEEEE-S-SSSTTSHHHHHHHTTS-HHHHHHT--TTS-EEEEETTEEEEE-GGG-

B-factor: mean 34.76, std 14.06, range [7.79, 126.56]

Sequence (764 aa):
FSDKYYRSSAYMNVDLNAVASNFKVFSSTLHPNKTVMAVVKANAYGLGSVKVARHLMENGATFFAVATLDEAIELRMHGITAKILVLGVLPAKDIDKAIQHRVALTVPSKQWLKEAIKNISGEQEKKLWLHIKLDTGMGRLGIKDTNTYQEVIEIIQQYEQLVFEGVFTHFACADEPGDMTTTEQYQRFKDMVNEAIKPEYIHCQNSAGSLLMDCQFCNAIRPGISLYGYYPSEYVQQKVKVHLKPSVQLIANVVQTKTLQAGESVSYGATYTATDPTTIALLPIGYADGYLRIMQGSSFVNVNGHQCEVIGRVCMDQTIVVKVPDQVKAGDSVILIDNHRESPQSVVEVVAEKQHTINYEVLCNLSRRLPRIYHDGDQRFVTTNELLKFSDKYYRSAYMNVDLNAVASNFKVFSTLHPNKTVMAVVKANAYGLGSVKKVARHLMENGATFFAVATLDEAIELRMHGITAKILVLGVLPAKDIDKAIQHRVALTVPSKQWLKEAIKNISGEQEKKLWLHIKLDTGMGRLGIKDTNTYQEVIEIIQQYEQLLVFEGVFTHFACADEPGDMTTTEQYQRFKDMVNEAIKPEYIHCQNSAGSLLMDCQFCNAIRPGISLYGYYPSEYVQQKVKVHLKPSVQLIANVVQTKTLQAGESVSYGATYTATDPTTIALLPIGYADGYLRIMQGSSFVNVNGHQCEVIGRVCMMDQTIVKVPDQVKAGDSVILIDNHRRESPQSVVEVVAEKQHTINYEVLCNLSRRLPRIYHDGDQRRFVTTNELLK

InterPro domains:
  IPR000821 Alanine racemase [MF_01201] (8-368)
  IPR000821 Alanine racemase [PR00992] (31-47)
  IPR000821 Alanine racemase [PR00992] (67-85)
  IPR000821 Alanine racemase [PR00992] (129-141)
  IPR000821 Alanine racemase [PR00992] (164-175)
  IPR000821 Alanine racemase [PR00992] (202-229)
  IPR000821 Alanine racemase [PR00992] (260-275)
  IPR000821 Alanine racemase [PR00992] (277-292)
  IPR000821 Alanine racemase [PR00992] (297-314)
  IPR000821 Alanine racemase [PR00992] (351-364)
  IPR000821 Alanine racemase [PTHR30511] (6-370)
  IPR000821 Alanine racemase [TIGR00492] (8-368)
  IPR001608 Alanine racemase, N-terminal [PF01168] (13-229)
  IPR009006 Alanine racemase/group IV decarboxylase, C-terminal [G3DSA:2.40.37.10] (12-368)
  IPR009006 Alanine racemase/group IV decarboxylase, C-terminal [SSF50621] (239-378)
  IPR011079 Alanine racemase, C-terminal [PF00842] (245-368)
  IPR011079 Alanine racemase, C-terminal [SM01005] (244-369)
  IPR020622 Alanine racemase, pyridoxal-phosphate attachment site [PS00395] (36-46)
  IPR029066 PLP-binding barrel [G3DSA:3.20.20.10] (15-224)
  IPR029066 PLP-binding barrel [SSF51419] (13-243)